Protein AF-A0AAF0UE54-F1 (afdb_monomer)

Radius of gyration: 43.99 Å; Cα contacts (8 Å, |Δi|>4): 1478; chains: 1; bounding box: 111×102×154 Å

Solvent-accessible surface area (backbone atoms only — not comparable to full-atom values): 56525 Å² total; per-residue (Å²): 133,85,89,89,86,85,85,80,89,82,90,84,89,81,90,87,81,90,80,89,82,89,88,89,88,87,88,82,91,87,82,88,84,92,88,78,88,84,88,91,86,89,79,83,78,87,81,81,87,87,90,83,89,80,86,89,87,83,89,84,90,82,86,89,84,91,83,86,88,85,89,81,89,84,87,85,85,86,86,82,87,87,87,84,89,88,86,84,90,91,84,89,92,83,87,88,85,91,86,88,81,71,79,75,78,79,75,82,87,84,86,87,83,89,88,86,88,82,87,86,85,86,88,79,92,74,97,71,93,74,77,83,77,80,73,62,80,78,56,66,77,63,77,27,48,78,70,42,64,63,63,40,47,72,59,92,46,40,25,39,17,27,55,49,39,40,80,79,40,50,91,80,37,60,82,94,65,59,50,26,67,70,50,51,53,50,56,34,47,76,72,70,41,41,70,42,34,36,38,36,43,43,52,64,74,77,50,50,70,75,67,63,45,51,74,76,68,25,49,76,46,79,48,69,37,74,60,79,94,65,64,73,52,70,58,61,45,50,72,60,49,59,67,86,82,94,76,95,76,93,81,91,70,60,64,44,60,58,56,78,67,48,87,84,58,86,58,26,33,41,34,20,19,72,64,26,29,51,71,34,38,53,51,50,31,55,34,43,58,42,75,42,101,61,52,72,71,55,34,51,47,56,43,18,75,33,36,75,81,25,50,46,54,59,66,50,56,52,49,50,28,59,68,71,32,35,57,81,55,89,87,72,70,67,43,73,74,50,66,46,46,58,78,44,32,61,52,100,86,69,51,76,59,79,81,94,51,60,93,74,76,82,81,76,80,83,77,73,88,68,89,68,86,73,78,84,55,75,84,59,85,71,53,46,74,60,60,67,68,60,43,53,52,53,51,51,49,53,30,58,43,65,76,48,81,89,60,98,76,65,88,69,57,56,65,62,36,66,34,73,60,43,85,79,59,52,56,49,66,70,74,46,62,48,30,34,30,75,28,66,62,48,40,56,32,35,39,40,32,35,67,64,43,27,30,44,29,42,78,78,57,49,52,16,42,40,76,67,89,57,44,41,56,88,60,97,82,63,100,65,91,48,52,38,41,49,24,31,34,35,32,31,36,32,55,33,42,39,85,95,74,67,47,73,43,45,33,38,31,37,60,43,43,38,20,57,60,63,43,56,42,29,83,45,33,33,58,57,34,45,51,43,47,43,62,46,47,50,46,27,40,50,51,53,51,51,54,36,70,73,40,98,70,51,49,67,44,78,88,70,39,90,49,48,80,45,76,53,73,69,37,55,59,90,44,45,69,50,43,63,72,56,46,54,82,67,47,51,44,60,63,55,38,33,32,37,40,41,40,66,41,48,65,48,64,30,75,24,84,74,28,30,31,46,48,46,60,78,70,48,61,48,42,28,31,31,38,59,58,94,97,36,72,42,38,26,31,28,50,98,93,38,82,38,80,48,80,96,54,52,77,44,53,88,88,69,62,66,68,70,83,46,44,80,35,36,34,32,26,25,66,41,79,90,79,72,32,33,35,56,74,48,74,41,86,90,56,96,66,39,39,42,53,70,56,49,55,52,49,52,46,51,55,72,63,56,63,40,72,67,54,55,51,52,53,45,54,54,45,74,69,53,60,60,33,38,72,67,50,45,48,35,52,53,48,35,57,73,45,46,43,54,47,73,92,66,25,79,32,73,66,68,60,53,87,92,52,79,42,50,41,75,30,63,43,42,35,48,52,100,79,22,49,51,29,34,39,51,56,48,57,31,49,37,47,38,34,69,47,74,33,66,38,66,65,61,49,80,61,31,30,33,43,34,39,23,52,17,44,36,66,91,43,85,51,70,55,54,60,22,30,35,42,33,41,28,43,20,58,76,84,58,68,84,65,62,54,55,28,57,32,36,49,22,31,35,42,32,61,23,34,87,87,59,68,36,49,41,88,63,51,71,39,54,78,50,28,80,50,49,49,41,46,38,39,28,26,34,32,71,51,90,66,67,78,84,50,35,35,46,40,42,36,77,34,78,73,82,72,79,81,61,74,51,68,80,67,33,89,61,53,75,52,75,45,75,47,99,81,69,83,80,80,81,90,77,94,85,85,133

InterPro domains:
  IPR000340 Dual specificity phosphatase, catalytic domain [PF00782] (196-324)
  IPR000387 Tyrosine-specific protein phosphatases domain [PS50056] (250-318)
  IPR001339 mRNA capping enzyme, adenylation domain [PF01331] (377-617)
  IPR001339 mRNA capping enzyme, adenylation domain [cd07895] (389-616)
  IPR012340 Nucleic acid-binding, OB-fold [G3DSA:2.40.50.140] (616-707)
  IPR012340 Nucleic acid-binding, OB-fold [SSF50249] (618-722)
  IPR013210 Leucine-rich repeat-containing N-terminal, plant-type [PF08263] (727-769)
  IPR013846 mRNA capping enzyme, C-terminal domain [PF03919] (656-712)
  IPR016130 Protein-tyrosine phosphatase, active site [PS00383] (271-281)
  IPR020422 Dual specificity protein phosphatase domain [SM00195] (200-326)
  IPR029021 Protein-tyrosine phosphatase-like [G3DSA:3.90.190.10] (119-347)
  IPR029021 Protein-tyrosine phosphatase-like [SSF52799] (141-340)
  IPR032675 Leucine-rich repeat domain superfamily [G3DSA:3.80.10.10] (723-928)

Mean predicted aligned error: 20.25 Å

Nearest PDB structures (foldseek):
  4pz8-assembly1_A  TM=7.924E-01  e=1.379E-30  Schizosaccharomyces pombe 972h-
  2c46-assembly2_A  TM=8.730E-01  e=2.739E-16  Homo sapiens
  2c46-assembly3_B  TM=8.602E-01  e=2.739E-16  Homo sapiens
  1i9t-assembly1_A  TM=8.704E-01  e=5.387E-16  Mus musculus
  1i9s-assembly1_A  TM=8.847E-01  e=1.486E-15  Mus musculus

pLDDT: mean 71.26, std 24.39, range [20.86, 98.19]

Secondary structure (DSSP, 8-state):
------PPPPP-------------------------------SSSTTS---------------------------PPP---------------------SSSTTTTSS----------------------------GGGPPPTTTTTS-SB---BTTEEEEEPP--GGGTTTS-GGG---HHHHHHHHHHTT-EEEEEEE--S-STT--HHHHHHTT-EEEE--PPSSSPPPPHHHHHHHH-------SS----HHHHHHT-SSS-EEEEEEESSSSHHHHHHHHHHHHHHSS--HHHHHHHHHHHSTT----HHHHHHHHHHTTB---TT-PPPPPPHHHHTTTB-SSS-B---S----PPPPP------------TT---SEE--HHHHHHHHHHHHHHTTPPPPSSS----S-EEEEP-TTGGGHHHHS-EEEEEEE-SEEEEEEEETTEEEEE-TT--EEEE----BPPP-SS-----B-SSEEEEEEEEEEEPTTT--EEEEEEEEEEEEETTEE-TTS-HHHHHHHHIIIIIHHHHHHHHHHHHSSS--B-GGGSSSEEEEPP-EEGGGHHHIIIIIGGG-SS-EEEEEEEESS----SSEEEEEEEEE-GGG-EEEEEEEEETTEEEEEEEETTEEEEETT--EE-TT---GGGGTTSEEEEEEETTTTEEEEEEE-TT-SS--BHHHHHHHHHHHHHT--HHHHHHHHHHHHHS----HHHHHHHHHHHHH-B--TTT-SSTTT--TT-S-GGGSTTEEE-TTS-EEEEE-TTS---BSGGG-TTGGG-TT--EEE-TT----------TT-SEEE-TTS---SPPPGGGGG-TT-SEEE---SSS--EES--GGGGG-TT--EEE-TT-EEPP-----SEEE-TT----SPPPGGGGG-TT--EEE--TT-----S--S--

Foldseek 3Di:
DDDDDDDDDDDDDDDDDDDDDDDDDDDDDDDDDDDDDDDDDDPPPPPPDPDDDDDDDDDDDDDDDDDDDDDDDDDDDDDDDDDDDDDDDDDDDDDDDDPDDPVVVPPPPDDDDDDDDDDDDDDDDDDDDDDDDPDDPLQDAWQLLQVQDAWWADDQQEIQGAQAADPSNVVVHDPVSHGHPVNVCVVCVVVVAAAAEEEEAFQDPSGDDPVVCVVVNHHYHYQRQADDQAARDPASLLLLQDEDDDDDDDDSDGDHVVVVPCPDDRHHYYYYYNRRAQRVLLSQLLNCVLPDPDDSVVSQVSQCNGRPNHHQRVNSSVVSCLQQQFDDDPVDDRDHDDPSNVVRQQDPVGHGDDGPRHPDDDDDDPPDDDPDPPPDDLPDDDAAAHDPVVLVVVLVLVCVLQVHDDDPPDRAAWAEDADADFPVLLCVVLVFFKWKAFAFPHFKWKWWWASSFIWTAHRVRGIHTFNDFWFWDDDPPDDDRDTWHGWIFIWGWFWFQDPPPSDTAIETATAFTQDTRSRGPLQFFSLVRLVCCCRTTVVVVVVVVVVLVPDPHNGHDPVSGRHHYDYGDIHGLVCVVCNVPPVQVPTSGHTFFMWMAGRGHGRHIYYDHRIYTYGALQSLKWKWQWAADPNDIWTWADEPNDTDTDPPADEDEPVPDDSNVRHRFIFIWHADPVVRYTYTDGTCPVDPHTHYVVSVVSSVSSNVSNCHPVNSSVSSVVSLVQQQADPLQLVLLVLQLVQWDFDLVFAPFSVQSDPVDRHNCPGPQFHDDSVNQTQTGAQAPRQTAERPQPRPSVLPRLRHAYYAHDLYAYDDHPQRNQNYQYYHCEQNNDDEADDLSVLSNLNHQEYEHAYDPAAHEDPDPVSCVSNVNYAYYHHECHEYDDDDDAYQEYEHENYPDDDAHDCRVVVNPRHDYYHYDPPDDYDDPDDDRD

Organism: Solanum verrucosum (NCBI:txid315347)

Sequence (930 aa):
MDLNALPQPEDDDEIFGQQLEDDEPQEPILHSDERADYVTSAVEISRRAVWAHQMEGEEWLLNSGKFSIVVGNLVISKFELSLLSLVPHFVPPFTNLVSEREERIQKLKRQHPDDRPAYPSQPRMRDEIFQTKRQKPSSRLPPGWLDCPAFGQEIGCLIPSKVPLDETFNDCVLPGKRYSFRQVLHQQRVLGRKLGMVIDLTNTSRYYSLSDWRKEGIKHVKIQCRGRGSAPDNESVNLFVSEELDTNIYGFYEVSQFLARQKHAKKYILVHCTHGHNRTGFMIIHYLMRTLPISVSQAIKIFSDARPPGIYKPDYIDALYAFYHEKKPEMVVCPPTPEWKKSSELDLNGDAMPDDDDDGGPAAPLTDNLEAQVVTSNDDILGDAIPQDQQNYLRQFCYQALKMTQGGRGPQFPGSHPVSLDRENLQLLRQRYYYATWKADGTRYMMLIMMDGCFLIDRHFNFRRVQMRFPCRHTNEGLAEKTHHFTLLDGEMVIDTLPDTQKQERRYLIYDMMALNQVSVIERPFYERWRMIDKEVIGPRNHERQHIYQSRNPYYRYELEPFRVRRKDFFLLSTVTKLLKEFIPKLSHEADGLIFQGWDDPYVPRTHEGLLKWKYPEMNSVDFLFEVVDDREFLYLHERGKKKLMEGSRVVFPDGSDPSAYSGKIIECSFDTDNQKWIWMRTRVDKGTPNDYNTYRKVMRSITDNITEEVVLNEIYEIIRLPICLDDQKSLLLQLKGSLQYDSSFSTKLTRWNDNTSECCDWDGVKCDLYGHVIALELDNELISSGVENSSALLSFEYLEKLNLAYNRFDVGIYNLVNLKYLNLSNAGFLGQIPMTLSRLTRLVTLDLSTLLQPLKFESLDFIENLTELRELYLDGVGLSAQRNELTALSLRGCRVSGPIDDSLSNLRFLSVIYLDQKCVILISNLMTL

Structure (mmCIF, N/CA/C/O backbone):
data_AF-A0AAF0UE54-F1
#
_entry.id   AF-A0AAF0UE54-F1
#
loop_
_atom_site.group_PDB
_atom_site.id
_atom_site.type_symbol
_atom_site.label_atom_id
_atom_site.label_alt_id
_atom_site.label_comp_id
_atom_site.label_asym_id
_atom_site.label_entity_id
_atom_site.label_seq_id
_atom_site.pdbx_PDB_ins_code
_atom_site.Cartn_x
_atom_site.Cartn_y
_atom_site.Cartn_z
_atom_site.occupancy
_atom_site.B_iso_or_equiv
_atom_site.auth_seq_id
_atom_site.auth_comp_id
_atom_site.auth_asym_id
_atom_site.auth_atom_id
_atom_site.pdbx_PDB_model_num
ATOM 1 N N . MET A 1 1 ? 34.944 -23.407 11.780 1.00 30.00 1 MET A N 1
ATOM 2 C CA . MET A 1 1 ? 35.182 -24.842 12.036 1.00 30.00 1 MET A CA 1
ATOM 3 C C . MET A 1 1 ? 34.252 -25.251 13.159 1.00 30.00 1 MET A C 1
ATOM 5 O O . MET A 1 1 ? 33.998 -24.418 14.015 1.00 30.00 1 MET A O 1
ATOM 9 N N . ASP A 1 2 ? 33.735 -26.469 13.060 1.00 26.97 2 ASP A N 1
ATOM 10 C CA . ASP A 1 2 ? 32.985 -27.263 14.040 1.00 26.97 2 ASP A CA 1
ATOM 11 C C . ASP A 1 2 ? 31.757 -26.658 14.747 1.00 26.97 2 ASP A C 1
ATOM 13 O O . ASP A 1 2 ? 31.822 -25.897 15.708 1.00 26.97 2 ASP A O 1
ATOM 17 N N . LEU A 1 3 ? 30.605 -27.130 14.263 1.00 29.80 3 LEU A N 1
ATOM 18 C CA . LEU A 1 3 ? 29.359 -27.291 15.007 1.00 29.80 3 LEU A CA 1
ATOM 19 C C . LEU A 1 3 ? 29.472 -28.514 15.935 1.00 29.80 3 LEU A C 1
ATOM 21 O O . LEU A 1 3 ? 29.987 -29.536 15.483 1.00 29.80 3 LEU A O 1
ATOM 25 N N . ASN A 1 4 ? 28.926 -28.425 17.156 1.00 30.58 4 ASN A N 1
ATOM 26 C CA . ASN A 1 4 ? 28.107 -29.448 17.850 1.00 30.58 4 ASN A CA 1
ATOM 27 C C . ASN A 1 4 ? 28.211 -29.327 19.384 1.00 30.58 4 ASN A C 1
ATOM 29 O O . ASN A 1 4 ? 29.139 -29.872 19.975 1.00 30.58 4 ASN A O 1
ATOM 33 N N . ALA A 1 5 ? 27.214 -28.710 20.027 1.00 29.33 5 ALA A N 1
ATOM 34 C CA . ALA A 1 5 ? 26.813 -29.012 21.408 1.00 29.33 5 ALA A CA 1
ATOM 35 C C . ALA A 1 5 ? 25.433 -28.396 21.710 1.00 29.33 5 ALA A C 1
ATOM 37 O O . ALA A 1 5 ? 25.272 -27.179 21.659 1.00 29.33 5 ALA A O 1
ATOM 38 N N . LEU A 1 6 ? 24.456 -29.241 22.041 1.00 31.22 6 LEU A N 1
ATOM 39 C CA . LEU A 1 6 ? 23.224 -28.869 22.746 1.00 31.22 6 LEU A CA 1
ATOM 40 C C . LEU A 1 6 ? 23.358 -29.358 24.197 1.00 31.22 6 LEU A C 1
ATOM 42 O O . LEU A 1 6 ? 23.745 -30.516 24.373 1.00 31.22 6 LEU A O 1
ATOM 46 N N . PRO A 1 7 ? 23.000 -28.558 25.213 1.00 32.28 7 PRO A N 1
ATOM 47 C CA . PRO A 1 7 ? 22.673 -29.059 26.545 1.00 32.28 7 PRO A CA 1
ATOM 48 C C . PRO A 1 7 ? 21.159 -29.288 26.700 1.00 32.28 7 PRO A C 1
ATOM 50 O O . PRO A 1 7 ? 20.348 -28.605 26.074 1.00 32.28 7 PRO A O 1
ATOM 53 N N . GLN A 1 8 ? 20.792 -30.252 27.544 1.00 28.59 8 GLN A N 1
ATOM 54 C CA . GLN A 1 8 ? 19.426 -30.465 28.042 1.00 28.59 8 GLN A CA 1
ATOM 55 C C . GLN A 1 8 ? 19.194 -29.673 29.347 1.00 28.59 8 GLN A C 1
ATOM 57 O O . GLN A 1 8 ? 20.178 -29.207 29.924 1.00 28.59 8 GLN A O 1
ATOM 62 N N . PRO A 1 9 ? 17.938 -29.473 29.796 1.00 31.20 9 PRO A N 1
ATOM 63 C CA . PRO A 1 9 ? 17.658 -28.775 31.051 1.00 31.20 9 PRO A CA 1
ATOM 64 C C . PRO A 1 9 ? 17.950 -29.657 32.275 1.00 31.20 9 PRO A C 1
ATOM 66 O O . PRO A 1 9 ? 17.828 -30.879 32.201 1.00 31.20 9 PRO A O 1
ATOM 69 N N . GLU A 1 10 ? 18.300 -29.015 33.388 1.00 27.44 10 GLU A N 1
ATOM 70 C CA . GLU A 1 10 ? 18.374 -29.624 34.721 1.00 27.44 10 GLU A CA 1
ATOM 71 C C . GLU A 1 10 ? 17.106 -29.261 35.513 1.00 27.44 10 GLU A C 1
ATOM 73 O O . GLU A 1 10 ? 16.616 -28.132 35.419 1.00 27.44 10 GLU A O 1
ATOM 78 N N . ASP A 1 11 ? 16.570 -30.234 36.253 1.00 28.42 11 ASP A N 1
ATOM 79 C CA . ASP A 1 11 ? 15.493 -30.051 37.229 1.00 28.42 11 ASP A CA 1
ATOM 80 C C . ASP A 1 11 ? 16.079 -29.544 38.560 1.00 28.42 11 ASP A C 1
ATOM 82 O O . ASP A 1 11 ? 17.097 -30.071 39.005 1.00 28.42 11 ASP A O 1
ATOM 86 N N . ASP A 1 12 ? 15.403 -28.605 39.228 1.00 27.89 12 ASP A N 1
ATOM 87 C CA . ASP A 1 12 ? 15.659 -28.237 40.630 1.00 27.89 12 ASP A CA 1
ATOM 88 C C . ASP A 1 12 ? 14.316 -27.998 41.355 1.00 27.89 12 ASP A C 1
ATOM 90 O O . ASP A 1 12 ? 13.687 -26.945 41.225 1.00 27.89 12 ASP A O 1
ATOM 94 N N . ASP A 1 13 ? 13.887 -28.989 42.140 1.00 28.48 13 ASP A N 1
ATOM 95 C CA . ASP A 1 13 ? 12.925 -28.832 43.237 1.00 28.48 13 ASP A CA 1
ATOM 96 C C . ASP A 1 13 ? 13.717 -28.588 44.535 1.00 28.48 13 ASP A C 1
ATOM 98 O O . ASP A 1 13 ? 14.578 -29.402 44.853 1.00 28.48 13 ASP A O 1
ATOM 102 N N . GLU A 1 14 ? 13.391 -27.555 45.329 1.00 29.11 14 GLU A N 1
ATOM 103 C CA . GLU A 1 14 ? 13.198 -27.698 46.791 1.00 29.11 14 GLU A CA 1
ATOM 104 C C . GLU A 1 14 ? 12.700 -26.408 47.497 1.00 29.11 14 GLU A C 1
ATOM 106 O O . GLU A 1 14 ? 13.369 -25.382 47.571 1.00 29.11 14 GLU A O 1
ATOM 111 N N . ILE A 1 15 ? 11.503 -26.527 48.084 1.00 29.80 15 ILE A N 1
ATOM 112 C CA . ILE A 1 15 ? 11.153 -26.205 49.485 1.00 29.80 15 ILE A CA 1
ATOM 113 C C . ILE A 1 15 ? 11.620 -24.861 50.097 1.00 29.80 15 ILE A C 1
ATOM 115 O O . ILE A 1 15 ? 12.763 -24.696 50.509 1.00 29.80 15 ILE A O 1
ATOM 119 N N . PHE A 1 16 ? 10.635 -24.027 50.461 1.00 28.25 16 PHE A N 1
ATOM 120 C CA . PHE A 1 16 ? 10.547 -23.449 51.815 1.00 28.25 16 PHE A CA 1
ATOM 121 C C . PHE A 1 16 ? 9.079 -23.362 52.266 1.00 28.25 16 PHE A C 1
ATOM 123 O O . PHE A 1 16 ? 8.197 -23.022 51.481 1.00 28.25 16 PHE A O 1
ATOM 130 N N . GLY A 1 17 ? 8.811 -23.662 53.538 1.00 24.91 17 GLY A N 1
ATOM 131 C CA . GLY A 1 17 ? 7.489 -23.529 54.165 1.00 24.91 17 GLY A CA 1
ATOM 132 C C . GLY A 1 17 ? 7.601 -23.107 55.634 1.00 24.91 17 GLY A C 1
ATOM 133 O O . GLY A 1 17 ? 8.711 -22.847 56.089 1.00 24.91 17 GLY A O 1
ATOM 134 N N . GLN A 1 18 ? 6.465 -23.134 56.355 1.00 28.89 18 GLN A N 1
ATOM 135 C CA . GLN A 1 18 ? 6.269 -22.771 57.784 1.00 28.89 18 GLN A CA 1
ATOM 136 C C . GLN A 1 18 ? 6.132 -21.246 58.076 1.00 28.89 18 GLN A C 1
ATOM 138 O O . GLN A 1 18 ? 6.851 -20.451 57.485 1.00 28.89 18 GLN A O 1
ATOM 143 N N . GLN A 1 19 ? 5.244 -20.754 58.969 1.00 28.06 19 GLN A N 1
ATOM 144 C CA . GLN A 1 19 ? 4.142 -21.385 59.742 1.00 28.06 19 GLN A CA 1
ATOM 145 C C . GLN A 1 19 ? 3.235 -20.351 60.478 1.00 28.06 19 GLN A C 1
ATOM 147 O O . GLN A 1 19 ? 3.676 -19.225 60.681 1.00 28.06 19 GLN A O 1
ATOM 152 N N . LEU A 1 20 ? 2.079 -20.829 60.996 1.00 29.05 20 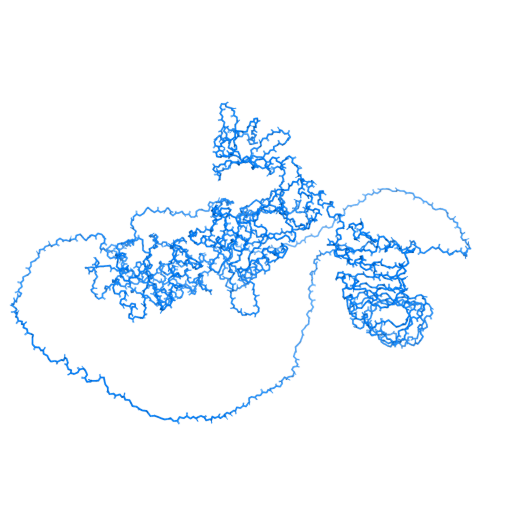LEU A N 1
ATOM 153 C CA . LEU A 1 20 ? 1.265 -20.306 62.136 1.00 29.05 20 LEU A CA 1
ATOM 154 C C . LEU A 1 20 ? 0.443 -19.005 61.884 1.00 29.05 20 LEU A C 1
ATOM 156 O O . LEU A 1 20 ? 0.806 -18.208 61.027 1.00 29.05 20 LEU A O 1
ATOM 160 N N . GLU A 1 21 ? -0.709 -18.751 62.532 1.00 27.97 21 GLU A N 1
ATOM 161 C CA . GLU A 1 21 ? -1.322 -19.350 63.747 1.00 27.97 21 GLU A CA 1
ATOM 162 C C . GLU A 1 21 ? -2.877 -19.188 63.769 1.00 27.97 21 GLU A C 1
ATOM 164 O O . GLU A 1 21 ? -3.366 -18.206 63.217 1.00 27.97 21 GLU A O 1
ATOM 169 N N . ASP A 1 22 ? -3.589 -20.170 64.358 1.00 29.41 22 ASP A N 1
ATOM 170 C CA . ASP A 1 22 ? -4.903 -20.262 65.079 1.00 29.41 22 ASP A CA 1
ATOM 171 C C . ASP A 1 22 ? -6.001 -19.140 64.981 1.00 29.41 22 ASP A C 1
ATOM 173 O O . ASP A 1 22 ? -5.734 -17.993 64.643 1.00 29.41 22 ASP A O 1
ATOM 177 N N . ASP A 1 23 ? -7.311 -19.366 65.230 1.00 26.55 23 ASP A N 1
ATOM 178 C CA . ASP A 1 23 ? -7.933 -20.023 66.409 1.00 26.55 23 ASP A CA 1
ATOM 179 C C . ASP A 1 23 ? -9.473 -20.312 66.258 1.00 26.55 23 ASP A C 1
ATOM 181 O O . ASP A 1 23 ? -10.071 -20.000 65.226 1.00 26.55 23 ASP A O 1
ATOM 185 N N . GLU A 1 24 ? -10.111 -20.807 67.340 1.00 26.77 24 GLU A N 1
ATOM 186 C CA . GLU A 1 24 ? -11.567 -20.854 67.690 1.00 26.77 24 GLU A CA 1
ATOM 187 C C . GLU A 1 24 ? -12.452 -22.119 67.364 1.00 26.77 24 GLU A C 1
ATOM 189 O O . GLU A 1 24 ? -12.047 -22.972 66.573 1.00 26.77 24 GLU A O 1
ATOM 194 N N . PRO A 1 25 ? -13.584 -22.395 68.092 1.00 35.88 25 PRO A N 1
ATOM 195 C CA . PRO A 1 25 ? -13.607 -23.551 69.013 1.00 35.88 25 PRO A CA 1
ATOM 196 C C . PRO A 1 25 ? -14.870 -24.480 68.972 1.00 35.88 25 PRO A C 1
ATOM 198 O O . PRO A 1 25 ? -15.613 -24.544 67.999 1.00 35.88 25 PRO A O 1
ATOM 201 N N . GLN A 1 26 ? -15.073 -25.258 70.051 1.00 26.77 26 GLN A N 1
ATOM 202 C CA . GLN A 1 26 ? -15.929 -26.459 70.196 1.00 26.77 26 GLN A CA 1
ATOM 203 C C . GLN A 1 26 ? -17.470 -26.268 70.235 1.00 26.77 26 GLN A C 1
ATOM 205 O O . GLN A 1 26 ? -17.989 -25.268 70.726 1.00 26.77 26 GLN A O 1
ATOM 210 N N . GLU A 1 27 ? -18.197 -27.324 69.832 1.00 28.16 27 GLU A N 1
ATOM 211 C CA . GLU A 1 27 ? -19.664 -27.501 69.939 1.00 28.16 27 GLU A CA 1
ATOM 212 C C . GLU A 1 27 ? -20.186 -27.835 71.357 1.00 28.16 27 GLU A C 1
ATOM 214 O O . GLU A 1 27 ? -19.459 -28.394 72.185 1.00 28.16 27 GLU A O 1
ATOM 219 N N . PRO A 1 28 ? -21.512 -27.681 71.576 1.00 31.05 28 PRO A N 1
ATOM 220 C CA . PRO A 1 28 ? -22.264 -28.619 72.413 1.00 31.05 28 PRO A CA 1
ATOM 221 C C . PRO A 1 28 ? -23.562 -29.180 71.775 1.00 31.05 28 PRO A C 1
ATOM 223 O O . PRO A 1 28 ? -24.548 -28.478 71.566 1.00 31.05 28 PRO A O 1
ATOM 226 N N . ILE A 1 29 ? -23.544 -30.500 71.566 1.00 31.28 29 ILE A N 1
ATOM 227 C CA . ILE A 1 29 ? -24.622 -31.518 71.586 1.00 31.28 29 ILE A CA 1
ATOM 228 C C . ILE A 1 29 ? -26.061 -31.050 71.928 1.00 31.28 29 ILE A C 1
ATOM 230 O O . ILE A 1 29 ? -26.305 -30.577 73.037 1.00 31.28 29 ILE A O 1
ATOM 234 N N . LEU A 1 30 ? -27.051 -31.436 71.099 1.00 25.00 30 LEU A N 1
ATOM 235 C CA . LEU A 1 30 ? -28.352 -31.961 71.575 1.00 25.00 30 LEU A CA 1
ATOM 236 C C . LEU A 1 30 ? -29.082 -32.829 70.525 1.00 25.00 30 LEU A C 1
ATOM 238 O O . LEU A 1 30 ? -28.820 -32.750 69.328 1.00 25.00 30 LEU A O 1
ATOM 242 N N . HIS A 1 31 ? -29.948 -33.722 71.009 1.00 26.98 31 HIS A N 1
ATOM 243 C CA . HIS A 1 31 ? -30.436 -34.921 70.316 1.00 26.98 31 HIS A CA 1
ATOM 244 C C . HIS A 1 31 ? -31.877 -34.799 69.778 1.00 26.98 31 HIS A C 1
ATOM 246 O O . HIS A 1 31 ? -32.735 -34.235 70.445 1.00 26.98 31 HIS A O 1
ATOM 252 N N . SER A 1 32 ? -32.105 -35.435 68.619 1.00 27.31 32 SER A N 1
ATOM 253 C CA . SER A 1 32 ? -33.322 -36.138 68.147 1.00 27.31 32 SER A CA 1
ATOM 254 C C . SER A 1 32 ? -34.738 -35.648 68.515 1.00 27.31 32 SER A C 1
ATOM 256 O O . SER A 1 32 ? -35.137 -35.701 69.675 1.00 27.31 32 SER A O 1
ATOM 258 N N . ASP A 1 33 ? -35.549 -35.463 67.466 1.00 26.81 33 ASP A N 1
ATOM 259 C CA . ASP A 1 33 ? -36.743 -36.264 67.088 1.00 26.81 33 ASP A CA 1
ATOM 260 C C . ASP A 1 33 ? -37.968 -35.424 66.648 1.00 26.81 33 ASP A C 1
ATOM 262 O O . ASP A 1 33 ? -38.044 -34.224 66.891 1.00 26.81 33 ASP A O 1
ATOM 266 N N . GLU A 1 34 ? -38.903 -36.103 65.974 1.00 26.75 34 GLU A N 1
ATOM 267 C CA . GLU A 1 34 ? -40.165 -35.635 65.369 1.00 26.75 34 GLU A CA 1
ATOM 268 C C . GLU A 1 34 ? -40.069 -34.796 64.072 1.00 26.75 34 GLU A C 1
ATOM 270 O O . GLU A 1 34 ? -39.449 -33.738 63.977 1.00 26.75 34 GLU A O 1
ATOM 275 N N . ARG A 1 35 ? -40.718 -35.313 63.015 1.00 25.19 35 ARG A N 1
ATOM 276 C CA . ARG A 1 35 ? -40.655 -34.796 61.638 1.00 25.19 35 ARG A CA 1
ATOM 277 C C . ARG A 1 35 ? -41.993 -34.994 60.918 1.00 25.19 35 ARG A C 1
ATOM 279 O O . ARG A 1 35 ? -42.240 -36.066 60.369 1.00 25.19 35 ARG A O 1
ATOM 286 N N . ALA A 1 36 ? -42.818 -33.951 60.863 1.00 27.64 36 ALA A N 1
ATOM 287 C CA . ALA A 1 36 ? -43.945 -33.837 59.934 1.00 27.64 36 ALA A CA 1
ATOM 288 C C . ALA A 1 36 ? -44.243 -32.358 59.620 1.00 27.64 36 ALA A C 1
ATOM 290 O O . ALA A 1 36 ? -44.052 -31.501 60.475 1.00 27.64 36 ALA A O 1
ATOM 291 N N . ASP A 1 37 ? -44.711 -32.114 58.394 1.00 27.55 37 ASP A N 1
ATOM 292 C CA . ASP A 1 37 ? -45.178 -30.845 57.813 1.00 27.55 37 ASP A CA 1
ATOM 293 C C . ASP A 1 37 ? -44.198 -29.655 57.741 1.00 27.55 37 ASP A C 1
ATOM 295 O O . ASP A 1 37 ? -43.933 -28.964 58.716 1.00 27.55 37 ASP A O 1
ATOM 299 N N . TYR A 1 38 ? -43.765 -29.326 56.516 1.00 24.14 38 TYR A N 1
ATOM 300 C CA . TYR A 1 38 ? -44.222 -28.099 55.840 1.00 24.14 38 TYR A CA 1
ATOM 301 C C . TYR A 1 38 ? -43.948 -28.156 54.325 1.00 24.14 38 TYR A C 1
ATOM 303 O O . TYR A 1 38 ? -42.909 -28.632 53.869 1.00 24.14 38 TYR A O 1
ATOM 311 N N . VAL A 1 39 ? -44.891 -27.639 53.536 1.00 30.12 39 VAL A N 1
ATOM 312 C CA . VAL A 1 39 ? -44.699 -27.322 52.110 1.00 30.12 39 VAL A CA 1
ATOM 313 C C . VAL A 1 39 ? -43.973 -25.972 51.994 1.00 30.12 39 VAL A C 1
ATOM 315 O O . VAL A 1 39 ? -44.168 -25.103 52.842 1.00 30.12 39 VAL A O 1
ATOM 318 N N . THR A 1 40 ? -43.247 -25.754 50.888 1.00 27.27 40 THR A N 1
ATOM 319 C CA . THR A 1 40 ? -42.607 -24.483 50.453 1.00 27.27 40 THR A CA 1
ATOM 320 C C . THR A 1 40 ? -41.162 -24.241 50.927 1.00 27.27 40 THR A C 1
ATOM 322 O O . THR A 1 40 ? -40.935 -23.511 51.884 1.00 27.27 40 THR A O 1
ATOM 325 N N . SER A 1 41 ? -40.172 -24.777 5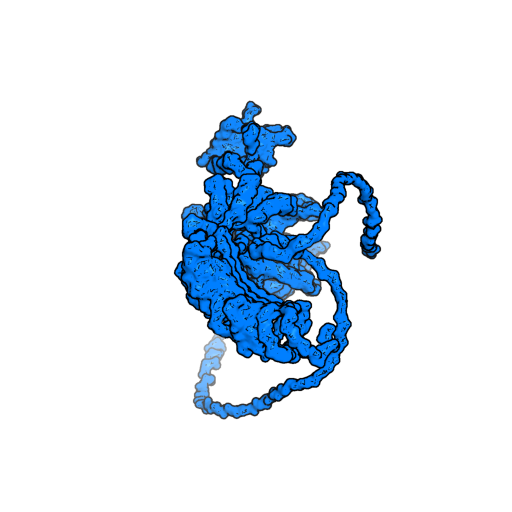0.192 1.00 26.98 41 SER A N 1
ATOM 326 C CA . SER A 1 41 ? -38.827 -24.175 49.989 1.00 26.98 41 SER A CA 1
ATOM 327 C C . SER A 1 41 ? -37.985 -25.005 49.004 1.00 26.98 41 SER A C 1
ATOM 329 O O . SER A 1 41 ? -37.224 -25.879 49.404 1.00 26.98 41 SER A O 1
ATOM 331 N N . ALA A 1 42 ? -38.119 -24.733 47.702 1.00 27.80 42 ALA A N 1
ATOM 332 C CA . ALA A 1 42 ? -37.325 -25.371 46.638 1.00 27.80 42 ALA A CA 1
ATOM 333 C C . ALA A 1 42 ? -36.730 -24.343 45.649 1.00 27.80 42 ALA A C 1
ATOM 335 O O . ALA A 1 42 ? -36.575 -24.625 44.467 1.00 27.80 42 ALA A O 1
ATOM 336 N N . VAL A 1 43 ? -36.427 -23.132 46.137 1.00 31.00 43 VAL A N 1
ATOM 337 C CA . VAL A 1 43 ? -35.926 -21.996 45.331 1.00 31.00 43 VAL A CA 1
ATOM 338 C C . VAL A 1 43 ? -34.437 -21.686 45.600 1.00 31.00 43 VAL A C 1
ATOM 340 O O . VAL A 1 43 ? -33.795 -21.012 44.802 1.00 31.00 43 VAL A O 1
ATOM 343 N N . GLU A 1 44 ? -33.838 -22.236 46.664 1.00 29.67 44 GLU A N 1
ATOM 344 C CA . GLU A 1 44 ? -32.525 -21.787 47.173 1.00 29.67 44 GLU A CA 1
ATOM 345 C C . GLU A 1 44 ? -31.306 -22.648 46.750 1.00 29.67 44 GLU A C 1
ATOM 347 O O . GLU A 1 44 ? -30.182 -22.341 47.138 1.00 29.67 44 GLU A O 1
ATOM 352 N N . ILE A 1 45 ? -31.476 -23.731 45.972 1.00 30.61 45 ILE A N 1
ATOM 353 C CA . ILE A 1 45 ? -30.387 -24.709 45.702 1.00 30.61 45 ILE A CA 1
ATOM 354 C C . ILE A 1 45 ? -29.763 -24.592 44.291 1.00 30.61 45 ILE A C 1
ATOM 356 O O . ILE A 1 45 ? -28.657 -25.076 44.065 1.00 30.61 45 ILE A O 1
ATOM 360 N N . SER A 1 46 ? -30.366 -23.853 43.355 1.00 27.56 46 SER A N 1
ATOM 361 C CA . SER A 1 46 ? -29.837 -23.704 41.980 1.00 27.56 46 SER A CA 1
ATOM 362 C C . SER A 1 46 ? -28.888 -22.509 41.769 1.00 27.56 46 SER A C 1
ATOM 364 O O . SER A 1 46 ? -28.612 -22.144 40.629 1.00 27.56 46 SER A O 1
ATOM 366 N N . ARG A 1 47 ? -28.378 -21.874 42.837 1.00 29.88 47 ARG A N 1
ATOM 367 C CA . ARG A 1 47 ? -27.597 -20.617 42.749 1.00 29.88 47 ARG A CA 1
ATOM 368 C C . ARG A 1 47 ? -26.074 -20.734 42.921 1.00 29.88 47 ARG A C 1
ATOM 370 O O . ARG A 1 47 ? -25.404 -19.706 42.969 1.00 29.88 47 ARG A O 1
ATOM 377 N N . ARG A 1 48 ? -25.503 -21.946 42.998 1.00 27.69 48 ARG A N 1
ATOM 378 C CA . ARG A 1 48 ? -24.041 -22.168 43.116 1.00 27.69 48 ARG A CA 1
ATOM 379 C C . ARG A 1 48 ? -23.534 -23.394 42.339 1.00 27.69 48 ARG A C 1
ATOM 381 O O . ARG A 1 48 ? -23.185 -24.399 42.945 1.00 27.69 48 ARG A O 1
ATOM 388 N N . ALA A 1 49 ? -23.455 -23.287 41.009 1.00 26.91 49 ALA A N 1
ATOM 389 C CA . ALA A 1 49 ? -22.672 -24.203 40.158 1.00 26.91 49 ALA A CA 1
ATOM 390 C C . ALA A 1 49 ? -22.342 -23.615 38.760 1.00 26.91 49 ALA A C 1
ATOM 392 O O . ALA A 1 49 ? -22.407 -24.320 37.760 1.00 26.91 49 ALA A O 1
ATOM 393 N N . VAL A 1 50 ? -22.009 -22.319 38.664 1.00 27.44 50 VAL A N 1
ATOM 394 C CA . VAL A 1 50 ? -21.547 -21.690 37.405 1.00 27.44 50 VAL A CA 1
ATOM 395 C C . VAL A 1 50 ? -20.333 -20.805 37.693 1.00 27.44 50 VAL A C 1
ATOM 397 O O . VAL A 1 50 ? -20.464 -19.591 37.800 1.00 27.44 50 VAL A O 1
ATOM 400 N N . TRP A 1 51 ? -19.164 -21.430 37.876 1.00 25.80 51 TRP A N 1
ATOM 401 C CA . TRP A 1 51 ? -17.842 -20.778 37.906 1.00 25.80 51 TRP A CA 1
ATOM 402 C C . TRP A 1 51 ? -16.712 -21.819 37.767 1.00 25.80 51 TRP A C 1
ATOM 404 O O . TRP A 1 51 ? -15.998 -22.124 38.716 1.00 25.80 51 TRP A O 1
ATOM 414 N N . ALA A 1 52 ? -16.586 -22.391 36.567 1.00 24.77 52 ALA A N 1
ATOM 415 C CA . ALA A 1 52 ? -15.376 -23.014 36.013 1.00 24.77 52 ALA A CA 1
ATOM 416 C C . ALA A 1 52 ? -15.615 -23.290 34.513 1.00 24.77 52 ALA A C 1
ATOM 418 O O . ALA A 1 52 ? -16.730 -23.641 34.142 1.00 24.77 52 ALA A O 1
ATOM 419 N N . HIS A 1 53 ? -14.575 -23.156 33.682 1.00 24.61 53 HIS A N 1
ATOM 420 C CA . HIS A 1 53 ? -14.554 -23.231 32.203 1.00 24.61 53 HIS A CA 1
ATOM 421 C C . HIS A 1 53 ? -14.839 -21.941 31.419 1.00 24.61 53 HIS A C 1
ATOM 423 O O . HIS A 1 53 ? -15.682 -21.874 30.526 1.00 24.61 53 HIS A O 1
ATOM 429 N N . GLN A 1 54 ? -13.999 -20.943 31.682 1.00 25.73 54 GLN A N 1
ATOM 430 C CA . GLN A 1 54 ? -13.582 -19.941 30.704 1.00 25.73 54 GLN A CA 1
ATOM 431 C C . GLN A 1 54 ? -12.070 -19.725 30.920 1.00 25.73 54 GLN A C 1
ATOM 433 O O . GLN A 1 54 ? -11.643 -19.754 32.071 1.00 25.73 54 GLN A O 1
ATOM 438 N N . MET A 1 55 ? -11.296 -19.525 29.843 1.00 24.70 55 MET A N 1
ATOM 439 C CA . MET A 1 55 ? -9.833 -19.754 29.725 1.00 24.70 55 MET A CA 1
ATOM 440 C C . MET A 1 55 ? -9.442 -21.226 29.508 1.00 24.70 55 MET A C 1
ATOM 442 O O . MET A 1 55 ? -9.515 -22.037 30.422 1.00 24.70 55 MET A O 1
ATOM 446 N N . GLU A 1 56 ? -9.020 -21.573 28.291 1.00 26.61 56 GLU A N 1
ATOM 447 C CA . GLU A 1 56 ? -7.594 -21.688 27.938 1.00 26.61 56 GLU A CA 1
ATOM 448 C C . GLU A 1 56 ? -7.432 -21.954 26.434 1.00 26.61 56 GLU A C 1
ATOM 450 O O . GLU A 1 56 ? -8.358 -22.401 25.755 1.00 26.61 56 GLU A O 1
ATOM 455 N N . GLY A 1 57 ? -6.243 -21.669 25.914 1.00 22.33 57 GLY A N 1
ATOM 456 C CA . GLY A 1 57 ? -5.811 -22.144 24.610 1.00 22.33 57 GLY A CA 1
ATOM 457 C C . GLY A 1 57 ? -4.297 -22.068 24.509 1.00 22.33 57 GLY A C 1
ATOM 458 O O . GLY A 1 57 ? -3.765 -20.968 24.572 1.00 22.33 57 GLY A O 1
ATOM 459 N N . GLU A 1 58 ? -3.642 -23.222 24.355 1.00 25.39 58 GLU A N 1
ATOM 460 C CA . GLU A 1 58 ? -2.394 -23.431 23.604 1.00 25.39 58 GLU A CA 1
ATOM 461 C C . GLU A 1 58 ? -2.086 -24.947 23.492 1.00 25.39 58 GLU A C 1
ATOM 463 O O . GLU A 1 58 ? -2.934 -25.782 23.815 1.00 25.39 58 GLU A O 1
ATOM 468 N N . GLU A 1 59 ? -0.957 -25.301 22.874 1.00 24.62 59 GLU A N 1
ATOM 469 C CA . GLU A 1 59 ? -0.695 -26.596 22.223 1.00 24.62 59 GLU A CA 1
ATOM 470 C C . GLU A 1 59 ? -0.485 -27.816 23.143 1.00 24.62 59 GLU A C 1
ATOM 472 O O . GLU A 1 59 ? 0.058 -27.709 24.237 1.00 24.62 59 GLU A O 1
ATOM 477 N N . TRP A 1 60 ? -0.737 -29.016 22.594 1.00 23.19 60 TRP A N 1
ATOM 478 C CA . TRP A 1 60 ? 0.001 -30.235 22.961 1.00 23.19 60 TRP A CA 1
ATOM 479 C C . TRP A 1 60 ? 0.430 -31.042 21.724 1.00 23.19 60 TRP A C 1
ATOM 481 O O . TRP A 1 60 ? -0.387 -31.482 20.914 1.00 23.19 60 TRP A O 1
ATOM 491 N N . LEU A 1 61 ? 1.737 -31.283 21.620 1.00 22.64 61 LEU A N 1
ATOM 492 C CA . LEU A 1 61 ? 2.387 -32.218 20.696 1.00 22.64 61 LEU A CA 1
ATOM 493 C C . LEU A 1 61 ? 2.705 -33.524 21.440 1.00 22.64 61 LEU A C 1
ATOM 495 O O . LEU A 1 61 ? 3.365 -33.443 22.468 1.00 22.64 61 LEU A O 1
ATOM 499 N N . LEU A 1 62 ? 2.345 -34.701 20.892 1.00 23.22 62 LEU A N 1
ATOM 500 C CA . LEU A 1 62 ? 3.193 -35.923 20.858 1.00 23.22 62 LEU A CA 1
ATOM 501 C C . LEU A 1 62 ? 2.489 -37.159 20.235 1.00 23.22 62 LEU A C 1
ATOM 503 O O . LEU A 1 62 ? 1.834 -37.953 20.891 1.00 23.22 62 LEU A O 1
ATOM 507 N N . ASN A 1 63 ? 2.708 -37.327 18.931 1.00 21.86 63 ASN A N 1
ATOM 508 C CA . ASN A 1 63 ? 3.434 -38.454 18.323 1.00 21.86 63 ASN A CA 1
ATOM 509 C C . ASN A 1 63 ? 3.074 -39.948 18.595 1.00 21.86 63 ASN A C 1
ATOM 511 O O . ASN A 1 63 ? 3.158 -40.469 19.702 1.00 21.86 63 ASN A O 1
ATOM 515 N N . SER A 1 64 ? 3.011 -40.678 17.470 1.00 24.06 64 SER A N 1
ATOM 516 C CA . SER A 1 64 ? 3.312 -42.113 17.258 1.00 24.06 64 SER A CA 1
ATOM 517 C C . SER A 1 64 ? 2.211 -43.182 17.433 1.00 24.06 64 SER A C 1
ATOM 519 O O . SER A 1 64 ? 1.644 -43.398 18.495 1.00 24.06 64 SER A O 1
ATOM 521 N N . GLY A 1 65 ? 1.972 -43.921 16.338 1.00 24.16 65 GLY A N 1
ATOM 522 C CA . GLY A 1 65 ? 1.019 -45.035 16.250 1.00 24.16 65 GLY A CA 1
ATOM 523 C C . GLY A 1 65 ? 0.945 -45.624 14.833 1.00 24.16 65 GLY A C 1
ATOM 524 O O . GLY A 1 65 ? -0.082 -45.533 14.168 1.00 24.16 65 GLY A O 1
ATOM 525 N N . LYS A 1 66 ? 2.055 -46.173 14.315 1.00 23.42 66 LYS A N 1
ATOM 526 C CA . LYS A 1 66 ? 2.088 -46.810 12.982 1.00 23.42 66 LYS A CA 1
ATOM 527 C C . LYS A 1 66 ? 1.419 -48.187 13.004 1.00 23.42 66 LYS A C 1
ATOM 529 O O . LYS A 1 66 ? 1.900 -49.062 13.712 1.00 23.42 66 LYS A O 1
ATOM 534 N N . PHE A 1 67 ? 0.502 -48.432 12.069 1.00 23.19 67 PHE A N 1
ATOM 535 C CA . PHE A 1 67 ? 0.376 -49.735 11.408 1.00 23.19 67 PHE A CA 1
ATOM 536 C C . PHE A 1 67 ? 0.156 -49.549 9.902 1.00 23.19 67 PHE A C 1
ATOM 538 O O . PHE A 1 67 ? -0.470 -48.592 9.455 1.00 23.19 67 PHE A O 1
ATOM 545 N N . SER A 1 68 ? 0.719 -50.457 9.110 1.00 20.86 68 SER A N 1
ATOM 546 C CA . SER A 1 68 ? 0.589 -50.513 7.651 1.00 20.86 68 SER A CA 1
ATOM 547 C C . SER A 1 68 ? 0.223 -51.934 7.246 1.00 20.86 68 SER A C 1
ATOM 549 O O . SER A 1 68 ? 0.703 -52.859 7.892 1.00 20.86 68 SER A O 1
ATOM 551 N N . ILE A 1 69 ? -0.534 -52.102 6.157 1.00 21.62 69 ILE A N 1
ATOM 552 C CA . ILE A 1 69 ? -0.402 -53.185 5.159 1.00 21.62 69 ILE A CA 1
ATOM 553 C C . ILE A 1 69 ? -1.327 -52.875 3.966 1.00 21.62 69 ILE A C 1
ATOM 555 O O . ILE A 1 69 ? -2.269 -52.094 4.081 1.00 21.62 69 ILE A O 1
ATOM 559 N N . VAL A 1 70 ? -0.987 -53.416 2.794 1.00 21.84 70 VAL A N 1
ATOM 560 C CA . VAL A 1 70 ? -1.529 -53.063 1.469 1.00 21.84 70 VAL A CA 1
ATOM 561 C C . VAL A 1 70 ? -1.976 -54.339 0.727 1.00 21.84 70 VAL A C 1
ATOM 563 O O . VAL A 1 70 ? -1.517 -55.426 1.065 1.00 21.84 70 VAL A O 1
ATOM 566 N N . VAL A 1 71 ? -2.744 -54.152 -0.360 1.00 22.19 71 VAL A N 1
ATOM 567 C CA . VAL A 1 71 ? -2.969 -55.040 -1.535 1.00 22.19 71 VAL A CA 1
ATOM 568 C C . VAL A 1 71 ? -4.299 -55.813 -1.551 1.00 22.19 71 VAL A C 1
ATOM 570 O O . VAL A 1 71 ? -4.571 -56.613 -0.666 1.00 22.19 71 VAL A O 1
ATOM 573 N N . GLY A 1 72 ? -5.090 -55.644 -2.628 1.00 23.19 72 GLY A N 1
ATOM 574 C CA . GLY A 1 72 ? -6.309 -56.448 -2.840 1.00 23.19 72 GLY A CA 1
ATOM 575 C C . GLY A 1 72 ? -7.267 -56.052 -3.980 1.00 23.19 72 GLY A C 1
ATOM 576 O O . GLY A 1 72 ? -8.469 -56.041 -3.767 1.00 23.19 72 GLY A O 1
ATOM 577 N N . ASN A 1 73 ? -6.745 -55.713 -5.163 1.00 23.31 73 ASN A N 1
ATOM 578 C CA . ASN A 1 73 ? -7.406 -55.650 -6.488 1.00 23.31 73 ASN A CA 1
ATOM 579 C C . ASN A 1 73 ? -8.809 -56.295 -6.680 1.00 23.31 73 ASN A C 1
ATOM 581 O O . ASN A 1 73 ? -8.925 -57.505 -6.500 1.00 23.31 73 ASN A O 1
ATOM 585 N N . LEU A 1 74 ? -9.746 -55.582 -7.346 1.00 22.31 74 LEU A N 1
ATOM 586 C CA . LEU A 1 74 ? -10.317 -56.053 -8.633 1.00 22.31 74 LEU A CA 1
ATOM 587 C C . LEU A 1 74 ? -11.023 -54.965 -9.495 1.00 22.31 74 LEU A C 1
ATOM 589 O O . LEU A 1 74 ? -12.074 -54.451 -9.141 1.00 22.31 74 LEU A O 1
ATOM 593 N N . VAL A 1 75 ? -10.434 -54.704 -10.671 1.00 23.50 75 VAL A N 1
ATOM 594 C CA . VAL A 1 75 ? -11.042 -54.431 -12.002 1.00 23.50 75 VAL A CA 1
ATOM 595 C C . VAL A 1 75 ? -12.230 -53.451 -12.141 1.00 23.50 75 VAL A C 1
ATOM 597 O O . VAL A 1 75 ? -13.381 -53.781 -11.873 1.00 23.50 75 VAL A O 1
ATOM 600 N N . ILE A 1 76 ? -11.952 -52.320 -12.805 1.00 22.61 76 ILE A N 1
ATOM 601 C CA . ILE A 1 76 ? -12.924 -51.527 -13.586 1.00 22.61 76 ILE A CA 1
ATOM 602 C C . ILE A 1 76 ? -12.882 -51.994 -15.055 1.00 22.61 76 ILE A C 1
ATOM 604 O O . ILE A 1 76 ? -11.815 -52.318 -15.582 1.00 22.61 76 ILE A O 1
ATOM 608 N N . SER A 1 77 ? -14.037 -52.042 -15.720 1.00 25.59 77 SER A N 1
ATOM 609 C CA . SER A 1 77 ? -14.198 -52.529 -17.095 1.00 25.59 77 SER A CA 1
ATOM 610 C C . SER A 1 77 ? -13.699 -51.553 -18.174 1.00 25.59 77 SER A C 1
ATOM 612 O O . SER A 1 77 ? -13.925 -50.346 -18.118 1.00 25.59 77 SER A O 1
ATOM 614 N N . LYS A 1 78 ? -13.068 -52.108 -19.220 1.00 23.73 78 LYS A N 1
ATOM 615 C CA . LYS A 1 78 ? -12.805 -51.422 -20.497 1.00 23.73 78 LYS A CA 1
ATOM 616 C C . LYS A 1 78 ? -14.108 -51.144 -21.260 1.00 23.73 78 LYS A C 1
ATOM 618 O O . LYS A 1 78 ? -15.002 -51.985 -21.266 1.00 23.73 78 LYS A O 1
ATOM 623 N N . PHE A 1 79 ? -14.097 -50.088 -22.072 1.00 22.75 79 PHE A N 1
ATOM 624 C CA . PHE A 1 79 ? -14.747 -50.084 -23.387 1.00 22.75 79 PHE A CA 1
ATOM 625 C C . PHE A 1 79 ? -13.772 -49.522 -24.429 1.00 22.75 79 PHE A C 1
ATOM 627 O O . PHE A 1 79 ? -13.041 -48.575 -24.145 1.00 22.75 79 PHE A O 1
ATOM 634 N N . GLU A 1 80 ? -13.733 -50.132 -25.613 1.00 24.03 80 GLU A N 1
ATOM 635 C CA . GLU A 1 80 ? -12.825 -49.771 -26.708 1.00 24.03 80 GLU A CA 1
ATOM 636 C C . GLU A 1 80 ? -13.600 -49.393 -27.982 1.00 24.03 80 GLU A C 1
ATOM 638 O O . GLU A 1 80 ? -14.776 -49.710 -28.152 1.00 24.03 80 GLU A O 1
ATOM 643 N N . LEU A 1 81 ? -12.885 -48.680 -28.848 1.00 24.44 81 LEU A N 1
ATOM 644 C CA . LEU A 1 81 ? -13.252 -48.113 -30.148 1.00 24.44 81 LEU A CA 1
ATOM 645 C C . LEU A 1 81 ? -14.089 -48.999 -31.092 1.00 24.44 81 LEU A C 1
ATOM 647 O O . LEU A 1 81 ? -13.884 -50.204 -31.202 1.00 24.44 81 LEU A O 1
ATOM 651 N N . SER A 1 82 ? -14.856 -48.337 -31.964 1.00 23.69 82 SER A N 1
ATOM 652 C CA . SER A 1 82 ? -14.989 -48.760 -33.368 1.00 23.69 82 SER A CA 1
ATOM 653 C C . SER A 1 82 ? -15.080 -47.545 -34.308 1.00 23.69 82 SER A C 1
ATOM 655 O O . SER A 1 82 ? -15.224 -46.406 -33.862 1.00 23.69 82 SER A O 1
ATOM 657 N N . LEU A 1 83 ? -14.865 -47.780 -35.603 1.00 23.09 83 LEU A N 1
ATOM 658 C CA . LEU A 1 83 ? -14.399 -46.807 -36.600 1.00 23.09 83 LEU A CA 1
ATOM 659 C C . LEU A 1 83 ? -15.076 -47.132 -37.949 1.00 23.09 83 LEU A C 1
ATOM 661 O O . LEU A 1 83 ? -15.165 -48.319 -38.250 1.00 23.09 83 LEU A O 1
ATOM 665 N N . LEU A 1 84 ? -15.486 -46.123 -38.747 1.00 23.48 84 LEU A N 1
ATOM 666 C CA . LEU A 1 84 ? -15.391 -46.033 -40.236 1.00 23.48 84 LEU A CA 1
ATOM 667 C C . LEU A 1 84 ? -16.557 -45.321 -40.981 1.00 23.48 84 LEU A C 1
ATOM 669 O O . LEU A 1 84 ? -17.691 -45.780 -41.001 1.00 23.48 84 LEU A O 1
ATOM 673 N N . SER A 1 85 ? -16.165 -44.265 -41.716 1.00 23.75 85 SER A N 1
ATOM 674 C CA . SER A 1 85 ? -16.508 -43.904 -43.117 1.00 23.75 85 SER A CA 1
ATOM 675 C C . SER A 1 85 ? -17.961 -43.739 -43.619 1.00 23.75 85 SER A C 1
ATOM 677 O O . SER A 1 85 ? -18.717 -44.704 -43.646 1.00 23.75 85 SER A O 1
ATOM 679 N N . LEU A 1 86 ? -18.243 -42.615 -44.310 1.00 24.34 86 LEU A N 1
ATOM 680 C CA . LEU A 1 86 ? -18.211 -42.531 -45.796 1.00 24.34 86 LEU A CA 1
ATOM 681 C C . LEU A 1 86 ? -18.430 -41.094 -46.344 1.00 24.34 86 LEU A C 1
ATOM 683 O O . LEU A 1 86 ? -18.814 -40.191 -45.608 1.00 24.34 86 LEU A O 1
ATOM 687 N N . VAL A 1 87 ? -18.133 -40.890 -47.638 1.00 25.72 87 VAL A N 1
ATOM 688 C CA . VAL A 1 87 ? -18.110 -39.605 -48.389 1.00 25.72 87 VAL A CA 1
ATOM 689 C C . VAL A 1 87 ? -19.041 -39.715 -49.619 1.00 25.72 87 VAL A C 1
ATOM 691 O O . VAL A 1 87 ? -19.261 -40.833 -50.085 1.00 25.72 87 VAL A O 1
ATOM 694 N N . PRO A 1 88 ? -19.597 -38.610 -50.163 1.00 31.06 88 PRO A N 1
ATOM 695 C CA . PRO A 1 88 ? -19.212 -38.171 -51.528 1.00 31.06 88 PRO A CA 1
ATOM 696 C C . PRO A 1 88 ? -19.114 -36.621 -51.656 1.00 31.06 88 PRO A C 1
ATOM 698 O O . PRO A 1 88 ? -19.930 -35.898 -51.102 1.00 31.06 88 PRO A O 1
ATOM 701 N N . HIS A 1 89 ? -18.042 -36.019 -52.194 1.00 25.78 89 HIS A N 1
ATOM 702 C CA . HIS A 1 89 ? -17.680 -35.849 -53.622 1.00 25.78 89 HIS A CA 1
ATOM 703 C C . HIS A 1 89 ? -18.689 -35.066 -54.490 1.00 25.78 89 HIS A C 1
ATOM 705 O O . HIS A 1 89 ? -19.752 -35.598 -54.774 1.00 25.78 89 HIS A O 1
ATOM 711 N N . PHE A 1 90 ? -18.288 -33.892 -55.024 1.00 23.48 90 PHE A N 1
ATOM 712 C CA . PHE A 1 90 ? -18.603 -33.456 -56.404 1.00 23.48 90 PHE A CA 1
ATOM 713 C C . PHE A 1 90 ? -17.703 -32.309 -56.934 1.00 23.48 90 PHE A C 1
ATOM 715 O O . PHE A 1 90 ? -17.337 -31.390 -56.206 1.00 23.48 90 PHE A O 1
ATOM 722 N N . VAL A 1 91 ? -17.349 -32.416 -58.223 1.00 25.27 91 VAL A N 1
ATOM 723 C CA . VAL A 1 91 ? -16.476 -31.582 -59.101 1.00 25.27 91 VAL A CA 1
ATOM 724 C C . VAL A 1 91 ? -16.748 -32.056 -60.563 1.00 25.27 91 VAL A C 1
ATOM 726 O O . VAL A 1 91 ? -17.442 -33.072 -60.681 1.00 25.27 91 VAL A O 1
ATOM 729 N N . PRO A 1 92 ? -16.219 -31.490 -61.686 1.00 35.31 92 PRO A N 1
ATOM 730 C CA . PRO A 1 92 ? -15.370 -30.304 -61.953 1.00 35.31 92 PRO A CA 1
ATOM 731 C C . PRO A 1 92 ? -16.082 -29.381 -63.014 1.00 35.31 92 PRO A C 1
ATOM 733 O O . PRO A 1 92 ? -17.259 -29.128 -62.766 1.00 35.31 92 PRO A O 1
ATOM 736 N N . PRO A 1 93 ? -15.566 -28.924 -64.199 1.00 41.06 93 PRO A N 1
ATOM 737 C CA . PRO A 1 93 ? -14.194 -28.640 -64.694 1.00 41.06 93 PRO A CA 1
ATOM 738 C C . PRO A 1 93 ? -13.976 -27.335 -65.541 1.00 41.06 93 PRO A C 1
ATOM 740 O O . PRO A 1 93 ? -14.911 -26.640 -65.917 1.00 41.06 93 PRO A O 1
ATOM 743 N N . PHE A 1 94 ? -12.698 -27.140 -65.939 1.00 27.11 94 PHE A N 1
ATOM 744 C CA . PHE A 1 94 ? -12.158 -26.548 -67.200 1.00 27.11 94 PHE A CA 1
ATOM 745 C C . PHE A 1 94 ? -11.429 -25.170 -67.239 1.00 27.11 94 PHE A C 1
ATOM 747 O O . PHE A 1 94 ? -11.981 -24.143 -67.605 1.00 27.11 94 PHE A O 1
ATOM 754 N N . THR A 1 95 ? -10.106 -25.242 -66.994 1.00 25.38 95 THR A N 1
ATOM 755 C CA . THR A 1 95 ? -8.954 -24.893 -67.886 1.00 25.38 95 THR A CA 1
ATOM 756 C C . THR A 1 95 ? -8.740 -23.535 -68.592 1.00 25.38 95 THR A C 1
ATOM 758 O O . THR A 1 95 ? -9.601 -23.025 -69.296 1.00 25.38 95 THR A O 1
ATOM 761 N N . ASN A 1 96 ? -7.435 -23.200 -68.643 1.00 26.14 96 ASN A N 1
ATOM 762 C CA . ASN A 1 96 ? -6.665 -22.456 -69.663 1.00 26.14 96 ASN A CA 1
ATOM 763 C C . ASN A 1 96 ? -6.703 -20.916 -69.672 1.00 26.14 96 ASN A C 1
ATOM 765 O O . ASN A 1 96 ? -7.646 -20.308 -70.158 1.00 26.14 96 ASN A O 1
ATOM 769 N N . LEU A 1 97 ? -5.553 -20.302 -69.345 1.00 28.75 97 LEU A N 1
ATOM 770 C CA . LEU A 1 97 ? -4.626 -19.774 -70.368 1.00 28.75 97 LEU A CA 1
ATOM 771 C C . LEU A 1 97 ? -3.287 -19.314 -69.751 1.00 28.75 97 LEU A C 1
ATOM 773 O O . LEU A 1 97 ? -3.230 -18.361 -68.981 1.00 28.75 97 LEU A O 1
ATOM 777 N N . VAL A 1 98 ? -2.189 -19.962 -70.153 1.00 31.62 98 VAL A N 1
ATOM 778 C CA . VAL A 1 98 ? -0.823 -19.423 -70.043 1.00 31.62 98 VAL A CA 1
ATOM 779 C C . VAL A 1 98 ? -0.382 -19.062 -71.456 1.00 31.62 98 VAL A C 1
ATOM 781 O O . VAL A 1 98 ? -0.044 -19.960 -72.220 1.00 31.62 98 VAL A O 1
ATOM 784 N N . SER A 1 99 ? -0.428 -17.777 -71.823 1.00 32.22 99 SER A N 1
ATOM 785 C CA . SER A 1 99 ? 0.147 -17.234 -73.072 1.00 32.22 99 SER A CA 1
ATOM 786 C C . SER A 1 99 ? 0.088 -15.699 -73.086 1.00 32.22 99 SER A C 1
ATOM 788 O O . SER A 1 99 ? -0.730 -15.139 -73.800 1.00 32.22 99 SER A O 1
ATOM 790 N N . GLU A 1 100 ? 0.919 -14.999 -72.295 1.00 33.53 100 GLU A N 1
ATOM 791 C CA . GLU A 1 100 ? 1.150 -13.547 -72.519 1.00 33.53 100 GLU A CA 1
ATOM 792 C C . GLU A 1 100 ? 2.401 -12.947 -71.828 1.00 33.53 100 GLU A C 1
ATOM 794 O O . GLU A 1 100 ? 2.471 -11.743 -71.580 1.00 33.53 100 GLU A O 1
ATOM 799 N N . ARG A 1 101 ? 3.423 -13.757 -71.493 1.00 34.22 101 ARG A N 1
ATOM 800 C CA . ARG A 1 101 ? 4.602 -13.269 -70.734 1.00 34.22 101 ARG A CA 1
ATOM 801 C C . ARG A 1 101 ? 5.969 -13.396 -71.417 1.00 34.22 101 ARG A C 1
ATOM 803 O O . ARG A 1 101 ? 6.937 -12.864 -70.882 1.00 34.22 101 ARG A O 1
ATOM 810 N N . GLU A 1 102 ? 6.060 -14.014 -72.594 1.00 35.81 102 GLU A N 1
ATOM 811 C CA . GLU A 1 102 ? 7.356 -14.270 -73.255 1.00 35.81 102 GLU A CA 1
ATOM 812 C C . GLU A 1 102 ? 7.648 -13.355 -74.464 1.00 35.81 102 GLU A C 1
ATOM 814 O O . GLU A 1 102 ? 8.812 -13.078 -74.751 1.00 35.81 102 GLU A O 1
ATOM 819 N N . GLU A 1 103 ? 6.643 -12.741 -75.103 1.00 36.84 103 GLU A N 1
ATOM 820 C CA . GLU A 1 103 ? 6.867 -11.930 -76.320 1.00 36.84 103 GLU A CA 1
ATOM 821 C C . GLU A 1 103 ? 7.465 -10.524 -76.096 1.00 36.84 103 GLU A C 1
ATOM 823 O O . GLU A 1 103 ? 7.960 -9.902 -77.039 1.00 36.84 103 GLU A O 1
ATOM 828 N N . ARG A 1 104 ? 7.477 -9.988 -74.865 1.00 36.66 104 ARG A N 1
ATOM 829 C CA . ARG A 1 104 ? 8.056 -8.648 -74.595 1.00 36.66 104 ARG A CA 1
ATOM 830 C C . ARG A 1 104 ? 9.552 -8.652 -74.272 1.00 36.66 104 ARG A C 1
ATOM 832 O O . ARG A 1 104 ? 10.174 -7.593 -74.302 1.00 36.66 104 ARG A O 1
ATOM 839 N N . ILE A 1 105 ? 10.156 -9.817 -74.031 1.00 41.94 105 ILE A N 1
ATOM 840 C CA . ILE A 1 105 ? 11.594 -9.935 -73.721 1.00 41.94 105 ILE A CA 1
ATOM 841 C C . ILE A 1 105 ? 12.467 -9.816 -74.989 1.00 41.94 105 ILE A C 1
ATOM 843 O O . ILE A 1 105 ? 13.658 -9.517 -74.903 1.00 41.94 105 ILE A O 1
ATOM 847 N N . GLN A 1 106 ? 11.879 -9.949 -76.185 1.00 35.44 106 GLN A N 1
ATOM 848 C CA . GLN A 1 106 ? 12.621 -10.089 -77.444 1.00 35.44 106 GLN A CA 1
ATOM 849 C C . GLN A 1 106 ? 12.584 -8.860 -78.377 1.00 35.44 106 GLN A C 1
ATOM 851 O O . GLN A 1 106 ? 12.933 -8.971 -79.551 1.00 35.44 106 GLN A O 1
ATOM 856 N N . LYS A 1 107 ? 12.210 -7.669 -77.871 1.00 33.25 107 LYS A N 1
ATOM 857 C CA . LYS A 1 107 ? 12.078 -6.436 -78.686 1.00 33.25 107 LYS A CA 1
ATOM 858 C C . LYS A 1 107 ? 12.861 -5.191 -78.229 1.00 33.25 107 LYS A C 1
ATOM 860 O O . LYS A 1 107 ? 12.683 -4.135 -78.824 1.00 33.25 107 LYS A O 1
ATOM 865 N N . LEU A 1 108 ? 13.760 -5.301 -77.243 1.00 32.38 108 LEU A N 1
ATOM 866 C CA . LEU A 1 108 ? 14.589 -4.174 -76.752 1.00 32.38 108 LEU A CA 1
ATOM 867 C C . LEU A 1 108 ? 16.109 -4.463 -76.682 1.00 32.38 108 LEU A C 1
ATOM 869 O O . LEU A 1 108 ? 16.845 -3.782 -75.976 1.00 32.38 108 LEU A O 1
ATOM 873 N N . LYS A 1 109 ? 16.610 -5.446 -77.446 1.00 33.53 109 LYS A N 1
ATOM 874 C CA . LYS A 1 109 ? 18.056 -5.722 -77.605 1.00 33.53 109 LYS A CA 1
ATOM 875 C C . LYS A 1 109 ? 18.519 -5.718 -79.071 1.00 33.53 109 LYS A C 1
ATOM 877 O O . LYS A 1 109 ? 19.078 -6.704 -79.542 1.00 33.53 109 LYS A O 1
ATOM 882 N N . ARG A 1 110 ? 18.318 -4.606 -79.790 1.00 31.84 110 ARG A N 1
ATOM 883 C CA . ARG A 1 110 ? 19.062 -4.271 -81.027 1.00 31.84 110 ARG A CA 1
ATOM 884 C C . ARG A 1 110 ? 19.151 -2.753 -81.228 1.00 31.84 110 ARG A C 1
ATOM 886 O O . ARG A 1 110 ? 18.207 -2.187 -81.761 1.00 31.84 110 ARG A O 1
ATOM 893 N N . GLN A 1 111 ? 20.279 -2.147 -80.834 1.00 29.89 111 GLN A N 1
ATOM 894 C CA . GLN A 1 111 ? 20.996 -1.051 -81.526 1.00 29.89 111 GLN A CA 1
ATOM 895 C C . GLN A 1 111 ? 22.188 -0.564 -80.662 1.00 29.89 111 GLN A C 1
ATOM 897 O O . GLN A 1 111 ? 22.007 0.069 -79.630 1.00 29.89 111 GLN A O 1
ATOM 902 N N . HIS A 1 112 ? 23.400 -0.920 -81.100 1.00 31.61 112 HIS A N 1
ATOM 903 C CA . HIS A 1 112 ? 24.700 -0.266 -80.825 1.00 31.61 112 HIS A CA 1
ATOM 904 C C . HIS A 1 112 ? 25.005 0.673 -82.029 1.00 31.61 112 HIS A C 1
ATOM 906 O O . HIS A 1 112 ? 24.265 0.543 -83.014 1.00 31.61 112 HIS A O 1
ATOM 912 N N . PRO A 1 113 ? 26.025 1.571 -82.048 1.00 39.72 113 PRO A N 1
ATOM 913 C CA . PRO A 1 113 ? 27.315 1.575 -81.320 1.00 39.72 113 PRO A CA 1
ATOM 914 C C . PRO A 1 113 ? 27.567 2.871 -80.496 1.00 39.72 113 PRO A C 1
ATOM 916 O O . PRO A 1 113 ? 26.751 3.782 -80.534 1.00 39.72 113 PRO A O 1
ATOM 919 N N . ASP A 1 114 ? 28.523 2.994 -79.566 1.00 29.02 114 ASP A N 1
ATOM 920 C CA . ASP A 1 114 ? 29.969 2.670 -79.521 1.00 29.02 114 ASP A CA 1
ATOM 921 C C . ASP A 1 114 ? 30.847 3.646 -80.338 1.00 29.02 114 ASP A C 1
ATOM 923 O O . ASP A 1 114 ? 30.772 3.674 -81.561 1.00 29.02 114 ASP A O 1
ATOM 927 N N . ASP A 1 115 ? 31.691 4.430 -79.652 1.00 27.48 115 ASP A N 1
ATOM 928 C CA . ASP A 1 115 ? 32.826 5.145 -80.258 1.00 27.48 115 ASP A CA 1
ATOM 929 C C . ASP A 1 115 ? 33.919 5.427 -79.204 1.00 27.48 115 ASP A C 1
ATOM 931 O O . ASP A 1 115 ? 33.628 5.806 -78.064 1.00 27.48 115 ASP A O 1
ATOM 935 N N . ARG A 1 116 ? 35.190 5.192 -79.557 1.00 28.00 116 ARG A N 1
ATOM 936 C CA . ARG A 1 116 ? 36.353 5.248 -78.643 1.00 28.00 116 ARG A CA 1
ATOM 937 C C . ARG A 1 116 ? 37.631 5.586 -79.425 1.00 28.00 116 ARG A C 1
ATOM 939 O O . ARG A 1 116 ? 37.866 4.991 -80.472 1.00 28.00 116 ARG A O 1
ATOM 946 N N . PRO A 1 117 ? 38.524 6.424 -78.872 1.00 30.56 117 PRO A N 1
ATOM 947 C CA . PRO A 1 117 ? 39.961 6.092 -78.907 1.00 30.56 117 PRO A CA 1
ATOM 948 C C . PRO A 1 117 ? 40.704 6.488 -77.603 1.00 30.56 117 PRO A C 1
ATOM 950 O O . PRO A 1 117 ? 40.205 7.305 -76.841 1.00 30.56 117 PRO A O 1
ATOM 953 N N . ALA A 1 118 ? 41.934 6.088 -77.255 1.00 24.28 118 ALA A N 1
ATOM 954 C CA . ALA A 1 118 ? 42.797 4.915 -77.475 1.00 24.28 118 ALA A CA 1
ATOM 955 C C . ALA A 1 118 ? 44.284 5.331 -77.248 1.00 24.28 118 ALA A C 1
ATOM 957 O O . ALA A 1 118 ? 44.937 5.716 -78.207 1.00 24.28 118 ALA A O 1
ATOM 958 N N . TYR A 1 119 ? 44.811 5.161 -76.015 1.00 25.84 119 TYR A N 1
ATOM 959 C CA . TYR A 1 119 ? 46.250 4.952 -75.655 1.00 25.84 119 TYR A CA 1
ATOM 960 C C . TYR A 1 119 ? 47.304 6.057 -76.014 1.00 25.84 119 TYR A C 1
ATOM 962 O O . TYR A 1 119 ? 46.947 6.977 -76.741 1.00 25.84 119 TYR A O 1
ATOM 970 N N . PRO A 1 120 ? 48.581 6.052 -75.506 1.00 32.16 120 PRO A N 1
ATOM 971 C CA . PRO A 1 120 ? 49.333 4.966 -74.832 1.00 32.16 120 PRO A CA 1
ATOM 972 C C . PRO A 1 120 ? 50.254 5.289 -73.604 1.00 32.16 120 PRO A C 1
ATOM 974 O O . PRO A 1 120 ? 50.594 6.427 -73.307 1.00 32.16 120 PRO A O 1
ATOM 977 N N . SER A 1 121 ? 50.774 4.198 -73.005 1.00 23.19 121 SER A N 1
ATOM 978 C CA . SER A 1 121 ? 52.114 3.988 -72.376 1.00 23.19 121 SER A CA 1
ATOM 979 C C . SER A 1 121 ? 52.566 4.613 -71.026 1.00 23.19 121 SER A C 1
ATOM 981 O O . SER A 1 121 ? 52.432 5.797 -70.750 1.00 23.19 121 SER A O 1
ATOM 983 N N . GLN A 1 122 ? 53.206 3.738 -70.228 1.00 24.50 122 GLN A N 1
ATOM 984 C CA . GLN A 1 122 ? 54.004 3.927 -68.992 1.00 24.50 122 GLN A CA 1
ATOM 985 C C . GLN A 1 122 ? 55.438 4.471 -69.288 1.00 24.50 122 GLN A C 1
ATOM 987 O O . GLN A 1 122 ? 55.730 4.700 -70.462 1.00 24.50 122 GLN A O 1
ATOM 992 N N . PRO A 1 123 ? 56.419 4.503 -68.342 1.00 38.19 123 PRO A N 1
ATOM 993 C CA . PRO A 1 123 ? 56.397 4.624 -66.866 1.00 38.19 123 PRO A CA 1
ATOM 994 C C . PRO A 1 123 ? 57.287 5.784 -66.338 1.00 38.19 123 PRO A C 1
ATOM 996 O O . PRO A 1 123 ? 58.164 6.277 -67.045 1.00 38.19 123 PRO A O 1
ATOM 999 N N . ARG A 1 124 ? 57.202 6.113 -65.036 1.00 22.72 124 ARG A N 1
ATOM 1000 C CA . ARG A 1 124 ? 58.380 6.552 -64.247 1.00 22.72 124 ARG A CA 1
ATOM 1001 C C . ARG A 1 124 ? 58.142 6.451 -62.739 1.00 22.72 124 ARG A C 1
ATOM 1003 O O . ARG A 1 124 ? 57.214 7.059 -62.220 1.00 22.72 124 ARG A O 1
ATOM 1010 N N . MET A 1 125 ? 59.016 5.720 -62.045 1.00 28.39 125 MET A N 1
ATOM 1011 C CA . MET A 1 125 ? 59.188 5.868 -60.598 1.00 28.39 125 MET A CA 1
ATOM 1012 C C . MET A 1 125 ? 59.779 7.249 -60.300 1.00 28.39 125 MET A C 1
ATOM 1014 O O . MET A 1 125 ? 60.745 7.661 -60.948 1.00 28.39 125 MET A O 1
ATOM 1018 N N . ARG A 1 126 ? 59.246 7.914 -59.276 1.00 26.34 126 ARG A N 1
ATOM 1019 C CA . ARG A 1 126 ? 60.002 8.850 -58.446 1.00 26.34 126 ARG A CA 1
ATOM 1020 C C . ARG A 1 126 ? 59.397 8.869 -57.052 1.00 26.34 126 ARG A C 1
ATOM 1022 O O . ARG A 1 126 ? 58.222 9.190 -56.897 1.00 26.34 126 ARG A O 1
ATOM 1029 N N . ASP A 1 127 ? 60.214 8.521 -56.069 1.00 32.97 127 ASP A N 1
ATOM 1030 C CA . ASP A 1 127 ? 59.893 8.696 -54.661 1.00 32.97 127 ASP A CA 1
ATOM 1031 C C . ASP A 1 127 ? 59.864 10.190 -54.337 1.00 32.97 127 ASP A C 1
ATOM 1033 O O . ASP A 1 127 ? 60.909 10.822 -54.190 1.00 32.97 127 ASP A O 1
ATOM 1037 N N . GLU A 1 128 ? 58.670 10.766 -54.219 1.00 27.91 128 GLU A N 1
ATOM 1038 C CA . GLU A 1 128 ? 58.492 12.072 -53.587 1.00 27.91 128 GLU A CA 1
ATOM 1039 C C . GLU A 1 128 ? 57.480 11.948 -52.446 1.00 27.91 128 GLU A C 1
ATOM 1041 O O . GLU A 1 128 ? 56.293 11.669 -52.624 1.00 27.91 128 GLU A O 1
ATOM 1046 N N . ILE A 1 129 ? 58.025 12.106 -51.240 1.00 36.47 129 ILE A N 1
ATOM 1047 C CA . ILE A 1 129 ? 57.375 11.998 -49.936 1.00 36.47 129 ILE A CA 1
ATOM 1048 C C . ILE A 1 129 ? 56.197 12.976 -49.872 1.00 36.47 129 ILE A C 1
ATOM 1050 O O . ILE A 1 129 ? 56.386 14.171 -49.639 1.00 36.47 129 ILE A O 1
ATOM 1054 N N . PHE A 1 130 ? 54.970 12.473 -50.036 1.00 28.92 130 PHE A N 1
ATOM 1055 C CA . PHE A 1 130 ? 53.769 13.280 -49.837 1.00 28.92 130 PHE A CA 1
ATOM 1056 C C . PHE A 1 130 ? 53.224 13.150 -48.418 1.00 28.92 130 PHE A C 1
ATOM 1058 O O . PHE A 1 130 ? 52.821 12.085 -47.953 1.00 28.92 130 PHE A O 1
ATOM 1065 N N . GLN A 1 131 ? 53.226 14.300 -47.751 1.00 27.19 131 GLN A N 1
ATOM 1066 C CA . GLN A 1 131 ? 52.796 14.531 -46.380 1.00 27.19 131 GLN A CA 1
ATOM 1067 C C . GLN A 1 131 ? 51.445 13.874 -46.067 1.00 27.19 131 GLN A C 1
ATOM 1069 O O . GLN A 1 131 ? 50.454 14.065 -46.778 1.00 27.19 131 GLN A O 1
ATOM 1074 N N . THR A 1 132 ? 51.388 13.177 -44.934 1.00 28.52 132 THR A N 1
ATOM 1075 C CA . THR A 1 132 ? 50.145 12.714 -44.319 1.00 28.52 132 THR A CA 1
ATOM 1076 C C . THR A 1 132 ? 49.197 13.893 -44.095 1.00 28.52 132 THR A C 1
ATOM 1078 O O . THR A 1 132 ? 49.376 14.704 -43.183 1.00 28.52 132 THR A O 1
ATOM 1081 N N . LYS A 1 133 ? 48.134 13.979 -44.906 1.00 31.98 133 LYS A N 1
ATOM 1082 C CA . LYS A 1 133 ? 46.989 14.842 -44.598 1.00 31.98 133 LYS A CA 1
ATOM 1083 C C . LYS A 1 133 ? 46.449 14.428 -43.230 1.00 31.98 133 LYS A C 1
ATOM 1085 O O . LYS A 1 133 ? 45.879 13.348 -43.099 1.00 31.98 133 LYS A O 1
ATOM 1090 N N . ARG A 1 134 ? 46.597 15.299 -42.226 1.00 34.78 134 ARG A N 1
ATOM 1091 C CA . ARG A 1 134 ? 45.902 15.165 -40.939 1.00 34.78 134 ARG A CA 1
ATOM 1092 C C . ARG A 1 134 ? 44.397 15.100 -41.217 1.00 34.78 134 ARG A C 1
ATOM 1094 O O . ARG A 1 134 ? 43.796 16.111 -41.578 1.00 34.78 134 ARG A O 1
ATOM 1101 N N . GLN A 1 135 ? 43.804 13.913 -41.093 1.00 38.56 135 GLN A N 1
ATOM 1102 C CA . GLN A 1 135 ? 42.351 13.751 -41.143 1.00 38.56 135 GLN A CA 1
ATOM 1103 C C . GLN A 1 135 ? 41.719 14.581 -40.019 1.00 38.56 135 GLN A C 1
ATOM 1105 O O . GLN A 1 135 ? 42.272 14.679 -38.921 1.00 38.56 135 GLN A O 1
ATOM 1110 N N . LYS A 1 136 ? 40.558 15.194 -40.280 1.00 40.81 136 LYS A N 1
ATOM 1111 C CA . LYS A 1 136 ? 39.807 15.879 -39.220 1.00 40.81 136 LYS A CA 1
ATOM 1112 C C . LYS A 1 136 ? 39.313 14.831 -38.211 1.00 40.81 136 LYS A C 1
ATOM 1114 O O . LYS A 1 136 ? 38.779 13.810 -38.656 1.00 40.81 136 LYS A O 1
ATOM 1119 N N . PRO A 1 137 ? 39.402 15.080 -36.890 1.00 46.66 137 PRO A N 1
ATOM 1120 C CA . PRO A 1 137 ? 39.012 14.099 -35.870 1.00 46.66 137 PRO A CA 1
ATOM 1121 C C . PRO A 1 137 ? 37.554 13.626 -36.005 1.00 46.66 137 PRO A C 1
ATOM 1123 O O . PRO A 1 137 ? 37.252 12.477 -35.704 1.00 46.66 137 PRO A O 1
ATOM 1126 N N . SER A 1 138 ? 36.668 14.451 -36.578 1.00 51.00 138 SER A N 1
ATOM 1127 C CA . SER A 1 138 ? 35.273 14.088 -36.861 1.00 51.00 138 SER A CA 1
ATOM 1128 C C . SER A 1 138 ? 35.097 12.878 -37.795 1.00 51.00 138 SER A C 1
ATOM 1130 O O . SER A 1 138 ? 34.063 12.222 -37.722 1.00 51.00 138 SER A O 1
ATOM 1132 N N . SER A 1 139 ? 36.082 12.573 -38.652 1.00 59.09 139 SER A N 1
ATOM 1133 C CA . SER A 1 139 ? 35.980 11.578 -39.741 1.00 59.09 139 SER A CA 1
ATOM 1134 C C . SER A 1 139 ? 36.558 10.187 -39.429 1.00 59.09 139 SER A C 1
ATOM 1136 O O . SER A 1 139 ? 36.490 9.290 -40.269 1.00 59.09 139 SER A O 1
ATOM 1138 N N . ARG A 1 140 ? 37.102 9.962 -38.223 1.00 74.19 140 ARG A N 1
ATOM 1139 C CA . ARG A 1 140 ? 37.645 8.651 -37.821 1.00 74.19 140 ARG A CA 1
ATOM 1140 C C . ARG A 1 140 ? 36.518 7.639 -37.584 1.00 74.19 140 ARG A C 1
ATOM 1142 O O . ARG A 1 140 ? 35.593 7.926 -36.818 1.00 74.19 140 ARG A O 1
ATOM 1149 N N . LEU A 1 141 ? 36.599 6.462 -38.207 1.00 78.44 141 LEU A N 1
ATOM 1150 C CA . LEU A 1 141 ? 35.637 5.371 -37.998 1.00 78.44 141 LEU A CA 1
ATOM 1151 C C . LEU A 1 141 ? 35.696 4.819 -36.563 1.00 78.44 141 LEU A C 1
ATOM 1153 O O . LEU A 1 141 ? 36.796 4.714 -36.021 1.00 78.44 141 LEU A O 1
ATOM 1157 N N . PRO A 1 142 ? 34.562 4.406 -35.962 1.00 79.62 142 PRO A N 1
ATOM 1158 C CA . PRO A 1 142 ? 34.582 3.761 -34.652 1.00 79.62 142 PRO A CA 1
ATOM 1159 C C . PRO A 1 142 ? 35.321 2.409 -34.700 1.00 79.62 142 PRO A C 1
ATOM 1161 O O . PRO A 1 142 ? 35.087 1.631 -35.638 1.00 79.62 142 PRO A O 1
ATOM 1164 N N . PRO A 1 143 ? 36.158 2.078 -33.697 1.00 78.56 143 PRO A N 1
ATOM 1165 C CA . PRO A 1 143 ? 36.863 0.798 -33.626 1.00 78.56 143 PRO A CA 1
ATOM 1166 C C . PRO A 1 143 ? 35.916 -0.403 -33.780 1.00 78.56 143 PRO A C 1
ATOM 1168 O O . PRO A 1 143 ? 34.896 -0.508 -33.092 1.00 78.56 143 PRO A O 1
ATOM 1171 N N . GLY A 1 144 ? 36.224 -1.289 -34.730 1.00 80.94 144 GLY A N 1
ATOM 1172 C CA . GLY A 1 144 ? 35.451 -2.501 -35.022 1.00 80.94 144 GLY A CA 1
ATOM 1173 C C . GLY A 1 144 ? 34.128 -2.296 -35.775 1.00 80.94 144 GLY A C 1
ATOM 1174 O O . GLY A 1 144 ? 33.398 -3.257 -36.012 1.00 80.94 144 GLY A O 1
ATOM 1175 N N . TRP A 1 145 ? 33.785 -1.068 -36.187 1.00 89.00 145 TRP A N 1
ATOM 1176 C CA . TRP A 1 145 ? 32.512 -0.799 -36.874 1.00 89.00 145 TRP A CA 1
ATOM 1177 C C . TRP A 1 145 ? 32.407 -1.455 -38.260 1.00 89.00 145 TRP A C 1
ATOM 1179 O O . TRP A 1 145 ? 31.316 -1.870 -38.653 1.00 89.00 145 TRP A O 1
ATOM 1189 N N . LEU A 1 146 ? 33.514 -1.558 -39.006 1.00 85.50 146 LEU A N 1
ATOM 1190 C CA . LEU A 1 146 ? 33.544 -2.069 -40.387 1.00 85.50 146 LEU A CA 1
ATOM 1191 C C . LEU A 1 146 ? 33.016 -3.505 -40.496 1.00 85.50 146 LEU A C 1
ATOM 1193 O O . LEU A 1 146 ? 32.113 -3.765 -41.295 1.00 85.50 146 LEU A O 1
ATOM 1197 N N . ASP A 1 147 ? 33.538 -4.406 -39.664 1.00 86.19 147 ASP A N 1
ATOM 1198 C CA . ASP A 1 147 ? 33.226 -5.839 -39.710 1.00 86.19 147 ASP A CA 1
ATOM 1199 C C . ASP A 1 147 ? 32.116 -6.260 -38.737 1.00 86.19 147 ASP A C 1
ATOM 1201 O O . ASP A 1 147 ? 31.597 -7.371 -38.830 1.00 86.19 147 ASP A O 1
ATOM 1205 N N . CYS A 1 148 ? 31.657 -5.342 -37.880 1.00 88.25 148 CYS A N 1
ATOM 1206 C CA . CYS A 1 148 ? 30.422 -5.513 -37.122 1.00 88.25 148 CYS A CA 1
ATOM 1207 C C . CYS A 1 148 ? 29.212 -5.731 -38.069 1.00 88.25 148 CYS A C 1
ATOM 1209 O O . CYS A 1 148 ? 28.993 -4.912 -38.977 1.00 88.25 148 CYS A O 1
ATOM 1211 N N . PRO A 1 149 ? 28.387 -6.783 -37.874 1.00 90.38 149 PRO A N 1
ATOM 1212 C CA . PRO A 1 149 ? 27.207 -7.043 -38.702 1.00 90.38 149 PRO A CA 1
ATOM 1213 C C . PRO A 1 149 ? 26.213 -5.874 -38.711 1.00 90.38 149 PRO A C 1
ATOM 1215 O O . PRO A 1 149 ? 25.955 -5.257 -37.679 1.00 90.38 149 PRO A O 1
ATOM 1218 N N . ALA A 1 150 ? 25.593 -5.586 -39.857 1.00 91.50 150 ALA A N 1
ATOM 1219 C CA . ALA A 1 150 ? 24.781 -4.379 -40.050 1.00 91.50 150 ALA A CA 1
ATOM 1220 C C . ALA A 1 150 ? 23.555 -4.275 -39.113 1.00 91.50 150 ALA A C 1
ATOM 1222 O O . ALA A 1 150 ? 23.423 -3.303 -38.369 1.00 91.50 150 ALA A O 1
ATOM 1223 N N . PHE A 1 151 ? 22.690 -5.291 -39.106 1.00 93.38 151 PHE A N 1
ATOM 1224 C CA . PHE A 1 151 ? 21.460 -5.347 -38.305 1.00 93.38 151 PHE A CA 1
ATOM 1225 C C . PHE A 1 151 ? 21.114 -6.795 -37.916 1.00 93.38 151 PHE A C 1
ATOM 1227 O O . PHE A 1 151 ? 21.734 -7.733 -38.418 1.00 93.38 151 PHE A O 1
ATOM 1234 N N . GLY A 1 152 ? 20.195 -6.976 -36.966 1.00 92.81 152 GLY A N 1
ATOM 1235 C CA . GLY A 1 152 ? 19.666 -8.275 -36.531 1.00 92.81 152 GLY A CA 1
ATOM 1236 C C . GLY A 1 152 ? 18.254 -8.566 -37.053 1.00 92.81 152 GLY A C 1
ATOM 1237 O O . GLY A 1 152 ? 17.691 -7.821 -37.858 1.00 92.81 152 GLY A O 1
ATOM 1238 N N . GLN A 1 153 ? 17.663 -9.661 -36.586 1.00 93.81 153 GLN A N 1
ATOM 1239 C CA . GLN A 1 153 ? 16.255 -9.962 -36.828 1.00 93.81 153 GLN A CA 1
ATOM 1240 C C . GLN A 1 153 ? 15.327 -9.060 -36.010 1.00 93.81 153 GLN A C 1
ATOM 1242 O O . GLN A 1 153 ? 15.739 -8.420 -35.045 1.00 93.81 153 GLN A O 1
ATOM 1247 N N . GLU A 1 154 ? 14.068 -8.984 -36.437 1.00 89.38 154 GLU A N 1
ATOM 1248 C CA . GLU A 1 154 ? 13.041 -8.219 -35.736 1.00 89.38 154 GLU A CA 1
ATOM 1249 C C . GLU A 1 154 ? 12.632 -8.894 -34.420 1.00 89.38 154 GLU A C 1
ATOM 1251 O O . GLU A 1 154 ? 12.345 -10.088 -34.380 1.00 89.38 154 GLU A O 1
ATOM 1256 N N . ILE A 1 155 ? 12.554 -8.101 -33.355 1.00 87.56 155 ILE A N 1
ATOM 1257 C CA . ILE A 1 155 ? 11.997 -8.481 -32.059 1.00 87.56 155 ILE A CA 1
ATOM 1258 C C . ILE A 1 155 ? 10.681 -7.706 -31.929 1.00 87.56 155 ILE A C 1
ATOM 1260 O O . ILE A 1 155 ? 10.667 -6.517 -31.605 1.00 87.56 155 ILE A O 1
ATOM 1264 N N . GLY A 1 156 ? 9.572 -8.345 -32.312 1.00 83.31 156 GLY A N 1
ATOM 1265 C CA . GLY A 1 156 ? 8.260 -7.700 -32.446 1.00 83.31 156 GLY A CA 1
ATOM 1266 C C . GLY A 1 156 ? 8.237 -6.645 -33.562 1.00 83.31 156 GLY A C 1
ATOM 1267 O O . GLY A 1 156 ? 7.957 -6.958 -34.726 1.00 83.31 156 GLY A O 1
ATOM 1268 N N . CYS A 1 157 ? 8.531 -5.392 -33.201 1.00 84.12 157 CYS A N 1
ATOM 1269 C CA . CYS A 1 157 ? 8.702 -4.257 -34.118 1.00 84.12 157 CYS A CA 1
ATOM 1270 C C . CYS A 1 157 ? 10.106 -3.621 -34.079 1.00 84.12 157 CYS A C 1
ATOM 1272 O O . CYS A 1 157 ? 10.416 -2.781 -34.931 1.00 84.12 157 CYS A O 1
ATOM 1274 N N . LEU A 1 158 ? 10.939 -4.006 -33.107 1.00 89.31 158 LEU A N 1
ATOM 1275 C CA . LEU A 1 158 ? 12.265 -3.446 -32.866 1.00 89.31 158 LEU A CA 1
ATOM 1276 C C . LEU A 1 158 ? 13.301 -4.175 -33.726 1.00 89.31 158 LEU A C 1
ATOM 1278 O O . LEU A 1 158 ? 13.315 -5.403 -33.788 1.00 89.31 158 LEU A O 1
ATOM 1282 N N . ILE A 1 159 ? 14.181 -3.428 -34.387 1.00 93.44 159 ILE A N 1
ATOM 1283 C CA . ILE A 1 159 ? 15.270 -3.962 -35.211 1.00 93.44 159 ILE A CA 1
ATOM 1284 C C . ILE A 1 159 ? 16.595 -3.458 -34.627 1.00 93.44 159 ILE A C 1
ATOM 1286 O O . ILE A 1 159 ? 16.900 -2.270 -34.781 1.00 93.44 159 ILE A O 1
ATOM 1290 N N . PRO A 1 160 ? 17.399 -4.316 -33.972 1.00 95.06 160 PRO A N 1
ATOM 1291 C CA . PRO A 1 160 ? 18.710 -3.931 -33.472 1.00 95.06 160 PRO A CA 1
ATOM 1292 C C . PRO A 1 160 ? 19.693 -3.735 -34.635 1.00 95.06 160 PRO A C 1
ATOM 1294 O O . PRO A 1 160 ? 19.822 -4.591 -35.511 1.00 95.06 160 PRO A O 1
ATOM 1297 N N . SER A 1 161 ? 20.399 -2.606 -34.649 1.00 95.50 161 SER A N 1
ATOM 1298 C CA . SER A 1 161 ? 21.310 -2.206 -35.730 1.00 95.50 161 SER A CA 1
ATOM 1299 C C . SER A 1 161 ? 22.575 -1.552 -35.189 1.00 95.50 161 SER A C 1
ATOM 1301 O O . SER A 1 161 ? 22.536 -0.898 -34.149 1.00 95.50 161 SER A O 1
ATOM 1303 N N . LYS A 1 162 ? 23.692 -1.658 -35.920 1.00 93.44 162 LYS A N 1
ATOM 1304 C CA . LYS A 1 162 ? 24.819 -0.731 -35.729 1.00 93.44 162 LYS A CA 1
ATOM 1305 C C . LYS A 1 162 ? 24.450 0.667 -36.236 1.00 93.44 162 LYS A C 1
ATOM 1307 O O . LYS A 1 162 ? 23.480 0.810 -36.990 1.00 93.44 162 LYS A O 1
ATOM 1312 N N . VAL A 1 163 ? 25.209 1.688 -35.846 1.00 91.75 163 VAL A N 1
ATOM 1313 C CA . VAL A 1 163 ? 24.972 3.060 -36.314 1.00 91.75 163 VAL A CA 1
ATOM 1314 C C . VAL A 1 163 ? 25.225 3.159 -37.827 1.00 91.75 163 VAL A C 1
ATOM 1316 O O . VAL A 1 163 ? 26.250 2.655 -38.294 1.00 91.75 163 VAL A O 1
ATOM 1319 N N . PRO A 1 164 ? 24.326 3.759 -38.625 1.00 91.56 164 PRO A N 1
ATOM 1320 C CA . PRO A 1 164 ? 24.627 4.088 -40.011 1.00 91.56 164 PRO A CA 1
ATOM 1321 C C . PRO A 1 164 ? 25.513 5.333 -40.093 1.00 91.56 164 PRO A C 1
ATOM 1323 O O . PRO A 1 164 ? 25.367 6.252 -39.291 1.00 91.56 164 PRO A O 1
ATOM 1326 N N . LEU A 1 165 ? 26.404 5.376 -41.081 1.00 89.62 165 LEU A N 1
ATOM 1327 C CA . LEU A 1 165 ? 27.316 6.501 -41.305 1.00 89.62 165 LEU A CA 1
ATOM 1328 C C . LEU A 1 165 ? 26.914 7.293 -42.550 1.00 89.62 165 LEU A C 1
ATOM 1330 O O . LEU A 1 165 ? 26.498 6.712 -43.557 1.00 89.62 165 LEU A O 1
ATOM 1334 N N . ASP A 1 166 ? 27.024 8.617 -42.483 1.00 86.50 166 ASP A N 1
ATOM 1335 C CA . ASP A 1 166 ? 26.758 9.487 -43.627 1.00 86.50 166 ASP A CA 1
ATOM 1336 C C . ASP A 1 166 ? 27.914 9.541 -44.643 1.00 86.50 166 ASP A C 1
ATOM 1338 O O . ASP A 1 166 ? 28.923 8.832 -44.555 1.00 86.50 166 ASP A O 1
ATOM 1342 N N . GLU A 1 167 ? 27.736 10.377 -45.667 1.00 82.94 167 GLU A N 1
ATOM 1343 C CA . GLU A 1 167 ? 28.662 10.482 -46.790 1.00 82.94 167 GLU A CA 1
ATOM 1344 C C . GLU A 1 167 ? 30.053 11.024 -46.389 1.00 82.94 167 GLU A C 1
ATOM 1346 O O . GLU A 1 167 ? 31.002 10.828 -47.148 1.00 82.94 167 GLU A O 1
ATOM 1351 N N . THR A 1 168 ? 30.226 11.613 -45.195 1.00 83.69 168 THR A N 1
ATOM 1352 C CA . THR A 1 168 ? 31.533 12.100 -44.704 1.00 83.69 168 THR A CA 1
ATOM 1353 C C . THR A 1 168 ? 32.517 10.975 -44.368 1.00 83.69 168 THR A C 1
ATOM 1355 O O . THR A 1 168 ? 33.727 11.199 -44.364 1.00 83.69 168 THR A O 1
ATOM 1358 N N . PHE A 1 169 ? 32.025 9.748 -44.165 1.00 83.69 169 PHE A N 1
ATOM 1359 C CA . PHE A 1 169 ? 32.842 8.554 -43.918 1.00 83.69 169 PHE A CA 1
ATOM 1360 C C . PHE A 1 169 ? 33.126 7.736 -45.193 1.00 83.69 169 PHE A C 1
ATOM 1362 O O . PHE A 1 169 ? 33.814 6.715 -45.129 1.00 83.69 169 PHE A O 1
ATOM 1369 N N . ASN A 1 170 ? 32.634 8.164 -46.366 1.00 83.44 170 ASN A N 1
ATOM 1370 C CA . ASN A 1 170 ? 32.775 7.422 -47.629 1.00 83.44 170 ASN A CA 1
ATOM 1371 C C . ASN A 1 170 ? 34.234 7.151 -48.033 1.00 83.44 170 ASN A C 1
ATOM 1373 O O . ASN A 1 170 ? 34.501 6.105 -48.629 1.00 83.44 170 ASN A O 1
ATOM 1377 N N . ASP A 1 171 ? 35.157 8.055 -47.703 1.00 80.31 171 ASP A N 1
ATOM 1378 C CA . ASP A 1 171 ? 36.592 7.915 -47.996 1.00 80.31 171 ASP A CA 1
ATOM 1379 C C . ASP A 1 171 ? 37.281 6.883 -47.087 1.00 80.31 171 ASP A C 1
ATOM 1381 O O . ASP A 1 171 ? 38.329 6.344 -47.433 1.00 80.31 171 ASP A O 1
ATOM 1385 N N . CYS A 1 172 ? 36.678 6.576 -45.934 1.00 79.38 172 CYS A N 1
ATOM 1386 C CA . CYS A 1 172 ? 37.177 5.587 -44.978 1.00 79.38 172 CYS A CA 1
ATOM 1387 C C . CYS A 1 172 ? 36.515 4.206 -45.145 1.00 79.38 172 CYS A C 1
ATOM 1389 O O . CYS A 1 172 ? 36.995 3.226 -44.577 1.00 79.38 172 CYS A O 1
ATOM 1391 N N . VAL A 1 173 ? 35.416 4.101 -45.907 1.00 81.06 173 VAL A N 1
ATOM 1392 C CA . VAL A 1 173 ? 34.631 2.863 -46.055 1.00 81.06 173 VAL A CA 1
ATOM 1393 C C . VAL A 1 173 ? 34.513 2.442 -47.521 1.00 81.06 173 VAL A C 1
ATOM 1395 O O . VAL A 1 173 ? 33.854 3.102 -48.333 1.00 81.06 173 VAL A O 1
ATOM 1398 N N . LEU A 1 174 ? 35.089 1.277 -47.839 1.00 79.69 174 LEU A N 1
ATOM 1399 C CA . LEU A 1 174 ? 34.998 0.635 -49.156 1.00 79.69 174 LEU A CA 1
ATOM 1400 C C . LEU A 1 174 ? 33.532 0.517 -49.624 1.00 79.69 174 LEU A C 1
ATOM 1402 O O . LEU A 1 174 ? 32.691 0.100 -48.825 1.00 79.69 174 LEU A O 1
ATOM 1406 N N . PRO A 1 175 ? 33.200 0.795 -50.903 1.00 76.06 175 PRO A N 1
ATOM 1407 C CA . PRO A 1 175 ? 31.815 0.845 -51.388 1.00 76.06 175 PRO A CA 1
ATOM 1408 C C . PRO A 1 175 ? 30.927 -0.352 -51.010 1.00 76.06 175 PRO A C 1
ATOM 1410 O O . PRO A 1 175 ? 29.784 -0.151 -50.608 1.00 76.06 175 PRO A O 1
ATOM 1413 N N . GLY A 1 176 ? 31.457 -1.581 -51.058 1.00 77.12 176 GLY A N 1
ATOM 1414 C CA . GLY A 1 176 ? 30.729 -2.806 -50.686 1.00 77.12 176 GLY A CA 1
ATOM 1415 C C . GLY A 1 176 ? 30.534 -3.040 -49.178 1.00 77.12 176 GLY A C 1
ATOM 1416 O O . GLY A 1 176 ? 29.794 -3.941 -48.798 1.00 77.12 176 GLY A O 1
ATOM 1417 N N . LYS A 1 177 ? 31.180 -2.243 -48.316 1.00 80.81 177 LYS A N 1
ATOM 1418 C CA . LYS A 1 177 ? 31.084 -2.293 -46.842 1.00 80.81 177 LYS A CA 1
ATOM 1419 C C . LYS A 1 177 ? 30.348 -1.076 -46.251 1.00 80.81 177 LYS A C 1
ATOM 1421 O O . LYS A 1 177 ? 30.201 -0.983 -45.033 1.00 80.81 177 LYS A O 1
ATOM 1426 N N . ARG A 1 178 ? 29.880 -0.140 -47.090 1.00 87.06 178 ARG A N 1
ATOM 1427 C CA . ARG A 1 178 ? 29.129 1.052 -46.654 1.00 87.06 178 ARG A CA 1
ATOM 1428 C C . ARG A 1 178 ? 27.786 0.667 -46.035 1.00 87.06 178 ARG A C 1
ATOM 1430 O O . ARG A 1 178 ? 27.118 -0.247 -46.514 1.00 87.06 178 ARG A O 1
ATOM 1437 N N . TYR A 1 179 ? 27.392 1.402 -44.997 1.00 90.94 179 TYR A N 1
ATOM 1438 C CA . TYR A 1 179 ? 26.106 1.260 -44.315 1.00 90.94 179 TYR A CA 1
ATOM 1439 C C . TYR A 1 179 ? 25.554 2.650 -43.973 1.00 90.94 179 TYR A C 1
ATOM 1441 O O . TYR A 1 179 ? 25.657 3.129 -42.849 1.00 90.94 179 TYR A O 1
ATOM 1449 N N . SER A 1 180 ? 25.031 3.324 -44.995 1.00 88.81 180 SER A N 1
ATOM 1450 C CA . SER A 1 180 ? 24.389 4.642 -44.905 1.00 88.81 180 SER A CA 1
ATOM 1451 C C . SER A 1 180 ? 22.880 4.537 -44.685 1.00 88.81 180 SER A C 1
ATOM 1453 O O . SER A 1 180 ? 22.284 3.494 -44.955 1.00 88.81 180 SER A O 1
ATOM 1455 N N . PHE A 1 181 ? 22.222 5.628 -44.272 1.00 87.12 181 PHE A N 1
ATOM 1456 C CA . PHE A 1 181 ? 20.766 5.639 -44.046 1.00 87.12 181 PHE A CA 1
ATOM 1457 C C . PHE A 1 181 ? 19.964 5.151 -45.274 1.00 87.12 181 PHE A C 1
ATOM 1459 O O . PHE A 1 181 ? 18.996 4.406 -45.128 1.00 87.12 181 PHE A O 1
ATOM 1466 N N . ARG A 1 182 ? 20.405 5.482 -46.501 1.00 87.31 182 ARG A N 1
ATOM 1467 C CA . ARG A 1 182 ? 19.787 4.988 -47.748 1.00 87.31 182 ARG A CA 1
ATOM 1468 C C . ARG A 1 182 ? 19.907 3.468 -47.886 1.00 87.31 182 ARG A C 1
ATOM 1470 O O . ARG A 1 182 ? 18.956 2.816 -48.313 1.00 87.31 182 ARG A O 1
ATOM 1477 N N . GLN A 1 183 ? 21.052 2.898 -47.507 1.00 89.00 183 GLN A N 1
ATOM 1478 C CA . GLN A 1 183 ? 21.274 1.450 -47.529 1.00 89.00 183 GLN A CA 1
ATOM 1479 C C . GLN A 1 183 ? 20.471 0.742 -46.435 1.00 89.00 183 GLN A C 1
ATOM 1481 O O . GLN A 1 183 ? 19.871 -0.285 -46.735 1.00 89.00 183 GLN A O 1
ATOM 1486 N N . VAL A 1 184 ? 20.366 1.318 -45.229 1.00 90.81 184 VAL A N 1
ATOM 1487 C CA . VAL A 1 184 ? 19.459 0.832 -44.171 1.00 90.81 184 VAL A CA 1
ATOM 1488 C C . VAL A 1 184 ? 18.030 0.736 -44.709 1.00 90.81 184 VAL A C 1
ATOM 1490 O O . VAL A 1 184 ? 17.408 -0.323 -44.645 1.00 90.81 184 VAL A O 1
ATOM 1493 N N . LEU A 1 185 ? 17.518 1.829 -45.287 1.00 89.75 185 LEU A N 1
ATOM 1494 C CA . LEU A 1 185 ? 16.158 1.886 -45.824 1.00 89.75 185 LEU A CA 1
ATOM 1495 C C . LEU A 1 185 ? 15.936 0.874 -46.943 1.00 89.75 185 LEU A C 1
ATOM 1497 O O . LEU A 1 185 ? 14.904 0.209 -46.958 1.00 89.75 185 LEU A O 1
ATOM 1501 N N . HIS A 1 186 ? 16.892 0.731 -47.860 1.00 89.75 186 HIS A N 1
ATOM 1502 C CA . HIS A 1 186 ? 16.807 -0.257 -48.928 1.00 89.75 186 HIS A CA 1
ATOM 1503 C C . HIS A 1 186 ? 16.810 -1.693 -48.382 1.00 89.75 186 HIS A C 1
ATOM 1505 O O . HIS A 1 186 ? 15.917 -2.466 -48.716 1.00 89.75 186 HIS A O 1
ATOM 1511 N N . GLN A 1 187 ? 17.751 -2.035 -47.496 1.00 91.81 187 GLN A N 1
ATOM 1512 C CA . GLN A 1 187 ? 17.876 -3.377 -46.918 1.00 91.81 187 GLN A CA 1
ATOM 1513 C C . GLN A 1 187 ? 16.637 -3.772 -46.104 1.00 91.81 187 GLN A C 1
ATOM 1515 O O . GLN A 1 187 ? 16.123 -4.873 -46.285 1.00 91.81 187 GLN A O 1
ATOM 1520 N N . GLN A 1 188 ? 16.091 -2.870 -45.280 1.00 92.81 188 GLN A N 1
ATOM 1521 C CA . GLN A 1 188 ? 14.852 -3.160 -44.550 1.00 92.81 188 GLN A CA 1
ATOM 1522 C C . GLN A 1 188 ? 13.637 -3.255 -45.493 1.00 92.81 188 GLN A C 1
ATOM 1524 O O . GLN A 1 188 ? 12.840 -4.180 -45.349 1.00 92.81 188 GLN A O 1
ATOM 1529 N N . ARG A 1 189 ? 13.527 -2.400 -46.526 1.00 89.31 189 ARG A N 1
ATOM 1530 C CA . ARG A 1 189 ? 12.461 -2.507 -47.547 1.00 89.31 189 ARG A CA 1
ATOM 1531 C C . ARG A 1 189 ? 12.508 -3.837 -48.312 1.00 89.31 189 ARG A C 1
ATOM 1533 O O . ARG A 1 189 ? 11.449 -4.405 -48.557 1.00 89.31 189 ARG A O 1
ATOM 1540 N N . VAL A 1 190 ? 13.696 -4.350 -48.652 1.00 91.06 190 VAL A N 1
ATOM 1541 C CA . VAL A 1 190 ? 13.866 -5.668 -49.304 1.00 91.06 190 VAL A CA 1
ATOM 1542 C C . VAL A 1 190 ? 13.386 -6.812 -48.403 1.00 91.06 190 VAL A C 1
ATOM 1544 O O . VAL A 1 190 ? 12.800 -7.768 -48.897 1.00 91.06 190 VAL A O 1
ATOM 1547 N N . LEU A 1 191 ? 13.548 -6.685 -47.083 1.00 89.62 191 LEU A N 1
ATOM 1548 C CA . LEU A 1 191 ? 13.024 -7.631 -46.088 1.00 89.62 191 LEU A CA 1
ATOM 1549 C C . LEU A 1 191 ? 11.533 -7.413 -45.748 1.00 89.62 191 LEU A C 1
ATOM 1551 O O . LEU A 1 191 ? 11.042 -7.972 -44.774 1.00 89.62 191 LEU A O 1
ATOM 1555 N N . GLY A 1 192 ? 10.809 -6.571 -46.496 1.00 87.44 192 GLY A N 1
ATOM 1556 C CA . GLY A 1 192 ? 9.402 -6.236 -46.228 1.00 87.44 192 GLY A CA 1
ATOM 1557 C C . GLY A 1 192 ? 9.176 -5.308 -45.023 1.00 87.44 192 GLY A C 1
ATOM 1558 O O . GLY A 1 192 ? 8.036 -4.985 -44.691 1.00 87.44 192 GLY A O 1
ATOM 1559 N N . ARG A 1 193 ? 10.244 -4.830 -44.375 1.00 89.75 193 ARG A N 1
ATOM 1560 C CA . ARG A 1 193 ? 10.202 -4.028 -43.145 1.00 89.75 193 ARG A CA 1
ATOM 1561 C C . ARG A 1 193 ? 10.147 -2.536 -43.467 1.00 89.75 193 ARG A C 1
ATOM 1563 O O . ARG A 1 193 ? 11.154 -1.900 -43.787 1.00 89.75 193 ARG A O 1
ATOM 1570 N N . LYS A 1 194 ? 8.962 -1.931 -43.351 1.00 88.56 194 LYS A N 1
ATOM 1571 C CA . LYS A 1 194 ? 8.799 -0.477 -43.508 1.00 88.56 194 LYS A CA 1
ATOM 1572 C C . LYS A 1 194 ? 9.224 0.251 -42.230 1.00 88.56 194 LYS A C 1
ATOM 1574 O O . LYS A 1 194 ? 8.452 0.321 -41.277 1.00 88.56 194 LYS A O 1
ATOM 1579 N N . LEU A 1 195 ? 10.428 0.824 -42.208 1.00 87.00 195 LEU A N 1
ATOM 1580 C CA . LEU A 1 195 ? 10.836 1.714 -41.116 1.00 87.00 195 LEU A CA 1
ATOM 1581 C C . LEU A 1 195 ? 9.912 2.937 -41.027 1.00 87.00 195 LEU A C 1
ATOM 1583 O O . LEU A 1 195 ? 9.471 3.481 -42.041 1.00 87.00 195 LEU A O 1
ATOM 1587 N N . GLY A 1 196 ? 9.648 3.378 -39.801 1.00 83.19 196 GLY A N 1
ATOM 1588 C CA . GLY A 1 196 ? 8.987 4.655 -39.527 1.00 83.19 196 GLY A CA 1
ATOM 1589 C C . GLY A 1 196 ? 9.528 5.386 -38.295 1.00 83.19 196 GLY A C 1
ATOM 1590 O O . GLY A 1 196 ? 9.142 6.533 -38.069 1.00 83.19 196 GLY A O 1
ATOM 1591 N N . MET A 1 197 ? 10.447 4.763 -37.551 1.00 85.06 197 MET A N 1
ATOM 1592 C CA . MET A 1 197 ? 11.173 5.386 -36.451 1.00 85.06 197 MET A CA 1
ATOM 1593 C C . MET A 1 197 ? 12.624 4.897 -36.367 1.00 85.06 197 MET A C 1
ATOM 1595 O O . MET A 1 197 ? 12.920 3.753 -36.721 1.00 85.06 197 MET A O 1
ATOM 1599 N N . VAL A 1 198 ? 13.509 5.760 -35.868 1.00 86.44 198 VAL A N 1
ATOM 1600 C CA . VAL A 1 198 ? 14.883 5.441 -35.465 1.00 86.44 198 VAL A CA 1
ATOM 1601 C C . VAL A 1 198 ? 15.118 5.933 -34.039 1.00 86.44 198 VAL A C 1
ATOM 1603 O O . VAL A 1 198 ? 14.898 7.111 -33.760 1.00 86.44 198 VAL A O 1
ATOM 1606 N N . ILE A 1 199 ? 15.605 5.045 -33.173 1.00 88.00 199 ILE A N 1
ATOM 1607 C CA . ILE A 1 199 ? 16.085 5.354 -31.824 1.00 88.00 199 ILE A CA 1
ATOM 1608 C C . ILE A 1 199 ? 17.613 5.252 -31.821 1.00 88.00 199 ILE A C 1
ATOM 1610 O O . ILE A 1 199 ? 18.184 4.205 -32.132 1.00 88.00 199 ILE A O 1
ATOM 1614 N N . ASP A 1 200 ? 18.257 6.363 -31.485 1.00 88.38 200 ASP A N 1
ATOM 1615 C CA . ASP A 1 200 ? 19.701 6.556 -31.440 1.00 88.38 200 ASP A CA 1
ATOM 1616 C C . ASP A 1 200 ? 20.194 6.609 -29.989 1.00 88.38 200 ASP A C 1
ATOM 1618 O O . ASP A 1 200 ? 19.945 7.584 -29.280 1.00 88.38 200 ASP A O 1
ATOM 1622 N N . LEU A 1 201 ? 20.911 5.563 -29.575 1.00 86.81 201 LEU A N 1
ATOM 1623 C CA . LEU A 1 201 ? 21.485 5.396 -28.235 1.00 86.81 201 LEU A CA 1
ATOM 1624 C C . LEU A 1 201 ? 22.957 5.859 -28.143 1.00 86.81 201 LEU A C 1
ATOM 1626 O O . LEU A 1 201 ? 23.671 5.496 -27.204 1.00 86.81 201 LEU A O 1
ATOM 1630 N N . THR A 1 202 ? 23.472 6.571 -29.154 1.00 85.62 202 THR A N 1
ATOM 1631 C CA . THR A 1 202 ? 24.857 7.076 -29.158 1.00 85.62 202 THR A CA 1
ATOM 1632 C C . THR A 1 202 ? 24.971 8.407 -28.411 1.00 85.62 202 THR A C 1
ATOM 1634 O O . THR A 1 202 ? 24.098 9.270 -28.521 1.00 85.62 202 THR A O 1
ATOM 1637 N N . ASN A 1 203 ? 26.089 8.607 -27.709 1.00 82.12 203 ASN A N 1
ATOM 1638 C CA . ASN A 1 203 ? 26.381 9.836 -26.958 1.00 82.12 203 ASN A CA 1
ATOM 1639 C C . ASN A 1 203 ? 26.960 10.973 -27.827 1.00 82.12 203 ASN A C 1
ATOM 1641 O O . ASN A 1 203 ? 27.335 12.014 -27.311 1.00 82.12 203 ASN A O 1
ATOM 1645 N N . THR A 1 204 ? 27.044 10.786 -29.146 1.00 79.00 204 THR A N 1
ATOM 1646 C CA . THR A 1 204 ? 27.618 11.759 -30.088 1.00 79.00 204 THR A CA 1
ATOM 1647 C C . THR A 1 204 ? 26.661 12.012 -31.253 1.00 79.00 204 THR A C 1
ATOM 1649 O O . THR A 1 204 ? 25.808 11.180 -31.570 1.00 79.00 204 THR A O 1
ATOM 1652 N N . SER A 1 205 ? 26.769 13.170 -31.901 1.00 81.81 205 SER A N 1
ATOM 1653 C CA . SER A 1 205 ? 26.005 13.534 -33.105 1.00 81.81 205 SER A CA 1
ATOM 1654 C C . SER A 1 205 ? 26.809 13.384 -34.405 1.00 81.81 205 SER A C 1
ATOM 1656 O O . SER A 1 205 ? 26.283 13.659 -35.481 1.00 81.81 205 SER A O 1
ATOM 1658 N N . ARG A 1 206 ? 28.067 12.918 -34.333 1.00 83.38 206 ARG A N 1
ATOM 1659 C CA . ARG A 1 206 ? 29.027 12.944 -35.455 1.00 83.38 206 ARG A CA 1
ATOM 1660 C C . ARG A 1 206 ? 28.766 11.964 -36.607 1.00 83.38 206 ARG A C 1
ATOM 1662 O O . ARG A 1 206 ? 29.473 12.027 -37.604 1.00 83.38 206 ARG A O 1
ATOM 1669 N N . TYR A 1 207 ? 27.827 11.028 -36.458 1.00 83.81 207 TYR A N 1
ATOM 1670 C CA . TYR A 1 207 ? 27.689 9.882 -37.367 1.00 83.81 207 TYR A CA 1
ATOM 1671 C C . TYR A 1 207 ? 26.778 10.125 -38.585 1.00 83.81 207 TYR A C 1
ATOM 1673 O O . TYR A 1 207 ? 27.033 9.550 -39.643 1.00 83.81 207 TYR A O 1
ATOM 1681 N N . TYR A 1 208 ? 25.723 10.940 -38.452 1.00 84.44 208 TYR A N 1
ATOM 1682 C CA . TYR A 1 208 ? 24.806 11.284 -39.551 1.00 84.44 208 TYR A CA 1
ATOM 1683 C C . TYR A 1 208 ? 23.926 12.505 -39.226 1.00 84.44 208 TYR A C 1
ATOM 1685 O O . TYR A 1 208 ? 23.637 12.801 -38.065 1.00 84.44 208 TYR A O 1
ATOM 1693 N N . SER A 1 209 ? 23.419 13.183 -40.262 1.00 80.62 209 SER A N 1
ATOM 1694 C CA . SER A 1 209 ? 22.472 14.296 -40.112 1.00 80.62 209 SER A CA 1
ATOM 1695 C C . SER A 1 209 ? 21.049 13.835 -39.765 1.00 80.62 209 SER A C 1
ATOM 1697 O O . SER A 1 209 ? 20.462 12.981 -40.431 1.00 80.62 209 SER A O 1
ATOM 1699 N N . LEU A 1 210 ? 20.415 14.506 -38.797 1.00 77.19 210 LEU A N 1
ATOM 1700 C CA . LEU A 1 210 ? 18.988 14.327 -38.478 1.00 77.19 210 LEU A CA 1
ATOM 1701 C C . LEU A 1 210 ? 18.054 14.668 -39.653 1.00 77.19 210 LEU A C 1
ATOM 1703 O O . LEU A 1 210 ? 16.906 14.218 -39.690 1.00 77.19 210 LEU A O 1
ATOM 1707 N N . SER A 1 211 ? 18.522 15.488 -40.602 1.00 74.75 211 SER A N 1
ATOM 1708 C CA . SER A 1 211 ? 17.703 15.954 -41.725 1.00 74.75 211 SER A CA 1
ATOM 1709 C C . SER A 1 211 ? 17.325 14.832 -42.697 1.00 74.75 211 SER A C 1
ATOM 1711 O O . SER A 1 211 ? 16.293 14.925 -43.356 1.00 74.75 211 SER A O 1
ATOM 1713 N N . ASP A 1 212 ? 18.116 13.762 -42.764 1.00 75.06 212 ASP A N 1
ATOM 1714 C CA . ASP A 1 212 ? 17.948 12.703 -43.760 1.00 75.06 212 ASP A CA 1
ATOM 1715 C C . ASP A 1 212 ? 16.807 11.738 -43.428 1.00 75.06 212 ASP A C 1
ATOM 1717 O O . ASP A 1 212 ? 16.044 11.355 -44.314 1.00 75.06 212 ASP A O 1
ATOM 1721 N N . TRP A 1 213 ? 16.596 11.440 -42.144 1.00 79.62 213 TRP A N 1
ATOM 1722 C CA . TRP A 1 213 ? 15.454 10.640 -41.687 1.00 79.62 213 TRP A CA 1
ATOM 1723 C C . TRP A 1 213 ? 14.123 11.387 -41.829 1.00 79.62 213 TRP A C 1
ATOM 1725 O O . TRP A 1 213 ? 13.127 10.814 -42.276 1.00 79.62 213 TRP A O 1
ATOM 1735 N N . ARG A 1 214 ? 14.112 12.690 -41.514 1.00 77.69 214 ARG A N 1
ATOM 1736 C CA . ARG A 1 214 ? 12.898 13.522 -41.588 1.00 77.69 214 ARG A CA 1
ATOM 1737 C C . ARG A 1 214 ? 12.366 13.654 -43.021 1.00 77.69 214 ARG A C 1
ATOM 1739 O O . ARG A 1 214 ? 11.152 13.639 -43.200 1.00 77.69 214 ARG A O 1
ATOM 1746 N N . LYS A 1 215 ? 13.247 13.719 -44.032 1.00 79.94 215 LYS A N 1
ATOM 1747 C CA . LYS A 1 215 ? 12.871 13.764 -45.465 1.00 79.94 215 LYS A CA 1
ATOM 1748 C C . LYS A 1 215 ? 12.083 12.525 -45.914 1.00 79.94 215 LYS A C 1
ATOM 1750 O O . LYS A 1 215 ? 11.172 12.650 -46.721 1.00 79.94 215 LYS A O 1
ATOM 1755 N N . GLU A 1 216 ? 12.390 11.352 -45.359 1.00 79.44 216 GLU A N 1
ATOM 1756 C CA . GLU A 1 216 ? 11.699 10.083 -45.652 1.00 79.44 216 GLU A CA 1
ATOM 1757 C C . GLU A 1 216 ? 10.456 9.851 -44.760 1.00 79.44 216 GLU A C 1
ATOM 1759 O O . GLU A 1 216 ? 9.862 8.772 -44.783 1.00 79.44 216 GLU A O 1
ATOM 1764 N N . GLY A 1 217 ? 10.049 10.844 -43.956 1.00 79.69 217 GLY A N 1
ATOM 1765 C CA . GLY A 1 217 ? 8.896 10.743 -43.052 1.00 79.69 217 GLY A CA 1
ATOM 1766 C C . GLY A 1 217 ? 9.126 9.836 -41.837 1.00 79.69 217 GLY A C 1
ATOM 1767 O O . GLY A 1 217 ? 8.166 9.299 -41.280 1.00 79.69 217 GLY A O 1
ATOM 1768 N N . ILE A 1 218 ? 10.386 9.640 -41.439 1.00 81.94 218 ILE A N 1
ATOM 1769 C CA . ILE A 1 218 ? 10.789 8.765 -40.333 1.00 81.94 218 ILE A CA 1
ATOM 1770 C C . ILE A 1 218 ? 11.078 9.613 -39.094 1.00 81.94 218 ILE A C 1
ATOM 1772 O O . ILE A 1 218 ? 11.861 10.566 -39.145 1.00 81.94 218 ILE A O 1
ATOM 1776 N N . LYS A 1 219 ? 10.443 9.266 -37.968 1.00 81.00 219 LYS A N 1
ATOM 1777 C CA . LYS A 1 219 ? 10.669 9.947 -36.688 1.00 81.00 219 LYS A CA 1
ATOM 1778 C C . LYS A 1 219 ? 12.038 9.541 -36.134 1.00 81.00 219 LYS A C 1
ATOM 1780 O O . LYS A 1 219 ? 12.396 8.368 -36.168 1.00 81.00 219 LYS A O 1
ATOM 1785 N N . HIS A 1 220 ? 12.811 10.507 -35.654 1.00 84.50 220 HIS A N 1
ATOM 1786 C CA . HIS A 1 220 ? 14.125 10.269 -35.055 1.00 84.50 220 HIS A CA 1
ATOM 1787 C C . HIS A 1 220 ? 14.106 10.685 -33.588 1.00 84.50 220 HIS A C 1
ATOM 1789 O O . HIS A 1 220 ? 13.559 11.738 -33.256 1.00 84.50 220 HIS A O 1
ATOM 1795 N N . VAL A 1 221 ? 14.704 9.842 -32.751 1.00 81.75 221 VAL A N 1
ATOM 1796 C CA . VAL A 1 221 ? 14.774 9.955 -31.296 1.00 81.75 221 VAL A CA 1
ATOM 1797 C C . VAL A 1 221 ? 16.224 9.764 -30.889 1.00 81.75 221 VAL A C 1
ATOM 1799 O O . VAL A 1 221 ? 16.857 8.812 -31.345 1.00 81.75 221 VAL A O 1
ATOM 1802 N N . LYS A 1 222 ? 16.749 10.615 -30.005 1.00 83.06 222 LYS A N 1
ATOM 1803 C CA . LYS A 1 222 ? 18.076 10.428 -29.411 1.00 83.06 222 LYS A CA 1
ATOM 1804 C C . LYS A 1 222 ? 17.950 10.275 -27.901 1.00 83.06 222 LYS A C 1
ATOM 1806 O O . LYS A 1 222 ? 17.442 11.179 -27.248 1.00 83.06 222 LYS A O 1
ATOM 1811 N N . ILE A 1 223 ? 18.425 9.151 -27.374 1.00 82.50 223 ILE A N 1
ATOM 1812 C CA . ILE A 1 223 ? 18.550 8.887 -25.937 1.00 82.50 223 ILE A CA 1
ATOM 1813 C C . ILE A 1 223 ? 20.054 8.822 -25.666 1.00 82.50 223 ILE A C 1
ATOM 1815 O O . ILE A 1 223 ? 20.732 7.888 -26.090 1.00 82.50 223 ILE A O 1
ATOM 1819 N N . GLN A 1 224 ? 20.605 9.867 -25.051 1.00 79.56 224 GLN A N 1
ATOM 1820 C CA . GLN A 1 224 ? 22.052 10.019 -24.872 1.00 79.56 224 GLN A CA 1
ATOM 1821 C C . GLN A 1 224 ? 22.553 9.166 -23.699 1.00 79.56 224 GLN A C 1
ATOM 1823 O O . GLN A 1 224 ? 22.785 9.662 -22.601 1.00 79.56 224 GLN A O 1
ATOM 1828 N N . CYS A 1 225 ? 22.736 7.865 -23.934 1.00 76.19 225 CYS A N 1
ATOM 1829 C CA . CYS A 1 225 ? 23.375 6.982 -22.962 1.00 76.19 225 CYS A CA 1
ATOM 1830 C C . CYS A 1 225 ? 24.855 7.367 -22.807 1.00 76.19 225 CYS A C 1
ATOM 1832 O O . CYS A 1 225 ? 25.611 7.263 -23.782 1.00 76.19 225 CYS A O 1
ATOM 1834 N N . ARG A 1 226 ? 25.256 7.771 -21.592 1.00 70.69 226 ARG A N 1
ATOM 1835 C CA . ARG A 1 226 ? 26.619 8.229 -21.256 1.00 70.69 226 ARG A CA 1
ATOM 1836 C C . ARG A 1 226 ? 27.703 7.237 -21.712 1.00 70.69 226 ARG A C 1
ATOM 1838 O O . ARG A 1 226 ? 27.483 6.028 -21.778 1.00 70.69 226 ARG A O 1
ATOM 1845 N N . GLY A 1 227 ? 28.882 7.762 -22.045 1.00 55.19 227 GLY A N 1
ATOM 1846 C CA . GLY A 1 227 ? 30.058 6.952 -22.381 1.00 55.19 227 GLY A CA 1
ATOM 1847 C C . GLY A 1 227 ? 30.686 6.255 -21.163 1.00 55.19 227 GLY A C 1
ATOM 1848 O O . GLY A 1 227 ? 30.390 6.606 -20.025 1.00 55.19 227 GLY A O 1
ATOM 1849 N N . ARG A 1 228 ? 31.629 5.336 -21.442 1.00 54.19 228 ARG A N 1
ATOM 1850 C CA . ARG A 1 228 ? 32.478 4.566 -20.495 1.00 54.19 228 ARG A CA 1
ATOM 1851 C C . ARG A 1 228 ? 31.826 3.387 -19.767 1.00 54.19 228 ARG A C 1
ATOM 1853 O O . ARG A 1 228 ? 31.565 3.446 -18.574 1.00 54.19 228 ARG A O 1
ATOM 1860 N N . GLY A 1 229 ? 31.721 2.256 -20.466 1.00 54.78 229 GLY A N 1
ATOM 1861 C CA . GLY A 1 229 ? 31.695 0.916 -19.851 1.00 54.78 229 GLY A CA 1
ATOM 1862 C C . GLY A 1 229 ? 30.428 0.504 -19.092 1.00 54.78 229 GLY A C 1
ATOM 1863 O O . GLY A 1 229 ? 30.094 -0.672 -19.130 1.00 54.78 229 GLY A O 1
ATOM 1864 N N . SER A 1 230 ? 29.704 1.438 -18.483 1.00 65.81 230 SER A N 1
ATOM 1865 C CA . SER A 1 230 ? 28.494 1.211 -17.700 1.00 65.81 230 SER A CA 1
ATOM 1866 C C . SER A 1 230 ? 27.274 0.896 -18.565 1.00 65.81 230 SER A C 1
ATOM 1868 O O . SER A 1 230 ? 27.221 1.215 -19.760 1.00 65.81 230 SER A O 1
ATOM 1870 N N . ALA A 1 231 ? 26.282 0.255 -17.949 1.00 79.00 231 ALA A N 1
ATOM 1871 C CA . ALA A 1 231 ? 24.950 0.112 -18.516 1.00 79.00 231 ALA A CA 1
ATOM 1872 C C . ALA A 1 231 ? 24.209 1.472 -18.549 1.00 79.00 231 ALA A C 1
ATOM 1874 O O . ALA A 1 231 ? 24.519 2.352 -17.742 1.00 79.00 231 ALA A O 1
ATOM 1875 N N . PRO A 1 232 ? 23.243 1.665 -19.469 1.00 82.25 232 PRO A N 1
ATOM 1876 C CA . PRO A 1 232 ? 22.326 2.803 -19.435 1.00 82.25 232 PRO A CA 1
ATOM 1877 C C . PRO A 1 232 ? 21.634 2.981 -18.079 1.00 82.25 232 PRO A C 1
ATOM 1879 O O . PRO A 1 232 ? 21.232 2.008 -17.447 1.00 82.25 232 PRO A O 1
ATOM 1882 N N . ASP A 1 233 ? 21.458 4.234 -17.672 1.00 82.44 233 ASP A N 1
ATOM 1883 C CA . ASP A 1 233 ? 20.742 4.627 -16.459 1.00 82.44 233 ASP A CA 1
ATOM 1884 C C . ASP A 1 233 ? 19.221 4.392 -16.547 1.00 82.44 233 ASP A C 1
ATOM 1886 O O . ASP A 1 233 ? 18.630 4.320 -17.630 1.00 82.44 233 ASP A O 1
ATOM 1890 N N . ASN A 1 234 ? 18.571 4.311 -15.382 1.00 79.50 234 ASN A N 1
ATOM 1891 C CA . ASN A 1 234 ? 17.140 4.019 -15.273 1.00 79.50 234 ASN A CA 1
ATOM 1892 C C . ASN A 1 234 ? 16.248 5.081 -15.941 1.00 79.50 234 ASN A C 1
ATOM 1894 O O . ASN A 1 234 ? 15.183 4.740 -16.455 1.00 79.50 234 ASN A O 1
ATOM 1898 N N . GLU A 1 235 ? 16.668 6.351 -15.975 1.00 77.75 235 GLU A N 1
ATOM 1899 C CA . GLU A 1 235 ? 15.936 7.428 -16.655 1.00 77.75 235 GLU A CA 1
ATOM 1900 C C . GLU A 1 235 ? 15.925 7.190 -18.174 1.00 77.75 235 GLU A C 1
ATOM 1902 O O . GLU A 1 235 ? 14.857 7.152 -18.791 1.00 77.75 235 GLU A O 1
ATOM 1907 N N . SER A 1 236 ? 17.087 6.893 -18.762 1.00 81.06 236 SER A N 1
ATOM 1908 C CA . SER A 1 236 ? 17.230 6.480 -20.163 1.00 81.06 236 SER A CA 1
ATOM 1909 C C . SER A 1 236 ? 16.408 5.227 -20.497 1.00 81.06 236 SER A C 1
ATOM 1911 O O . SER A 1 236 ? 15.811 5.156 -21.574 1.00 81.06 236 SER A O 1
ATOM 1913 N N . VAL A 1 237 ? 16.337 4.246 -19.587 1.00 82.12 237 VAL A N 1
ATOM 1914 C CA . VAL A 1 237 ? 15.491 3.047 -19.750 1.00 82.12 237 VAL A CA 1
ATOM 1915 C C . VAL A 1 237 ? 14.001 3.400 -19.692 1.00 82.12 237 VAL A C 1
ATOM 1917 O O . VAL A 1 237 ? 13.225 2.924 -20.520 1.00 82.12 237 VAL A O 1
ATOM 1920 N N . ASN A 1 238 ? 13.577 4.250 -18.755 1.00 77.19 238 ASN A N 1
ATOM 1921 C CA . ASN A 1 238 ? 12.179 4.669 -18.630 1.00 77.19 238 ASN A CA 1
ATOM 1922 C C . ASN A 1 238 ? 11.715 5.454 -19.871 1.00 77.19 238 ASN A C 1
ATOM 1924 O O . ASN A 1 238 ? 10.625 5.189 -20.382 1.00 77.19 238 ASN A O 1
ATOM 1928 N N . LEU A 1 239 ? 12.573 6.324 -20.419 1.00 75.31 239 LEU A N 1
ATOM 1929 C CA . LEU A 1 239 ? 12.350 7.013 -21.696 1.00 75.31 239 LEU A CA 1
ATOM 1930 C C . LEU A 1 239 ? 12.257 6.049 -22.892 1.00 75.31 239 LEU A C 1
ATOM 1932 O O . LEU A 1 239 ? 11.470 6.289 -23.806 1.00 75.31 239 LEU A O 1
ATOM 1936 N N . PHE A 1 240 ? 13.035 4.961 -22.901 1.00 77.62 240 PHE A N 1
ATOM 1937 C CA . PHE A 1 240 ? 12.985 3.961 -23.972 1.00 77.62 240 PHE A CA 1
ATOM 1938 C C . PHE A 1 240 ? 11.709 3.109 -23.933 1.00 77.62 240 PHE A C 1
ATOM 1940 O O . PHE A 1 240 ? 11.120 2.854 -24.984 1.00 77.62 240 PHE A O 1
ATOM 1947 N N . VAL A 1 241 ? 11.298 2.651 -22.744 1.00 69.69 241 VAL A N 1
ATOM 1948 C CA . VAL A 1 241 ? 10.259 1.614 -22.616 1.00 69.69 241 VAL A CA 1
ATOM 1949 C C . VAL A 1 241 ? 8.834 2.160 -22.509 1.00 69.69 241 VAL A C 1
ATOM 1951 O O . VAL A 1 241 ? 7.931 1.438 -22.901 1.00 69.69 241 VAL A O 1
ATOM 1954 N N . SER A 1 242 ? 8.619 3.377 -21.988 1.00 56.28 242 SER A N 1
ATOM 1955 C CA . SER A 1 242 ? 7.284 3.904 -21.617 1.00 56.28 242 SER A CA 1
ATOM 1956 C C . SER A 1 242 ? 6.110 3.472 -22.527 1.00 56.28 242 SER A C 1
ATOM 1958 O O . SER A 1 242 ? 5.990 3.904 -23.677 1.00 56.28 242 SER A O 1
ATOM 1960 N N . GLU A 1 243 ? 5.232 2.625 -21.975 1.00 43.97 243 GLU A N 1
ATOM 1961 C CA . GLU A 1 243 ? 4.018 2.129 -22.632 1.00 43.97 243 GLU A CA 1
ATOM 1962 C C . GLU A 1 243 ? 2.758 2.874 -22.138 1.00 43.97 243 GLU A C 1
ATOM 1964 O O . GLU A 1 243 ? 2.764 3.535 -21.104 1.00 43.97 243 GLU A O 1
ATOM 1969 N N . GLU A 1 244 ? 1.713 2.778 -22.960 1.00 40.78 244 GLU A N 1
ATOM 1970 C CA . GLU A 1 244 ? 0.361 3.376 -22.961 1.00 40.78 244 GLU A CA 1
ATOM 1971 C C . GLU A 1 244 ? -0.254 3.800 -21.592 1.00 40.78 244 GLU A C 1
ATOM 1973 O O . GLU A 1 244 ? -0.092 3.145 -20.569 1.00 40.78 244 GLU A O 1
ATOM 1978 N N . LEU A 1 245 ? -1.009 4.907 -21.514 1.00 33.22 245 LEU A N 1
ATOM 1979 C CA . LEU A 1 245 ? -2.397 4.951 -22.008 1.00 33.22 245 LEU A CA 1
ATOM 1980 C C . LEU A 1 245 ? -2.859 6.294 -22.631 1.00 33.22 245 LEU A C 1
ATOM 1982 O O . LEU A 1 245 ? -2.159 7.301 -22.668 1.00 33.22 245 LEU A O 1
ATOM 1986 N N . ASP A 1 246 ? -4.078 6.242 -23.163 1.00 31.12 246 ASP A N 1
ATOM 1987 C CA . ASP A 1 246 ? -4.747 7.181 -24.068 1.00 31.12 246 ASP A CA 1
ATOM 1988 C C . ASP A 1 246 ? -4.988 8.611 -23.519 1.00 31.12 246 ASP A C 1
ATOM 1990 O O . ASP A 1 246 ? -5.720 8.797 -22.546 1.00 31.12 246 ASP A O 1
ATOM 1994 N N . THR A 1 247 ? -4.436 9.645 -24.176 1.00 27.11 247 THR A N 1
ATOM 1995 C CA . THR A 1 247 ? -5.186 10.814 -24.715 1.00 27.11 247 THR A CA 1
ATOM 1996 C C . THR A 1 247 ? -4.273 11.813 -25.456 1.00 27.11 247 THR A C 1
ATOM 1998 O O . THR A 1 247 ? -3.047 11.790 -25.359 1.00 27.11 247 THR A O 1
ATOM 2001 N N . ASN A 1 248 ? -4.867 12.706 -26.260 1.00 32.66 248 ASN A N 1
ATOM 2002 C CA . ASN A 1 248 ? -4.147 13.761 -26.985 1.00 32.66 248 ASN A CA 1
ATOM 2003 C C . ASN A 1 248 ? -3.498 14.787 -26.036 1.00 32.66 248 ASN A C 1
ATOM 2005 O O . ASN A 1 248 ? -4.256 15.472 -25.356 1.00 32.66 248 ASN A O 1
ATOM 2009 N N . ILE A 1 249 ? -2.167 14.992 -26.105 1.00 29.31 249 ILE A N 1
ATOM 2010 C CA . ILE A 1 249 ? -1.447 16.298 -26.157 1.00 29.31 249 ILE A CA 1
ATOM 2011 C C . ILE A 1 249 ? 0.092 16.125 -25.988 1.00 29.31 249 ILE A C 1
ATOM 2013 O O . ILE A 1 249 ? 0.566 15.306 -25.219 1.00 29.31 249 ILE A O 1
ATOM 2017 N N . TYR A 1 250 ? 0.863 16.870 -26.794 1.00 32.06 250 TYR A N 1
ATOM 2018 C CA . TYR A 1 250 ? 2.316 17.176 -26.760 1.00 32.06 250 TYR A CA 1
ATOM 2019 C C . TYR A 1 250 ? 3.368 16.304 -26.017 1.00 32.06 250 TYR A C 1
ATOM 2021 O O . TYR A 1 250 ? 4.207 16.817 -25.292 1.00 32.06 250 TYR A O 1
ATOM 2029 N N . GLY A 1 251 ? 3.504 15.056 -26.459 1.00 36.34 251 GLY A N 1
ATOM 2030 C CA . GLY A 1 251 ? 4.757 14.525 -27.033 1.00 36.34 251 GLY A CA 1
ATOM 2031 C C . GLY A 1 251 ? 6.038 14.314 -26.196 1.00 36.34 251 GLY A C 1
ATOM 2032 O O . GLY A 1 251 ? 7.008 15.024 -26.442 1.00 36.34 251 GLY A O 1
ATOM 2033 N N . PHE A 1 252 ? 6.154 13.167 -25.514 1.00 38.19 252 PHE A N 1
ATOM 2034 C CA . PHE A 1 252 ? 7.384 12.342 -25.458 1.00 38.19 252 PHE A CA 1
ATOM 2035 C C . PHE A 1 252 ? 7.037 10.843 -25.463 1.00 38.19 252 PHE A C 1
ATOM 2037 O O . PHE A 1 252 ? 6.865 10.232 -24.416 1.00 38.19 252 PHE A O 1
ATOM 2044 N N . TYR A 1 253 ? 6.888 10.245 -26.652 1.00 50.53 253 TYR A N 1
ATOM 2045 C CA . TYR A 1 253 ? 6.450 8.849 -26.789 1.00 50.53 253 TYR A CA 1
ATOM 2046 C C . TYR A 1 253 ? 6.913 8.269 -28.122 1.00 50.53 253 TYR A C 1
ATOM 2048 O O . TYR A 1 253 ? 6.641 8.846 -29.186 1.00 50.53 253 TYR A O 1
ATOM 2056 N N . GLU A 1 254 ? 7.592 7.127 -28.072 1.00 51.16 254 GLU A N 1
ATOM 2057 C CA . GLU A 1 254 ? 8.346 6.640 -29.223 1.00 51.16 254 GLU A CA 1
ATOM 2058 C C . GLU A 1 254 ? 7.946 5.221 -29.630 1.00 51.16 254 GLU A C 1
ATOM 2060 O O . GLU A 1 254 ? 7.274 5.079 -30.651 1.00 51.16 254 GLU A O 1
ATOM 2065 N N . VAL A 1 255 ? 8.247 4.187 -28.838 1.00 47.84 255 VAL A N 1
ATOM 2066 C CA . VAL A 1 255 ? 7.959 2.796 -29.235 1.00 47.84 255 VAL A CA 1
ATOM 2067 C C . VAL A 1 255 ? 6.454 2.516 -29.347 1.00 47.84 255 VAL A C 1
ATOM 2069 O O . VAL A 1 255 ? 5.956 2.239 -30.441 1.00 47.84 255 VAL A O 1
ATOM 2072 N N . SER A 1 256 ? 5.699 2.647 -28.258 1.00 45.84 256 SER A N 1
ATOM 2073 C CA . SER A 1 256 ? 4.296 2.201 -28.230 1.00 45.84 256 SER A CA 1
ATOM 2074 C C . SER A 1 256 ? 3.357 3.173 -28.961 1.00 45.84 256 SER A C 1
ATOM 2076 O O . SER A 1 256 ? 2.487 2.753 -29.723 1.00 45.84 256 SER A O 1
ATOM 2078 N N . GLN A 1 257 ? 3.615 4.488 -28.914 1.00 44.25 257 GLN A N 1
ATOM 2079 C CA . GLN A 1 257 ? 2.834 5.476 -29.686 1.00 44.25 257 GLN A CA 1
ATOM 2080 C C . GLN A 1 257 ? 3.010 5.332 -31.209 1.00 44.25 257 GLN A C 1
ATOM 2082 O O . GLN A 1 257 ? 2.150 5.748 -31.994 1.00 44.25 257 GLN A O 1
ATOM 2087 N N . PHE A 1 258 ? 4.130 4.753 -31.647 1.00 51.50 258 PHE A N 1
ATOM 2088 C CA . PHE A 1 258 ? 4.361 4.394 -33.040 1.00 51.50 258 PHE A CA 1
ATOM 2089 C C . PHE A 1 258 ? 3.615 3.127 -33.462 1.00 51.50 258 PHE A C 1
ATOM 2091 O O . PHE A 1 258 ? 3.298 3.010 -34.646 1.00 51.50 258 PHE A O 1
ATOM 2098 N N . LEU A 1 259 ? 3.319 2.216 -32.531 1.00 54.72 259 LEU A N 1
ATOM 2099 C CA . LEU A 1 259 ? 2.507 1.015 -32.746 1.00 54.72 259 LEU A CA 1
ATOM 2100 C C . LEU A 1 259 ? 1.008 1.346 -32.762 1.00 54.72 259 LEU A C 1
ATOM 2102 O O . LEU A 1 259 ? 0.338 1.065 -33.756 1.00 54.72 259 LEU A O 1
ATOM 2106 N N . ALA A 1 260 ? 0.505 2.057 -31.749 1.00 48.38 260 ALA A N 1
ATOM 2107 C CA . ALA A 1 260 ? -0.910 2.429 -31.627 1.00 48.38 260 ALA A CA 1
ATOM 2108 C C . ALA A 1 260 ? -1.447 3.245 -32.826 1.00 48.38 260 ALA A C 1
ATOM 2110 O O . ALA A 1 260 ? -2.616 3.158 -33.201 1.00 48.38 260 ALA A O 1
ATOM 2111 N N . ARG A 1 261 ? -0.587 4.027 -33.497 1.00 54.97 261 ARG A N 1
ATOM 2112 C CA . ARG A 1 261 ? -0.965 4.837 -34.675 1.00 54.97 261 ARG A CA 1
ATOM 2113 C C . ARG A 1 261 ? -1.028 4.058 -36.002 1.00 54.97 261 ARG A C 1
ATOM 2115 O O . ARG A 1 261 ? -1.295 4.663 -37.044 1.00 54.97 261 ARG A O 1
ATOM 2122 N N . GLN A 1 262 ? -0.782 2.746 -36.025 1.00 59.19 262 GLN A N 1
ATOM 2123 C CA . GLN A 1 262 ? -0.683 1.964 -37.269 1.00 59.19 262 GLN A CA 1
ATOM 2124 C C . GLN A 1 262 ? -2.034 1.456 -37.783 1.00 59.19 262 GLN A C 1
ATOM 2126 O O . GLN A 1 262 ? -2.283 0.258 -37.846 1.00 59.19 262 GLN A O 1
ATOM 2131 N N . LYS A 1 263 ? -2.890 2.364 -38.264 1.00 50.69 263 LYS A N 1
ATOM 2132 C CA . LYS A 1 263 ? -4.211 1.985 -38.804 1.00 50.69 263 LYS A CA 1
ATOM 2133 C C . LYS A 1 263 ? -4.181 1.104 -40.070 1.00 50.69 263 LYS A C 1
ATOM 2135 O O . LYS A 1 263 ? -5.200 0.497 -40.376 1.00 50.69 263 LYS A O 1
ATOM 2140 N N . HIS A 1 264 ? -3.065 1.037 -40.816 1.00 53.31 264 HIS A N 1
ATOM 2141 C CA . HIS A 1 264 ? -3.051 0.420 -42.161 1.00 53.31 264 HIS A CA 1
ATOM 2142 C C . HIS A 1 264 ? -1.796 -0.383 -42.588 1.00 53.31 264 HIS A C 1
ATOM 2144 O O . HIS A 1 264 ? -1.822 -0.949 -43.677 1.00 53.31 264 HIS A O 1
ATOM 2150 N N . ALA A 1 265 ? -0.698 -0.448 -41.816 1.00 60.00 265 ALA A N 1
ATOM 2151 C CA . ALA A 1 265 ? 0.468 -1.298 -42.149 1.00 60.00 265 ALA A CA 1
ATOM 2152 C C . ALA A 1 265 ? 1.465 -1.436 -40.982 1.00 60.00 265 ALA A C 1
ATOM 2154 O O . ALA A 1 265 ? 1.808 -0.412 -40.386 1.00 60.00 265 ALA A O 1
ATOM 2155 N N . LYS A 1 266 ? 2.008 -2.650 -40.753 1.00 72.25 266 LYS A N 1
ATOM 2156 C CA . LYS A 1 266 ? 3.101 -2.914 -39.792 1.00 72.25 266 LYS A CA 1
ATOM 2157 C C . LYS A 1 266 ? 4.345 -2.100 -40.174 1.00 72.25 266 LYS A C 1
ATOM 2159 O O . LYS A 1 266 ? 4.991 -2.372 -41.189 1.00 72.25 266 LYS A O 1
ATOM 2164 N N . LYS A 1 267 ? 4.683 -1.096 -39.367 1.00 81.75 267 LYS A N 1
ATOM 2165 C CA . LYS A 1 267 ? 5.935 -0.339 -39.447 1.00 81.75 267 LYS A CA 1
ATOM 2166 C C . LYS A 1 267 ? 6.880 -0.743 -38.315 1.00 81.75 267 LYS A C 1
ATOM 2168 O O . LYS A 1 267 ? 6.442 -1.170 -37.250 1.00 81.75 267 LYS A O 1
ATOM 2173 N N . TYR A 1 268 ? 8.171 -0.530 -38.544 1.00 85.12 268 TYR A N 1
ATOM 2174 C CA . TYR A 1 268 ? 9.263 -0.968 -37.677 1.00 85.12 268 TYR A CA 1
ATOM 2175 C C . TYR A 1 268 ? 10.101 0.193 -37.131 1.00 85.12 268 TYR A C 1
ATOM 2177 O O . TYR A 1 268 ? 10.155 1.279 -37.727 1.00 85.12 268 TYR A O 1
ATOM 2185 N N . ILE A 1 269 ? 10.783 -0.080 -36.019 1.00 87.81 269 ILE A N 1
ATOM 2186 C CA . ILE A 1 269 ? 11.660 0.843 -35.297 1.00 87.81 269 ILE A CA 1
ATOM 2187 C C . ILE A 1 269 ? 13.092 0.323 -35.378 1.00 87.81 269 ILE A C 1
ATOM 2189 O O . ILE A 1 269 ? 13.381 -0.789 -34.940 1.00 87.81 269 ILE A O 1
ATOM 2193 N N . LEU A 1 270 ? 14.001 1.127 -35.919 1.00 90.56 270 LEU A N 1
ATOM 2194 C CA . LEU A 1 270 ? 15.429 0.821 -35.901 1.00 90.56 270 LEU A CA 1
ATOM 2195 C C . LEU A 1 270 ? 16.026 1.308 -34.577 1.00 90.56 270 LEU A C 1
ATOM 2197 O O . LEU A 1 270 ? 16.039 2.511 -34.332 1.00 90.56 270 LEU A O 1
ATOM 2201 N N . VAL A 1 271 ? 16.540 0.408 -33.743 1.00 92.00 271 VAL A N 1
ATOM 2202 C CA . VAL A 1 271 ? 17.222 0.770 -32.491 1.00 92.00 271 VAL A CA 1
ATOM 2203 C C . VAL A 1 271 ? 18.714 0.554 -32.686 1.00 92.00 271 VAL A C 1
ATOM 2205 O O . VAL A 1 271 ? 19.147 -0.568 -32.957 1.00 92.00 271 VAL A O 1
ATOM 2208 N N . HIS A 1 272 ? 19.515 1.612 -32.563 1.00 92.25 272 HIS A N 1
ATOM 2209 C CA . HIS A 1 272 ? 20.958 1.515 -32.770 1.00 92.25 272 HIS A CA 1
ATOM 2210 C C . HIS A 1 272 ? 21.780 2.180 -31.673 1.00 92.25 272 HIS A C 1
ATOM 2212 O O . HIS A 1 272 ? 21.370 3.133 -31.019 1.00 92.25 272 HIS A O 1
ATOM 2218 N N . CYS A 1 273 ? 22.977 1.639 -31.499 1.00 90.19 273 CYS A N 1
ATOM 2219 C CA . CYS A 1 273 ? 24.120 2.315 -30.907 1.00 90.19 273 CYS A CA 1
ATOM 2220 C C . CYS A 1 273 ? 25.314 2.073 -31.845 1.00 90.19 273 CYS A C 1
ATOM 2222 O O . CYS A 1 273 ? 25.147 1.472 -32.909 1.00 90.19 273 CYS A O 1
ATOM 2224 N N . THR A 1 274 ? 26.526 2.461 -31.453 1.00 88.88 274 THR A N 1
ATOM 2225 C CA . THR A 1 274 ? 27.744 2.345 -32.277 1.00 88.88 274 THR A CA 1
ATOM 2226 C C . THR A 1 274 ? 27.892 0.973 -32.955 1.00 88.88 274 THR A C 1
ATOM 2228 O O . THR A 1 274 ? 28.067 0.914 -34.171 1.00 88.88 274 THR A O 1
ATOM 2231 N N . HIS A 1 275 ? 27.683 -0.133 -32.227 1.00 90.31 275 HIS A N 1
ATOM 2232 C CA . HIS A 1 275 ? 27.725 -1.504 -32.777 1.00 90.31 275 HIS A CA 1
ATOM 2233 C C . HIS A 1 275 ? 26.375 -2.245 -32.752 1.00 90.31 275 HIS A C 1
ATOM 2235 O O . HIS A 1 275 ? 26.238 -3.298 -33.369 1.00 90.31 275 HIS A O 1
ATOM 2241 N N . GLY A 1 276 ? 25.359 -1.736 -32.052 1.00 89.75 276 GLY A N 1
ATOM 2242 C CA . GLY A 1 276 ? 24.041 -2.385 -31.985 1.00 89.75 276 GLY A CA 1
ATOM 2243 C C . GLY A 1 276 ? 23.970 -3.658 -31.136 1.00 89.75 276 GLY A C 1
ATOM 2244 O O . GLY A 1 276 ? 23.169 -4.539 -31.445 1.00 89.75 276 GLY A O 1
ATOM 2245 N N . HIS A 1 277 ? 24.833 -3.788 -30.121 1.00 91.88 277 HIS A N 1
ATOM 2246 C CA . HIS A 1 277 ? 24.909 -4.960 -29.233 1.00 91.88 277 HIS A CA 1
ATOM 2247 C C . HIS A 1 277 ? 24.611 -4.600 -27.772 1.00 91.88 277 HIS A C 1
ATOM 2249 O O . HIS A 1 277 ? 23.464 -4.709 -27.372 1.00 91.88 277 HIS A O 1
ATOM 2255 N N . ASN A 1 278 ? 25.584 -4.122 -26.982 1.00 91.38 278 ASN A N 1
ATOM 2256 C CA . ASN A 1 278 ? 25.417 -3.979 -25.522 1.00 91.38 278 ASN A CA 1
ATOM 2257 C C . ASN A 1 278 ? 24.309 -2.979 -25.112 1.00 91.38 278 ASN A C 1
ATOM 2259 O O . ASN A 1 278 ? 23.287 -3.401 -24.580 1.00 91.38 278 ASN A O 1
ATOM 2263 N N . ARG A 1 279 ? 24.445 -1.675 -25.426 1.00 89.69 279 ARG A N 1
ATOM 2264 C CA . ARG A 1 279 ? 23.404 -0.653 -25.135 1.00 89.69 279 ARG A CA 1
ATOM 2265 C C . ARG A 1 279 ? 22.043 -0.990 -25.759 1.00 89.69 279 ARG A C 1
ATOM 2267 O O . ARG A 1 279 ? 21.016 -0.852 -25.109 1.00 89.69 279 ARG A O 1
ATOM 2274 N N . THR A 1 280 ? 22.041 -1.451 -27.009 1.00 90.69 280 THR A N 1
ATOM 2275 C CA . THR A 1 280 ? 20.819 -1.812 -27.745 1.00 90.69 280 THR A CA 1
ATOM 2276 C C . THR A 1 280 ? 20.111 -3.014 -27.125 1.00 90.69 280 THR A C 1
ATOM 2278 O O . THR A 1 280 ? 18.898 -2.979 -26.958 1.00 90.69 280 THR A O 1
ATOM 2281 N N . GLY A 1 281 ? 20.860 -4.048 -26.745 1.00 92.25 281 GLY A N 1
ATOM 2282 C CA . GLY A 1 281 ? 20.339 -5.235 -26.079 1.00 92.25 281 GLY A CA 1
ATOM 2283 C C . GLY A 1 281 ? 19.792 -4.927 -24.699 1.00 92.25 281 GLY A C 1
ATOM 2284 O O . GLY A 1 281 ? 18.698 -5.365 -24.389 1.00 92.25 281 GLY A O 1
ATOM 2285 N N . PHE A 1 282 ? 20.494 -4.112 -23.911 1.00 92.19 282 PHE A N 1
ATOM 2286 C CA . PHE A 1 282 ? 20.043 -3.701 -22.579 1.00 92.19 282 PHE A CA 1
ATOM 2287 C C . PHE A 1 282 ? 18.678 -3.002 -22.629 1.00 92.19 282 PHE A C 1
ATOM 2289 O O . PHE A 1 282 ? 17.745 -3.406 -21.940 1.00 92.19 282 PHE A O 1
ATOM 2296 N N . MET A 1 283 ? 18.530 -2.026 -23.532 1.00 89.31 283 MET A N 1
ATOM 2297 C CA . MET A 1 283 ? 17.260 -1.333 -23.764 1.00 89.31 283 MET A CA 1
ATOM 2298 C C . MET A 1 283 ? 16.151 -2.283 -24.241 1.00 89.31 283 MET A C 1
ATOM 2300 O O . MET A 1 283 ? 15.045 -2.268 -23.702 1.00 89.31 283 MET A O 1
ATOM 2304 N N . ILE A 1 284 ? 16.438 -3.147 -25.223 1.00 90.25 284 ILE A N 1
ATOM 2305 C CA . ILE A 1 284 ? 15.452 -4.101 -25.755 1.00 90.25 284 ILE A CA 1
ATOM 2306 C C . ILE A 1 284 ? 15.058 -5.154 -24.708 1.00 90.25 284 ILE A C 1
ATOM 2308 O O . ILE A 1 284 ? 13.891 -5.523 -24.642 1.00 90.25 284 ILE A O 1
ATOM 2312 N N . ILE A 1 285 ? 15.982 -5.615 -23.865 1.00 92.38 285 ILE A N 1
ATOM 2313 C CA . ILE A 1 285 ? 15.683 -6.562 -22.785 1.00 92.38 285 ILE A CA 1
ATOM 2314 C C . ILE A 1 285 ? 14.798 -5.899 -21.729 1.00 92.38 285 ILE A C 1
ATOM 2316 O O . ILE A 1 285 ? 13.792 -6.492 -21.356 1.00 92.38 285 ILE A O 1
ATOM 2320 N N . HIS A 1 286 ? 15.082 -4.660 -21.314 1.00 89.31 286 HIS A N 1
ATOM 2321 C CA . HIS A 1 286 ? 14.179 -3.922 -20.424 1.00 89.31 286 HIS A CA 1
ATOM 2322 C C . HIS A 1 286 ? 12.779 -3.724 -21.020 1.00 89.31 286 HIS A C 1
ATOM 2324 O O . HIS A 1 286 ? 11.798 -3.798 -20.283 1.00 89.31 286 HIS A O 1
ATOM 2330 N N . TYR A 1 287 ? 12.672 -3.507 -22.335 1.00 86.31 287 TYR A N 1
ATOM 2331 C CA . TYR A 1 287 ? 11.385 -3.484 -23.032 1.00 86.31 287 TYR A CA 1
ATOM 2332 C C . TYR A 1 287 ? 10.682 -4.846 -22.947 1.00 86.31 287 TYR A C 1
ATOM 2334 O O . TYR A 1 287 ? 9.554 -4.923 -22.468 1.00 86.31 287 TYR A O 1
ATOM 2342 N N . LEU A 1 288 ? 11.354 -5.940 -23.317 1.00 85.50 288 LEU A N 1
ATOM 2343 C CA . LEU A 1 288 ? 10.782 -7.290 -23.250 1.00 85.50 288 LEU A CA 1
ATOM 2344 C C . LEU A 1 288 ? 10.322 -7.663 -21.828 1.00 85.50 288 LEU A C 1
ATOM 2346 O O . LEU A 1 288 ? 9.200 -8.122 -21.659 1.00 85.50 288 LEU A O 1
ATOM 2350 N N . MET A 1 289 ? 11.137 -7.386 -20.808 1.00 85.12 289 MET A N 1
ATOM 2351 C CA . MET A 1 289 ? 10.836 -7.654 -19.393 1.00 85.12 289 MET A CA 1
ATOM 2352 C C . MET A 1 289 ? 9.685 -6.813 -18.812 1.00 85.12 289 MET A C 1
ATOM 2354 O O . MET A 1 289 ? 9.186 -7.126 -17.736 1.00 85.12 289 MET A O 1
ATOM 2358 N N . ARG A 1 290 ? 9.300 -5.708 -19.464 1.00 80.56 290 ARG A N 1
ATOM 2359 C CA . ARG A 1 290 ? 8.179 -4.841 -19.045 1.00 80.56 290 ARG A CA 1
ATOM 2360 C C . ARG A 1 290 ? 6.917 -5.048 -19.896 1.00 80.56 290 ARG A C 1
ATOM 2362 O O . ARG A 1 290 ? 5.851 -4.609 -19.486 1.00 80.56 290 ARG A O 1
ATOM 2369 N N . THR A 1 291 ? 7.038 -5.718 -21.046 1.00 74.56 291 THR A N 1
ATOM 2370 C CA . THR A 1 291 ? 5.940 -5.979 -22.001 1.00 74.56 291 THR A CA 1
ATOM 2371 C C . THR A 1 291 ? 5.477 -7.436 -22.029 1.00 74.56 291 THR A C 1
ATOM 2373 O O . THR A 1 291 ? 4.361 -7.717 -22.463 1.00 74.56 291 THR A O 1
ATOM 2376 N N . LEU A 1 292 ? 6.312 -8.378 -21.576 1.00 75.88 292 LEU A N 1
ATOM 2377 C CA . LEU A 1 292 ? 6.045 -9.816 -21.599 1.00 75.88 292 LEU A CA 1
ATOM 2378 C C . LEU A 1 292 ? 6.329 -10.448 -20.223 1.00 75.88 292 LEU A C 1
ATOM 2380 O O . LEU A 1 292 ? 7.318 -10.088 -19.584 1.00 75.88 292 LEU A O 1
ATOM 2384 N N . PRO A 1 293 ? 5.531 -11.441 -19.783 1.00 75.00 293 PRO A N 1
ATOM 2385 C CA . PRO A 1 293 ? 5.792 -12.207 -18.565 1.00 75.00 293 PRO A CA 1
ATOM 2386 C C . PRO A 1 293 ? 6.887 -13.258 -18.824 1.00 75.00 293 PRO A C 1
ATOM 2388 O O . PRO A 1 293 ? 6.604 -14.438 -19.026 1.00 75.00 293 PRO A O 1
ATOM 2391 N N . ILE A 1 294 ? 8.143 -12.810 -18.889 1.00 83.94 294 ILE A N 1
ATOM 2392 C CA . ILE A 1 294 ? 9.329 -13.644 -19.135 1.00 83.94 294 ILE A CA 1
ATOM 2393 C C . ILE A 1 294 ? 10.446 -13.323 -18.135 1.00 83.94 294 ILE A C 1
ATOM 2395 O O . ILE A 1 294 ? 10.454 -12.247 -17.544 1.00 83.94 294 ILE A O 1
ATOM 2399 N N . SER A 1 295 ? 11.399 -14.243 -17.962 1.00 88.69 295 SER A N 1
ATOM 2400 C CA . SER A 1 295 ? 12.577 -14.030 -17.105 1.00 88.69 295 SER A CA 1
ATOM 2401 C C . SER A 1 295 ? 13.721 -13.308 -17.821 1.00 88.69 295 SER A C 1
ATOM 2403 O O . SER A 1 295 ? 13.814 -13.326 -19.057 1.00 88.69 295 SER A O 1
ATOM 2405 N N . VAL A 1 296 ? 14.669 -12.754 -17.056 1.00 90.81 296 VAL A N 1
ATOM 2406 C CA . VAL A 1 296 ? 15.866 -12.085 -17.605 1.00 90.81 296 VAL A CA 1
ATOM 2407 C C . VAL A 1 296 ? 16.649 -13.032 -18.517 1.00 90.81 296 VAL A C 1
ATOM 2409 O O . VAL A 1 296 ? 17.093 -12.633 -19.596 1.00 90.81 296 VAL A O 1
ATOM 2412 N N . SER A 1 297 ? 16.761 -14.315 -18.155 1.00 91.44 297 SER A N 1
ATOM 2413 C CA . SER A 1 297 ? 17.418 -15.330 -18.993 1.00 91.44 297 SER A CA 1
ATOM 2414 C C . SER A 1 297 ? 16.711 -15.539 -20.339 1.00 91.44 297 SER A C 1
ATOM 2416 O O . SER A 1 297 ? 17.374 -15.672 -21.370 1.00 91.44 297 SER A O 1
ATOM 2418 N N . GLN A 1 298 ? 15.374 -15.549 -20.352 1.00 91.06 298 GLN A N 1
ATOM 2419 C CA . GLN A 1 298 ? 14.582 -15.680 -21.579 1.00 91.06 298 GLN A CA 1
ATOM 2420 C C . GLN A 1 298 ? 14.705 -14.428 -22.457 1.00 91.06 298 GLN A C 1
ATOM 2422 O O . GLN A 1 298 ? 14.917 -14.547 -23.664 1.00 91.06 298 GLN A O 1
ATOM 2427 N N . ALA A 1 299 ? 14.650 -13.234 -21.863 1.00 92.44 299 ALA A N 1
ATOM 2428 C CA . ALA A 1 299 ? 14.803 -11.972 -22.582 1.00 92.44 299 ALA A CA 1
ATOM 2429 C C . ALA A 1 299 ? 16.209 -11.813 -23.198 1.00 92.44 299 ALA A C 1
ATOM 2431 O O . ALA A 1 299 ? 16.330 -11.449 -24.372 1.00 92.44 299 ALA A O 1
ATOM 2432 N N . ILE A 1 300 ? 17.268 -12.168 -22.453 1.00 94.06 300 ILE A N 1
ATOM 2433 C CA . ILE A 1 300 ? 18.646 -12.249 -22.973 1.00 94.06 300 ILE A CA 1
ATOM 2434 C C . ILE A 1 300 ? 18.706 -13.201 -24.170 1.00 94.06 300 ILE A C 1
ATOM 2436 O O . ILE A 1 300 ? 19.278 -12.836 -25.199 1.00 94.06 300 ILE A O 1
ATOM 2440 N N . LYS A 1 301 ? 18.086 -14.387 -24.069 1.00 92.94 301 LYS A N 1
ATOM 2441 C CA . LYS A 1 301 ? 18.075 -15.369 -25.159 1.00 92.94 301 LYS A CA 1
ATOM 2442 C C . LYS A 1 301 ? 17.368 -14.849 -26.416 1.00 92.94 301 LYS A C 1
ATOM 2444 O O . LYS A 1 301 ? 17.920 -14.964 -27.509 1.00 92.94 301 LYS A O 1
ATOM 2449 N N . ILE A 1 302 ? 16.193 -14.231 -26.275 1.00 93.81 302 ILE A N 1
ATOM 2450 C CA . ILE A 1 302 ? 15.462 -13.619 -27.400 1.00 93.81 302 ILE A CA 1
ATOM 2451 C C . ILE A 1 302 ? 16.346 -12.586 -28.114 1.00 93.81 302 ILE A C 1
ATOM 2453 O O . ILE A 1 302 ? 16.426 -12.582 -29.345 1.00 93.81 302 ILE A O 1
ATOM 2457 N N . PHE A 1 303 ? 17.060 -11.743 -27.360 1.00 95.69 303 PHE A N 1
ATOM 2458 C CA . PHE A 1 303 ? 17.984 -10.778 -27.952 1.00 95.69 303 PHE A CA 1
ATOM 2459 C C . PHE A 1 303 ? 19.203 -11.444 -28.613 1.00 95.69 303 PHE A C 1
ATOM 2461 O O . PHE A 1 303 ? 19.579 -11.045 -29.717 1.00 95.69 303 PHE A O 1
ATOM 2468 N N . SER A 1 304 ? 19.814 -12.463 -27.994 1.00 94.50 304 SER A N 1
ATOM 2469 C CA . SER A 1 304 ? 20.980 -13.153 -28.566 1.00 94.50 304 SER A CA 1
ATOM 2470 C C . SER A 1 304 ? 20.647 -13.915 -29.847 1.00 94.50 304 SER A C 1
ATOM 2472 O O . SER A 1 304 ? 21.435 -13.874 -30.788 1.00 94.50 304 SER A O 1
ATOM 2474 N N . ASP A 1 305 ? 19.477 -14.556 -29.912 1.00 94.50 305 ASP A N 1
ATOM 2475 C CA . ASP A 1 305 ? 19.019 -15.293 -31.095 1.00 94.50 305 ASP A CA 1
ATOM 2476 C C . ASP A 1 305 ? 18.725 -14.334 -32.266 1.00 94.50 305 ASP A C 1
ATOM 2478 O O . ASP A 1 305 ? 19.063 -14.616 -33.417 1.00 94.50 305 ASP A O 1
ATOM 2482 N N . ALA A 1 306 ? 18.147 -13.160 -31.981 1.00 95.06 306 ALA A N 1
ATOM 2483 C CA . ALA A 1 306 ? 17.861 -12.142 -32.991 1.00 95.06 306 ALA A CA 1
ATOM 2484 C C . ALA A 1 306 ? 19.100 -11.327 -33.419 1.00 95.06 306 ALA A C 1
ATOM 2486 O O . ALA A 1 306 ? 19.178 -10.877 -34.567 1.00 95.06 306 ALA A O 1
ATOM 2487 N N . ARG A 1 307 ? 20.077 -11.118 -32.527 1.00 95.00 307 ARG A N 1
ATOM 2488 C CA . ARG A 1 307 ? 21.287 -10.313 -32.775 1.00 95.00 307 ARG A CA 1
ATOM 2489 C C . ARG A 1 307 ? 22.560 -11.017 -32.263 1.00 95.00 307 ARG A C 1
ATOM 2491 O O . ARG A 1 307 ? 23.203 -10.499 -31.347 1.00 95.00 307 ARG A O 1
ATOM 2498 N N . PRO A 1 308 ? 22.983 -12.151 -32.861 1.00 92.88 308 PRO A N 1
ATOM 2499 C CA . PRO A 1 308 ? 24.138 -12.909 -32.377 1.00 92.88 308 PRO A CA 1
ATOM 2500 C C . PRO A 1 308 ? 25.430 -12.072 -32.305 1.00 92.88 308 PRO A C 1
ATOM 2502 O O . PRO A 1 308 ? 25.691 -11.286 -33.221 1.00 92.88 308 PRO A O 1
ATOM 2505 N N . PRO A 1 309 ? 26.255 -12.219 -31.249 1.00 91.69 309 PRO A N 1
ATOM 2506 C CA . PRO A 1 309 ? 26.098 -13.155 -30.127 1.00 91.69 309 PRO A CA 1
ATOM 2507 C C . PRO A 1 309 ? 25.214 -12.632 -28.973 1.00 91.69 309 PRO A C 1
ATOM 2509 O O . PRO A 1 309 ? 25.114 -13.287 -27.944 1.00 91.69 309 PRO A O 1
ATOM 2512 N N . GLY A 1 310 ? 24.584 -11.462 -29.112 1.00 93.00 310 GLY A N 1
ATOM 2513 C CA . GLY A 1 310 ? 23.846 -10.774 -28.049 1.00 93.00 310 GLY A CA 1
ATOM 2514 C C . GLY A 1 310 ? 24.670 -9.674 -27.372 1.00 93.00 310 GLY A C 1
ATOM 2515 O O . GLY A 1 310 ? 25.430 -8.959 -28.035 1.00 93.00 310 GLY A O 1
ATOM 2516 N N . ILE A 1 311 ? 24.476 -9.517 -26.059 1.00 91.75 311 ILE A N 1
ATOM 2517 C CA . ILE A 1 311 ? 25.307 -8.682 -25.176 1.00 91.75 311 ILE A CA 1
ATOM 2518 C C . ILE A 1 311 ? 26.581 -9.466 -24.845 1.00 91.75 311 ILE A C 1
ATOM 2520 O O . ILE A 1 311 ? 26.489 -10.625 -24.465 1.00 91.75 311 ILE A O 1
ATOM 2524 N N . TYR A 1 312 ? 27.749 -8.834 -24.977 1.00 89.94 312 TYR A N 1
ATOM 2525 C CA . TYR A 1 312 ? 29.071 -9.443 -24.748 1.00 89.94 312 TYR A CA 1
ATOM 2526 C C . TYR A 1 312 ? 29.915 -8.713 -23.686 1.00 89.94 312 TYR A C 1
ATOM 2528 O O . TYR A 1 312 ? 31.088 -9.029 -23.503 1.00 89.94 312 TYR A O 1
ATOM 2536 N N . LYS A 1 313 ? 29.348 -7.716 -22.991 1.00 87.62 313 LYS A N 1
ATOM 2537 C CA . LYS A 1 313 ? 29.942 -7.139 -21.773 1.00 87.62 313 LYS A CA 1
ATOM 2538 C C . LYS A 1 313 ? 29.248 -7.740 -20.539 1.00 87.62 313 LYS A C 1
ATOM 2540 O O . LYS A 1 313 ? 28.022 -7.643 -20.473 1.00 87.62 313 LYS A O 1
ATOM 2545 N N . PRO A 1 314 ? 29.980 -8.357 -19.588 1.00 86.38 314 PRO A N 1
ATOM 2546 C CA . PRO A 1 314 ? 29.376 -9.033 -18.437 1.00 86.38 314 PRO A CA 1
ATOM 2547 C C . PRO A 1 314 ? 28.599 -8.062 -17.541 1.00 86.38 314 PRO A C 1
ATOM 2549 O O . PRO A 1 314 ? 27.452 -8.349 -17.218 1.00 86.38 314 PRO A O 1
ATOM 2552 N N . ASP A 1 315 ? 29.146 -6.871 -17.285 1.00 87.56 315 ASP A N 1
ATOM 2553 C CA . ASP A 1 315 ? 28.551 -5.823 -16.439 1.00 87.56 315 ASP A CA 1
ATOM 2554 C C . ASP A 1 315 ? 27.111 -5.462 -16.847 1.00 87.56 315 ASP A C 1
ATOM 2556 O O . ASP A 1 315 ? 26.268 -5.163 -16.008 1.00 87.56 315 ASP A O 1
ATOM 2560 N N . TYR A 1 316 ? 26.802 -5.533 -18.147 1.00 89.81 316 TYR A N 1
ATOM 2561 C CA . TYR A 1 316 ? 25.461 -5.285 -18.684 1.00 89.81 316 TYR A CA 1
ATOM 2562 C C . TYR A 1 316 ? 24.480 -6.419 -18.356 1.00 89.81 316 TYR A C 1
ATOM 2564 O O . TYR A 1 316 ? 23.301 -6.163 -18.136 1.00 89.81 316 TYR A O 1
ATOM 2572 N N . ILE A 1 317 ? 24.948 -7.669 -18.352 1.00 89.56 317 ILE A N 1
ATOM 2573 C CA . ILE A 1 317 ? 24.149 -8.840 -17.971 1.00 89.56 317 ILE A CA 1
ATOM 2574 C C . ILE A 1 317 ? 23.935 -8.838 -16.455 1.00 89.56 317 ILE A C 1
ATOM 2576 O O . ILE A 1 317 ? 22.820 -9.064 -15.991 1.00 89.56 317 ILE A O 1
ATOM 2580 N N . ASP A 1 318 ? 24.982 -8.537 -15.690 1.00 89.38 318 ASP A N 1
ATOM 2581 C CA . ASP A 1 318 ? 24.926 -8.505 -14.230 1.00 89.38 318 ASP A CA 1
ATOM 2582 C C . ASP A 1 318 ? 24.037 -7.359 -13.724 1.00 89.38 318 ASP A C 1
ATOM 2584 O O . ASP A 1 318 ? 23.217 -7.578 -12.833 1.00 89.38 318 ASP A O 1
ATOM 2588 N N . ALA A 1 319 ? 24.074 -6.190 -14.375 1.00 89.69 319 ALA A N 1
ATOM 2589 C CA . ALA A 1 319 ? 23.135 -5.096 -14.124 1.00 89.69 319 ALA A CA 1
ATOM 2590 C C . ALA A 1 319 ? 21.665 -5.478 -14.395 1.00 89.69 319 ALA A C 1
ATOM 2592 O O . ALA A 1 319 ? 20.788 -5.062 -13.641 1.00 89.69 319 ALA A O 1
ATOM 2593 N N . LEU A 1 320 ? 21.375 -6.293 -15.421 1.00 91.69 320 LEU A N 1
ATOM 2594 C CA . LEU A 1 320 ? 20.009 -6.768 -15.694 1.00 91.69 320 LEU A CA 1
ATOM 2595 C C . LEU A 1 320 ? 19.497 -7.703 -14.587 1.00 91.69 320 LEU A C 1
ATOM 2597 O O . LEU A 1 320 ? 18.387 -7.509 -14.094 1.00 91.69 320 LEU A O 1
ATOM 2601 N N . TYR A 1 321 ? 20.298 -8.688 -14.169 1.00 91.56 321 TYR A N 1
ATOM 2602 C CA . TYR A 1 321 ? 19.926 -9.587 -13.068 1.00 91.56 321 TYR A CA 1
ATOM 2603 C C . TYR A 1 321 ? 19.765 -8.834 -11.743 1.00 91.56 321 TYR A C 1
ATOM 2605 O O . TYR A 1 321 ? 18.785 -9.057 -11.032 1.00 91.56 321 TYR A O 1
ATOM 2613 N N . ALA A 1 322 ? 20.676 -7.901 -11.446 1.00 89.38 322 ALA A N 1
ATOM 2614 C CA . ALA A 1 322 ? 20.592 -7.049 -10.266 1.00 89.38 322 ALA A CA 1
ATOM 2615 C C . ALA A 1 322 ? 19.318 -6.188 -10.269 1.00 89.38 322 ALA A C 1
ATOM 2617 O O . ALA A 1 322 ? 18.588 -6.204 -9.282 1.00 89.38 322 ALA A O 1
ATOM 2618 N N . PHE A 1 323 ? 19.007 -5.504 -11.379 1.00 88.81 323 PHE A N 1
ATOM 2619 C CA . PHE A 1 323 ? 17.819 -4.649 -11.490 1.00 88.81 323 PHE A CA 1
ATOM 2620 C C . PHE A 1 323 ? 16.520 -5.431 -11.268 1.00 88.81 323 PHE A C 1
ATOM 2622 O O . PHE A 1 323 ? 15.651 -4.983 -10.531 1.00 88.81 323 PHE A O 1
ATOM 2629 N N . TYR A 1 324 ? 16.369 -6.604 -11.889 1.00 89.06 324 TYR A N 1
ATOM 2630 C CA . TYR A 1 324 ? 15.146 -7.409 -11.773 1.00 89.06 324 TYR A CA 1
ATOM 2631 C C . TYR A 1 324 ? 15.107 -8.317 -10.532 1.00 89.06 324 TYR A C 1
ATOM 2633 O O . TYR A 1 324 ? 14.165 -9.093 -10.388 1.00 89.06 324 TYR A O 1
ATOM 2641 N N . HIS A 1 325 ? 16.100 -8.223 -9.639 1.00 90.31 325 HIS A N 1
ATOM 2642 C CA . HIS A 1 325 ? 16.278 -9.089 -8.464 1.00 90.31 325 HIS A CA 1
ATOM 2643 C C . HIS A 1 325 ? 16.272 -10.596 -8.797 1.00 90.31 325 HIS A C 1
ATOM 2645 O O . HIS A 1 325 ? 15.927 -11.431 -7.955 1.00 90.31 325 HIS A O 1
ATOM 2651 N N . GLU A 1 326 ? 16.663 -10.962 -10.021 1.00 89.56 326 GLU A N 1
ATOM 2652 C CA . GLU A 1 326 ? 16.755 -12.354 -10.455 1.00 89.56 326 GLU A CA 1
ATOM 2653 C C . GLU A 1 326 ? 18.147 -12.931 -10.156 1.00 89.56 326 GLU A C 1
ATOM 2655 O O . GLU A 1 326 ? 19.179 -12.292 -10.370 1.00 89.56 326 GLU A O 1
ATOM 2660 N N . LYS A 1 327 ? 18.208 -14.181 -9.693 1.00 86.56 327 LYS A N 1
ATOM 2661 C CA . LYS A 1 327 ? 19.469 -14.903 -9.509 1.00 86.56 327 LYS A CA 1
ATOM 2662 C C . LYS A 1 327 ? 20.001 -15.356 -10.870 1.00 86.56 327 LYS A C 1
ATOM 2664 O O . LYS A 1 327 ? 19.423 -16.243 -11.494 1.00 86.56 327 LYS A O 1
ATOM 2669 N N . LYS A 1 328 ? 21.146 -14.806 -11.290 1.00 86.44 328 LYS A N 1
ATOM 2670 C CA . LYS A 1 328 ? 21.876 -15.228 -12.499 1.00 86.44 328 LYS A CA 1
ATOM 2671 C C . LYS A 1 328 ? 22.140 -16.747 -12.484 1.00 86.44 328 LYS A C 1
ATOM 2673 O O . LYS A 1 328 ? 22.871 -17.213 -11.607 1.00 86.44 328 LYS A O 1
ATOM 2678 N N . PRO A 1 329 ? 21.588 -17.529 -13.431 1.00 84.62 329 PRO A N 1
ATOM 2679 C CA . PRO A 1 329 ? 21.858 -18.962 -13.511 1.00 84.62 329 PRO A CA 1
ATOM 2680 C C . PRO A 1 329 ? 23.276 -19.239 -14.024 1.00 84.62 329 PRO A C 1
ATOM 2682 O O . PRO A 1 329 ? 23.743 -18.565 -14.940 1.00 84.62 329 PRO A O 1
ATOM 2685 N N . GLU A 1 330 ? 23.929 -20.289 -13.518 1.00 77.75 330 GLU A N 1
ATOM 2686 C CA . GLU A 1 330 ? 25.296 -20.685 -13.922 1.00 77.75 330 GLU A CA 1
ATOM 2687 C C . GLU A 1 330 ? 25.429 -20.975 -15.428 1.00 77.75 330 GLU A C 1
ATOM 2689 O O . GLU A 1 330 ? 26.476 -20.741 -16.025 1.00 77.75 330 GLU A O 1
ATOM 2694 N N . MET A 1 331 ? 24.344 -21.422 -16.070 1.00 73.69 331 MET A N 1
ATOM 2695 C CA . MET A 1 331 ? 24.281 -21.651 -17.520 1.00 73.69 331 MET A CA 1
ATOM 2696 C C . MET A 1 331 ? 24.341 -20.364 -18.368 1.00 73.69 331 MET A C 1
ATOM 2698 O O . MET A 1 331 ? 24.541 -20.445 -19.579 1.00 73.69 331 MET A O 1
ATOM 2702 N N . VAL A 1 332 ? 24.156 -19.178 -17.773 1.00 76.00 332 VAL A N 1
ATOM 2703 C CA . VAL A 1 332 ? 24.164 -17.892 -18.489 1.00 76.00 332 VAL A CA 1
ATOM 2704 C C . VAL A 1 332 ? 25.585 -17.333 -18.534 1.00 76.00 332 VAL A C 1
ATOM 2706 O O . VAL A 1 332 ? 25.976 -16.442 -17.775 1.00 76.00 332 VAL A O 1
ATOM 2709 N N . VAL A 1 333 ? 26.365 -17.881 -19.464 1.00 75.25 333 VAL A N 1
ATOM 2710 C CA . VAL A 1 333 ? 27.728 -17.438 -19.769 1.00 75.25 333 VAL A CA 1
ATOM 2711 C C . VAL A 1 333 ? 27.680 -16.238 -20.719 1.00 75.25 333 VAL A C 1
ATOM 2713 O O . VAL A 1 333 ? 27.038 -16.289 -21.767 1.00 75.25 333 VAL A O 1
ATOM 2716 N N . CYS A 1 334 ? 28.378 -15.154 -20.369 1.00 82.81 334 CYS A N 1
ATOM 2717 C CA . CYS A 1 334 ? 28.547 -14.009 -21.264 1.00 82.81 334 CYS A CA 1
ATOM 2718 C C . CYS A 1 334 ? 29.385 -14.436 -22.488 1.00 82.81 334 CYS A C 1
ATOM 2720 O O . CYS A 1 334 ? 30.474 -14.988 -22.296 1.00 82.81 334 CYS A O 1
ATOM 2722 N N . PRO A 1 335 ? 28.928 -14.216 -23.735 1.00 86.75 335 PRO A N 1
ATOM 2723 C CA . PRO A 1 335 ? 29.707 -14.567 -24.914 1.00 86.75 335 PRO A CA 1
ATOM 2724 C C . PRO A 1 335 ? 31.005 -13.744 -24.972 1.00 86.75 335 PRO A C 1
ATOM 2726 O O . PRO A 1 335 ? 31.005 -12.565 -24.611 1.00 86.75 335 PRO A O 1
ATOM 2729 N N . PRO A 1 336 ? 32.118 -14.325 -25.456 1.00 83.62 336 PRO A N 1
ATOM 2730 C CA . PRO A 1 336 ? 33.391 -13.618 -25.536 1.00 83.62 336 PRO A CA 1
ATOM 2731 C C . PRO A 1 336 ? 33.301 -12.421 -26.490 1.00 83.62 336 PRO A C 1
ATOM 2733 O O . PRO A 1 336 ? 32.586 -12.475 -27.493 1.00 83.62 336 PRO A O 1
ATOM 2736 N N . THR A 1 337 ? 34.097 -11.374 -26.233 1.00 84.44 337 THR A N 1
ATOM 2737 C CA . THR A 1 337 ? 34.195 -10.200 -27.117 1.00 84.44 337 THR A CA 1
ATOM 2738 C C . THR A 1 337 ? 34.387 -10.644 -28.577 1.00 84.44 337 THR A C 1
ATOM 2740 O O . THR A 1 337 ? 35.317 -11.419 -28.849 1.00 84.44 337 THR A O 1
ATOM 2743 N N . PRO A 1 338 ? 33.532 -10.197 -29.518 1.00 86.56 338 PRO A N 1
ATOM 2744 C CA . PRO A 1 338 ? 33.601 -10.623 -30.912 1.00 86.56 338 PRO A CA 1
ATOM 2745 C C . PRO A 1 338 ? 34.930 -10.276 -31.587 1.00 86.56 338 PRO A C 1
ATOM 2747 O O . PRO A 1 338 ? 35.537 -9.242 -31.301 1.00 86.56 338 PRO A O 1
ATOM 2750 N N . GLU A 1 339 ? 35.355 -11.108 -32.539 1.00 82.44 339 GLU A N 1
ATOM 2751 C CA . GLU A 1 339 ? 36.616 -10.929 -33.277 1.00 82.44 339 GLU A CA 1
ATOM 2752 C C . GLU A 1 339 ? 36.707 -9.563 -33.969 1.00 82.44 339 GLU A C 1
ATOM 2754 O O . GLU A 1 339 ? 37.732 -8.895 -33.864 1.00 82.44 339 GLU A O 1
ATOM 2759 N N . TRP A 1 340 ? 35.601 -9.094 -34.563 1.00 83.31 340 TRP A N 1
ATOM 2760 C CA . TRP A 1 340 ? 35.504 -7.780 -35.211 1.00 83.31 340 TRP A CA 1
ATOM 2761 C C . TRP A 1 340 ? 35.697 -6.587 -34.262 1.00 83.31 340 TRP A C 1
ATOM 2763 O O . TRP A 1 340 ? 35.890 -5.471 -34.735 1.00 83.31 340 TRP A O 1
ATOM 2773 N N . LYS A 1 341 ? 35.636 -6.791 -32.938 1.00 79.94 341 LYS A N 1
ATOM 2774 C CA . LYS A 1 341 ? 35.974 -5.774 -31.929 1.00 79.94 341 LYS A CA 1
ATOM 2775 C C . LYS A 1 341 ? 37.411 -5.961 -31.429 1.00 79.94 341 LYS A C 1
ATOM 2777 O O . LYS A 1 341 ? 38.165 -4.989 -31.4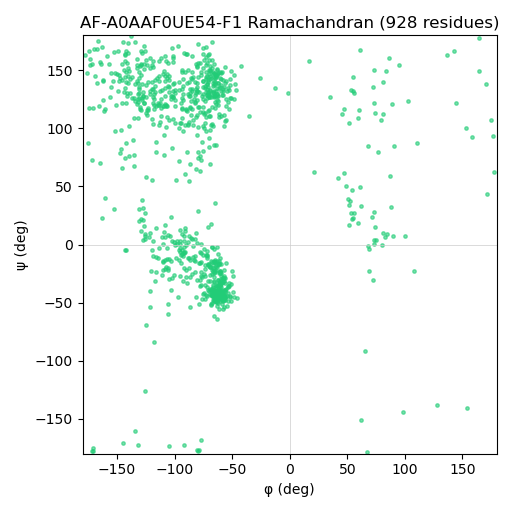36 1.00 79.94 341 LYS A O 1
ATOM 2782 N N . LYS A 1 342 ? 37.817 -7.202 -31.125 1.00 69.19 342 LYS A N 1
ATOM 2783 C CA . LYS A 1 342 ? 39.190 -7.566 -30.712 1.00 69.19 342 LYS A CA 1
ATOM 2784 C C . LYS A 1 342 ? 40.264 -7.082 -31.690 1.00 69.19 342 LYS A C 1
ATOM 2786 O O . LYS A 1 342 ? 41.281 -6.545 -31.269 1.00 69.19 342 LYS A O 1
ATOM 2791 N N . SER A 1 343 ? 40.020 -7.197 -32.998 1.00 55.44 343 SER A N 1
ATOM 2792 C CA . SER A 1 343 ? 40.951 -6.748 -34.047 1.00 55.44 343 SER A CA 1
ATOM 2793 C C . SER A 1 343 ? 41.179 -5.228 -34.092 1.00 55.44 343 SER A C 1
ATOM 2795 O O . SER A 1 343 ? 41.953 -4.756 -34.919 1.00 55.44 343 SER A O 1
ATOM 2797 N N . SER A 1 344 ? 40.482 -4.456 -33.251 1.00 53.03 344 SER A N 1
ATOM 2798 C CA . SER A 1 344 ? 40.580 -2.994 -33.164 1.00 53.03 344 SER A CA 1
ATOM 2799 C C . SER A 1 344 ? 41.039 -2.474 -31.797 1.00 53.03 344 SER A C 1
ATOM 2801 O O . SER A 1 344 ? 41.081 -1.262 -31.605 1.00 53.03 344 SER A O 1
ATOM 2803 N N . GLU A 1 345 ? 41.359 -3.370 -30.858 1.00 47.62 345 GLU A N 1
ATOM 2804 C CA . GLU A 1 345 ? 41.775 -3.016 -29.492 1.00 47.62 345 GLU A CA 1
ATOM 2805 C C . GLU A 1 345 ? 43.299 -2.935 -29.322 1.00 47.62 345 GLU A C 1
ATOM 2807 O O . GLU A 1 345 ? 43.741 -2.325 -28.359 1.00 47.62 345 GLU A O 1
ATOM 2812 N N . LEU A 1 346 ? 44.092 -3.475 -30.255 1.00 42.47 346 LEU A N 1
ATOM 2813 C CA . LEU A 1 346 ? 45.558 -3.417 -30.224 1.00 42.47 346 LEU A CA 1
ATOM 2814 C C . LEU A 1 346 ? 46.086 -2.237 -31.050 1.00 42.47 346 LEU A C 1
ATOM 2816 O O . LEU A 1 346 ? 45.850 -2.169 -32.261 1.00 42.47 346 LEU A O 1
ATOM 2820 N N . ASP A 1 347 ? 46.838 -1.341 -30.414 1.00 44.34 347 ASP A N 1
ATOM 2821 C CA . ASP A 1 347 ? 47.731 -0.422 -31.120 1.00 44.34 347 ASP A CA 1
ATOM 2822 C C . ASP A 1 347 ? 49.068 -1.108 -31.503 1.00 44.34 347 ASP A C 1
ATOM 2824 O O . ASP A 1 347 ? 49.258 -2.309 -31.302 1.00 44.34 347 ASP A O 1
ATOM 2828 N N . LEU A 1 348 ? 50.009 -0.359 -32.093 1.00 45.34 348 LEU A N 1
ATOM 2829 C CA . LEU A 1 348 ? 51.326 -0.892 -32.486 1.00 45.34 348 LEU A CA 1
ATOM 2830 C C . LEU A 1 348 ? 52.263 -1.191 -31.295 1.00 45.34 348 LEU A C 1
ATOM 2832 O O . LEU A 1 348 ? 53.339 -1.746 -31.514 1.00 45.34 348 LEU A O 1
ATOM 2836 N N . ASN A 1 349 ? 51.863 -0.842 -30.068 1.00 44.94 349 ASN A N 1
ATOM 2837 C CA . ASN A 1 349 ? 52.630 -1.021 -28.836 1.00 44.94 349 ASN A CA 1
ATOM 2838 C C . ASN A 1 349 ? 52.027 -2.097 -27.907 1.00 44.94 349 ASN A C 1
ATOM 2840 O O . ASN A 1 349 ? 52.724 -2.578 -27.016 1.00 44.94 349 ASN A O 1
ATOM 2844 N N . GLY A 1 350 ? 50.776 -2.511 -28.138 1.00 38.53 350 GLY A N 1
ATOM 2845 C CA . GLY A 1 350 ? 50.057 -3.521 -27.355 1.00 38.53 350 GLY A CA 1
ATOM 2846 C C . GLY A 1 350 ? 49.064 -2.958 -26.331 1.00 38.53 350 GLY A C 1
ATOM 2847 O O . GLY A 1 350 ? 48.513 -3.740 -25.557 1.00 38.53 350 GLY A O 1
ATOM 2848 N N . ASP A 1 351 ? 48.812 -1.647 -26.333 1.00 37.53 351 ASP A N 1
ATOM 2849 C CA . ASP A 1 351 ? 47.900 -0.986 -25.395 1.00 37.53 351 ASP A CA 1
ATOM 2850 C C . ASP A 1 351 ? 46.460 -0.906 -25.929 1.00 37.53 351 ASP A C 1
ATOM 2852 O O . ASP A 1 351 ? 46.208 -0.785 -27.132 1.00 37.53 351 ASP A O 1
ATOM 2856 N N . ALA A 1 352 ? 45.496 -0.955 -25.002 1.00 40.25 352 ALA A N 1
ATOM 2857 C CA . ALA A 1 352 ? 44.068 -0.960 -25.307 1.00 40.25 352 ALA A CA 1
ATOM 2858 C C . ALA A 1 352 ? 43.562 0.422 -25.762 1.00 40.25 352 ALA A C 1
ATOM 2860 O O . ALA A 1 352 ? 43.481 1.367 -24.974 1.00 40.25 352 ALA A O 1
ATOM 2861 N N . MET A 1 353 ? 43.151 0.529 -27.028 1.00 46.81 353 MET A N 1
ATOM 2862 C CA . MET A 1 353 ? 42.572 1.761 -27.581 1.00 46.81 353 MET A CA 1
ATOM 2863 C C . MET A 1 353 ? 41.241 2.151 -26.891 1.00 46.81 353 MET A C 1
ATOM 2865 O O . MET A 1 353 ? 40.322 1.327 -26.849 1.00 46.81 353 MET A O 1
ATOM 2869 N N . PRO A 1 354 ? 41.068 3.405 -26.417 1.00 43.19 354 PRO A N 1
ATOM 2870 C CA . PRO A 1 354 ? 39.806 3.860 -25.827 1.00 43.19 354 PRO A CA 1
ATOM 2871 C C . PRO A 1 354 ? 38.659 3.918 -26.855 1.00 43.19 354 PRO A C 1
ATOM 2873 O O . PRO A 1 354 ? 38.865 4.208 -28.035 1.00 43.19 354 PRO A O 1
ATOM 2876 N N . ASP A 1 355 ? 37.424 3.673 -26.399 1.00 49.00 355 ASP A N 1
ATOM 2877 C CA . ASP A 1 355 ? 36.210 3.826 -27.215 1.00 49.00 355 ASP A CA 1
ATOM 2878 C C . ASP A 1 355 ? 35.947 5.329 -27.503 1.00 49.00 355 ASP A C 1
ATOM 2880 O O . ASP A 1 355 ? 35.554 6.066 -26.598 1.00 49.00 355 ASP A O 1
ATOM 2884 N N . ASP A 1 356 ? 36.110 5.764 -28.766 1.00 49.09 356 ASP A N 1
ATOM 2885 C CA . ASP A 1 356 ? 35.913 7.141 -29.307 1.00 49.09 356 ASP A CA 1
ATOM 2886 C C . ASP A 1 356 ? 34.435 7.663 -29.253 1.00 49.09 356 ASP A C 1
ATOM 2888 O O . ASP A 1 356 ? 33.955 8.335 -30.171 1.00 49.09 356 ASP A O 1
ATOM 2892 N N . ASP A 1 357 ? 33.675 7.321 -28.209 1.00 46.84 357 ASP A N 1
ATOM 2893 C CA . ASP A 1 357 ? 32.232 7.586 -28.039 1.00 46.84 357 ASP A CA 1
ATOM 2894 C C . ASP A 1 357 ? 31.920 8.665 -26.965 1.00 46.84 357 ASP A C 1
ATOM 2896 O O . ASP A 1 357 ? 30.761 8.827 -26.572 1.00 46.84 357 ASP A O 1
ATOM 2900 N N . ASP A 1 358 ? 32.930 9.388 -26.466 1.00 46.28 358 ASP A N 1
ATOM 2901 C CA . ASP A 1 358 ? 32.826 10.359 -25.361 1.00 46.28 358 ASP A CA 1
ATOM 2902 C C . ASP A 1 358 ? 33.335 11.758 -25.771 1.00 46.28 358 ASP A C 1
ATOM 2904 O O . ASP A 1 358 ? 34.523 11.940 -26.029 1.00 46.28 358 ASP A O 1
ATOM 2908 N N . ASP A 1 359 ? 32.449 12.763 -25.786 1.00 42.88 359 ASP A N 1
ATOM 2909 C CA . ASP A 1 359 ? 32.763 14.174 -26.097 1.00 42.88 359 ASP A CA 1
ATOM 2910 C C . ASP A 1 359 ? 33.392 14.931 -24.888 1.00 42.88 359 ASP A C 1
ATOM 2912 O O . ASP A 1 359 ? 33.267 16.148 -24.753 1.00 42.88 359 ASP A O 1
ATOM 2916 N N . GLY A 1 360 ? 34.105 14.220 -24.002 1.00 39.56 360 GLY A N 1
ATOM 2917 C CA . GLY A 1 360 ? 35.023 14.815 -23.018 1.00 39.56 360 GLY A CA 1
ATOM 2918 C C . GLY A 1 360 ? 34.422 15.245 -21.673 1.00 39.56 360 GLY A C 1
ATOM 2919 O O . GLY A 1 360 ? 34.904 16.208 -21.074 1.00 39.56 360 GLY A O 1
ATOM 2920 N N . GLY A 1 361 ? 33.397 14.553 -21.165 1.00 40.72 361 GLY A N 1
ATOM 2921 C CA . GLY A 1 361 ? 32.859 14.821 -19.820 1.00 40.72 361 GLY A CA 1
ATOM 2922 C C . GLY A 1 361 ? 33.817 14.409 -18.681 1.00 40.72 361 GLY A C 1
ATOM 2923 O O . GLY A 1 361 ? 34.581 13.453 -18.838 1.00 40.72 361 GLY A O 1
ATOM 2924 N N . PRO A 1 362 ? 33.805 15.068 -17.506 1.00 32.12 362 PRO A N 1
ATOM 2925 C CA . PRO A 1 362 ? 34.591 14.614 -16.357 1.00 32.12 362 PRO A CA 1
ATOM 2926 C C . PRO A 1 362 ? 34.130 13.228 -15.877 1.00 32.12 362 PRO A C 1
ATOM 2928 O O . PRO A 1 362 ? 32.948 12.891 -15.943 1.00 32.12 362 PRO A O 1
ATOM 2931 N N . ALA A 1 363 ? 35.069 12.416 -15.381 1.00 32.72 363 ALA A N 1
ATOM 2932 C CA . ALA A 1 363 ? 34.726 11.168 -14.702 1.00 32.72 363 ALA A CA 1
ATOM 2933 C C . ALA A 1 363 ? 33.937 11.470 -13.420 1.00 32.72 363 ALA A C 1
ATOM 2935 O O . ALA A 1 363 ? 34.381 12.285 -12.611 1.00 32.72 363 ALA A O 1
ATOM 2936 N N . ALA A 1 364 ? 32.817 10.780 -13.202 1.00 32.84 364 ALA A N 1
ATOM 2937 C CA . ALA A 1 364 ? 32.310 10.627 -11.845 1.00 32.84 364 ALA A CA 1
ATOM 2938 C C . ALA A 1 364 ? 33.317 9.769 -11.053 1.00 32.84 364 ALA A C 1
ATOM 2940 O O . ALA A 1 364 ? 33.839 8.804 -11.624 1.00 32.84 364 ALA A O 1
ATOM 2941 N N . PRO A 1 365 ? 33.615 10.089 -9.781 1.00 28.91 365 PRO A N 1
ATOM 2942 C CA . PRO A 1 365 ? 34.416 9.210 -8.943 1.00 28.91 365 PRO A CA 1
ATOM 2943 C C . PRO A 1 365 ? 33.754 7.835 -8.850 1.00 28.91 365 PRO A C 1
ATOM 2945 O O . PRO A 1 365 ? 32.547 7.742 -8.625 1.00 28.91 365 PRO A O 1
ATOM 2948 N N . LEU A 1 366 ? 34.550 6.776 -8.989 1.00 30.02 366 LEU A N 1
ATOM 2949 C CA . LEU A 1 366 ? 34.159 5.466 -8.489 1.00 30.02 366 LEU A CA 1
ATOM 2950 C C . LEU A 1 366 ? 34.138 5.582 -6.965 1.00 30.02 366 LEU A C 1
ATOM 2952 O O . LEU A 1 366 ? 35.188 5.661 -6.333 1.00 30.02 366 LEU A O 1
ATOM 2956 N N . THR A 1 367 ? 32.946 5.667 -6.379 1.00 26.55 367 THR A N 1
ATOM 2957 C CA . THR A 1 367 ? 32.782 5.477 -4.940 1.00 26.55 367 THR A CA 1
ATOM 2958 C C . THR A 1 367 ? 32.969 3.997 -4.656 1.00 26.55 367 THR A C 1
ATOM 2960 O O . THR A 1 367 ? 32.041 3.210 -4.842 1.00 26.55 367 THR A O 1
ATOM 2963 N N . ASP A 1 368 ? 34.180 3.625 -4.243 1.00 26.23 368 ASP A N 1
ATOM 2964 C CA . ASP A 1 368 ? 34.420 2.330 -3.619 1.00 26.23 368 ASP A CA 1
ATOM 2965 C C . ASP A 1 368 ? 33.446 2.150 -2.450 1.00 26.23 368 ASP A C 1
ATOM 2967 O O . ASP A 1 368 ? 33.283 3.042 -1.611 1.00 26.23 368 ASP A O 1
ATOM 2971 N N . ASN A 1 369 ? 32.809 0.981 -2.394 1.00 31.70 369 ASN A N 1
ATOM 2972 C CA . ASN A 1 369 ? 31.963 0.588 -1.276 1.00 31.70 369 ASN A CA 1
ATOM 2973 C C . ASN A 1 369 ? 32.838 0.318 -0.042 1.00 31.70 369 ASN A C 1
ATOM 2975 O O . ASN A 1 369 ? 33.152 -0.831 0.267 1.00 31.70 369 ASN A O 1
ATOM 2979 N N . LEU A 1 370 ? 33.191 1.370 0.698 1.00 29.34 370 LEU A N 1
ATOM 2980 C CA . LEU A 1 370 ? 33.232 1.238 2.148 1.00 29.34 370 LEU A CA 1
ATOM 2981 C C . LEU A 1 370 ? 31.789 1.273 2.649 1.00 29.34 370 LEU A C 1
ATOM 2983 O O . LEU A 1 370 ? 31.048 2.210 2.352 1.00 29.34 370 LEU A O 1
ATOM 2987 N N . GLU A 1 371 ? 31.418 0.273 3.445 1.00 33.59 371 GLU A N 1
ATOM 2988 C CA . GLU A 1 371 ? 30.172 0.244 4.211 1.00 33.59 371 GLU A CA 1
ATOM 2989 C C . GLU A 1 371 ? 30.222 1.287 5.340 1.00 33.59 371 GLU A C 1
ATOM 2991 O O . GLU A 1 371 ? 30.291 0.971 6.527 1.00 33.59 371 GLU A O 1
ATOM 2996 N N . ALA A 1 372 ? 30.183 2.568 4.974 1.00 31.17 372 ALA A N 1
ATOM 2997 C CA . ALA A 1 372 ? 29.698 3.584 5.888 1.00 31.17 372 ALA A CA 1
ATOM 2998 C C . ALA A 1 372 ? 28.227 3.263 6.182 1.00 31.17 372 ALA A C 1
ATOM 3000 O O . ALA A 1 372 ? 27.432 3.095 5.254 1.00 31.17 372 ALA A O 1
ATOM 3001 N N . GLN A 1 373 ? 27.859 3.187 7.463 1.00 37.19 373 GLN A N 1
ATOM 3002 C CA . GLN A 1 373 ? 26.462 3.099 7.881 1.00 37.19 373 GLN A CA 1
ATOM 3003 C C . GLN A 1 373 ? 25.750 4.404 7.506 1.00 37.19 373 GLN A C 1
ATOM 3005 O O . GLN A 1 373 ? 25.669 5.343 8.296 1.00 37.19 373 GLN A O 1
ATOM 3010 N N . VAL A 1 374 ? 25.257 4.478 6.268 1.00 47.84 374 VAL A N 1
ATOM 3011 C CA . VAL A 1 374 ? 24.339 5.529 5.837 1.00 47.84 374 VAL A CA 1
ATOM 3012 C C . VAL A 1 374 ? 23.046 5.306 6.609 1.00 47.84 374 VAL A C 1
ATOM 3014 O O . VAL A 1 374 ? 22.279 4.394 6.298 1.00 47.84 374 VAL A O 1
ATOM 3017 N N . VAL A 1 375 ? 22.843 6.114 7.651 1.00 55.03 375 VAL A N 1
ATOM 3018 C CA . VAL A 1 375 ? 21.599 6.128 8.423 1.00 55.03 375 VAL A CA 1
ATOM 3019 C C . VAL A 1 375 ? 20.460 6.377 7.444 1.00 55.03 375 VAL A C 1
ATOM 3021 O O . VAL A 1 375 ? 20.443 7.380 6.732 1.00 55.03 375 VAL A O 1
ATOM 3024 N N . THR A 1 376 ? 19.542 5.421 7.375 1.00 63.97 376 THR A N 1
ATOM 3025 C CA . THR A 1 376 ? 18.391 5.473 6.481 1.00 63.97 376 THR A CA 1
ATOM 3026 C C . THR A 1 376 ? 17.430 6.527 7.019 1.00 63.97 376 THR A C 1
ATOM 3028 O O . THR A 1 376 ? 17.079 6.486 8.198 1.00 63.97 376 THR A O 1
ATOM 3031 N N . SER A 1 377 ? 17.001 7.468 6.177 1.00 68.19 377 SER A N 1
ATOM 3032 C CA . SER A 1 377 ? 16.082 8.538 6.572 1.00 68.19 377 SER A CA 1
ATOM 3033 C C . SER A 1 377 ? 14.679 8.312 6.014 1.00 68.19 377 SER A C 1
ATOM 3035 O O . SER A 1 377 ? 14.500 7.828 4.894 1.00 68.19 377 SER A O 1
ATOM 3037 N N . ASN A 1 378 ? 13.663 8.732 6.772 1.00 60.97 378 ASN A N 1
ATOM 3038 C CA . ASN A 1 378 ? 12.285 8.827 6.282 1.00 60.97 378 ASN A CA 1
ATOM 3039 C C . ASN A 1 378 ? 12.164 9.815 5.097 1.00 60.97 378 ASN A C 1
ATOM 3041 O O . ASN A 1 378 ? 11.250 9.679 4.279 1.00 60.97 378 ASN A O 1
ATOM 3045 N N . ASP A 1 379 ? 13.103 10.760 4.973 1.00 60.25 379 ASP A N 1
ATOM 3046 C CA . ASP A 1 379 ? 13.175 11.749 3.888 1.00 60.25 379 ASP A CA 1
ATOM 3047 C C . ASP A 1 379 ? 13.873 11.219 2.614 1.00 60.25 379 ASP A C 1
ATOM 3049 O O . ASP A 1 379 ? 13.967 11.936 1.613 1.00 60.25 379 ASP A O 1
ATOM 3053 N N . ASP A 1 380 ? 14.363 9.972 2.618 1.00 72.38 380 ASP A N 1
ATOM 3054 C CA . ASP A 1 380 ? 15.054 9.388 1.468 1.00 72.38 380 ASP A CA 1
ATOM 3055 C C . ASP A 1 380 ? 14.130 9.275 0.246 1.00 72.38 380 ASP A C 1
ATOM 3057 O O . ASP A 1 380 ? 13.045 8.684 0.278 1.00 72.38 380 ASP A O 1
ATOM 3061 N N . ILE A 1 381 ? 14.603 9.799 -0.884 1.00 74.44 381 ILE A N 1
ATOM 3062 C CA . ILE A 1 381 ? 13.862 9.789 -2.143 1.00 74.44 381 ILE A CA 1
ATOM 3063 C C . ILE A 1 381 ? 13.895 8.381 -2.757 1.00 74.44 381 ILE A C 1
ATOM 3065 O O . ILE A 1 381 ? 14.876 7.976 -3.381 1.00 74.44 381 ILE A O 1
ATOM 3069 N N . LEU A 1 382 ? 12.793 7.643 -2.613 1.00 82.50 382 LEU A N 1
ATOM 3070 C CA . LEU A 1 382 ? 12.657 6.272 -3.111 1.00 82.50 382 LEU A CA 1
ATOM 3071 C C . LEU A 1 382 ? 12.165 6.204 -4.562 1.00 82.50 382 LEU A C 1
ATOM 3073 O O . LEU A 1 382 ? 11.102 6.724 -4.900 1.00 82.50 382 LEU A O 1
ATOM 3077 N N . GLY A 1 383 ? 12.901 5.465 -5.394 1.00 85.25 383 GLY A N 1
ATOM 3078 C CA . GLY A 1 383 ? 12.509 5.117 -6.761 1.00 85.25 383 GLY A CA 1
ATOM 3079 C C . GLY A 1 383 ? 12.881 6.146 -7.832 1.00 85.25 383 GLY A C 1
ATOM 3080 O O . GLY A 1 383 ? 13.128 7.328 -7.565 1.00 85.25 383 GLY A O 1
ATOM 3081 N N . ASP A 1 384 ? 12.898 5.679 -9.077 1.00 85.56 384 ASP A N 1
ATOM 3082 C CA . ASP A 1 384 ? 13.294 6.462 -10.245 1.00 85.56 384 ASP A CA 1
ATOM 3083 C C . ASP A 1 384 ? 12.237 7.511 -10.600 1.00 85.56 384 ASP A C 1
ATOM 3085 O O . ASP A 1 384 ? 11.031 7.261 -10.512 1.00 85.56 384 ASP A O 1
ATOM 3089 N N . ALA A 1 385 ? 12.677 8.677 -11.073 1.00 83.25 385 ALA A N 1
ATOM 3090 C CA . ALA A 1 385 ? 11.770 9.652 -11.669 1.00 83.25 385 ALA A CA 1
ATOM 3091 C C . ALA A 1 385 ? 11.155 9.102 -12.971 1.00 83.25 385 ALA A C 1
ATOM 3093 O O . ALA A 1 385 ? 11.793 8.347 -13.712 1.00 83.25 385 ALA A O 1
ATOM 3094 N N . ILE A 1 386 ? 9.913 9.504 -13.258 1.00 82.50 386 ILE A N 1
ATOM 3095 C CA . ILE A 1 386 ? 9.205 9.142 -14.495 1.00 82.50 386 ILE A CA 1
ATOM 3096 C C . ILE A 1 386 ? 8.797 10.400 -15.283 1.00 82.50 386 ILE A C 1
ATOM 3098 O O . ILE A 1 386 ? 8.571 11.448 -14.661 1.00 82.50 386 ILE A O 1
ATOM 3102 N N . PRO A 1 387 ? 8.671 10.327 -16.625 1.00 79.81 387 PRO A N 1
ATOM 3103 C CA . PRO A 1 387 ? 8.333 11.477 -17.463 1.00 79.81 387 PRO A CA 1
ATOM 3104 C C . PRO A 1 387 ? 7.036 12.178 -17.037 1.00 79.81 387 PRO A C 1
ATOM 3106 O O . PRO A 1 387 ? 6.050 11.525 -16.695 1.00 79.81 387 PRO A O 1
ATOM 3109 N N . GLN A 1 388 ? 7.016 13.513 -17.101 1.00 79.38 388 GLN A N 1
ATOM 3110 C CA . GLN A 1 388 ? 5.889 14.336 -16.636 1.00 79.38 388 GLN A CA 1
ATOM 3111 C C . GLN A 1 388 ? 4.548 13.947 -17.281 1.00 79.38 388 GLN A C 1
ATOM 3113 O O . GLN A 1 388 ? 3.521 13.938 -16.604 1.00 79.38 388 GLN A O 1
ATOM 3118 N N . ASP A 1 389 ? 4.566 13.594 -18.565 1.00 74.06 389 ASP A N 1
ATOM 3119 C CA . ASP A 1 389 ? 3.407 13.111 -19.319 1.00 74.06 389 ASP A CA 1
ATOM 3120 C C . ASP A 1 389 ? 2.815 11.833 -18.707 1.00 74.06 389 ASP A C 1
ATOM 3122 O O . ASP A 1 389 ? 1.612 11.767 -18.447 1.00 74.06 389 ASP A O 1
ATOM 3126 N N . GLN A 1 390 ? 3.669 10.856 -18.380 1.00 78.50 390 GLN A N 1
ATOM 3127 C CA . GLN A 1 390 ? 3.258 9.629 -17.697 1.00 78.50 390 GLN A CA 1
ATOM 3128 C C . GLN A 1 390 ? 2.689 9.949 -16.309 1.00 78.50 390 GLN A C 1
ATOM 3130 O O . GLN A 1 390 ? 1.629 9.440 -15.955 1.00 78.50 390 GLN A O 1
ATOM 3135 N N . GLN A 1 391 ? 3.320 10.854 -15.548 1.00 87.44 391 GLN A N 1
ATOM 3136 C CA . GLN A 1 391 ? 2.765 11.295 -14.262 1.00 87.44 391 GLN A CA 1
ATOM 3137 C C . GLN A 1 391 ? 1.368 11.906 -14.431 1.00 87.44 391 GLN A C 1
ATOM 3139 O O . GLN A 1 391 ? 0.463 11.584 -13.672 1.00 87.44 391 GLN A O 1
ATOM 3144 N N . ASN A 1 392 ? 1.165 12.780 -15.422 1.00 85.44 392 ASN A N 1
ATOM 3145 C CA . ASN A 1 392 ? -0.128 13.421 -15.672 1.00 85.44 392 ASN A CA 1
ATOM 3146 C C . ASN A 1 392 ? -1.223 12.396 -16.006 1.00 85.44 392 ASN A C 1
ATOM 3148 O O . ASN A 1 392 ? -2.331 12.504 -15.477 1.00 85.44 392 ASN A O 1
ATOM 3152 N N . TYR A 1 393 ? -0.897 11.378 -16.804 1.00 82.69 393 TYR A N 1
ATOM 3153 C CA . TYR A 1 393 ? -1.803 10.269 -17.086 1.00 82.69 393 TYR A CA 1
ATOM 3154 C C . TYR A 1 393 ? -2.152 9.464 -15.813 1.00 82.69 393 TYR A C 1
ATOM 3156 O O . TYR A 1 393 ? -3.328 9.268 -15.499 1.00 82.69 393 TYR A O 1
ATOM 3164 N N . LEU A 1 394 ? -1.156 9.066 -15.012 1.00 89.56 394 LEU A N 1
ATOM 3165 C CA . LEU A 1 394 ? -1.400 8.305 -13.777 1.00 89.56 394 LEU A CA 1
ATOM 3166 C C . LEU A 1 394 ? -2.161 9.128 -12.717 1.00 89.56 394 LEU A C 1
ATOM 3168 O O . LEU A 1 394 ? -2.983 8.577 -11.980 1.00 89.56 394 LEU A O 1
ATOM 3172 N N . ARG A 1 395 ? -1.975 10.457 -12.680 1.00 91.44 395 ARG A N 1
ATOM 3173 C CA . ARG A 1 395 ? -2.800 11.384 -11.880 1.00 91.44 395 ARG A CA 1
ATOM 3174 C C . ARG A 1 395 ? -4.266 11.361 -12.315 1.00 91.44 395 ARG A C 1
ATOM 3176 O O . ARG A 1 395 ? -5.144 11.348 -11.454 1.00 91.44 395 ARG A O 1
ATOM 3183 N N . GLN A 1 396 ? -4.537 11.336 -13.622 1.00 88.31 396 GLN A N 1
ATOM 3184 C CA . GLN A 1 396 ? -5.899 11.244 -14.154 1.00 88.31 396 GLN A CA 1
ATOM 3185 C C . GLN A 1 396 ? -6.564 9.920 -13.763 1.00 88.31 396 GLN A C 1
ATOM 3187 O O . GLN A 1 396 ? -7.701 9.949 -13.289 1.00 88.31 396 GLN A O 1
ATOM 3192 N N . PHE A 1 397 ? -5.848 8.792 -13.860 1.00 89.94 397 PHE A N 1
ATOM 3193 C CA . PHE A 1 397 ? -6.336 7.511 -13.337 1.00 89.94 397 PHE A CA 1
ATOM 3194 C C . PHE A 1 397 ? -6.664 7.604 -11.838 1.00 89.94 397 PHE A C 1
ATOM 3196 O O . PHE A 1 397 ? -7.756 7.218 -11.430 1.00 89.94 397 PHE A O 1
ATOM 3203 N N . CYS A 1 398 ? -5.771 8.167 -11.014 1.00 93.88 398 CYS A N 1
ATOM 3204 C CA . CYS A 1 398 ? -6.016 8.302 -9.574 1.00 93.88 398 CYS A CA 1
ATOM 3205 C C . CYS A 1 398 ? -7.278 9.130 -9.274 1.00 93.88 398 CYS A C 1
ATOM 3207 O O . CYS A 1 398 ? -8.058 8.751 -8.403 1.00 93.88 398 CYS A O 1
ATOM 3209 N N . TYR A 1 399 ? -7.528 10.222 -10.007 1.00 93.19 399 TYR A N 1
ATOM 3210 C CA . TYR A 1 399 ? -8.772 10.985 -9.857 1.00 93.19 399 TYR A CA 1
ATOM 3211 C C . TYR A 1 399 ? -10.011 10.199 -10.301 1.00 93.19 399 TYR A C 1
ATOM 3213 O O . TYR A 1 399 ? -11.025 10.251 -9.611 1.00 93.19 399 TYR A O 1
ATOM 3221 N N . GLN A 1 400 ? -9.939 9.437 -11.395 1.00 89.81 400 GLN A N 1
ATOM 3222 C CA . GLN A 1 400 ? -11.044 8.584 -11.851 1.00 89.81 400 GLN A CA 1
ATOM 3223 C C . GLN A 1 400 ? -11.357 7.468 -10.843 1.00 89.81 400 GLN A C 1
ATOM 3225 O O . GLN A 1 400 ? -12.513 7.293 -10.460 1.00 89.81 400 GLN A O 1
ATOM 3230 N N . ALA A 1 401 ? -10.331 6.767 -10.353 1.00 92.12 401 ALA A N 1
ATOM 3231 C CA . ALA A 1 401 ? -10.445 5.716 -9.345 1.00 92.12 401 ALA A CA 1
ATOM 3232 C C . ALA A 1 401 ? -11.044 6.224 -8.022 1.00 92.12 401 ALA A C 1
ATOM 3234 O O . ALA A 1 401 ? -11.787 5.500 -7.363 1.00 92.12 401 ALA A O 1
ATOM 3235 N N . LEU A 1 402 ? -10.763 7.478 -7.660 1.00 94.19 402 LEU A N 1
ATOM 3236 C CA . LEU A 1 402 ? -11.280 8.147 -6.462 1.00 94.19 402 LEU A CA 1
ATOM 3237 C C . LEU A 1 402 ? -12.564 8.965 -6.722 1.00 94.19 402 LEU A C 1
ATOM 3239 O O . LEU A 1 402 ? -12.991 9.722 -5.855 1.00 94.19 402 LEU A O 1
ATOM 3243 N N . LYS A 1 403 ? -13.173 8.836 -7.913 1.00 91.69 403 LYS A N 1
ATOM 3244 C CA . LYS A 1 403 ? -14.385 9.556 -8.360 1.00 91.69 403 LYS A CA 1
ATOM 3245 C C . LYS A 1 403 ? -14.314 11.087 -8.192 1.00 91.69 403 LYS A C 1
ATOM 3247 O O . LYS A 1 403 ? -15.318 11.753 -7.948 1.00 91.69 403 LYS A O 1
ATOM 3252 N N . MET A 1 404 ? -13.123 11.664 -8.352 1.00 86.75 404 MET A N 1
ATOM 3253 C CA . MET A 1 404 ? -12.854 13.093 -8.175 1.00 86.75 404 MET A CA 1
ATOM 3254 C C . MET A 1 404 ? -12.885 13.867 -9.497 1.00 86.75 404 MET A C 1
ATOM 3256 O O . MET A 1 404 ? -12.295 13.457 -10.495 1.00 86.75 404 MET A O 1
ATOM 3260 N N . THR A 1 405 ? -13.466 15.067 -9.481 1.00 77.06 405 THR A N 1
ATOM 3261 C CA . THR A 1 405 ? -13.319 16.043 -10.571 1.00 77.06 405 THR A CA 1
ATOM 3262 C C . THR A 1 405 ? -12.005 16.814 -10.441 1.00 77.06 405 THR A C 1
ATOM 3264 O O . THR A 1 405 ? -11.720 17.377 -9.380 1.00 77.06 405 THR A O 1
ATOM 3267 N N . GLN A 1 406 ? -11.225 16.910 -11.520 1.00 67.31 406 GLN A N 1
ATOM 3268 C CA . GLN A 1 406 ? -9.976 17.675 -11.533 1.00 67.31 406 GLN A CA 1
ATOM 3269 C C . GLN A 1 406 ? -10.244 19.180 -11.340 1.00 67.31 406 GLN A C 1
ATOM 3271 O O . GLN A 1 406 ? -10.895 19.824 -12.161 1.00 67.31 406 GLN A O 1
ATOM 3276 N N . GLY A 1 407 ? -9.734 19.755 -10.248 1.00 60.12 407 GLY A N 1
ATOM 3277 C CA . GLY A 1 407 ? -9.865 21.186 -9.963 1.00 60.12 407 GLY A CA 1
ATOM 3278 C C . GLY A 1 407 ? -8.861 22.036 -10.748 1.00 60.12 407 GLY A C 1
ATOM 3279 O O . GLY A 1 407 ? -7.702 21.660 -10.895 1.00 60.12 407 GLY A O 1
ATOM 3280 N N . GLY A 1 408 ? -9.261 23.237 -11.178 1.00 56.25 408 GLY A N 1
ATOM 3281 C CA . GLY A 1 408 ? -8.431 24.153 -11.982 1.00 56.25 408 GLY A CA 1
ATOM 3282 C C . GLY A 1 408 ? -7.215 24.791 -11.280 1.00 56.25 408 GLY A C 1
ATOM 3283 O O . GLY A 1 408 ? -6.708 25.802 -11.753 1.00 56.25 408 GLY A O 1
ATOM 3284 N N . ARG A 1 409 ? -6.754 24.251 -10.142 1.00 63.28 409 ARG A N 1
ATOM 3285 C CA . ARG A 1 409 ? -5.602 24.744 -9.359 1.00 63.28 409 ARG A CA 1
ATOM 3286 C C . ARG A 1 409 ? -4.507 23.677 -9.242 1.00 63.28 409 ARG A C 1
ATOM 3288 O O . ARG A 1 409 ? -4.106 23.322 -8.134 1.00 63.28 409 ARG A O 1
ATOM 3295 N N . GLY A 1 410 ? -4.052 23.181 -10.393 1.00 72.50 410 GLY A N 1
ATOM 3296 C CA . GLY A 1 410 ? -2.946 22.225 -10.504 1.00 72.50 410 GLY A CA 1
ATOM 3297 C C . GLY A 1 410 ? -3.235 20.829 -9.926 1.00 72.50 410 GLY A C 1
ATOM 3298 O O . GLY A 1 410 ? -4.344 20.562 -9.458 1.00 72.50 410 GLY A O 1
ATOM 3299 N N . PRO A 1 411 ? -2.245 19.919 -9.975 1.00 80.00 411 PRO A N 1
ATOM 3300 C CA . PRO A 1 411 ? -2.351 18.606 -9.354 1.00 80.00 411 PRO A CA 1
ATOM 3301 C C . PRO A 1 411 ? -2.374 18.742 -7.826 1.00 80.00 411 PRO A C 1
ATOM 3303 O O . PRO A 1 411 ? -1.504 19.365 -7.225 1.00 80.00 411 PRO A O 1
ATOM 3306 N N . GLN A 1 412 ? -3.385 18.150 -7.199 1.00 87.50 412 GLN A N 1
ATOM 3307 C CA . GLN A 1 412 ? -3.565 18.095 -5.746 1.00 87.50 412 GLN A CA 1
ATOM 3308 C C . GLN A 1 412 ? -3.625 16.634 -5.310 1.00 87.50 412 GLN A C 1
ATOM 3310 O O . GLN A 1 412 ? -4.407 15.869 -5.882 1.00 87.50 412 GLN A O 1
ATOM 3315 N N . PHE A 1 413 ? -2.825 16.268 -4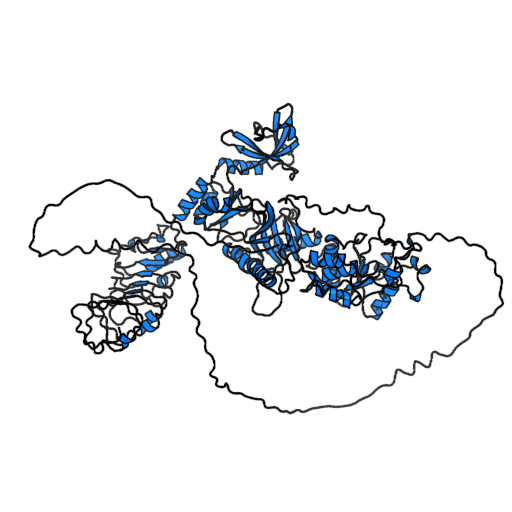.307 1.00 91.38 413 PHE A N 1
ATOM 3316 C CA . PHE A 1 413 ? -2.802 14.919 -3.744 1.00 91.38 413 PHE A CA 1
ATOM 3317 C C . PHE A 1 413 ? -4.214 14.490 -3.298 1.00 91.38 413 PHE A C 1
ATOM 3319 O O . PHE A 1 413 ? -4.908 15.286 -2.656 1.00 91.38 413 PHE A O 1
ATOM 3326 N N . PRO A 1 414 ? -4.680 13.283 -3.668 1.00 92.75 414 PRO A N 1
ATOM 3327 C CA . PRO A 1 414 ? -6.077 12.915 -3.468 1.00 92.75 414 PRO A CA 1
ATOM 3328 C C . PRO A 1 414 ? -6.335 12.065 -2.212 1.00 92.75 414 PRO A C 1
ATOM 3330 O O . PRO A 1 414 ? -7.495 11.883 -1.851 1.00 92.75 414 PRO A O 1
ATOM 3333 N N . GLY A 1 415 ? -5.296 11.541 -1.552 1.00 93.25 415 GLY A N 1
ATOM 3334 C CA . GLY A 1 415 ? -5.455 10.613 -0.430 1.00 93.25 415 GLY A CA 1
ATOM 3335 C C . GLY A 1 415 ? -6.179 11.211 0.786 1.00 93.25 415 GLY A C 1
ATOM 3336 O O . GLY A 1 415 ? -6.101 12.412 1.043 1.00 93.25 415 GLY A O 1
ATOM 3337 N N . SER A 1 416 ? -6.877 10.359 1.542 1.00 95.31 416 SER A N 1
ATOM 3338 C CA . SER A 1 416 ? -7.677 10.732 2.721 1.00 95.31 416 SER A CA 1
ATOM 3339 C C . SER A 1 416 ? -6.839 11.408 3.817 1.00 95.31 416 SER A C 1
ATOM 3341 O O . SER A 1 416 ? -5.732 10.961 4.109 1.00 95.31 416 SER A O 1
ATOM 3343 N N . HIS A 1 417 ? -7.314 12.479 4.449 1.00 91.88 417 HIS A N 1
ATOM 3344 C CA . HIS A 1 417 ? -6.595 13.208 5.496 1.00 91.88 417 HIS A CA 1
ATOM 3345 C C . HIS A 1 417 ? -7.339 13.127 6.838 1.00 91.88 417 HIS A C 1
ATOM 3347 O O . HIS A 1 417 ? -8.448 13.661 6.920 1.00 91.88 417 HIS A O 1
ATOM 3353 N N . PRO A 1 418 ? -6.727 12.547 7.895 1.00 94.31 418 PRO A N 1
ATOM 3354 C CA . PRO A 1 418 ? -7.342 12.473 9.215 1.00 94.31 418 PRO A CA 1
ATOM 3355 C C . PRO A 1 418 ? -7.514 13.853 9.858 1.00 94.31 418 PRO A C 1
ATOM 3357 O O . PRO A 1 418 ? -6.592 14.684 9.827 1.00 94.31 418 PRO A O 1
ATOM 3360 N N . VAL A 1 419 ? -8.639 14.061 10.533 1.00 91.56 419 VAL A N 1
ATOM 3361 C CA . VAL A 1 419 ? -8.910 15.210 11.413 1.00 91.56 419 VAL A CA 1
ATOM 3362 C C . VAL A 1 419 ? -8.351 14.922 12.810 1.00 91.56 419 VAL A C 1
ATOM 3364 O O . VAL A 1 419 ? -8.190 13.767 13.188 1.00 91.56 419 VAL A O 1
ATOM 3367 N N . SER A 1 420 ? -7.913 15.947 13.545 1.00 91.31 420 SER A N 1
ATOM 3368 C CA . SER A 1 420 ? -7.418 15.736 14.916 1.00 91.31 420 SER A CA 1
ATOM 3369 C C . SER A 1 420 ? -8.580 15.412 15.853 1.00 91.31 420 SER A C 1
ATOM 3371 O O . SER A 1 420 ? -9.617 16.061 15.759 1.00 91.31 420 SER A O 1
ATOM 3373 N N . LEU A 1 421 ? -8.391 14.448 16.752 1.00 90.88 421 LEU A N 1
ATOM 3374 C CA . LEU A 1 421 ? -9.328 14.155 17.831 1.00 90.88 421 LEU A CA 1
ATOM 3375 C C . LEU A 1 421 ? -9.414 15.379 18.757 1.00 90.88 421 LEU A C 1
ATOM 3377 O O . LEU A 1 421 ? -8.388 15.850 19.249 1.00 90.88 421 LEU A O 1
ATOM 3381 N N . ASP A 1 422 ? -10.622 15.889 18.965 1.00 88.62 422 ASP A N 1
ATOM 3382 C CA . ASP A 1 422 ? -10.939 17.016 19.846 1.00 88.62 422 ASP A CA 1
ATOM 3383 C C . ASP A 1 422 ? -12.169 16.675 20.705 1.00 88.62 422 ASP A C 1
ATOM 3385 O O . ASP A 1 422 ? -12.774 15.612 20.558 1.00 88.62 422 ASP A O 1
ATOM 3389 N N . ARG A 1 423 ? -12.534 17.541 21.658 1.00 85.00 423 ARG A N 1
ATOM 3390 C CA . ARG A 1 423 ? -13.622 17.240 22.609 1.00 85.00 423 ARG A CA 1
ATOM 3391 C C . ARG A 1 423 ? -15.016 17.242 21.974 1.00 85.00 423 ARG A C 1
ATOM 3393 O O . ARG A 1 423 ? -15.933 16.680 22.569 1.00 85.00 423 ARG A O 1
ATOM 3400 N N . GLU A 1 424 ? -15.182 17.854 20.803 1.00 82.19 424 GLU A N 1
ATOM 3401 C CA . GLU A 1 424 ? -16.448 17.867 20.065 1.00 82.19 424 GLU A CA 1
ATOM 3402 C C . GLU A 1 424 ? -16.608 16.553 19.286 1.00 82.19 424 GLU A C 1
ATOM 3404 O O . GLU A 1 424 ? -17.657 15.911 19.349 1.00 82.19 424 GLU A O 1
ATOM 3409 N N . ASN A 1 425 ? -15.544 16.107 18.608 1.00 86.00 425 ASN A N 1
ATOM 3410 C CA . ASN A 1 425 ? -15.554 14.905 17.776 1.00 86.00 425 ASN A CA 1
ATOM 3411 C C . ASN A 1 425 ? -15.239 13.596 18.530 1.00 86.00 425 ASN A C 1
ATOM 3413 O O . ASN A 1 425 ? -15.538 12.523 18.009 1.00 86.00 425 ASN A O 1
ATOM 3417 N N . LEU A 1 426 ? -14.757 13.653 19.779 1.00 85.44 426 LEU A N 1
ATOM 3418 C CA . LEU A 1 426 ? -14.592 12.482 20.655 1.00 85.44 426 LEU A CA 1
ATOM 3419 C C . LEU A 1 426 ? -15.891 11.662 20.783 1.00 85.44 426 LEU A C 1
ATOM 3421 O O . LEU A 1 426 ? -15.856 10.432 20.779 1.00 85.44 426 LEU A O 1
ATOM 3425 N N . GLN A 1 427 ? -17.048 12.335 20.795 1.00 81.56 427 GLN A N 1
ATOM 3426 C CA . GLN A 1 427 ? -18.364 11.693 20.859 1.00 81.56 427 GLN A CA 1
ATOM 3427 C C . GLN A 1 427 ? -18.684 10.811 19.639 1.00 81.56 427 GLN A C 1
ATOM 3429 O O . GLN A 1 427 ? -19.535 9.930 19.749 1.00 81.56 427 GLN A O 1
ATOM 3434 N N . LEU A 1 428 ? -18.002 10.985 18.497 1.00 84.50 428 LEU A N 1
ATOM 3435 C CA . LEU A 1 428 ? -18.170 10.110 17.329 1.00 84.50 428 LEU A CA 1
ATOM 3436 C C . LEU A 1 428 ? -17.810 8.655 17.656 1.00 84.50 428 LEU A C 1
ATOM 3438 O O . LEU A 1 428 ? -18.444 7.745 17.123 1.00 84.50 428 LEU A O 1
ATOM 3442 N N . LEU A 1 429 ? -16.867 8.431 18.581 1.00 85.00 429 LEU A N 1
ATOM 3443 C CA . LEU A 1 429 ? -16.487 7.093 19.047 1.00 85.00 429 LEU A CA 1
ATOM 3444 C C . LEU A 1 429 ? -17.634 6.370 19.786 1.00 85.00 429 LEU A C 1
ATOM 3446 O O . LEU A 1 429 ? -17.636 5.144 19.830 1.00 85.00 429 LEU A O 1
ATOM 3450 N N . ARG A 1 430 ? -18.618 7.107 20.331 1.00 80.56 430 ARG A N 1
ATOM 3451 C CA . ARG A 1 430 ? -19.856 6.548 20.919 1.00 80.56 430 ARG A CA 1
ATOM 3452 C C . ARG A 1 430 ? -20.949 6.287 19.881 1.00 80.56 430 ARG A C 1
ATOM 3454 O O . ARG A 1 430 ? -21.845 5.492 20.130 1.00 80.56 430 ARG A O 1
ATOM 3461 N N . GLN A 1 431 ? -20.924 7.006 18.759 1.00 77.69 431 GLN A N 1
ATOM 3462 C CA . GLN A 1 431 ? -22.011 7.021 17.771 1.00 77.69 431 GLN A CA 1
ATOM 3463 C C . GLN A 1 431 ? -21.833 5.984 16.657 1.00 77.69 431 GLN A C 1
ATOM 3465 O O . GLN A 1 431 ? -22.792 5.687 15.947 1.00 77.69 431 GLN A O 1
ATOM 3470 N N . ARG A 1 432 ? -20.609 5.485 16.441 1.00 80.44 432 ARG A N 1
ATOM 3471 C CA . ARG A 1 432 ? -20.260 4.601 15.318 1.00 80.44 432 ARG A CA 1
ATOM 3472 C C . ARG A 1 432 ? -19.197 3.583 15.718 1.00 80.44 432 ARG A C 1
ATOM 3474 O O . ARG A 1 432 ? -18.382 3.834 16.600 1.00 80.44 432 ARG A O 1
ATOM 3481 N N . TYR A 1 433 ? -19.156 2.457 15.010 1.00 81.62 433 TYR A N 1
ATOM 3482 C CA . TYR A 1 433 ? -18.112 1.452 15.193 1.00 81.62 433 TYR A CA 1
ATOM 3483 C C . TYR A 1 433 ? -16.774 1.936 14.632 1.00 81.62 433 TYR A C 1
ATOM 3485 O O . TYR A 1 433 ? -16.666 2.271 13.453 1.00 81.62 433 TYR A O 1
ATOM 3493 N N . TYR A 1 434 ? -15.740 1.907 15.469 1.00 90.81 434 TYR A N 1
ATOM 3494 C CA . TYR A 1 434 ? -14.380 2.299 15.112 1.00 90.81 434 TYR A CA 1
ATOM 3495 C C . TYR A 1 434 ? -13.390 1.149 15.293 1.00 90.81 434 TYR A C 1
ATOM 3497 O O . TYR A 1 434 ? -13.406 0.433 16.295 1.00 90.81 434 TYR A O 1
ATOM 3505 N N . TYR A 1 435 ? -12.462 1.036 14.347 1.00 94.31 435 TYR A N 1
ATOM 3506 C CA . TYR A 1 435 ? -11.185 0.379 14.576 1.00 94.31 435 TYR A CA 1
ATOM 3507 C C . TYR A 1 435 ? -10.125 1.403 14.985 1.00 94.31 435 TYR A C 1
ATOM 3509 O O . TYR A 1 435 ? -10.122 2.536 14.504 1.00 94.31 435 TYR A O 1
ATOM 3517 N N . ALA A 1 436 ? -9.175 0.969 15.808 1.00 96.19 436 ALA A N 1
ATOM 3518 C CA . ALA A 1 436 ? -7.985 1.718 16.179 1.00 96.19 436 ALA A CA 1
ATOM 3519 C C . ALA A 1 436 ? -6.714 1.052 15.627 1.00 96.19 436 ALA A C 1
ATOM 3521 O O . ALA A 1 436 ? -6.592 -0.173 15.585 1.00 96.19 436 ALA A O 1
ATOM 3522 N N . THR A 1 437 ? -5.734 1.860 15.236 1.00 97.06 437 THR A N 1
ATOM 3523 C CA . THR A 1 437 ? -4.365 1.423 14.927 1.00 97.06 437 THR A CA 1
ATOM 3524 C C . THR A 1 437 ? -3.370 2.455 15.454 1.00 97.06 437 THR A C 1
ATOM 3526 O O . THR A 1 437 ? -3.746 3.581 15.781 1.00 97.06 437 THR A O 1
ATOM 3529 N N . TRP A 1 438 ? -2.091 2.096 15.542 1.00 96.56 438 TRP A N 1
ATOM 3530 C CA . TRP A 1 438 ? -1.053 3.039 15.946 1.00 96.56 438 TRP A CA 1
ATOM 3531 C C . TRP A 1 438 ? -0.816 4.074 14.843 1.00 96.56 438 TRP A C 1
ATOM 3533 O O . TRP A 1 438 ? -0.778 3.751 13.647 1.00 96.56 438 TRP A O 1
ATOM 3543 N N . LYS A 1 439 ? -0.619 5.335 15.221 1.00 95.19 439 LYS A N 1
ATOM 3544 C CA . LYS A 1 439 ? -0.080 6.332 14.303 1.00 95.19 439 LYS A CA 1
ATOM 3545 C C . LYS A 1 439 ? 1.436 6.130 14.262 1.00 95.19 439 LYS A C 1
ATOM 3547 O O . LYS A 1 439 ? 2.101 6.354 15.262 1.00 95.19 439 LYS A O 1
ATOM 3552 N N . ALA A 1 440 ? 1.964 5.664 13.131 1.00 92.75 440 ALA A N 1
ATOM 3553 C CA . ALA A 1 440 ? 3.408 5.513 12.970 1.00 92.75 440 ALA A CA 1
ATOM 3554 C C . ALA A 1 440 ? 4.035 6.877 12.639 1.00 92.75 440 ALA A C 1
ATOM 3556 O O . ALA A 1 440 ? 3.351 7.755 12.090 1.00 92.75 440 ALA A O 1
ATOM 3557 N N . ASP A 1 441 ? 5.324 7.043 12.933 1.00 85.94 441 ASP A N 1
ATOM 3558 C CA . ASP A 1 441 ? 6.113 8.124 12.345 1.00 85.94 441 ASP A CA 1
ATOM 3559 C C . ASP A 1 441 ? 6.817 7.629 11.077 1.00 85.94 441 ASP A C 1
ATOM 3561 O O . ASP A 1 441 ? 7.843 6.947 11.100 1.00 85.94 441 ASP A O 1
ATOM 3565 N N . GLY A 1 442 ? 6.193 7.921 9.938 1.00 88.19 442 GLY A N 1
ATOM 3566 C CA . GLY A 1 442 ? 6.653 7.466 8.636 1.00 88.19 442 GLY A CA 1
ATOM 3567 C C . GLY A 1 442 ? 6.242 8.392 7.499 1.00 88.19 442 GLY A C 1
ATOM 3568 O O . GLY A 1 442 ? 5.364 9.259 7.611 1.00 88.19 442 GLY A O 1
ATOM 3569 N N . THR A 1 443 ? 6.870 8.186 6.348 1.00 90.06 443 THR A N 1
ATOM 3570 C CA . THR A 1 443 ? 6.575 8.963 5.146 1.00 90.06 443 THR A CA 1
ATOM 3571 C C . THR A 1 443 ? 5.410 8.326 4.406 1.00 90.06 443 THR A C 1
ATOM 3573 O O . THR A 1 443 ? 5.503 7.229 3.855 1.00 90.06 443 THR A O 1
ATOM 3576 N N . ARG A 1 444 ? 4.272 9.024 4.389 1.00 92.38 444 ARG A N 1
ATOM 3577 C CA . ARG A 1 444 ? 3.077 8.577 3.662 1.00 92.38 444 ARG A CA 1
ATOM 3578 C C . ARG A 1 444 ? 3.330 8.544 2.155 1.00 92.38 444 ARG A C 1
ATOM 3580 O O . ARG A 1 444 ? 3.643 9.582 1.572 1.00 92.38 444 ARG A O 1
ATOM 3587 N N . TYR A 1 445 ? 3.034 7.400 1.549 1.00 95.50 445 TYR A N 1
ATOM 3588 C CA . TYR A 1 445 ? 2.963 7.216 0.103 1.00 95.50 445 TYR A CA 1
ATOM 3589 C C . TYR A 1 445 ? 1.675 6.471 -0.253 1.00 95.50 445 TYR A C 1
ATOM 3591 O O . TYR A 1 445 ? 1.331 5.497 0.416 1.00 95.50 445 TYR A O 1
ATOM 3599 N N . MET A 1 446 ? 1.005 6.852 -1.340 1.00 97.25 446 MET A N 1
ATOM 3600 C CA . MET A 1 446 ? 0.117 5.906 -2.032 1.00 97.25 446 MET A CA 1
ATOM 3601 C C . MET A 1 446 ? 0.971 5.018 -2.949 1.00 97.25 446 MET A C 1
ATOM 3603 O O . MET A 1 446 ? 2.051 5.425 -3.382 1.00 97.25 446 MET A O 1
ATOM 3607 N N . MET A 1 447 ? 0.493 3.819 -3.265 1.00 97.62 447 MET A N 1
ATOM 3608 C CA . MET A 1 447 ? 1.171 2.884 -4.162 1.00 97.62 447 MET A CA 1
ATOM 3609 C C . MET A 1 447 ? 0.238 2.470 -5.297 1.00 97.62 447 MET A C 1
ATOM 3611 O O . MET A 1 447 ? -0.872 2.000 -5.055 1.00 97.62 447 MET A O 1
ATOM 3615 N N . LEU A 1 448 ? 0.703 2.627 -6.535 1.00 96.75 448 LEU A N 1
ATOM 3616 C CA . LEU A 1 448 ? 0.016 2.183 -7.743 1.00 96.75 448 LEU A CA 1
ATOM 3617 C C . LEU A 1 448 ? 0.780 1.009 -8.358 1.00 96.75 448 LEU A C 1
ATOM 3619 O O . LEU A 1 448 ? 1.937 1.146 -8.749 1.00 96.75 448 LEU A O 1
ATOM 3623 N N . ILE A 1 449 ? 0.122 -0.143 -8.455 1.00 93.62 449 ILE A N 1
ATOM 3624 C CA . ILE A 1 449 ? 0.680 -1.370 -9.027 1.00 93.62 449 ILE A CA 1
ATOM 3625 C C . ILE A 1 449 ? 0.106 -1.566 -10.434 1.00 93.62 449 ILE A C 1
ATOM 3627 O O . ILE A 1 449 ? -1.116 -1.590 -10.624 1.00 93.62 449 ILE A O 1
ATOM 3631 N N . MET A 1 450 ? 0.988 -1.709 -11.420 1.00 85.44 450 MET A N 1
ATOM 3632 C CA . MET A 1 450 ? 0.681 -1.931 -12.832 1.00 85.44 450 MET A CA 1
ATOM 3633 C C . MET A 1 450 ? 1.445 -3.154 -13.364 1.00 85.44 450 MET A C 1
ATOM 3635 O O . MET A 1 450 ? 2.399 -3.617 -12.741 1.00 85.44 450 MET A O 1
ATOM 3639 N N . MET A 1 451 ? 1.042 -3.678 -14.530 1.00 76.50 451 MET A N 1
ATOM 3640 C CA . MET A 1 451 ? 1.702 -4.848 -15.132 1.00 76.50 451 MET A CA 1
ATOM 3641 C C . MET A 1 451 ? 3.157 -4.549 -15.492 1.00 76.50 451 MET A C 1
ATOM 3643 O O . MET A 1 451 ? 4.014 -5.417 -15.360 1.00 76.50 451 MET A O 1
ATOM 3647 N N . ASP A 1 452 ? 3.425 -3.315 -15.922 1.00 69.06 452 ASP A N 1
ATOM 3648 C CA . ASP A 1 452 ? 4.745 -2.858 -16.331 1.00 69.06 452 ASP A CA 1
ATOM 3649 C C . ASP A 1 452 ? 5.627 -2.446 -15.142 1.00 69.06 452 ASP A C 1
ATOM 3651 O O . ASP A 1 452 ? 6.829 -2.276 -15.341 1.00 69.06 452 ASP A O 1
ATOM 3655 N N . GLY A 1 453 ? 5.087 -2.254 -13.928 1.00 80.25 453 GLY A N 1
ATOM 3656 C CA . GLY A 1 453 ? 5.849 -1.841 -12.742 1.00 80.25 453 GLY A CA 1
ATOM 3657 C C . GLY A 1 453 ? 5.020 -1.324 -11.558 1.00 80.25 453 GLY A C 1
ATOM 3658 O O . GLY A 1 453 ? 3.799 -1.198 -11.617 1.00 80.25 453 GLY A O 1
ATOM 3659 N N . CYS A 1 454 ? 5.707 -1.001 -10.460 1.00 91.81 454 CYS A N 1
ATOM 3660 C CA . CYS A 1 454 ? 5.121 -0.394 -9.264 1.00 91.81 454 CYS A CA 1
ATOM 3661 C C . CYS A 1 454 ? 5.553 1.076 -9.141 1.00 91.81 454 CYS A C 1
ATOM 3663 O O . CYS A 1 454 ? 6.681 1.432 -9.493 1.00 91.81 454 CYS A O 1
ATOM 3665 N N . PHE A 1 455 ? 4.666 1.933 -8.635 1.00 94.56 455 PHE A N 1
ATOM 3666 C CA . PHE A 1 455 ? 4.897 3.366 -8.477 1.00 94.56 455 PHE A CA 1
ATOM 3667 C C . PHE A 1 455 ? 4.524 3.826 -7.064 1.00 94.56 455 PHE A C 1
ATOM 3669 O O . PHE A 1 455 ? 3.395 3.619 -6.619 1.00 94.56 455 PHE A O 1
ATOM 3676 N N . LEU A 1 456 ? 5.454 4.492 -6.379 1.00 96.00 456 LEU A N 1
ATOM 3677 C CA . LEU A 1 456 ? 5.180 5.259 -5.164 1.00 96.00 456 LEU A CA 1
ATOM 3678 C C . LEU A 1 456 ? 4.712 6.669 -5.532 1.00 96.00 456 LEU A C 1
ATOM 3680 O O . LEU A 1 456 ? 5.213 7.271 -6.483 1.00 96.00 456 LEU A O 1
ATOM 3684 N N . ILE A 1 457 ? 3.762 7.191 -4.761 1.00 95.50 457 ILE A N 1
ATOM 3685 C CA . ILE A 1 457 ? 3.129 8.492 -4.976 1.00 95.50 457 ILE A CA 1
ATOM 3686 C C . ILE A 1 457 ? 3.275 9.324 -3.700 1.00 95.50 457 ILE A C 1
ATOM 3688 O O . ILE A 1 457 ? 2.701 8.974 -2.666 1.00 95.50 457 ILE A O 1
ATOM 3692 N N . ASP A 1 458 ? 4.047 10.408 -3.766 1.00 91.94 458 ASP A N 1
ATOM 3693 C CA . ASP A 1 458 ? 4.331 11.272 -2.612 1.00 91.94 458 ASP A CA 1
ATOM 3694 C C . ASP A 1 458 ? 3.180 12.252 -2.290 1.00 91.94 458 ASP A C 1
ATOM 3696 O O . ASP A 1 458 ? 2.224 12.411 -3.054 1.00 91.94 458 ASP A O 1
ATOM 3700 N N . ARG A 1 459 ? 3.287 12.972 -1.162 1.00 88.06 459 ARG A N 1
ATOM 3701 C CA . ARG A 1 459 ? 2.313 14.007 -0.749 1.00 88.06 459 ARG A CA 1
ATOM 3702 C C . ARG A 1 459 ? 2.259 15.228 -1.684 1.00 88.06 459 ARG A C 1
ATOM 3704 O O . ARG A 1 459 ? 1.306 16.001 -1.610 1.00 88.06 459 ARG A O 1
ATOM 3711 N N . HIS A 1 460 ? 3.250 15.409 -2.556 1.00 88.50 460 HIS A N 1
ATOM 3712 C CA . HIS A 1 460 ? 3.260 16.423 -3.616 1.00 88.50 460 HIS A CA 1
ATOM 3713 C C . HIS A 1 460 ? 2.612 15.909 -4.918 1.00 88.50 460 HIS A C 1
ATOM 3715 O O . HIS A 1 460 ? 2.516 16.644 -5.900 1.00 88.50 460 HIS A O 1
ATOM 3721 N N . PHE A 1 461 ? 2.106 14.671 -4.902 1.00 91.88 461 PHE A N 1
ATOM 3722 C CA . PHE A 1 461 ? 1.489 13.963 -6.016 1.00 91.88 461 PHE A CA 1
ATOM 3723 C C . PHE A 1 461 ? 2.450 13.730 -7.195 1.00 91.88 461 PHE A C 1
ATOM 3725 O O . PHE A 1 461 ? 2.033 13.730 -8.358 1.00 91.88 461 PHE A O 1
ATOM 3732 N N . ASN A 1 462 ? 3.740 13.532 -6.906 1.00 91.06 462 ASN A N 1
ATOM 3733 C CA . ASN A 1 462 ? 4.743 13.029 -7.846 1.00 91.06 462 ASN A CA 1
ATOM 3734 C C . ASN A 1 462 ? 4.786 11.503 -7.812 1.00 91.06 462 ASN A C 1
ATOM 3736 O O . ASN A 1 462 ? 4.552 10.893 -6.772 1.00 91.06 462 ASN A O 1
ATOM 3740 N N . PHE A 1 463 ? 5.131 10.899 -8.948 1.00 92.50 463 PHE A N 1
ATOM 3741 C CA . PHE A 1 463 ? 5.203 9.450 -9.110 1.00 92.50 463 PHE A CA 1
ATOM 3742 C C . PHE A 1 463 ? 6.661 9.030 -9.279 1.00 92.50 463 PHE A C 1
ATOM 3744 O O . PHE A 1 463 ? 7.384 9.614 -10.092 1.00 92.50 463 PHE A O 1
ATOM 3751 N N . ARG A 1 464 ? 7.076 7.999 -8.542 1.00 91.00 464 ARG A N 1
ATOM 3752 C CA . ARG A 1 464 ? 8.401 7.383 -8.652 1.00 91.00 464 ARG A CA 1
ATOM 3753 C C . ARG A 1 464 ? 8.283 5.888 -8.846 1.00 91.00 464 ARG A C 1
ATOM 3755 O O . ARG A 1 464 ? 7.547 5.222 -8.125 1.00 91.00 464 ARG A O 1
ATOM 3762 N N . ARG A 1 465 ? 8.998 5.361 -9.834 1.00 90.00 465 ARG A N 1
ATOM 3763 C CA . ARG A 1 465 ? 8.963 3.943 -10.183 1.00 90.00 465 ARG A CA 1
ATOM 3764 C C . ARG A 1 465 ? 9.863 3.151 -9.236 1.00 90.00 465 ARG A C 1
ATOM 3766 O O . ARG A 1 465 ? 11.014 3.517 -9.024 1.00 90.00 465 ARG A O 1
ATOM 3773 N N . VAL A 1 466 ? 9.349 2.047 -8.705 1.00 91.69 466 VAL A N 1
ATOM 3774 C CA . VAL A 1 466 ? 10.092 1.099 -7.865 1.00 91.69 466 VAL A CA 1
ATOM 3775 C C . VAL A 1 466 ? 9.990 -0.304 -8.455 1.00 91.69 466 VAL A C 1
ATOM 3777 O O . VAL A 1 466 ? 8.931 -0.729 -8.921 1.00 91.69 466 VAL A O 1
ATOM 3780 N N . GLN A 1 467 ? 11.107 -1.028 -8.469 1.00 87.94 467 GLN A N 1
ATOM 3781 C CA . GLN A 1 467 ? 11.166 -2.370 -9.036 1.00 87.94 467 GLN A CA 1
ATOM 3782 C C . GLN A 1 467 ? 10.798 -3.394 -7.958 1.00 87.94 467 GLN A C 1
ATOM 3784 O O . GLN A 1 467 ? 11.578 -3.676 -7.056 1.00 87.94 467 GLN A O 1
ATOM 3789 N N . MET A 1 468 ? 9.568 -3.905 -8.021 1.00 90.12 468 MET A N 1
ATOM 3790 C CA . MET A 1 468 ? 9.009 -4.869 -7.068 1.00 90.12 468 MET A CA 1
ATOM 3791 C C . MET A 1 468 ? 7.984 -5.759 -7.765 1.00 90.12 468 MET A C 1
ATOM 3793 O O . MET A 1 468 ? 7.254 -5.294 -8.643 1.00 90.12 468 MET A O 1
ATOM 3797 N N . ARG A 1 469 ? 7.889 -7.022 -7.346 1.00 87.00 469 ARG A N 1
ATOM 3798 C CA . ARG A 1 469 ? 6.969 -8.011 -7.931 1.00 87.00 469 ARG A CA 1
ATOM 3799 C C . ARG A 1 469 ? 5.672 -8.100 -7.124 1.00 87.00 469 ARG A C 1
ATOM 3801 O O . ARG A 1 469 ? 5.733 -8.170 -5.902 1.00 87.00 469 ARG A O 1
ATOM 3808 N N . PHE A 1 470 ? 4.508 -8.089 -7.776 1.00 90.94 470 PHE A N 1
ATOM 3809 C CA . PHE A 1 470 ? 3.187 -8.178 -7.129 1.00 90.94 470 PHE A CA 1
ATOM 3810 C C . PHE A 1 470 ? 2.269 -9.150 -7.901 1.00 90.94 470 PHE A C 1
ATOM 3812 O O . PHE A 1 470 ? 1.574 -8.723 -8.831 1.00 90.94 470 PHE A O 1
ATOM 3819 N N . PRO A 1 471 ? 2.278 -10.452 -7.559 1.00 88.62 471 PRO A N 1
ATOM 3820 C CA . PRO A 1 471 ? 1.433 -11.451 -8.211 1.00 88.62 471 PRO A CA 1
ATOM 3821 C C . PRO A 1 471 ? -0.032 -11.293 -7.785 1.00 88.62 471 PRO A C 1
ATOM 3823 O O . PRO A 1 471 ? -0.313 -11.041 -6.615 1.00 88.62 471 PRO A O 1
ATOM 3826 N N . CYS A 1 472 ? -0.974 -11.498 -8.707 1.00 85.75 472 CYS A N 1
ATOM 3827 C CA . CYS A 1 472 ? -2.386 -11.649 -8.356 1.00 85.75 472 CYS A CA 1
ATOM 3828 C C . CYS A 1 472 ? -2.643 -12.984 -7.644 1.00 85.75 472 CYS A C 1
ATOM 3830 O O . CYS A 1 472 ? -1.889 -13.955 -7.755 1.00 85.75 472 CYS A O 1
ATOM 3832 N N . ARG A 1 473 ? -3.795 -13.065 -6.976 1.00 79.50 473 ARG A N 1
ATOM 3833 C CA . ARG A 1 473 ? -4.325 -14.311 -6.425 1.00 79.50 473 ARG A CA 1
ATOM 3834 C C . ARG A 1 473 ? -4.548 -15.365 -7.518 1.00 79.50 473 ARG A C 1
ATOM 3836 O O . ARG A 1 473 ? -5.184 -15.100 -8.538 1.00 79.50 473 ARG A O 1
ATOM 3843 N N . HIS A 1 474 ? -4.068 -16.582 -7.265 1.00 67.38 474 HIS A N 1
ATOM 3844 C CA . HIS A 1 474 ? -4.293 -17.736 -8.134 1.00 67.38 474 HIS A CA 1
ATOM 3845 C C . HIS A 1 474 ? -5.795 -18.048 -8.226 1.00 67.38 474 HIS A C 1
ATOM 3847 O O . HIS A 1 474 ? -6.500 -18.089 -7.215 1.00 67.38 474 HIS A O 1
ATOM 3853 N N . THR A 1 475 ? -6.277 -18.287 -9.444 1.00 55.34 475 THR A N 1
ATOM 3854 C CA . THR A 1 475 ? -7.627 -18.796 -9.725 1.00 55.34 475 THR A CA 1
ATOM 3855 C C . THR A 1 475 ? -7.488 -20.138 -10.437 1.00 55.34 475 THR A C 1
ATOM 3857 O O . THR A 1 475 ? -6.478 -20.375 -11.096 1.00 55.34 475 THR A O 1
ATOM 3860 N N . ASN A 1 476 ? -8.475 -21.028 -10.309 1.00 44.44 476 ASN A N 1
ATOM 3861 C CA . ASN A 1 476 ? -8.384 -22.399 -10.839 1.00 44.44 476 ASN A CA 1
ATOM 3862 C C . ASN A 1 476 ? -8.352 -22.474 -12.387 1.00 44.44 476 ASN A C 1
ATOM 3864 O O . ASN A 1 476 ? -8.225 -23.559 -12.949 1.00 44.44 476 ASN A O 1
ATOM 3868 N N . GLU A 1 477 ? -8.444 -21.336 -13.082 1.00 41.94 477 GLU A N 1
ATOM 3869 C CA . GLU A 1 477 ? -8.414 -21.209 -14.541 1.00 41.94 477 GLU A CA 1
ATOM 3870 C C . GLU A 1 477 ? -7.009 -20.876 -15.075 1.00 41.94 477 GLU A C 1
ATOM 3872 O O . GLU A 1 477 ? -6.748 -19.787 -15.588 1.00 41.94 477 GLU A O 1
ATOM 3877 N N . GLY A 1 478 ? -6.114 -21.863 -15.017 1.00 37.00 478 GLY A N 1
ATOM 3878 C CA . GLY A 1 478 ? -4.910 -21.899 -15.851 1.00 37.00 478 GLY A CA 1
ATOM 3879 C C . GLY A 1 478 ? -3.691 -21.112 -15.352 1.00 37.00 478 GLY A C 1
ATOM 3880 O O . GLY A 1 478 ? -3.770 -20.076 -14.696 1.00 37.00 478 GLY A O 1
ATOM 3881 N N . LEU A 1 479 ? -2.516 -21.636 -15.709 1.00 37.88 479 LEU A N 1
ATOM 3882 C CA . LEU A 1 479 ? -1.208 -21.150 -15.273 1.00 37.88 479 LEU A CA 1
ATOM 3883 C C . LEU A 1 479 ? -0.761 -19.910 -16.075 1.00 37.88 479 LEU A C 1
ATOM 3885 O O . LEU A 1 479 ? 0.113 -19.993 -16.936 1.00 37.88 479 LEU A O 1
ATOM 3889 N N . ALA A 1 480 ? -1.369 -18.759 -15.795 1.00 42.19 480 ALA A N 1
ATOM 3890 C CA . ALA A 1 480 ? -0.873 -17.457 -16.230 1.00 42.19 480 ALA A CA 1
ATOM 3891 C C . ALA A 1 480 ? -0.551 -16.599 -15.000 1.00 42.19 480 ALA A C 1
ATOM 3893 O O . ALA A 1 480 ? -1.452 -16.252 -14.234 1.00 42.19 480 ALA A O 1
ATOM 3894 N N . GLU A 1 481 ? 0.725 -16.241 -14.829 1.00 55.31 481 GLU A N 1
ATOM 3895 C CA . GLU A 1 481 ? 1.193 -15.285 -13.818 1.00 55.31 481 GLU A CA 1
ATOM 3896 C C . GLU A 1 481 ? 0.599 -13.895 -14.105 1.00 55.31 481 GLU A C 1
ATOM 3898 O O . GLU A 1 481 ? 1.185 -13.072 -14.807 1.00 55.31 481 GLU A O 1
ATOM 3903 N N . LYS A 1 482 ? -0.615 -13.633 -13.609 1.00 69.88 482 LYS A N 1
ATOM 3904 C CA . LYS A 1 482 ? -1.262 -12.325 -13.744 1.00 69.88 482 LYS A CA 1
ATOM 3905 C C . LYS A 1 482 ? -0.653 -11.360 -12.727 1.00 69.88 482 LYS A C 1
ATOM 3907 O O . LYS A 1 482 ? -0.847 -11.523 -11.526 1.00 69.88 482 LYS A O 1
ATOM 3912 N N . THR A 1 483 ? 0.045 -10.334 -13.196 1.00 77.94 483 THR A N 1
ATOM 3913 C CA . THR A 1 483 ? 0.427 -9.168 -12.380 1.00 77.94 483 THR A CA 1
ATOM 3914 C C . THR A 1 483 ? -0.780 -8.242 -12.212 1.00 77.94 483 THR A C 1
ATOM 3916 O O . THR A 1 483 ? -1.627 -8.156 -13.102 1.00 77.94 483 THR A O 1
ATOM 3919 N N . HIS A 1 484 ? -0.876 -7.537 -11.082 1.00 86.31 484 HIS A N 1
ATOM 3920 C CA . HIS A 1 484 ? -1.901 -6.504 -10.896 1.00 86.31 484 HIS A CA 1
ATOM 3921 C C . HIS A 1 484 ? -1.807 -5.399 -11.957 1.00 86.31 484 HIS A C 1
ATOM 3923 O O . HIS A 1 484 ? -0.716 -5.029 -12.385 1.00 86.31 484 HIS A O 1
ATOM 3929 N N . HIS A 1 485 ? -2.944 -4.806 -12.332 1.00 87.50 485 HIS A N 1
ATOM 3930 C CA . HIS A 1 485 ? -2.975 -3.703 -13.294 1.00 87.50 485 HIS A CA 1
ATOM 3931 C C . HIS A 1 485 ? -3.887 -2.568 -12.840 1.00 87.50 485 HIS A C 1
ATOM 3933 O O . HIS A 1 485 ? -5.101 -2.716 -12.871 1.00 87.50 485 HIS A O 1
ATOM 3939 N N . PHE A 1 486 ? -3.317 -1.429 -12.442 1.00 90.56 486 PHE A N 1
ATOM 3940 C CA . PHE A 1 486 ? -4.051 -0.326 -11.813 1.00 90.56 486 PHE A CA 1
ATOM 3941 C C . PHE A 1 486 ? -4.726 -0.735 -10.489 1.00 90.56 486 PHE A C 1
ATOM 3943 O O . PHE A 1 486 ? -5.915 -0.502 -10.268 1.00 90.56 486 PHE A O 1
ATOM 3950 N N . THR A 1 487 ? -3.959 -1.368 -9.600 1.00 95.50 487 THR A N 1
ATOM 3951 C CA . THR A 1 487 ? -4.342 -1.531 -8.186 1.00 95.50 487 THR A CA 1
ATOM 3952 C C . THR A 1 487 ? -3.751 -0.367 -7.392 1.00 95.50 487 THR A C 1
ATOM 3954 O O . THR A 1 487 ? -2.547 -0.135 -7.478 1.00 95.50 487 THR A O 1
ATOM 3957 N N . LEU A 1 488 ? -4.583 0.384 -6.667 1.00 97.94 488 LEU A N 1
ATOM 3958 C CA . LEU A 1 488 ? -4.209 1.610 -5.956 1.00 97.94 488 LEU A CA 1
ATOM 3959 C C . LEU A 1 488 ? -4.425 1.437 -4.449 1.00 97.94 488 LEU A C 1
ATOM 3961 O O . LEU A 1 488 ? -5.528 1.104 -4.011 1.00 97.94 488 LEU A O 1
ATOM 3965 N N . LEU A 1 489 ? -3.367 1.685 -3.681 1.00 98.19 489 LEU A N 1
ATOM 3966 C CA . LEU A 1 489 ? -3.259 1.433 -2.244 1.00 98.19 489 LEU A CA 1
ATOM 3967 C C . LEU A 1 489 ? -2.829 2.706 -1.501 1.00 98.19 489 LEU A C 1
ATOM 3969 O O . LEU A 1 489 ? -2.102 3.530 -2.062 1.00 98.19 489 LEU A O 1
ATOM 3973 N N . ASP A 1 490 ? -3.234 2.847 -0.240 1.00 97.94 490 ASP A N 1
ATOM 3974 C CA . ASP A 1 490 ? -2.782 3.913 0.665 1.00 97.94 490 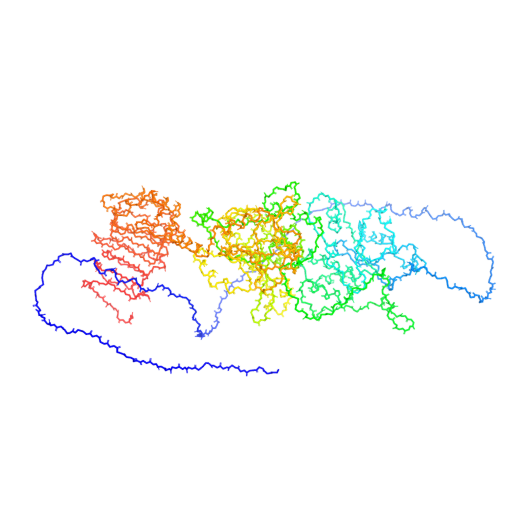ASP A CA 1
ATOM 3975 C C . ASP A 1 490 ? -1.968 3.315 1.813 1.00 97.94 490 ASP A C 1
ATOM 3977 O O . ASP A 1 490 ? -2.286 2.240 2.337 1.00 97.94 490 ASP A O 1
ATOM 3981 N N . GLY A 1 491 ? -0.897 4.003 2.197 1.00 96.69 491 GLY A N 1
ATOM 3982 C CA . GLY A 1 491 ? 0.088 3.431 3.099 1.00 96.69 491 GLY A CA 1
ATOM 3983 C C . GLY A 1 491 ? 1.130 4.411 3.616 1.00 96.69 491 GLY A C 1
ATOM 3984 O O . GLY A 1 491 ? 1.107 5.618 3.359 1.00 96.69 491 GLY A O 1
ATOM 3985 N N . GLU A 1 492 ? 2.055 3.870 4.394 1.00 94.62 492 GLU A N 1
ATOM 3986 C CA . GLU A 1 492 ? 3.075 4.615 5.126 1.00 94.62 492 GLU A CA 1
ATOM 3987 C C . GLU A 1 492 ? 4.390 3.842 5.096 1.00 94.62 492 GLU A C 1
ATOM 3989 O O . GLU A 1 492 ? 4.422 2.649 5.391 1.00 94.62 492 GLU A O 1
ATOM 3994 N N . MET A 1 493 ? 5.469 4.503 4.681 1.00 94.38 493 MET A N 1
ATOM 3995 C CA . MET A 1 493 ? 6.817 3.950 4.730 1.00 94.38 493 MET A CA 1
ATOM 3996 C C . MET A 1 493 ? 7.405 4.235 6.108 1.00 94.38 493 MET A C 1
ATOM 3998 O O . MET A 1 493 ? 7.572 5.398 6.465 1.00 94.38 493 MET A O 1
ATOM 4002 N N . VAL A 1 494 ? 7.717 3.182 6.856 1.00 93.81 494 VAL A N 1
ATOM 4003 C CA . VAL A 1 494 ? 8.425 3.249 8.140 1.00 93.81 494 VAL A CA 1
ATOM 4004 C C . VAL A 1 494 ? 9.814 2.632 8.001 1.00 93.81 494 VAL A C 1
ATOM 4006 O O . VAL A 1 494 ? 10.073 1.852 7.077 1.00 93.81 494 VAL A O 1
ATOM 4009 N N . ILE A 1 495 ? 10.702 2.963 8.932 1.00 91.38 495 ILE A N 1
ATOM 4010 C CA . ILE A 1 495 ? 12.025 2.353 9.058 1.00 91.38 495 ILE A CA 1
ATOM 4011 C C . ILE A 1 495 ? 12.026 1.540 10.346 1.00 91.38 495 ILE A C 1
ATOM 4013 O O . ILE A 1 495 ? 11.962 2.099 11.435 1.00 91.38 495 ILE A O 1
ATOM 4017 N N . ASP A 1 496 ? 12.072 0.217 10.210 1.00 89.56 496 ASP A N 1
ATOM 4018 C CA . ASP A 1 496 ? 12.224 -0.684 11.345 1.00 89.56 496 ASP A CA 1
ATOM 4019 C C . ASP A 1 496 ? 13.709 -0.808 11.705 1.00 89.56 496 ASP A C 1
ATOM 4021 O O . ASP A 1 496 ? 14.512 -1.212 10.863 1.00 89.56 496 ASP A O 1
ATOM 4025 N N . THR A 1 497 ? 14.068 -0.533 12.955 1.00 88.62 497 THR A N 1
ATOM 4026 C CA . THR A 1 497 ? 15.390 -0.839 13.514 1.00 88.62 497 THR A CA 1
ATOM 4027 C C . THR A 1 497 ? 15.327 -2.202 14.203 1.00 88.62 497 THR A C 1
ATOM 4029 O O . THR A 1 497 ? 14.576 -2.393 15.159 1.00 88.62 497 THR A O 1
ATOM 4032 N N . LEU A 1 498 ? 16.087 -3.180 13.704 1.00 82.06 498 LEU A N 1
ATOM 4033 C CA . LEU A 1 498 ? 16.125 -4.528 14.281 1.00 82.06 498 LEU A CA 1
ATOM 4034 C C . LEU A 1 498 ? 16.911 -4.529 15.609 1.00 82.06 498 LEU A C 1
ATOM 4036 O O . LEU A 1 498 ? 18.093 -4.177 15.572 1.00 82.06 498 LEU A O 1
ATOM 4040 N N . PRO A 1 499 ? 16.332 -4.969 16.749 1.00 76.75 499 PRO A N 1
ATOM 4041 C CA . PRO A 1 499 ? 16.974 -4.855 18.065 1.00 76.75 499 PRO A CA 1
ATOM 4042 C C . PRO A 1 499 ? 18.384 -5.458 18.130 1.00 76.75 499 PRO A C 1
ATOM 4044 O O . PRO A 1 499 ? 19.325 -4.780 18.540 1.00 76.75 499 PRO A O 1
ATOM 4047 N N . ASP A 1 500 ? 18.546 -6.692 17.642 1.00 77.75 500 ASP A N 1
ATOM 4048 C CA . ASP A 1 500 ? 19.781 -7.476 17.800 1.00 77.75 500 ASP A CA 1
ATOM 4049 C C . ASP A 1 500 ? 20.941 -6.996 16.917 1.00 77.75 500 ASP A C 1
ATOM 4051 O O . ASP A 1 500 ? 22.108 -7.229 17.224 1.00 77.75 500 ASP A O 1
ATOM 4055 N N . THR A 1 501 ? 20.630 -6.367 15.780 1.00 80.50 501 THR A N 1
ATOM 4056 C CA . THR A 1 501 ? 21.627 -6.007 14.752 1.00 80.50 501 THR A CA 1
ATOM 4057 C C . THR A 1 501 ? 21.771 -4.505 14.544 1.00 80.50 501 THR A C 1
ATOM 4059 O O . THR A 1 501 ? 22.665 -4.086 13.813 1.00 80.50 501 THR A O 1
ATOM 4062 N N . GLN A 1 502 ? 20.868 -3.700 15.119 1.00 81.50 502 GLN A N 1
ATOM 4063 C CA . GLN A 1 502 ? 20.691 -2.267 14.839 1.00 81.50 502 GLN A CA 1
ATOM 4064 C C . GLN A 1 502 ? 20.543 -1.943 13.339 1.00 81.50 502 GLN A C 1
ATOM 4066 O O . GLN A 1 502 ? 20.666 -0.797 12.908 1.00 81.50 502 GLN A O 1
ATOM 4071 N N . LYS A 1 503 ? 20.248 -2.958 12.517 1.00 84.69 503 LYS A N 1
ATOM 4072 C CA . LYS A 1 503 ? 20.061 -2.811 11.080 1.00 84.69 503 LYS A CA 1
ATOM 4073 C C . LYS A 1 503 ? 18.700 -2.177 10.822 1.00 84.69 503 LYS A C 1
ATOM 4075 O O . LYS A 1 503 ? 17.672 -2.710 11.241 1.00 84.69 503 LYS A O 1
ATOM 4080 N N . GLN A 1 504 ? 18.711 -1.078 10.081 1.00 87.12 504 GLN A N 1
ATOM 4081 C CA . GLN A 1 504 ? 17.509 -0.423 9.586 1.00 87.12 504 GLN A CA 1
ATOM 4082 C C . GLN A 1 504 ? 16.987 -1.128 8.327 1.00 87.12 504 GLN A C 1
ATOM 4084 O O . GLN A 1 504 ? 17.741 -1.395 7.389 1.00 87.12 504 GLN A O 1
ATOM 4089 N N . GLU A 1 505 ? 15.689 -1.420 8.286 1.00 89.19 505 GLU A N 1
ATOM 4090 C CA . GLU A 1 505 ? 14.999 -1.934 7.103 1.00 89.19 505 GLU A CA 1
ATOM 4091 C C . GLU A 1 505 ? 13.722 -1.134 6.824 1.00 89.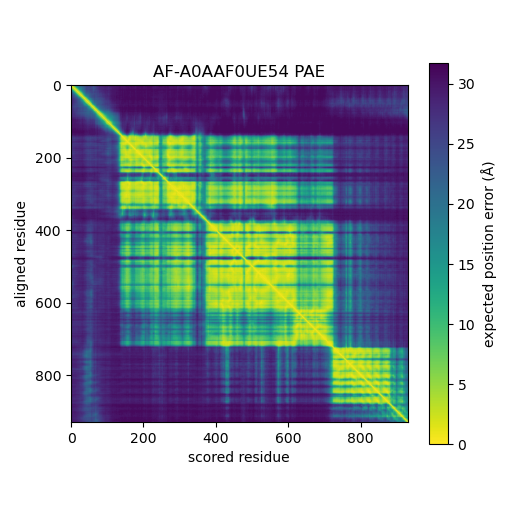19 505 GLU A C 1
ATOM 4093 O O . GLU A 1 505 ? 12.876 -0.946 7.696 1.00 89.19 505 GLU A O 1
ATOM 4098 N N . ARG A 1 506 ? 13.548 -0.688 5.575 1.00 92.62 506 ARG A N 1
ATOM 4099 C CA . ARG A 1 506 ? 12.336 0.023 5.154 1.00 92.62 506 ARG A CA 1
ATOM 4100 C C . ARG A 1 506 ? 11.154 -0.944 5.025 1.00 92.62 506 ARG A C 1
ATOM 4102 O O . ARG A 1 506 ? 11.279 -2.023 4.432 1.00 92.62 506 ARG A O 1
ATOM 4109 N N . ARG A 1 507 ? 9.983 -0.538 5.519 1.00 94.50 507 ARG A N 1
ATOM 4110 C CA . ARG A 1 507 ? 8.728 -1.296 5.437 1.00 94.50 507 ARG A CA 1
ATOM 4111 C C . ARG A 1 507 ? 7.570 -0.387 5.040 1.00 94.50 507 ARG A C 1
ATOM 4113 O O . ARG A 1 507 ? 7.281 0.597 5.708 1.00 94.50 507 ARG A O 1
ATOM 4120 N N . TYR A 1 508 ? 6.853 -0.765 3.989 1.00 97.06 508 TYR A N 1
ATOM 4121 C CA . TYR A 1 508 ? 5.608 -0.126 3.587 1.00 97.06 508 TYR A CA 1
ATOM 4122 C C . TYR A 1 508 ? 4.414 -0.810 4.263 1.00 97.06 508 TYR A C 1
ATOM 4124 O O . TYR A 1 508 ? 4.144 -1.994 4.031 1.00 97.06 508 TYR A O 1
ATOM 4132 N N . LEU A 1 509 ? 3.719 -0.055 5.112 1.00 97.50 509 LEU A N 1
ATOM 4133 C CA . LEU A 1 509 ? 2.504 -0.443 5.821 1.00 97.50 509 LEU A CA 1
ATOM 4134 C C . LEU A 1 509 ? 1.280 0.018 5.021 1.00 97.50 509 LEU A C 1
ATOM 4136 O O . LEU A 1 509 ? 0.951 1.203 5.023 1.00 97.50 509 LEU A O 1
ATOM 4140 N N . ILE A 1 510 ? 0.598 -0.908 4.345 1.00 98.19 510 ILE A N 1
ATOM 4141 C CA . ILE A 1 510 ? -0.641 -0.622 3.602 1.00 98.19 510 ILE A CA 1
ATOM 4142 C C . ILE A 1 510 ? -1.816 -0.628 4.581 1.00 98.19 510 ILE A C 1
ATOM 4144 O O . ILE A 1 510 ? -2.058 -1.656 5.216 1.00 98.19 510 ILE A O 1
ATOM 4148 N N . TYR A 1 511 ? -2.563 0.470 4.686 1.00 97.06 511 TYR A N 1
ATOM 4149 C CA . TYR A 1 511 ? -3.744 0.555 5.556 1.00 97.06 511 TYR A CA 1
ATOM 4150 C C . TYR A 1 511 ? -5.077 0.623 4.804 1.00 97.06 511 TYR A C 1
ATOM 4152 O O . TYR A 1 511 ? -6.085 0.233 5.385 1.00 97.06 511 TYR A O 1
ATOM 4160 N N . ASP A 1 512 ? -5.102 1.035 3.531 1.00 97.94 512 ASP A N 1
ATOM 4161 C CA . ASP A 1 512 ? -6.334 1.054 2.726 1.00 97.94 512 ASP A CA 1
ATOM 4162 C C . ASP A 1 512 ? -6.088 0.680 1.247 1.00 97.94 512 ASP A C 1
ATOM 4164 O O . ASP A 1 512 ? -4.957 0.693 0.753 1.00 97.94 512 ASP A O 1
ATOM 4168 N N . MET A 1 513 ? -7.162 0.333 0.537 1.00 97.38 513 MET A N 1
ATOM 4169 C CA . MET A 1 513 ? -7.198 -0.022 -0.881 1.00 97.38 513 MET A CA 1
ATOM 4170 C C . MET A 1 513 ? -8.329 0.748 -1.564 1.00 97.38 513 MET A C 1
ATOM 4172 O O . MET A 1 513 ? -9.486 0.631 -1.176 1.00 97.38 513 MET A O 1
ATOM 4176 N N . MET A 1 514 ? -8.013 1.488 -2.626 1.00 97.69 514 MET A N 1
ATOM 4177 C CA . MET A 1 514 ? -8.964 2.381 -3.303 1.00 97.69 514 MET A CA 1
ATOM 4178 C C . MET A 1 514 ? -9.350 1.885 -4.696 1.00 97.69 514 MET A C 1
ATOM 4180 O O . MET A 1 514 ? -10.454 2.164 -5.168 1.00 97.69 514 MET A O 1
ATOM 4184 N N . ALA A 1 515 ? -8.475 1.111 -5.341 1.00 96.56 515 ALA A N 1
ATOM 4185 C CA . ALA A 1 515 ? -8.800 0.378 -6.558 1.00 96.56 515 ALA A CA 1
ATOM 4186 C C . ALA A 1 515 ? -8.111 -0.988 -6.583 1.00 96.56 515 ALA A C 1
ATOM 4188 O O . ALA A 1 515 ? -6.959 -1.110 -6.169 1.00 96.56 515 ALA A O 1
ATOM 4189 N N . LEU A 1 516 ? -8.792 -1.990 -7.133 1.00 94.69 516 LEU A N 1
ATOM 4190 C CA . LEU A 1 516 ? -8.249 -3.313 -7.421 1.00 94.69 516 LEU A CA 1
ATOM 4191 C C . LEU A 1 516 ? -8.427 -3.596 -8.910 1.00 94.69 516 LEU A C 1
ATOM 4193 O O . LEU A 1 516 ? -9.551 -3.680 -9.396 1.00 94.69 516 LEU A O 1
ATOM 4197 N N . ASN A 1 517 ? -7.317 -3.770 -9.624 1.00 86.81 517 ASN A N 1
ATOM 4198 C CA . ASN A 1 517 ? -7.295 -4.088 -11.052 1.00 86.81 517 ASN A CA 1
ATOM 4199 C C . ASN A 1 517 ? -8.232 -3.196 -11.903 1.00 86.81 517 ASN A C 1
ATOM 4201 O O . ASN A 1 517 ? -9.183 -3.687 -12.505 1.00 86.81 517 ASN A O 1
ATOM 4205 N N . GLN A 1 518 ? -7.982 -1.878 -11.908 1.00 86.81 518 GLN A N 1
ATOM 4206 C CA . GLN A 1 518 ? -8.805 -0.799 -12.496 1.00 86.81 518 GLN A CA 1
ATOM 4207 C C . GLN A 1 518 ? -10.150 -0.521 -11.798 1.00 86.81 518 GLN A C 1
ATOM 4209 O O . GLN A 1 518 ? -10.667 0.591 -11.911 1.00 86.81 518 GLN A O 1
ATOM 4214 N N . VAL A 1 519 ? -10.724 -1.475 -11.059 1.00 88.81 519 VAL A N 1
ATOM 4215 C CA . VAL A 1 519 ? -12.036 -1.311 -10.416 1.00 88.81 519 VAL A CA 1
ATOM 4216 C C . VAL A 1 519 ? -11.900 -0.491 -9.133 1.00 88.81 519 VAL A C 1
ATOM 4218 O O . VAL A 1 519 ? -11.228 -0.908 -8.192 1.00 88.81 519 VAL A O 1
ATOM 4221 N N . SER A 1 520 ? -12.566 0.665 -9.079 1.00 95.31 520 SER A N 1
ATOM 4222 C CA . SER A 1 520 ? -12.697 1.464 -7.852 1.00 95.31 520 SER A CA 1
ATOM 4223 C C . SER A 1 520 ? -13.467 0.688 -6.780 1.00 95.31 520 SER A C 1
ATOM 4225 O O . SER A 1 520 ? -14.513 0.104 -7.062 1.00 95.31 520 SER A O 1
ATOM 4227 N N . VAL A 1 521 ? -12.958 0.701 -5.547 1.00 97.00 521 VAL A N 1
ATOM 4228 C CA . VAL A 1 521 ? -13.574 0.036 -4.385 1.00 97.00 521 VAL A CA 1
ATOM 4229 C C . VAL A 1 521 ? -13.896 1.005 -3.243 1.00 97.00 521 VAL A C 1
ATOM 4231 O O . VAL A 1 521 ? -14.286 0.565 -2.167 1.00 97.00 521 VAL A O 1
ATOM 4234 N N . ILE A 1 522 ? -13.783 2.319 -3.476 1.00 97.06 522 ILE A N 1
ATOM 4235 C CA . ILE A 1 522 ? -13.933 3.362 -2.444 1.00 97.06 522 ILE A CA 1
ATOM 4236 C C . ILE A 1 522 ? -15.300 3.372 -1.745 1.00 97.06 522 ILE A C 1
ATOM 4238 O O . ILE A 1 522 ? -15.389 3.799 -0.603 1.00 97.06 522 ILE A O 1
ATOM 4242 N N . GLU A 1 523 ? -16.354 2.901 -2.413 1.00 95.50 523 GLU A N 1
ATOM 4243 C CA . GLU A 1 523 ? -17.721 2.847 -1.869 1.00 95.50 523 GLU A CA 1
ATOM 4244 C C . GLU A 1 523 ? -17.972 1.627 -0.974 1.00 95.50 523 GLU A C 1
ATOM 4246 O O . GLU A 1 523 ? -19.008 1.562 -0.318 1.00 95.50 523 GLU A O 1
ATOM 4251 N N . ARG A 1 524 ? -17.052 0.653 -0.938 1.00 93.06 524 ARG A N 1
ATOM 4252 C CA . ARG A 1 524 ? -17.148 -0.479 -0.008 1.00 93.06 524 ARG A CA 1
ATOM 4253 C C . ARG A 1 524 ? -16.825 -0.022 1.416 1.00 93.06 524 ARG A C 1
ATOM 4255 O O . ARG A 1 524 ? -15.939 0.822 1.556 1.00 93.06 524 ARG A O 1
ATOM 4262 N N . PRO A 1 525 ? -17.426 -0.631 2.452 1.00 91.06 525 PRO A N 1
ATOM 4263 C CA . PRO A 1 525 ? -17.014 -0.465 3.847 1.00 91.06 525 PRO A CA 1
ATOM 4264 C C . PRO A 1 525 ? -15.505 -0.637 4.070 1.00 91.06 525 PRO A C 1
ATOM 4266 O O . PRO A 1 525 ? -14.876 -1.482 3.423 1.00 91.06 525 PRO A O 1
ATOM 4269 N N . PHE A 1 526 ? -14.919 0.106 5.014 1.00 95.75 526 PHE A N 1
ATOM 4270 C CA . PHE A 1 526 ? -13.487 0.012 5.324 1.00 95.75 526 PHE A CA 1
ATOM 4271 C C . PHE A 1 526 ? -13.049 -1.420 5.659 1.00 95.75 526 PHE A C 1
ATOM 4273 O O . PHE A 1 526 ? -12.043 -1.886 5.119 1.00 95.75 526 PHE A O 1
ATOM 4280 N N . TYR A 1 527 ? -13.818 -2.155 6.472 1.00 89.38 527 TYR A N 1
ATOM 4281 C CA . TYR A 1 527 ? -13.465 -3.529 6.849 1.00 89.38 527 TYR A CA 1
ATOM 4282 C C . TYR A 1 527 ? -13.322 -4.473 5.633 1.00 89.38 527 TYR A C 1
ATOM 4284 O O . TYR A 1 527 ? -12.463 -5.362 5.639 1.00 89.38 527 TYR A O 1
ATOM 4292 N N . GLU A 1 528 ? -14.105 -4.267 4.563 1.00 90.31 528 GLU A N 1
ATOM 4293 C CA . GLU A 1 528 ? -13.957 -5.019 3.314 1.00 90.31 528 GLU A CA 1
ATOM 4294 C C . GLU A 1 528 ? -12.652 -4.654 2.605 1.00 90.31 528 GLU A C 1
ATOM 4296 O O . GLU A 1 528 ? -11.865 -5.547 2.282 1.00 90.31 528 GLU A O 1
ATOM 4301 N N . ARG A 1 529 ? -12.394 -3.353 2.394 1.00 97.19 529 ARG A N 1
ATOM 4302 C CA . ARG A 1 529 ? -11.181 -2.865 1.708 1.00 97.19 529 ARG A CA 1
ATOM 4303 C C . ARG A 1 529 ? -9.918 -3.320 2.442 1.00 97.19 529 ARG A C 1
ATOM 4305 O O . ARG A 1 529 ? -8.989 -3.836 1.821 1.00 97.19 529 ARG A O 1
ATOM 4312 N N . TRP A 1 530 ? -9.925 -3.244 3.771 1.00 95.50 530 TRP A N 1
ATOM 4313 C CA . TRP A 1 530 ? -8.836 -3.699 4.634 1.00 95.50 530 TRP A CA 1
ATOM 4314 C C . TRP A 1 530 ? -8.582 -5.215 4.542 1.00 95.50 530 TRP A C 1
ATOM 4316 O O . TRP A 1 530 ? -7.432 -5.660 4.472 1.00 95.50 530 TRP A O 1
ATOM 4326 N N . ARG A 1 531 ? -9.643 -6.030 4.465 1.00 91.75 531 ARG A N 1
ATOM 4327 C CA . ARG A 1 531 ? -9.548 -7.483 4.228 1.00 91.75 531 ARG A CA 1
ATOM 4328 C C . ARG A 1 531 ? -9.084 -7.817 2.803 1.00 91.75 531 ARG A C 1
ATOM 4330 O O . ARG A 1 531 ? -8.397 -8.822 2.608 1.00 91.75 531 ARG A O 1
ATOM 4337 N N . MET A 1 532 ? -9.417 -6.991 1.808 1.00 94.94 532 MET A N 1
ATOM 4338 C CA . MET A 1 532 ? -8.955 -7.164 0.424 1.00 94.94 532 MET A CA 1
ATOM 4339 C C . MET A 1 532 ? -7.438 -6.975 0.279 1.00 94.94 532 MET A C 1
ATOM 4341 O O . MET A 1 532 ? -6.837 -7.689 -0.520 1.00 94.94 532 MET A O 1
ATOM 4345 N N . ILE A 1 533 ? -6.799 -6.104 1.074 1.00 96.50 533 ILE A N 1
ATOM 4346 C CA . ILE A 1 533 ? -5.328 -5.950 1.083 1.00 96.50 533 ILE A CA 1
ATOM 4347 C C . ILE A 1 533 ? -4.641 -7.289 1.369 1.00 96.50 533 ILE A C 1
ATOM 4349 O O . ILE A 1 533 ? -3.719 -7.683 0.651 1.00 96.50 533 ILE A O 1
ATOM 4353 N N . ASP A 1 534 ? -5.093 -8.008 2.400 1.00 92.25 534 ASP A N 1
ATOM 4354 C CA . ASP A 1 534 ? -4.486 -9.293 2.745 1.00 92.25 534 ASP A CA 1
ATOM 4355 C C . ASP A 1 534 ? -4.774 -10.351 1.673 1.00 92.25 534 ASP A C 1
ATOM 4357 O O . ASP A 1 534 ? -3.860 -10.945 1.103 1.00 92.25 534 ASP A O 1
ATOM 4361 N N . LYS A 1 535 ? -6.053 -10.509 1.319 1.00 91.19 535 LYS A N 1
ATOM 4362 C CA . LYS A 1 535 ? -6.531 -11.547 0.399 1.00 91.19 535 LYS A CA 1
ATOM 4363 C C . LYS A 1 535 ? -5.986 -11.421 -1.028 1.00 91.19 535 LYS A C 1
ATOM 4365 O O . LYS A 1 535 ? -5.743 -12.446 -1.664 1.00 91.19 535 LYS A O 1
ATOM 4370 N N . GLU A 1 536 ? -5.838 -10.199 -1.536 1.00 93.44 536 GLU A N 1
ATOM 4371 C CA . GLU A 1 536 ? -5.513 -9.943 -2.945 1.00 93.44 536 GLU A CA 1
ATOM 4372 C C . GLU A 1 536 ? -4.075 -9.459 -3.172 1.00 93.44 536 GLU A C 1
ATOM 4374 O O . GLU A 1 536 ? -3.600 -9.604 -4.290 1.00 93.44 536 GLU A O 1
ATOM 4379 N N . VAL A 1 537 ? -3.367 -8.929 -2.159 1.00 94.31 537 VAL A N 1
ATOM 4380 C CA . VAL A 1 537 ? -2.001 -8.379 -2.324 1.00 94.31 537 VAL A CA 1
ATOM 4381 C C . VAL A 1 537 ? -0.968 -9.085 -1.437 1.00 94.31 537 VAL A C 1
ATOM 4383 O O . VAL A 1 537 ? 0.049 -9.567 -1.941 1.00 94.31 537 VAL A O 1
ATOM 4386 N N . ILE A 1 538 ? -1.192 -9.170 -0.120 1.00 94.69 538 ILE A N 1
ATOM 4387 C CA . ILE A 1 538 ? -0.194 -9.725 0.818 1.00 94.69 538 ILE A CA 1
ATOM 4388 C C . ILE A 1 538 ? -0.129 -11.254 0.746 1.00 94.69 538 ILE A C 1
ATOM 4390 O O . ILE A 1 538 ? 0.962 -11.817 0.641 1.00 94.69 538 ILE A O 1
ATOM 4394 N N . GLY A 1 539 ? -1.277 -11.931 0.762 1.00 92.62 539 GLY A N 1
ATOM 4395 C CA . GLY A 1 539 ? -1.394 -13.386 0.673 1.00 92.62 539 GLY A CA 1
ATOM 4396 C C . GLY A 1 539 ? -0.739 -13.961 -0.588 1.00 92.62 539 GLY A C 1
ATOM 4397 O O . GLY A 1 539 ? 0.146 -14.809 -0.458 1.00 92.62 539 GLY A O 1
ATOM 4398 N N . PRO A 1 540 ? -1.079 -13.479 -1.802 1.00 92.06 540 PRO A N 1
ATOM 4399 C CA . PRO A 1 540 ? -0.440 -13.923 -3.042 1.00 92.06 540 PRO A CA 1
ATOM 4400 C C . PRO A 1 540 ? 1.078 -13.701 -3.056 1.00 92.06 540 PRO A C 1
ATOM 4402 O O . PRO A 1 540 ? 1.821 -14.614 -3.419 1.00 92.06 540 PRO A O 1
ATOM 4405 N N . ARG A 1 541 ? 1.553 -12.540 -2.577 1.00 91.50 541 ARG A N 1
ATOM 4406 C CA . ARG A 1 541 ? 2.988 -12.241 -2.426 1.00 91.50 541 ARG A CA 1
ATOM 4407 C C . ARG A 1 541 ? 3.680 -13.214 -1.468 1.00 91.50 541 ARG A C 1
ATOM 4409 O O . ARG A 1 541 ? 4.767 -13.702 -1.761 1.00 91.50 541 ARG A O 1
ATOM 4416 N N . ASN A 1 542 ? 3.067 -13.498 -0.319 1.00 91.00 542 ASN A N 1
ATOM 4417 C CA . ASN A 1 542 ? 3.610 -14.424 0.673 1.00 91.00 542 ASN A CA 1
ATOM 4418 C C . ASN A 1 542 ? 3.667 -15.862 0.150 1.00 91.00 542 ASN A C 1
ATOM 4420 O O . ASN A 1 542 ? 4.676 -16.531 0.361 1.00 91.00 542 ASN A O 1
ATOM 4424 N N . HIS A 1 543 ? 2.630 -16.301 -0.563 1.00 89.00 543 HIS A N 1
ATOM 4425 C CA . HIS A 1 543 ? 2.568 -17.620 -1.185 1.00 89.00 543 HIS A CA 1
ATOM 4426 C C . HIS A 1 543 ? 3.633 -17.788 -2.281 1.00 89.00 543 HIS A C 1
ATOM 4428 O O . HIS A 1 543 ? 4.379 -18.764 -2.261 1.00 89.00 543 HIS A O 1
ATOM 4434 N N . GLU A 1 544 ? 3.758 -16.823 -3.204 1.00 88.38 544 GLU A N 1
ATOM 4435 C CA . GLU A 1 544 ? 4.814 -16.827 -4.230 1.00 88.38 544 GLU A CA 1
ATOM 4436 C C . GLU A 1 544 ? 6.209 -16.861 -3.582 1.00 88.38 544 GLU A C 1
ATOM 4438 O O . GLU A 1 544 ? 7.034 -17.708 -3.923 1.00 88.38 544 GLU A O 1
ATOM 4443 N N . ARG A 1 545 ? 6.441 -16.024 -2.565 1.00 88.62 545 ARG A N 1
ATOM 4444 C CA . ARG A 1 545 ? 7.693 -15.987 -1.799 1.00 88.62 545 ARG A CA 1
ATOM 4445 C C . ARG A 1 545 ? 8.039 -17.319 -1.133 1.00 88.62 545 ARG A C 1
ATOM 4447 O O . ARG A 1 545 ? 9.174 -17.776 -1.254 1.00 88.62 545 ARG A O 1
ATOM 4454 N N . GLN A 1 546 ? 7.087 -17.947 -0.444 1.00 87.62 546 GLN A N 1
ATOM 4455 C CA . GLN A 1 546 ? 7.290 -19.255 0.187 1.00 87.62 546 GLN A CA 1
ATOM 4456 C C . GLN A 1 546 ? 7.592 -20.334 -0.858 1.00 87.62 546 GLN A C 1
ATOM 4458 O O . GLN A 1 546 ? 8.573 -21.061 -0.712 1.00 87.62 546 GLN A O 1
ATOM 4463 N N . HIS A 1 547 ? 6.816 -20.384 -1.943 1.00 86.38 547 HIS A N 1
ATOM 4464 C CA . HIS A 1 547 ? 7.012 -21.336 -3.035 1.00 86.38 547 HIS A CA 1
ATOM 4465 C C . HIS A 1 547 ? 8.388 -21.178 -3.711 1.00 86.38 547 HIS A C 1
ATOM 4467 O O . HIS A 1 547 ? 9.065 -22.170 -3.980 1.00 86.38 547 HIS A O 1
ATOM 4473 N N . ILE A 1 548 ? 8.850 -19.941 -3.930 1.00 85.62 548 ILE A N 1
ATOM 4474 C CA . ILE A 1 548 ? 10.172 -19.664 -4.512 1.00 85.62 548 ILE A CA 1
ATOM 4475 C C . ILE A 1 548 ? 11.300 -20.109 -3.572 1.00 85.62 548 ILE A C 1
ATOM 4477 O O . ILE A 1 548 ? 12.194 -20.822 -4.029 1.00 85.62 548 ILE A O 1
ATOM 4481 N N . TYR A 1 549 ? 11.260 -19.769 -2.278 1.00 84.38 549 TYR A N 1
ATOM 4482 C CA . TYR A 1 549 ? 12.308 -20.189 -1.330 1.00 84.38 549 TYR A CA 1
ATOM 4483 C C . TYR A 1 549 ? 12.301 -21.698 -1.024 1.00 84.38 549 TYR A C 1
ATOM 4485 O O . TYR A 1 549 ? 13.350 -22.249 -0.706 1.00 84.38 549 TYR A O 1
ATOM 4493 N N . GLN A 1 550 ? 11.157 -22.380 -1.149 1.00 86.31 550 GLN A N 1
ATOM 4494 C CA . GLN A 1 550 ? 11.068 -23.845 -1.055 1.00 86.31 550 GLN A CA 1
ATOM 4495 C C . GLN A 1 550 ? 11.507 -24.557 -2.348 1.00 86.31 550 GLN A C 1
ATOM 4497 O O . GLN A 1 550 ? 11.767 -25.763 -2.339 1.00 86.31 550 GLN A O 1
ATOM 4502 N N . SER A 1 551 ? 11.599 -23.840 -3.472 1.00 82.31 551 SER A N 1
ATOM 4503 C CA . SER A 1 551 ? 12.058 -24.410 -4.738 1.00 82.31 551 SER A CA 1
ATOM 4504 C C . SER A 1 551 ? 13.556 -24.742 -4.701 1.00 82.31 551 SER A C 1
ATOM 4506 O O . SER A 1 551 ? 14.358 -24.069 -4.057 1.00 82.31 551 SER A O 1
ATOM 4508 N N . ARG A 1 552 ? 13.974 -25.760 -5.467 1.00 76.62 552 ARG A N 1
ATOM 4509 C CA . ARG A 1 552 ? 15.395 -26.154 -5.573 1.00 76.62 552 ARG A CA 1
ATOM 4510 C C . ARG A 1 552 ? 16.298 -25.089 -6.210 1.00 76.62 552 ARG A C 1
ATOM 4512 O O . ARG A 1 552 ? 17.515 -25.219 -6.139 1.00 76.62 552 ARG A O 1
ATOM 4519 N N . ASN A 1 553 ? 15.725 -24.087 -6.876 1.00 75.38 553 ASN A N 1
ATOM 4520 C CA . ASN A 1 553 ? 16.467 -23.011 -7.523 1.00 75.38 553 ASN A CA 1
ATOM 4521 C C . ASN A 1 553 ? 15.657 -21.702 -7.447 1.00 75.38 553 ASN A C 1
ATOM 4523 O O . ASN A 1 553 ? 14.961 -21.372 -8.412 1.00 75.38 553 ASN A O 1
ATOM 4527 N N . PRO A 1 554 ? 15.710 -20.971 -6.316 1.00 80.50 554 PRO A N 1
ATOM 4528 C CA . PRO A 1 554 ? 15.000 -19.706 -6.162 1.00 80.50 554 PRO A CA 1
ATOM 4529 C C . PRO A 1 554 ? 15.514 -18.690 -7.188 1.00 80.50 554 PRO A C 1
ATOM 4531 O O . PRO A 1 554 ? 16.670 -18.264 -7.134 1.00 80.50 554 PRO A O 1
ATOM 4534 N N . TYR A 1 555 ? 14.652 -18.328 -8.140 1.00 83.50 555 TYR A N 1
ATOM 4535 C CA . TYR A 1 555 ? 15.009 -17.441 -9.248 1.00 83.50 555 TYR A CA 1
ATOM 4536 C C . TYR A 1 555 ? 14.858 -15.956 -8.905 1.00 83.50 555 TYR A C 1
ATOM 4538 O O . TYR A 1 555 ? 15.589 -15.156 -9.472 1.00 83.50 555 TYR A O 1
ATOM 4546 N N . TYR A 1 556 ? 13.963 -15.584 -7.982 1.00 88.12 556 TYR A N 1
ATOM 4547 C CA . TYR A 1 556 ? 13.715 -14.198 -7.558 1.00 88.12 556 TYR A CA 1
ATOM 4548 C C . TYR A 1 556 ? 14.096 -13.987 -6.088 1.00 88.12 556 TYR A C 1
ATOM 4550 O O . TYR A 1 556 ? 13.887 -14.870 -5.253 1.00 88.12 556 TYR A O 1
ATOM 4558 N N . ARG A 1 557 ? 14.643 -12.810 -5.773 1.00 88.44 557 ARG A N 1
ATOM 4559 C CA . ARG A 1 557 ? 15.218 -12.461 -4.467 1.00 88.44 557 ARG A CA 1
ATOM 4560 C C . ARG A 1 557 ? 14.438 -11.329 -3.794 1.00 88.44 557 ARG A C 1
ATOM 4562 O O . ARG A 1 557 ? 14.787 -10.160 -3.938 1.00 88.44 557 ARG A O 1
ATOM 4569 N N . TYR A 1 558 ? 13.395 -11.664 -3.028 1.00 89.44 558 TYR A N 1
ATOM 4570 C CA . TYR A 1 558 ? 12.603 -10.662 -2.290 1.00 89.44 558 TYR A CA 1
ATOM 4571 C C . TYR A 1 558 ? 13.432 -9.862 -1.276 1.00 89.44 558 TYR A C 1
ATOM 4573 O O . TYR A 1 558 ? 13.067 -8.744 -0.936 1.00 89.44 558 TYR A O 1
ATOM 4581 N N . GLU A 1 559 ? 14.549 -10.407 -0.789 1.00 87.06 559 GLU A N 1
ATOM 4582 C CA . GLU A 1 559 ? 15.435 -9.714 0.149 1.00 87.06 559 GLU A CA 1
ATOM 4583 C C . GLU A 1 559 ? 16.263 -8.578 -0.480 1.00 87.06 559 GLU A C 1
ATOM 4585 O O . GLU A 1 559 ? 16.902 -7.830 0.255 1.00 87.06 559 GLU A O 1
ATOM 4590 N N . LEU A 1 560 ? 16.256 -8.444 -1.815 1.00 88.50 560 LEU A N 1
ATOM 4591 C CA . LEU A 1 560 ? 16.865 -7.317 -2.533 1.00 88.50 560 LEU A CA 1
ATOM 4592 C C . LEU A 1 560 ? 15.883 -6.176 -2.835 1.00 88.50 560 LEU A C 1
ATOM 4594 O O . LEU A 1 560 ? 16.305 -5.124 -3.306 1.00 88.50 560 LEU A O 1
ATOM 4598 N N . GLU A 1 561 ? 14.584 -6.366 -2.594 1.00 91.69 561 GLU A N 1
ATOM 4599 C CA . GLU A 1 561 ? 13.592 -5.328 -2.867 1.00 91.69 561 GLU A CA 1
ATOM 4600 C C . GLU A 1 561 ? 13.806 -4.088 -1.977 1.00 91.69 561 GLU A C 1
ATOM 4602 O O . GLU A 1 561 ? 14.200 -4.220 -0.816 1.00 91.69 561 GLU A O 1
ATOM 4607 N N . PRO A 1 562 ? 13.506 -2.870 -2.473 1.00 90.50 562 PRO A N 1
ATOM 4608 C CA . PRO A 1 562 ? 13.855 -1.616 -1.792 1.00 90.50 562 PRO A CA 1
ATOM 4609 C C . PRO A 1 562 ? 13.189 -1.416 -0.419 1.00 90.50 562 PRO A C 1
ATOM 4611 O O . PRO A 1 562 ? 13.618 -0.552 0.349 1.00 90.50 562 PRO A O 1
ATOM 4614 N N . PHE A 1 563 ? 12.126 -2.170 -0.127 1.00 93.06 563 PHE A N 1
ATOM 4615 C CA . PHE A 1 563 ? 11.431 -2.213 1.157 1.00 93.06 563 PHE A CA 1
ATOM 4616 C C . PHE A 1 563 ? 10.537 -3.458 1.245 1.00 93.06 563 PHE A C 1
ATOM 4618 O O . PHE A 1 563 ? 10.057 -3.978 0.236 1.00 93.06 563 PHE A O 1
ATOM 4625 N N . ARG A 1 564 ? 10.251 -3.916 2.469 1.00 92.94 564 ARG A N 1
ATOM 4626 C CA . ARG A 1 564 ? 9.251 -4.970 2.719 1.00 92.94 564 ARG A CA 1
ATOM 4627 C C . ARG A 1 564 ? 7.835 -4.393 2.643 1.00 92.94 564 ARG A C 1
ATOM 4629 O O . ARG A 1 564 ? 7.634 -3.213 2.905 1.00 92.94 564 ARG A O 1
ATOM 4636 N N . VAL A 1 565 ? 6.833 -5.224 2.360 1.00 94.88 565 VAL A N 1
ATOM 4637 C CA . VAL A 1 565 ? 5.414 -4.816 2.328 1.00 94.88 565 VAL A CA 1
ATOM 4638 C C . VAL A 1 565 ? 4.623 -5.613 3.362 1.00 94.88 565 VAL A C 1
ATOM 4640 O O . VAL A 1 565 ? 4.770 -6.834 3.437 1.00 94.88 565 VAL A O 1
ATOM 4643 N N . ARG A 1 566 ? 3.783 -4.938 4.154 1.00 94.69 566 ARG A N 1
ATOM 4644 C CA . ARG A 1 566 ? 2.885 -5.548 5.149 1.00 94.69 566 ARG A CA 1
ATOM 4645 C C . ARG A 1 566 ? 1.554 -4.787 5.167 1.00 94.69 566 ARG A C 1
ATOM 4647 O O . ARG A 1 566 ? 1.535 -3.577 4.960 1.00 94.69 566 ARG A O 1
ATOM 4654 N N . ARG A 1 567 ? 0.443 -5.468 5.452 1.00 96.38 567 ARG A N 1
ATOM 4655 C CA . ARG A 1 567 ? -0.808 -4.797 5.838 1.00 96.38 567 ARG A CA 1
ATOM 4656 C C . ARG A 1 567 ? -0.653 -4.207 7.247 1.00 96.38 567 ARG A C 1
ATOM 4658 O O . ARG A 1 567 ? -0.141 -4.884 8.135 1.00 96.38 567 ARG A O 1
ATOM 4665 N N . LYS A 1 568 ? -1.095 -2.969 7.461 1.00 96.62 568 LYS A N 1
ATOM 4666 C CA . LYS A 1 568 ? -1.199 -2.364 8.791 1.00 96.62 568 LYS A CA 1
ATOM 4667 C C . LYS A 1 568 ? -2.377 -2.992 9.533 1.00 96.62 568 LYS A C 1
ATOM 4669 O O . LYS A 1 568 ? -3.467 -3.124 8.972 1.00 96.62 568 LYS A O 1
ATOM 4674 N N . ASP A 1 569 ? -2.148 -3.410 10.768 1.00 93.31 569 ASP A N 1
ATOM 4675 C CA . ASP A 1 569 ? -3.164 -4.092 11.562 1.00 93.31 569 ASP A CA 1
ATOM 4676 C C . ASP A 1 569 ? -4.036 -3.077 12.312 1.00 93.31 569 ASP A C 1
ATOM 4678 O O . ASP A 1 569 ? -3.553 -2.052 12.797 1.00 93.31 569 ASP A O 1
ATOM 4682 N N . PHE A 1 570 ? -5.334 -3.359 12.356 1.00 94.38 570 PHE A N 1
ATOM 4683 C CA . PHE A 1 570 ? -6.377 -2.560 12.986 1.00 94.38 570 PHE A CA 1
ATOM 4684 C C . PHE A 1 570 ? -7.087 -3.443 14.011 1.00 94.38 570 PHE A C 1
ATOM 4686 O O . PHE A 1 570 ? -7.318 -4.629 13.767 1.00 94.38 570 PHE A O 1
ATOM 4693 N N . PHE A 1 571 ? -7.412 -2.857 15.156 1.00 90.81 571 PHE A N 1
ATOM 4694 C CA . PHE A 1 571 ? -7.911 -3.548 16.337 1.00 90.81 571 PHE A CA 1
ATOM 4695 C C . PHE A 1 571 ? -9.219 -2.912 16.811 1.00 90.81 571 PHE A C 1
ATOM 4697 O O . PHE A 1 571 ? -9.486 -1.742 16.538 1.00 90.81 571 PHE A O 1
ATOM 4704 N N . LEU A 1 572 ? -10.046 -3.674 17.526 1.00 86.06 572 LEU A N 1
ATOM 4705 C CA . LEU A 1 572 ? -11.257 -3.143 18.160 1.00 86.06 572 LEU A CA 1
ATOM 4706 C C . LEU A 1 572 ? -10.887 -2.145 19.268 1.00 86.06 572 LEU A C 1
ATOM 4708 O O . LEU A 1 572 ? -9.817 -2.264 19.871 1.00 86.06 572 LEU A O 1
ATOM 4712 N N . LEU A 1 573 ? -11.789 -1.210 19.592 1.00 89.38 573 LEU A N 1
ATOM 4713 C CA . LEU A 1 573 ? -11.577 -0.243 20.683 1.00 89.38 573 LEU A CA 1
ATOM 4714 C C . LEU A 1 573 ? -11.221 -0.930 22.017 1.00 89.38 573 LEU A C 1
ATOM 4716 O O . LEU A 1 573 ? -10.333 -0.472 22.728 1.00 89.38 573 LEU A O 1
ATOM 4720 N N . SER A 1 574 ? -11.799 -2.104 22.293 1.00 82.94 574 SER A N 1
ATOM 4721 C CA . SER A 1 574 ? -11.484 -2.951 23.457 1.00 82.94 574 SER A CA 1
ATOM 4722 C C . SER A 1 574 ? -10.031 -3.423 23.560 1.00 82.94 574 SER A C 1
ATOM 4724 O O . SER A 1 574 ? -9.591 -3.838 24.629 1.00 82.94 574 SER A O 1
ATOM 4726 N N . THR A 1 575 ? -9.257 -3.342 22.478 1.00 87.62 575 THR A N 1
ATOM 4727 C CA . THR A 1 575 ? -7.826 -3.685 22.462 1.00 87.62 575 THR A CA 1
ATOM 4728 C C . THR A 1 575 ? -6.932 -2.453 22.679 1.00 87.62 575 THR A C 1
ATOM 4730 O O . THR A 1 575 ? -5.731 -2.614 22.885 1.00 87.62 575 THR A O 1
ATOM 4733 N N . VAL A 1 576 ? -7.465 -1.221 22.675 1.00 92.00 576 VAL A N 1
ATOM 4734 C CA . VAL A 1 576 ? -6.648 0.013 22.688 1.00 92.00 576 VAL A CA 1
ATOM 4735 C C . VAL A 1 576 ? -5.748 0.124 23.923 1.00 92.00 576 VAL A C 1
ATOM 4737 O O . VAL A 1 576 ? -4.597 0.534 23.793 1.00 92.00 576 VAL A O 1
ATOM 4740 N N . THR A 1 577 ? -6.193 -0.349 25.091 1.00 91.25 577 THR A N 1
ATOM 4741 C CA . THR A 1 577 ? -5.351 -0.420 26.299 1.00 91.25 577 THR A CA 1
ATOM 4742 C C . THR A 1 577 ? -4.086 -1.253 26.077 1.00 91.25 577 THR A C 1
ATOM 4744 O O . THR A 1 577 ? -2.998 -0.826 26.454 1.00 91.25 577 THR A O 1
ATOM 4747 N N . LYS A 1 578 ? -4.201 -2.413 25.413 1.00 89.19 578 LYS A N 1
ATOM 4748 C CA . LYS A 1 578 ? -3.047 -3.257 25.058 1.00 89.19 578 LYS A CA 1
ATOM 4749 C C . LYS A 1 578 ? -2.232 -2.649 23.917 1.00 89.19 578 LYS A C 1
ATOM 4751 O O . LYS A 1 578 ? -1.008 -2.750 23.909 1.00 89.19 578 LYS A O 1
ATOM 4756 N N . LEU A 1 579 ? -2.895 -1.986 22.967 1.00 92.31 579 LEU A N 1
ATOM 4757 C CA . LEU A 1 579 ? -2.237 -1.309 21.849 1.00 92.31 579 LEU A CA 1
ATOM 4758 C C . LEU A 1 579 ? -1.259 -0.233 22.348 1.00 92.31 579 LEU A C 1
ATOM 4760 O O . LEU A 1 579 ? -0.108 -0.222 21.918 1.00 92.31 579 LEU A O 1
ATOM 4764 N N . LEU A 1 580 ? -1.698 0.611 23.288 1.00 93.44 580 LEU A N 1
ATOM 4765 C CA . LEU A 1 580 ? -0.884 1.669 23.895 1.00 93.44 580 LEU A CA 1
ATOM 4766 C C . LEU A 1 580 ? 0.166 1.124 24.872 1.00 93.44 580 LEU A C 1
ATOM 4768 O O . LEU A 1 580 ? 1.328 1.504 24.780 1.00 93.44 580 LEU A O 1
ATOM 4772 N N . LYS A 1 581 ? -0.213 0.216 25.784 1.00 91.69 581 LYS A N 1
ATOM 4773 C CA . LYS A 1 581 ? 0.659 -0.185 26.907 1.00 91.69 581 LYS A CA 1
ATOM 4774 C C . LYS A 1 581 ? 1.578 -1.372 26.621 1.00 91.69 581 LYS A C 1
ATOM 4776 O O . LYS A 1 581 ? 2.589 -1.524 27.298 1.00 91.69 581 LYS A O 1
ATOM 4781 N N . GLU A 1 582 ? 1.253 -2.213 25.638 1.00 91.12 582 GLU A N 1
ATOM 4782 C CA . GLU A 1 582 ? 2.020 -3.430 25.340 1.00 91.12 582 GLU A CA 1
ATOM 4783 C C . GLU A 1 582 ? 2.568 -3.484 23.913 1.00 91.12 582 GLU A C 1
ATOM 4785 O O . GLU A 1 582 ? 3.676 -3.978 23.724 1.00 91.12 582 GLU A O 1
ATOM 4790 N N . PHE A 1 583 ? 1.805 -3.045 22.905 1.00 93.06 583 PHE A N 1
ATOM 4791 C CA . PHE A 1 583 ? 2.183 -3.212 21.496 1.00 93.06 583 PHE A CA 1
ATOM 4792 C C . PHE A 1 583 ? 3.070 -2.074 20.985 1.00 93.06 583 PHE A C 1
ATOM 4794 O O . PHE A 1 583 ? 4.153 -2.345 20.473 1.00 93.06 583 PHE A O 1
ATOM 4801 N N . ILE A 1 584 ? 2.642 -0.815 21.141 1.00 93.25 584 ILE A N 1
ATOM 4802 C CA . ILE A 1 584 ? 3.399 0.361 20.684 1.00 93.25 584 ILE A CA 1
ATOM 4803 C C . ILE A 1 584 ? 4.823 0.402 21.279 1.00 93.25 584 ILE A C 1
ATOM 4805 O O . ILE A 1 584 ? 5.761 0.537 20.495 1.00 93.25 584 ILE A O 1
ATOM 4809 N N . PRO A 1 585 ? 5.045 0.160 22.590 1.00 92.06 585 PRO A N 1
ATOM 4810 C CA . PRO A 1 585 ? 6.391 0.115 23.175 1.00 92.06 585 PRO A CA 1
ATOM 4811 C C . PRO A 1 585 ? 7.287 -1.028 22.666 1.00 92.06 585 PRO A C 1
ATOM 4813 O O . PRO A 1 585 ? 8.488 -1.016 22.921 1.00 92.06 585 PRO A O 1
ATOM 4816 N N . LYS A 1 586 ? 6.724 -2.028 21.971 1.00 91.94 586 LYS A N 1
ATOM 4817 C CA . LYS A 1 586 ? 7.451 -3.163 21.369 1.00 91.94 586 LYS A CA 1
ATOM 4818 C C . LYS A 1 586 ? 7.646 -3.010 19.853 1.00 91.94 586 LYS A C 1
ATOM 4820 O O . LYS A 1 586 ? 8.147 -3.935 19.211 1.00 91.94 586 LYS A O 1
ATOM 4825 N N . LEU A 1 587 ? 7.227 -1.892 19.254 1.00 91.06 587 LEU A N 1
ATOM 4826 C CA . LEU A 1 587 ? 7.428 -1.643 17.828 1.00 91.06 587 LEU A CA 1
ATOM 4827 C C . LEU A 1 587 ? 8.907 -1.403 17.505 1.00 91.06 587 LEU A C 1
ATOM 4829 O O . LEU A 1 587 ? 9.626 -0.724 18.227 1.00 91.06 587 LEU A O 1
ATOM 4833 N N . SER A 1 588 ? 9.338 -1.911 16.351 1.00 90.88 588 SER A N 1
ATOM 4834 C CA . SER A 1 588 ? 10.663 -1.650 15.776 1.00 90.88 588 SER A CA 1
ATOM 4835 C C . SER A 1 588 ? 10.788 -0.270 15.109 1.00 90.88 588 SER A C 1
ATOM 4837 O O . SER A 1 588 ? 11.844 0.044 14.568 1.00 90.88 588 SER A O 1
ATOM 4839 N N . HIS A 1 589 ? 9.729 0.541 15.116 1.00 90.06 589 HIS A N 1
ATOM 4840 C CA . HIS A 1 589 ? 9.673 1.891 14.553 1.00 90.06 589 HIS A CA 1
ATOM 4841 C C . HIS A 1 589 ? 8.854 2.810 15.464 1.00 90.06 589 HIS A C 1
ATOM 4843 O O . HIS A 1 589 ? 7.989 2.345 16.206 1.00 90.06 589 HIS A O 1
ATOM 4849 N N . GLU A 1 590 ? 9.102 4.115 15.378 1.00 88.38 590 GLU A N 1
ATOM 4850 C CA . GLU A 1 590 ? 8.441 5.109 16.225 1.00 88.38 590 GLU A CA 1
ATOM 4851 C C . GLU A 1 590 ? 6.945 5.274 15.902 1.00 88.38 590 GLU A C 1
ATOM 4853 O O . GLU A 1 590 ? 6.487 5.112 14.763 1.00 88.38 590 GLU A O 1
ATOM 4858 N N . ALA A 1 591 ? 6.173 5.613 16.934 1.00 91.88 591 ALA A N 1
ATOM 4859 C CA . ALA A 1 591 ? 4.745 5.878 16.862 1.00 91.88 591 ALA A CA 1
ATOM 4860 C C . ALA A 1 591 ? 4.382 7.021 17.821 1.00 91.88 591 ALA A C 1
ATOM 4862 O O . ALA A 1 591 ? 4.828 7.041 18.964 1.00 91.88 591 ALA A O 1
ATOM 4863 N N . ASP A 1 592 ? 3.570 7.973 17.365 1.00 90.38 592 ASP A N 1
ATOM 4864 C CA . ASP A 1 592 ? 3.276 9.234 18.064 1.00 90.38 592 ASP A CA 1
ATOM 4865 C C . ASP A 1 592 ? 1.798 9.379 18.472 1.00 90.38 592 ASP A C 1
ATOM 4867 O O . ASP A 1 592 ? 1.354 10.478 18.813 1.00 90.38 592 ASP A O 1
ATOM 4871 N N . GLY A 1 593 ? 1.029 8.284 18.436 1.00 94.00 593 GLY A N 1
ATOM 4872 C CA . GLY A 1 593 ? -0.352 8.231 18.919 1.00 94.00 593 GLY A CA 1
ATOM 4873 C C . GLY A 1 593 ? -1.197 7.149 18.244 1.00 94.00 593 GLY A C 1
ATOM 4874 O O . GLY A 1 593 ? -0.724 6.045 17.966 1.00 94.00 593 GLY A O 1
ATOM 4875 N N . LEU A 1 594 ? -2.461 7.471 17.952 1.00 96.81 594 LEU A N 1
ATOM 4876 C CA . LEU A 1 594 ? -3.462 6.549 17.401 1.00 96.81 594 LEU A CA 1
ATOM 4877 C C . LEU A 1 594 ? -4.169 7.126 16.170 1.00 96.81 594 LEU A C 1
ATOM 4879 O O . LEU A 1 594 ? -4.324 8.338 16.021 1.00 96.81 594 LEU A O 1
ATOM 4883 N N . ILE A 1 595 ? -4.656 6.236 15.311 1.00 97.62 595 ILE A N 1
ATOM 4884 C CA . ILE A 1 595 ? -5.613 6.528 14.242 1.00 97.62 595 ILE A CA 1
ATOM 4885 C C . ILE A 1 595 ? -6.889 5.730 14.516 1.00 97.62 595 ILE A C 1
ATOM 4887 O O . ILE A 1 595 ? -6.815 4.516 14.706 1.00 97.62 595 ILE A O 1
ATOM 4891 N N . PHE A 1 596 ? -8.040 6.400 14.483 1.00 97.19 596 PHE A N 1
ATOM 4892 C CA . PHE A 1 596 ? -9.361 5.779 14.550 1.00 97.19 596 PHE A CA 1
ATOM 4893 C C . PHE A 1 596 ? -10.042 5.878 13.182 1.00 97.19 596 PHE A C 1
ATOM 4895 O O . PHE A 1 596 ? -10.245 6.974 12.659 1.00 97.19 596 PHE A O 1
ATOM 4902 N N . GLN A 1 597 ? -10.393 4.730 12.610 1.00 96.69 597 GLN A N 1
ATOM 4903 C CA . GLN A 1 597 ? -11.042 4.590 11.306 1.00 96.69 597 GLN A CA 1
ATOM 4904 C C . GLN A 1 597 ? -12.408 3.925 11.501 1.00 96.69 597 GLN A C 1
ATOM 4906 O O . GLN A 1 597 ? -12.477 2.862 12.123 1.00 96.69 597 GLN A O 1
ATOM 4911 N N . GLY A 1 598 ? -13.485 4.526 10.986 1.00 93.19 598 GLY A N 1
ATOM 4912 C CA . GLY A 1 598 ? -14.818 3.930 11.071 1.00 93.19 598 GLY A CA 1
ATOM 4913 C C . GLY A 1 598 ? -14.868 2.592 10.333 1.00 93.19 598 GLY A C 1
ATOM 4914 O O . GLY A 1 598 ? -14.279 2.440 9.262 1.00 93.19 598 GLY A O 1
ATOM 4915 N N . TRP A 1 599 ? -15.546 1.609 10.922 1.00 89.19 599 TRP A N 1
ATOM 4916 C CA . TRP A 1 599 ? -15.628 0.229 10.433 1.00 89.19 599 TRP A CA 1
ATOM 4917 C C . TRP A 1 599 ? -16.325 0.126 9.066 1.00 89.19 599 TRP A C 1
ATOM 4919 O O . TRP A 1 599 ? -15.862 -0.587 8.168 1.00 89.19 599 TRP A O 1
ATOM 4929 N N . ASP A 1 600 ? -17.410 0.884 8.903 1.00 89.25 600 ASP A N 1
ATOM 4930 C CA . ASP A 1 600 ? -18.247 0.985 7.706 1.00 89.25 600 ASP A CA 1
ATOM 4931 C C . ASP A 1 600 ? -17.850 2.132 6.761 1.00 89.25 600 ASP A C 1
ATOM 4933 O O . ASP A 1 600 ? -18.407 2.236 5.669 1.00 89.25 600 ASP A O 1
ATOM 4937 N N . ASP A 1 601 ? -16.884 2.978 7.136 1.00 92.50 601 ASP A N 1
ATOM 4938 C CA . ASP A 1 601 ? -16.566 4.200 6.388 1.00 92.50 601 ASP A CA 1
ATOM 4939 C C . ASP A 1 601 ? -16.160 3.909 4.930 1.00 92.50 601 ASP A C 1
ATOM 4941 O O . ASP A 1 601 ? -15.229 3.124 4.704 1.00 92.50 601 ASP A O 1
ATOM 4945 N N . PRO A 1 602 ? -16.766 4.573 3.924 1.00 95.62 602 PRO A N 1
ATOM 4946 C CA . PRO A 1 602 ? -16.236 4.594 2.563 1.00 95.62 602 PRO A CA 1
ATOM 4947 C C . PRO A 1 602 ? -14.906 5.368 2.522 1.00 95.62 602 PRO A C 1
ATOM 4949 O O . PRO A 1 602 ? -14.621 6.199 3.381 1.00 95.62 602 PRO A O 1
ATOM 4952 N N . TYR A 1 603 ? -14.074 5.141 1.505 1.00 97.56 603 TYR A N 1
ATOM 4953 C CA . TYR A 1 603 ? -12.844 5.917 1.341 1.00 97.56 603 TYR A CA 1
ATOM 4954 C C . TYR A 1 603 ? -13.185 7.331 0.857 1.00 97.56 603 TYR A C 1
ATOM 4956 O O . TYR A 1 603 ? -13.486 7.538 -0.320 1.00 97.56 603 TYR A O 1
ATOM 4964 N N . VAL A 1 604 ? -13.112 8.312 1.758 1.00 96.38 604 VAL A N 1
ATOM 4965 C CA . VAL A 1 604 ? -13.295 9.734 1.433 1.00 96.38 604 VAL A CA 1
ATOM 4966 C C . VAL A 1 604 ? -11.957 10.346 0.986 1.00 96.38 604 VAL A C 1
ATOM 4968 O O . VAL A 1 604 ? -11.014 10.385 1.777 1.00 96.38 604 VAL A O 1
ATOM 4971 N N . PRO A 1 605 ? -11.829 10.852 -0.256 1.00 94.25 605 PRO A N 1
ATOM 4972 C CA . PRO A 1 605 ? -10.627 11.559 -0.693 1.00 94.25 605 PRO A CA 1
ATOM 4973 C C . PRO A 1 605 ? -10.472 12.908 0.027 1.00 94.25 605 PRO A C 1
ATOM 4975 O O . PRO A 1 605 ? -11.450 13.640 0.187 1.00 94.25 605 PRO A O 1
ATOM 4978 N N . ARG A 1 606 ? -9.232 13.310 0.348 1.00 90.88 606 ARG A N 1
ATOM 4979 C CA . ARG A 1 606 ? -8.909 14.520 1.143 1.00 90.88 606 ARG A CA 1
ATOM 4980 C C . ARG A 1 606 ? -9.490 14.448 2.565 1.00 90.88 606 ARG A C 1
ATOM 4982 O O . ARG A 1 606 ? -9.550 13.371 3.134 1.00 90.88 606 ARG A O 1
ATOM 4989 N N . THR A 1 607 ? -9.810 15.580 3.199 1.00 92.81 607 THR A N 1
ATOM 4990 C CA . THR A 1 607 ? -10.276 15.624 4.596 1.00 92.81 607 THR A CA 1
ATOM 4991 C C . THR A 1 607 ? -11.472 14.703 4.824 1.00 92.81 607 THR A C 1
ATOM 4993 O O . THR A 1 607 ? -12.503 14.857 4.174 1.00 92.81 607 THR A O 1
ATOM 4996 N N . HIS A 1 608 ? -11.324 13.778 5.768 1.00 94.25 608 HIS A N 1
ATOM 4997 C CA . HIS A 1 608 ? -12.348 12.818 6.154 1.00 94.25 608 HIS A CA 1
ATOM 4998 C C . HIS A 1 608 ? -12.684 13.051 7.628 1.00 94.25 608 HIS A C 1
ATOM 5000 O O . HIS A 1 608 ? -11.927 12.647 8.503 1.00 94.25 608 HIS A O 1
ATOM 5006 N N . GLU A 1 609 ? -13.825 13.684 7.909 1.00 90.81 609 GLU A N 1
ATOM 5007 C CA . GLU A 1 609 ? -14.213 14.067 9.281 1.00 90.81 609 GLU A CA 1
ATOM 5008 C C . GLU A 1 609 ? -14.374 12.849 10.210 1.00 90.81 609 GLU A C 1
ATOM 5010 O O . GLU A 1 609 ? -13.973 12.898 11.364 1.00 90.81 609 GLU A O 1
ATOM 5015 N N . GLY A 1 610 ? -14.865 11.717 9.688 1.00 90.94 610 GLY A N 1
ATOM 5016 C CA . GLY A 1 610 ? -14.917 10.449 10.431 1.00 90.94 610 GLY A CA 1
ATOM 5017 C C . GLY A 1 610 ? -13.571 9.738 10.659 1.00 90.94 610 GLY A C 1
ATOM 5018 O O . GLY A 1 610 ? -13.542 8.786 11.427 1.00 90.94 610 GLY A O 1
ATOM 5019 N N . LEU A 1 611 ? -12.463 10.163 10.039 1.00 96.12 611 LEU A N 1
ATOM 5020 C CA . LEU A 1 611 ? -11.147 9.537 10.208 1.00 96.12 611 LEU A CA 1
ATOM 5021 C C . LEU A 1 611 ? -10.324 10.394 11.170 1.00 96.12 611 LEU A C 1
ATOM 5023 O O . LEU A 1 611 ? -9.870 11.486 10.823 1.00 96.12 611 LEU A O 1
ATOM 5027 N N . LEU A 1 612 ? -10.128 9.897 12.386 1.00 95.56 612 LEU A N 1
ATOM 5028 C CA . LEU A 1 612 ? -9.589 10.680 13.493 1.00 95.56 612 LEU A CA 1
ATOM 5029 C C . LEU A 1 612 ? -8.131 10.293 13.764 1.00 95.56 612 LEU A C 1
ATOM 5031 O O . LEU A 1 612 ? -7.757 9.122 13.700 1.00 95.56 612 LEU A O 1
ATOM 5035 N N . LYS A 1 613 ? -7.294 11.277 14.096 1.00 94.94 613 LYS A N 1
ATOM 5036 C CA . LYS A 1 613 ? -5.946 11.067 14.637 1.00 94.94 613 LYS A CA 1
ATOM 5037 C C . LYS A 1 613 ? -5.850 11.629 16.046 1.00 94.94 613 LYS A C 1
ATOM 5039 O O . LYS A 1 613 ? -6.186 12.787 16.279 1.00 94.94 613 LYS A O 1
ATOM 5044 N N . TRP A 1 614 ? -5.317 10.838 16.958 1.00 94.69 614 TRP A N 1
ATOM 5045 C CA . TRP A 1 614 ? -4.899 11.285 18.277 1.00 94.69 614 TRP A CA 1
ATOM 5046 C C . TRP A 1 614 ? -3.371 11.243 18.360 1.00 94.69 614 TRP A C 1
ATOM 5048 O O . TRP A 1 614 ? -2.730 10.405 17.724 1.00 94.69 614 TRP A O 1
ATOM 5058 N N . LYS A 1 615 ? -2.796 12.173 19.116 1.00 91.62 615 LYS A N 1
ATOM 5059 C CA . LYS A 1 615 ? -1.364 12.282 19.399 1.00 91.62 615 LYS A CA 1
ATOM 5060 C C . LYS A 1 615 ? -1.188 12.408 20.903 1.00 91.62 615 LYS A C 1
ATOM 5062 O O . LYS A 1 615 ? -1.992 13.091 21.536 1.00 91.62 615 LYS A O 1
ATOM 5067 N N . TYR A 1 616 ? -0.103 11.851 21.429 1.00 89.44 616 TYR A N 1
ATOM 5068 C CA . TYR A 1 616 ? 0.336 12.164 22.787 1.00 89.44 616 TYR A CA 1
ATOM 5069 C C . TYR A 1 616 ? 0.480 13.695 22.953 1.00 89.44 616 TYR A C 1
ATOM 5071 O O . TYR A 1 616 ? 1.017 14.336 22.039 1.00 89.44 616 TYR A O 1
ATOM 5079 N N . PRO A 1 617 ? -0.013 14.309 24.050 1.00 85.06 617 PRO A N 1
ATOM 5080 C CA . PRO A 1 617 ? 0.047 15.757 24.271 1.00 85.06 617 PRO A CA 1
ATOM 5081 C C . PRO A 1 617 ? 1.436 16.366 24.025 1.00 85.06 617 PRO A C 1
ATOM 5083 O O . PRO A 1 617 ? 1.549 17.353 23.300 1.00 85.06 617 PRO A O 1
ATOM 5086 N N . GLU A 1 618 ? 2.480 15.714 24.529 1.00 81.31 618 GLU A N 1
ATOM 5087 C CA . GLU A 1 618 ? 3.899 16.056 24.409 1.00 81.31 618 GLU A CA 1
ATOM 5088 C C . GLU A 1 618 ? 4.464 15.929 22.978 1.00 81.31 618 GLU A C 1
ATOM 5090 O O . GLU A 1 618 ? 5.435 16.604 22.634 1.00 81.31 618 GLU A O 1
ATOM 5095 N N . MET A 1 619 ? 3.814 15.140 22.112 1.00 84.00 619 MET A N 1
ATOM 5096 C CA . MET A 1 619 ? 4.154 14.958 20.689 1.00 84.00 619 MET A CA 1
ATOM 5097 C C . MET A 1 619 ? 3.412 15.948 19.765 1.00 84.00 619 MET A C 1
ATOM 5099 O O . MET A 1 619 ? 3.392 15.782 18.534 1.00 84.00 619 MET A O 1
ATOM 5103 N N . ASN A 1 620 ? 2.772 16.976 20.336 1.00 86.56 620 ASN A N 1
ATOM 5104 C CA . ASN A 1 620 ? 2.237 18.116 19.594 1.00 86.56 620 ASN A CA 1
ATOM 5105 C C . ASN A 1 620 ? 3.311 19.193 19.430 1.00 86.56 620 ASN A C 1
ATOM 5107 O O . ASN A 1 620 ? 3.626 19.935 20.361 1.00 86.56 620 ASN A O 1
ATOM 5111 N N . SER A 1 621 ? 3.839 19.289 18.213 1.00 89.25 621 SER A N 1
ATOM 5112 C CA . SER A 1 621 ? 4.912 20.204 17.848 1.00 89.25 621 SER A CA 1
ATOM 5113 C C . SER A 1 621 ? 4.463 21.285 16.860 1.00 89.25 621 SER A C 1
ATOM 5115 O O . SER A 1 621 ? 3.483 21.133 16.123 1.00 89.25 621 SER A O 1
ATOM 5117 N N . VAL A 1 622 ? 5.205 22.392 16.836 1.00 90.94 622 VAL A N 1
ATOM 5118 C CA . VAL A 1 622 ? 5.090 23.462 15.838 1.00 90.94 622 VAL A CA 1
ATOM 5119 C C . VAL A 1 622 ? 6.481 23.791 15.303 1.00 90.94 622 VAL A C 1
ATOM 5121 O O . VAL A 1 622 ? 7.433 23.924 16.072 1.00 90.94 622 VAL A O 1
ATOM 5124 N N . ASP A 1 623 ? 6.601 23.948 13.982 1.00 92.19 623 ASP A N 1
ATOM 5125 C CA . ASP A 1 623 ? 7.846 24.405 13.359 1.00 92.19 623 ASP A CA 1
ATOM 5126 C C . ASP A 1 623 ? 7.884 25.940 13.273 1.00 92.19 623 ASP A C 1
ATOM 5128 O O . ASP A 1 623 ? 7.114 26.550 12.517 1.00 92.19 623 ASP A O 1
ATOM 5132 N N . PHE A 1 624 ? 8.815 26.562 13.992 1.00 93.56 624 PHE A N 1
ATOM 5133 C CA . PHE A 1 624 ? 9.054 28.006 13.985 1.00 93.56 624 PHE A CA 1
ATOM 5134 C C . PHE A 1 624 ? 10.368 28.342 13.286 1.00 93.56 624 PHE A C 1
ATOM 5136 O O . PHE A 1 624 ? 11.335 27.592 13.369 1.00 93.56 624 PHE A O 1
ATOM 5143 N N . LEU A 1 625 ? 10.438 29.510 12.649 1.00 92.94 625 LEU A N 1
ATOM 5144 C CA . LEU A 1 625 ? 11.716 30.121 12.299 1.00 92.94 625 LEU A CA 1
ATOM 5145 C C . LEU A 1 625 ? 12.224 30.858 13.539 1.00 92.94 625 LEU A C 1
ATOM 5147 O O . LEU A 1 625 ? 11.523 31.731 14.053 1.00 92.94 625 LEU A O 1
ATOM 5151 N N . PHE A 1 626 ? 13.415 30.502 14.003 1.00 92.69 626 PHE A N 1
ATOM 5152 C CA . PHE A 1 626 ? 14.028 31.078 15.193 1.00 92.69 626 PHE A CA 1
ATOM 5153 C C . PHE A 1 626 ? 15.084 32.106 14.805 1.00 92.69 626 PHE A C 1
ATOM 5155 O O . PHE A 1 626 ? 15.922 31.838 13.947 1.00 92.69 626 PHE A O 1
ATOM 5162 N N . GLU A 1 627 ? 15.061 33.281 15.424 1.00 91.94 627 GLU A N 1
ATOM 5163 C CA . GLU A 1 627 ? 16.085 34.312 15.247 1.00 91.94 627 GLU A CA 1
ATOM 5164 C C . GLU A 1 627 ? 16.482 34.865 16.617 1.00 91.94 627 GLU A C 1
ATOM 5166 O O . GLU A 1 627 ? 15.631 35.096 17.474 1.00 91.94 627 GLU A O 1
ATOM 5171 N N . VAL A 1 628 ? 17.780 35.083 16.815 1.00 89.50 628 VAL A N 1
ATOM 5172 C CA . VAL A 1 628 ? 18.335 35.748 17.999 1.00 89.50 628 VAL A CA 1
ATOM 5173 C C . VAL A 1 628 ? 18.913 37.090 17.564 1.00 89.50 628 VAL A C 1
ATOM 5175 O O . VAL A 1 628 ? 19.740 37.134 16.651 1.00 89.50 628 VAL A O 1
ATOM 5178 N N . VAL A 1 629 ? 18.467 38.177 18.198 1.00 86.50 629 VAL A N 1
ATOM 5179 C CA . VAL A 1 629 ? 18.941 39.551 17.953 1.00 86.50 629 VAL A CA 1
ATOM 5180 C C . VAL A 1 629 ? 19.126 40.247 19.300 1.00 86.50 629 VAL A C 1
ATOM 5182 O O . VAL A 1 629 ? 18.190 40.277 20.095 1.00 86.50 629 VAL A O 1
ATOM 5185 N N . ASP A 1 630 ? 20.314 40.799 19.560 1.00 83.81 630 ASP A N 1
ATOM 5186 C CA . ASP A 1 630 ? 20.674 41.489 20.813 1.00 83.81 630 ASP A CA 1
ATOM 5187 C C . ASP A 1 630 ? 20.312 40.686 22.088 1.00 83.81 630 ASP A C 1
ATOM 5189 O O . ASP A 1 630 ? 19.631 41.190 22.985 1.00 83.81 630 ASP A O 1
ATOM 5193 N N . ASP A 1 631 ? 20.714 39.408 22.129 1.00 81.00 631 ASP A N 1
ATOM 5194 C CA . ASP A 1 631 ? 20.397 38.415 23.176 1.00 81.00 631 ASP A CA 1
ATOM 5195 C C . ASP A 1 631 ? 18.889 38.213 23.446 1.00 81.00 631 ASP A C 1
ATOM 5197 O O . ASP A 1 631 ? 18.477 37.755 24.516 1.00 81.00 631 ASP A O 1
ATOM 5201 N N . ARG A 1 632 ? 18.031 38.541 22.470 1.00 83.56 632 ARG A N 1
ATOM 5202 C CA . ARG A 1 632 ? 16.585 38.288 22.517 1.00 83.56 632 ARG A CA 1
ATOM 5203 C C . ARG A 1 632 ? 16.180 37.250 21.485 1.00 83.56 632 ARG A C 1
ATOM 5205 O O . ARG A 1 632 ? 16.525 37.351 20.311 1.00 83.56 632 ARG A O 1
ATOM 5212 N N . GLU A 1 633 ? 15.402 36.285 21.950 1.00 89.31 633 GLU A N 1
ATOM 5213 C CA . GLU A 1 633 ? 14.798 35.224 21.152 1.00 89.31 633 GLU A CA 1
ATOM 5214 C C . GLU A 1 633 ? 13.532 35.724 20.444 1.00 89.31 633 GLU A C 1
ATOM 5216 O O . GLU A 1 633 ? 12.671 36.357 21.062 1.00 89.31 633 GLU A O 1
ATOM 5221 N N . PHE A 1 634 ? 13.391 35.392 19.162 1.00 90.06 634 PHE A N 1
ATOM 5222 C CA . PHE A 1 634 ? 12.208 35.675 18.357 1.00 90.06 634 PHE A CA 1
ATOM 5223 C C . PHE A 1 634 ? 11.769 34.416 17.603 1.00 90.06 634 PHE A C 1
ATOM 5225 O O . PHE A 1 634 ? 12.558 33.771 16.912 1.00 90.06 634 PHE A O 1
ATOM 5232 N N . LEU A 1 635 ? 10.481 34.085 17.713 1.00 91.94 635 LEU A N 1
ATOM 5233 C CA . LEU A 1 635 ? 9.848 32.968 17.013 1.00 91.94 635 LEU A CA 1
ATOM 5234 C C . LEU A 1 635 ? 8.918 33.499 15.922 1.00 91.94 635 LEU A C 1
ATOM 5236 O O . LEU A 1 635 ? 8.031 34.309 16.195 1.00 91.94 635 LEU A O 1
ATOM 5240 N N . TYR A 1 636 ? 9.085 33.020 14.691 1.00 92.31 636 TYR A N 1
ATOM 5241 C CA . TYR A 1 636 ? 8.273 33.434 13.550 1.00 92.31 636 TYR A CA 1
ATOM 5242 C C . TYR A 1 636 ? 7.495 32.273 12.932 1.00 92.31 636 TYR A C 1
ATOM 5244 O O . TYR A 1 636 ? 8.040 31.212 12.624 1.00 92.31 636 TYR A O 1
ATOM 5252 N N . LEU A 1 637 ? 6.217 32.534 12.667 1.00 92.75 637 LEU A N 1
ATOM 5253 C CA . LEU A 1 637 ? 5.338 31.711 11.839 1.00 92.75 637 LEU A CA 1
ATOM 5254 C C . LEU A 1 637 ? 5.174 32.329 10.448 1.00 92.75 637 LEU A C 1
ATOM 5256 O O . LEU A 1 637 ? 5.535 33.483 10.205 1.00 92.75 637 LEU A O 1
ATOM 5260 N N . HIS A 1 638 ? 4.588 31.573 9.529 1.00 90.69 638 HIS A N 1
ATOM 5261 C CA . HIS A 1 638 ? 4.190 32.061 8.217 1.00 90.69 638 HIS A CA 1
ATOM 5262 C C . HIS A 1 638 ? 2.721 32.524 8.250 1.00 90.69 638 HIS A C 1
ATOM 5264 O O . HIS A 1 638 ? 1.851 31.837 8.776 1.00 90.69 638 HIS A O 1
ATOM 5270 N N . GLU A 1 639 ? 2.410 33.695 7.695 1.00 88.81 639 GLU A N 1
ATOM 5271 C CA . GLU A 1 639 ? 1.026 34.115 7.456 1.00 88.81 639 GLU A CA 1
ATOM 5272 C C . GLU A 1 639 ? 0.952 34.949 6.172 1.00 88.81 639 GLU A C 1
ATOM 5274 O O . GLU A 1 639 ? 1.614 35.979 6.041 1.00 88.81 639 GLU A O 1
ATOM 5279 N N . ARG A 1 640 ? 0.139 34.506 5.201 1.00 82.88 640 ARG A N 1
ATOM 5280 C CA . ARG A 1 640 ? -0.139 35.235 3.941 1.00 82.88 640 ARG A CA 1
ATOM 5281 C C . ARG A 1 640 ? 1.122 35.710 3.183 1.00 82.88 640 ARG A C 1
ATOM 5283 O O . ARG A 1 640 ? 1.129 36.811 2.633 1.00 82.88 640 ARG A O 1
ATOM 5290 N N . GLY A 1 641 ? 2.184 34.901 3.144 1.00 77.44 641 GLY A N 1
ATOM 5291 C CA . GLY A 1 641 ? 3.432 35.246 2.446 1.00 77.44 641 GLY A CA 1
ATOM 5292 C C . GLY A 1 641 ? 4.414 36.103 3.254 1.00 77.44 641 GLY A C 1
ATOM 5293 O O . GLY A 1 641 ? 5.374 36.613 2.681 1.00 77.44 641 GLY A O 1
ATOM 5294 N N . LYS A 1 642 ? 4.182 36.313 4.558 1.00 84.56 642 LYS A N 1
ATOM 5295 C CA . LYS A 1 642 ? 5.050 37.108 5.443 1.00 84.56 642 LYS A CA 1
ATOM 5296 C C . LYS A 1 642 ? 5.402 36.351 6.725 1.00 84.56 642 LYS A C 1
ATOM 5298 O O . LYS A 1 642 ? 4.635 35.501 7.177 1.00 84.56 642 LYS A O 1
ATOM 5303 N N . LYS A 1 643 ? 6.544 36.699 7.329 1.00 86.88 643 LYS A N 1
ATOM 5304 C CA . LYS A 1 643 ? 6.879 36.303 8.705 1.00 86.88 643 LYS A CA 1
ATOM 5305 C C . LYS A 1 643 ? 5.918 37.000 9.676 1.00 86.88 643 LYS A C 1
ATOM 5307 O O . LYS A 1 643 ? 5.737 38.215 9.587 1.00 86.88 643 LYS A O 1
ATOM 5312 N N . LYS A 1 644 ? 5.339 36.244 10.605 1.00 89.12 644 LYS A N 1
ATOM 5313 C CA . LYS A 1 644 ? 4.511 36.719 11.719 1.00 89.12 644 LYS A CA 1
ATOM 5314 C C . LYS A 1 644 ? 5.249 36.436 13.020 1.00 89.12 644 LYS A C 1
ATOM 5316 O O . LYS A 1 644 ? 5.538 35.276 13.294 1.00 89.12 644 LYS A O 1
ATOM 5321 N N . LEU A 1 645 ? 5.558 37.475 13.791 1.00 89.62 645 LEU A N 1
ATOM 5322 C CA . LEU A 1 645 ? 6.218 37.328 15.087 1.00 89.62 645 LEU A CA 1
ATOM 5323 C C . LEU A 1 645 ? 5.253 36.739 16.128 1.00 89.62 645 LEU A C 1
ATOM 5325 O O . LEU A 1 645 ? 4.092 37.143 16.197 1.00 89.62 645 LEU A O 1
ATOM 5329 N N . MET A 1 646 ? 5.758 35.818 16.944 1.00 87.88 646 MET A N 1
ATOM 5330 C CA . MET A 1 646 ? 5.117 35.323 18.157 1.00 87.88 646 MET A CA 1
ATOM 5331 C C . MET A 1 646 ? 5.645 36.103 19.362 1.00 87.88 646 MET A C 1
ATOM 5333 O O . MET A 1 646 ? 6.776 35.907 19.801 1.00 87.88 646 MET A O 1
ATOM 5337 N N . GLU A 1 647 ? 4.831 37.015 19.889 1.00 76.88 647 GLU A N 1
ATOM 5338 C CA . GLU A 1 647 ? 5.193 37.816 21.061 1.00 76.88 647 GLU A CA 1
ATOM 5339 C C . GLU A 1 647 ? 5.235 36.960 22.341 1.00 76.88 647 GLU A C 1
ATOM 5341 O O . GLU A 1 647 ? 4.486 35.994 22.491 1.00 76.88 647 GLU A O 1
ATOM 5346 N N . GLY A 1 648 ? 6.135 37.306 23.268 1.00 71.25 648 GLY A N 1
ATOM 5347 C CA . GLY A 1 648 ? 6.229 36.701 24.606 1.00 71.25 648 GLY A CA 1
ATOM 5348 C C . GLY A 1 648 ? 6.705 35.242 24.676 1.00 71.25 648 GLY A C 1
ATOM 5349 O O . GLY A 1 648 ? 6.887 34.727 25.775 1.00 71.25 648 GLY A O 1
ATOM 5350 N N . SER A 1 649 ? 6.931 34.579 23.541 1.00 79.56 649 SER A N 1
ATOM 5351 C CA . SER A 1 649 ? 7.312 33.163 23.479 1.00 79.56 649 SER A CA 1
ATOM 5352 C C . SER A 1 649 ? 8.833 32.984 23.588 1.00 79.56 649 SER A C 1
ATOM 5354 O O . SER A 1 649 ? 9.573 33.635 22.856 1.00 79.56 649 SER A O 1
ATOM 5356 N N . ARG A 1 650 ? 9.294 32.090 24.474 1.00 82.69 650 ARG A N 1
ATOM 5357 C CA . ARG A 1 650 ? 10.711 31.694 24.629 1.00 82.69 650 ARG A CA 1
ATOM 5358 C C . ARG A 1 650 ? 10.905 30.203 24.387 1.00 82.69 650 ARG A C 1
ATOM 5360 O O . ARG A 1 650 ? 9.972 29.429 24.623 1.00 82.69 650 ARG A O 1
ATOM 5367 N N . VAL A 1 651 ? 12.113 29.823 23.977 1.00 87.81 651 VAL A N 1
ATOM 5368 C CA . VAL A 1 651 ? 12.516 28.432 23.737 1.00 87.81 651 VAL A CA 1
ATOM 5369 C C . VAL A 1 651 ? 13.484 27.963 24.820 1.00 87.81 651 VAL A C 1
ATOM 5371 O O . VAL A 1 651 ? 14.435 28.653 25.169 1.00 87.81 651 VAL A O 1
ATOM 5374 N N . VAL A 1 652 ? 13.261 26.761 25.340 1.00 88.81 652 VAL A N 1
ATOM 5375 C CA . VAL A 1 652 ? 14.201 26.048 26.208 1.00 88.81 652 VAL A CA 1
ATOM 5376 C C . VAL A 1 652 ? 14.904 24.977 25.381 1.00 88.81 652 VAL A C 1
ATOM 5378 O O . VAL A 1 652 ? 14.243 24.158 24.745 1.00 88.81 652 VAL A O 1
ATOM 5381 N N . PHE A 1 653 ? 16.234 24.975 25.416 1.00 87.81 653 PHE A N 1
ATOM 5382 C CA . PHE A 1 653 ? 17.094 23.963 24.802 1.00 87.81 653 PHE A CA 1
ATOM 5383 C C . PHE A 1 653 ? 17.545 22.978 25.903 1.00 87.81 653 PHE A C 1
ATOM 5385 O O . PHE A 1 653 ? 18.353 23.366 26.751 1.00 87.81 653 PHE A O 1
ATOM 5392 N N . PRO A 1 654 ? 16.990 21.746 25.979 1.00 83.00 654 PRO A N 1
ATOM 5393 C CA . PRO A 1 654 ? 17.217 20.840 27.118 1.00 83.00 654 PRO A CA 1
ATOM 5394 C C . PRO A 1 654 ? 18.658 20.335 27.252 1.00 83.00 654 PRO A C 1
ATOM 5396 O O . PRO A 1 654 ? 19.083 19.943 28.335 1.00 83.00 654 PRO A O 1
ATOM 5399 N N . ASP A 1 655 ? 19.400 20.346 26.148 1.00 82.69 655 ASP A N 1
ATOM 5400 C CA . ASP A 1 655 ? 20.810 19.972 26.041 1.00 82.69 655 ASP A CA 1
ATOM 5401 C C . ASP A 1 655 ? 21.772 21.070 26.539 1.00 82.69 655 ASP A C 1
ATOM 5403 O O . ASP A 1 655 ? 22.979 20.844 26.614 1.00 82.69 655 ASP A O 1
ATOM 5407 N N . GLY A 1 656 ? 21.256 22.258 26.879 1.00 80.06 656 GLY A N 1
ATOM 5408 C CA . GLY A 1 656 ? 22.060 23.416 27.268 1.00 80.06 656 GLY A CA 1
ATOM 5409 C C . GLY A 1 656 ? 22.778 24.099 26.100 1.00 80.06 656 GLY A C 1
ATOM 5410 O O . GLY A 1 656 ? 23.689 24.894 26.339 1.00 80.06 656 GLY A O 1
ATOM 5411 N N . SER A 1 657 ? 22.397 23.808 24.851 1.00 84.56 657 SER A N 1
ATOM 5412 C CA . SER A 1 657 ? 22.979 24.459 23.675 1.00 84.56 657 SER A CA 1
ATOM 5413 C C . SER A 1 657 ? 22.686 25.966 23.637 1.00 84.56 657 SER A C 1
ATOM 5415 O O . SER A 1 657 ? 21.597 26.416 23.991 1.00 84.56 657 SER A O 1
ATOM 5417 N N . ASP A 1 658 ? 23.648 26.749 23.138 1.00 84.00 658 ASP A N 1
ATOM 5418 C CA . ASP A 1 658 ? 23.499 28.194 22.921 1.00 84.00 658 ASP A CA 1
ATOM 5419 C C . ASP A 1 658 ? 22.406 28.482 21.866 1.00 84.00 658 ASP A C 1
ATOM 5421 O O . ASP A 1 658 ? 22.558 28.063 20.709 1.00 84.00 658 ASP A O 1
ATOM 5425 N N . PRO A 1 659 ? 21.334 29.231 22.207 1.00 85.06 659 PRO A N 1
ATOM 5426 C CA . PRO A 1 659 ? 20.293 29.633 21.261 1.00 85.06 659 PRO A CA 1
ATOM 5427 C C . PRO A 1 659 ? 20.843 30.288 19.985 1.00 85.06 659 PRO A C 1
ATOM 5429 O O . PRO A 1 659 ? 20.309 30.082 18.892 1.00 85.06 659 PRO A O 1
ATOM 5432 N N . SER A 1 660 ? 21.950 31.029 20.086 1.00 86.19 660 SER A N 1
ATOM 5433 C CA . SER A 1 660 ? 22.584 31.732 18.963 1.00 86.19 660 SER A CA 1
ATOM 5434 C C . SER A 1 660 ? 22.951 30.791 17.810 1.00 86.19 660 SER A C 1
ATOM 5436 O O . SER A 1 660 ? 22.856 31.175 16.642 1.00 86.19 660 SER A O 1
ATOM 5438 N N . ALA A 1 661 ? 23.283 29.528 18.109 1.00 86.69 661 ALA A N 1
ATOM 5439 C CA . ALA A 1 661 ? 23.617 28.505 17.117 1.00 86.69 661 ALA A CA 1
ATOM 5440 C C . ALA A 1 661 ? 22.426 28.083 16.229 1.00 86.69 661 ALA A C 1
ATOM 5442 O O . ALA A 1 661 ? 22.629 27.459 15.180 1.00 86.69 661 ALA A O 1
ATOM 5443 N N . TYR A 1 662 ? 21.193 28.421 16.618 1.00 87.94 662 TYR A N 1
ATOM 5444 C CA . TYR A 1 662 ? 19.958 28.093 15.898 1.00 87.94 662 TYR A CA 1
ATOM 5445 C C . TYR A 1 662 ? 19.327 29.297 15.184 1.00 87.94 662 TYR A C 1
ATOM 5447 O O . TYR A 1 662 ? 18.350 29.126 14.455 1.00 87.94 662 TYR A O 1
ATOM 5455 N N . SER A 1 663 ? 19.897 30.497 15.337 1.00 90.69 663 SER A N 1
ATOM 5456 C CA . SER A 1 663 ? 19.412 31.714 14.678 1.00 90.69 663 SER A CA 1
ATOM 5457 C C . SER A 1 663 ? 19.400 31.566 13.147 1.00 90.69 663 SER A C 1
ATOM 5459 O O . SER A 1 663 ? 20.362 31.091 12.537 1.00 90.69 663 SER A O 1
ATOM 5461 N N . GLY A 1 664 ? 18.285 31.940 12.518 1.00 88.62 664 GLY A N 1
ATOM 5462 C CA . GLY A 1 664 ? 18.027 31.791 11.085 1.00 88.62 664 GLY A CA 1
ATOM 5463 C C . GLY A 1 664 ? 17.587 30.389 10.640 1.00 88.62 664 GLY A C 1
ATOM 5464 O O . GLY A 1 664 ? 17.332 30.197 9.450 1.00 88.62 664 GLY A O 1
ATOM 5465 N N . LYS A 1 665 ? 17.479 29.410 11.551 1.00 92.12 665 LYS A N 1
ATOM 5466 C CA . LYS A 1 665 ? 17.040 28.037 11.242 1.00 92.12 665 LYS A CA 1
ATOM 5467 C C . LYS A 1 665 ? 15.577 27.821 11.627 1.00 92.12 665 LYS A C 1
ATOM 5469 O O . LYS A 1 665 ? 15.030 28.505 12.492 1.00 92.12 665 LYS A O 1
ATOM 5474 N N . ILE A 1 666 ? 14.945 26.832 10.997 1.00 92.00 666 ILE A N 1
ATOM 5475 C CA . ILE A 1 666 ? 13.637 26.341 11.435 1.00 92.00 666 ILE A CA 1
ATOM 5476 C C . ILE A 1 666 ? 13.862 25.276 12.505 1.00 92.00 666 ILE A C 1
ATOM 5478 O O . ILE A 1 666 ? 14.617 24.325 12.293 1.00 92.00 666 ILE A O 1
ATOM 5482 N N . ILE A 1 667 ? 13.203 25.440 13.645 1.00 92.06 667 ILE A N 1
ATOM 5483 C CA . ILE A 1 667 ? 13.223 24.508 14.769 1.00 92.06 667 ILE A CA 1
ATOM 5484 C C . ILE A 1 667 ? 11.818 23.962 15.006 1.00 92.06 667 ILE A C 1
ATOM 5486 O O . ILE A 1 667 ? 10.827 24.676 14.861 1.00 92.06 667 ILE A O 1
ATOM 5490 N N . GLU A 1 668 ? 11.743 22.682 15.344 1.00 92.56 668 GLU A N 1
ATOM 5491 C CA . GLU A 1 668 ? 10.523 22.026 15.800 1.00 92.56 668 GLU A CA 1
ATOM 5492 C C . GLU A 1 668 ? 10.499 22.064 17.328 1.00 92.56 668 GLU A C 1
ATOM 5494 O O . GLU A 1 668 ? 11.468 21.648 17.972 1.00 92.56 668 GLU A O 1
ATOM 5499 N N . CYS A 1 669 ? 9.408 22.581 17.896 1.00 90.75 669 CYS A N 1
ATOM 5500 C CA . CYS A 1 669 ? 9.236 22.722 19.338 1.00 90.75 669 CYS A CA 1
ATOM 5501 C C . CYS A 1 669 ? 7.911 22.118 19.811 1.00 90.75 669 CYS A C 1
ATOM 5503 O O . CYS A 1 669 ? 6.878 22.365 19.185 1.00 90.75 669 CYS A O 1
ATOM 5505 N N . SER A 1 670 ? 7.926 21.411 20.941 1.00 91.25 670 SER A N 1
ATOM 5506 C CA . SER A 1 670 ? 6.725 21.056 21.711 1.00 91.25 670 SER A CA 1
ATOM 5507 C C . SER A 1 670 ? 6.407 22.147 22.740 1.00 91.25 670 SER A C 1
ATOM 5509 O O . SER A 1 670 ? 7.240 23.018 23.011 1.00 91.25 670 SER A O 1
ATOM 5511 N N . PHE A 1 671 ? 5.191 22.146 23.293 1.00 88.38 671 PHE A N 1
ATOM 5512 C CA . PHE A 1 671 ? 4.767 23.135 24.288 1.00 88.38 671 PHE A CA 1
ATOM 5513 C C . PHE A 1 671 ? 4.666 22.524 25.687 1.00 88.38 671 PHE A C 1
ATOM 5515 O O . PHE A 1 671 ? 3.855 21.631 25.928 1.00 88.38 671 PHE A O 1
ATOM 5522 N N . ASP A 1 672 ? 5.451 23.056 26.618 1.00 85.50 672 ASP A N 1
ATOM 5523 C CA . ASP A 1 672 ? 5.319 22.791 28.045 1.00 85.50 672 ASP A CA 1
ATOM 5524 C C . ASP A 1 672 ? 4.202 23.676 28.608 1.00 85.50 672 ASP A C 1
ATOM 5526 O O . ASP A 1 672 ? 4.333 24.903 28.702 1.00 85.50 672 ASP A O 1
ATOM 5530 N N . THR A 1 673 ? 3.087 23.036 28.961 1.00 80.56 673 THR A N 1
ATOM 5531 C CA . THR A 1 673 ? 1.889 23.724 29.456 1.00 80.56 673 THR A CA 1
ATOM 5532 C C . THR A 1 673 ? 2.050 24.189 30.905 1.00 80.56 673 THR A C 1
ATOM 5534 O O . THR A 1 673 ? 1.485 25.224 31.262 1.00 80.56 673 THR A O 1
ATOM 5537 N N . ASP A 1 674 ? 2.863 23.508 31.715 1.00 82.81 674 ASP A N 1
ATOM 5538 C CA . ASP A 1 674 ? 3.075 23.848 33.126 1.00 82.81 674 ASP A CA 1
ATOM 5539 C C . ASP A 1 674 ? 3.984 25.076 33.265 1.00 82.81 674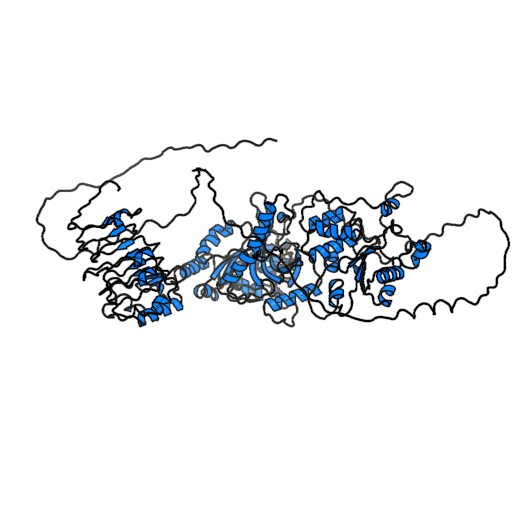 ASP A C 1
ATOM 5541 O O . ASP A 1 674 ? 3.705 25.992 34.041 1.00 82.81 674 ASP A O 1
ATOM 5545 N N . ASN A 1 675 ? 5.050 25.140 32.461 1.00 84.56 675 ASN A N 1
ATOM 5546 C CA . ASN A 1 675 ? 5.989 26.264 32.452 1.00 84.56 675 ASN A CA 1
ATOM 5547 C C . ASN A 1 675 ? 5.644 27.369 31.439 1.00 84.56 675 ASN A C 1
ATOM 5549 O O . ASN A 1 675 ? 6.310 28.409 31.450 1.00 84.56 675 ASN A O 1
ATOM 5553 N N . GLN A 1 676 ? 4.643 27.159 30.572 1.00 85.50 676 GLN A N 1
ATOM 5554 C CA . GLN A 1 676 ? 4.242 28.058 29.476 1.00 85.50 676 GLN A CA 1
ATOM 5555 C C . GLN A 1 676 ? 5.414 28.418 28.539 1.00 85.50 676 GLN A C 1
ATOM 5557 O O . GLN A 1 676 ? 5.648 29.587 28.215 1.00 85.50 676 GLN A O 1
ATOM 5562 N N . LYS A 1 677 ? 6.189 27.409 28.120 1.00 89.00 677 LYS A N 1
ATOM 5563 C CA . LYS A 1 677 ? 7.399 27.570 27.291 1.00 89.00 677 LYS A CA 1
ATOM 5564 C C . LYS A 1 677 ? 7.416 26.594 26.124 1.00 89.00 677 LYS A C 1
ATOM 5566 O O . LYS A 1 677 ? 6.859 25.505 26.200 1.00 89.00 677 LYS A O 1
ATOM 5571 N N . TRP A 1 678 ? 8.118 26.968 25.060 1.00 90.19 678 TRP A N 1
ATOM 5572 C CA . TRP A 1 678 ? 8.434 26.043 23.977 1.00 90.19 678 TRP A CA 1
ATOM 5573 C C . TRP A 1 678 ? 9.692 25.257 24.334 1.00 90.19 678 TRP A C 1
ATOM 5575 O O . TRP A 1 678 ? 10.689 25.847 24.744 1.00 90.19 678 TRP A O 1
ATOM 5585 N N . ILE A 1 679 ? 9.662 23.939 24.177 1.00 90.50 679 ILE A N 1
ATOM 5586 C CA . ILE A 1 679 ? 10.826 23.066 24.336 1.00 90.50 679 ILE A CA 1
ATOM 5587 C C . ILE A 1 679 ? 11.338 22.714 22.942 1.00 90.50 679 ILE A C 1
ATOM 5589 O O . ILE A 1 679 ? 10.574 22.268 22.088 1.00 90.50 679 ILE A O 1
ATOM 5593 N N . TRP A 1 680 ? 12.626 22.932 22.690 1.00 91.25 680 TRP A N 1
ATOM 5594 C CA . TRP A 1 680 ? 13.270 22.522 21.444 1.00 91.25 680 TRP A CA 1
ATOM 5595 C C . TRP A 1 680 ? 13.322 20.994 21.330 1.00 91.25 680 TRP A C 1
ATOM 5597 O O . TRP A 1 680 ? 13.769 20.319 22.255 1.00 91.25 680 TRP A O 1
ATOM 5607 N N . MET A 1 681 ? 12.896 20.464 20.179 1.00 87.31 681 MET A N 1
ATOM 5608 C CA . MET A 1 681 ? 12.980 19.036 19.855 1.00 87.31 681 MET A CA 1
ATOM 5609 C C . MET A 1 681 ? 14.087 18.755 18.835 1.00 87.31 681 MET A C 1
ATOM 5611 O O . MET A 1 681 ? 14.912 17.870 19.041 1.00 87.31 681 MET A O 1
ATOM 5615 N N . ARG A 1 682 ? 14.094 19.482 17.706 1.00 86.94 682 ARG A N 1
ATOM 5616 C CA . ARG A 1 682 ? 15.096 19.322 16.635 1.00 86.94 682 ARG A CA 1
ATOM 5617 C C . ARG A 1 682 ? 15.146 20.512 15.677 1.00 86.94 682 ARG A C 1
ATOM 5619 O O . ARG A 1 682 ? 14.255 21.357 15.646 1.00 86.94 682 ARG A O 1
ATOM 5626 N N . THR A 1 683 ? 16.163 20.533 14.816 1.00 87.75 683 THR A N 1
ATOM 5627 C CA . THR A 1 683 ? 16.255 21.459 13.670 1.00 87.75 683 THR A CA 1
ATOM 5628 C C . THR A 1 683 ? 15.667 20.825 12.403 1.00 87.75 683 THR A C 1
ATOM 5630 O O . THR A 1 683 ? 15.952 19.669 12.099 1.00 87.75 683 THR A O 1
ATOM 5633 N N . ARG A 1 684 ? 14.879 21.587 11.637 1.00 82.56 684 ARG A N 1
ATOM 5634 C CA . ARG A 1 684 ? 14.185 21.151 10.412 1.00 82.56 684 ARG A CA 1
ATOM 5635 C C . ARG A 1 684 ? 14.901 21.628 9.154 1.00 82.56 684 ARG A C 1
ATOM 5637 O O . ARG A 1 684 ? 14.544 22.647 8.566 1.00 82.56 684 ARG A O 1
ATOM 5644 N N . VAL A 1 685 ? 15.927 20.885 8.744 1.00 81.19 685 VAL A N 1
ATOM 5645 C CA . VAL A 1 685 ? 16.676 21.151 7.498 1.00 81.19 685 VAL A CA 1
ATOM 5646 C C . VAL A 1 685 ? 15.873 20.827 6.230 1.00 81.19 685 VAL A C 1
ATOM 5648 O O . VAL A 1 685 ? 16.203 21.316 5.155 1.00 81.19 685 VAL A O 1
ATOM 5651 N N . ASP A 1 686 ? 14.797 20.048 6.363 1.00 64.81 686 ASP A N 1
ATOM 5652 C CA . ASP A 1 686 ? 13.848 19.681 5.308 1.00 64.81 686 ASP A CA 1
ATOM 5653 C C . ASP A 1 686 ? 12.912 20.833 4.895 1.00 64.81 686 ASP A C 1
ATOM 5655 O O . ASP A 1 686 ? 12.296 20.790 3.828 1.00 64.81 686 ASP A O 1
ATOM 5659 N N . LYS A 1 687 ? 12.784 21.879 5.726 1.00 74.56 687 LYS A N 1
ATOM 5660 C CA . LYS A 1 687 ? 11.797 22.950 5.531 1.00 74.56 687 LYS A CA 1
ATOM 5661 C C . LYS A 1 687 ? 12.430 24.232 5.006 1.00 74.56 687 LYS A C 1
ATOM 5663 O O . LYS A 1 687 ? 13.371 24.771 5.572 1.00 74.56 687 LYS A O 1
ATOM 5668 N N . GLY A 1 688 ? 11.823 24.782 3.952 1.00 81.31 688 GLY A N 1
ATOM 5669 C CA . GLY A 1 688 ? 12.106 26.139 3.469 1.00 81.31 688 GLY A CA 1
ATOM 5670 C C . GLY A 1 688 ? 11.278 27.236 4.154 1.00 81.31 688 GLY A C 1
ATOM 5671 O O . GLY A 1 688 ? 11.584 28.415 4.000 1.00 81.31 688 GLY A O 1
ATOM 5672 N N . THR A 1 689 ? 10.219 26.878 4.892 1.00 86.75 689 THR A N 1
ATOM 5673 C CA . THR A 1 689 ? 9.321 27.828 5.579 1.00 86.75 689 THR A CA 1
ATOM 5674 C C . THR A 1 689 ? 8.770 27.245 6.885 1.00 86.75 689 THR A C 1
ATOM 5676 O O . THR A 1 689 ? 8.446 26.053 6.899 1.00 86.75 689 THR A O 1
ATOM 5679 N N . PRO A 1 690 ? 8.591 28.054 7.949 1.00 90.94 690 PRO A N 1
ATOM 5680 C CA . PRO A 1 690 ? 7.925 27.620 9.179 1.00 90.94 690 PRO A CA 1
ATOM 5681 C C . PRO A 1 690 ? 6.430 27.344 8.949 1.00 90.94 690 PRO A C 1
ATOM 5683 O O . PRO A 1 690 ? 5.891 27.594 7.866 1.00 90.94 690 PRO A O 1
ATOM 5686 N N . ASN A 1 691 ? 5.741 26.828 9.969 1.00 91.50 691 ASN A N 1
ATOM 5687 C CA . ASN A 1 691 ? 4.307 26.546 9.894 1.00 91.50 691 ASN A CA 1
ATOM 5688 C C . ASN A 1 691 ? 3.463 27.794 9.603 1.00 91.50 691 ASN A C 1
ATOM 5690 O O . ASN A 1 691 ? 3.762 28.898 10.059 1.00 91.50 691 ASN A O 1
ATOM 5694 N N . ASP A 1 692 ? 2.356 27.595 8.881 1.00 90.81 692 ASP A N 1
ATOM 5695 C CA . ASP A 1 692 ? 1.332 28.628 8.730 1.00 90.81 692 ASP A CA 1
ATOM 5696 C C . ASP A 1 692 ? 0.598 28.864 10.062 1.00 90.81 692 ASP A C 1
ATOM 5698 O O . ASP A 1 692 ? 0.347 27.930 10.830 1.00 90.81 692 ASP A O 1
ATOM 5702 N N . TYR A 1 693 ? 0.204 30.110 10.328 1.00 88.69 693 TYR A N 1
ATOM 5703 C CA . TYR A 1 693 ? -0.501 30.498 11.549 1.00 88.69 693 TYR A CA 1
ATOM 5704 C C . TYR A 1 693 ? -1.801 29.701 11.788 1.00 88.69 693 TYR A C 1
ATOM 5706 O O . TYR A 1 693 ? -2.176 29.459 12.937 1.00 88.69 693 TYR A O 1
ATOM 5714 N N . ASN A 1 694 ? -2.478 29.223 10.737 1.00 86.44 694 ASN A N 1
ATOM 5715 C CA . ASN A 1 694 ? -3.644 28.347 10.884 1.00 86.44 694 ASN A CA 1
ATOM 5716 C C . ASN A 1 694 ? -3.268 26.938 11.370 1.00 86.44 694 ASN A C 1
ATOM 5718 O O . ASN A 1 694 ? -4.057 26.323 12.086 1.00 86.44 694 ASN A O 1
ATOM 5722 N N . THR A 1 695 ? -2.081 26.433 11.020 1.00 86.44 695 THR A N 1
ATOM 5723 C CA . THR A 1 695 ? -1.546 25.170 11.556 1.00 86.44 695 THR A CA 1
ATOM 5724 C C . THR A 1 695 ? -1.236 25.331 13.038 1.00 86.44 695 THR A C 1
ATOM 5726 O O . THR A 1 695 ? -1.764 24.569 13.843 1.00 86.44 695 THR A O 1
ATOM 5729 N N . TYR A 1 696 ? -0.506 26.389 13.411 1.00 89.12 696 TYR A N 1
ATOM 5730 C CA . TYR A 1 696 ? -0.257 26.749 14.812 1.00 89.12 696 TYR A CA 1
ATOM 5731 C C . TYR A 1 696 ? -1.558 26.819 15.629 1.00 89.12 696 TYR A C 1
ATOM 5733 O O . TYR A 1 696 ? -1.669 26.183 16.673 1.00 89.12 696 TYR A O 1
ATOM 5741 N N . ARG A 1 697 ? -2.596 27.509 15.129 1.00 88.25 697 ARG A N 1
ATOM 5742 C CA . ARG A 1 697 ? -3.899 27.589 15.818 1.00 88.25 697 ARG A CA 1
ATOM 5743 C C . ARG A 1 697 ? -4.577 26.231 16.022 1.00 88.25 697 ARG A C 1
ATOM 5745 O O . ARG A 1 697 ? -5.298 26.080 17.003 1.00 88.25 697 ARG A O 1
ATOM 5752 N N . LYS A 1 698 ? -4.390 25.268 15.113 1.00 84.25 698 LYS A N 1
ATOM 5753 C CA . LYS A 1 698 ? -4.920 23.902 15.266 1.00 84.25 698 LYS A CA 1
ATOM 5754 C C . LYS A 1 698 ? -4.124 23.103 16.297 1.00 84.25 698 LYS A C 1
ATOM 5756 O O . LYS A 1 698 ? -4.735 22.432 17.119 1.00 84.25 698 LYS A O 1
ATOM 5761 N N . VAL A 1 699 ? -2.796 23.222 16.293 1.00 86.12 699 VAL A N 1
ATOM 5762 C CA . VAL A 1 699 ? -1.931 22.566 17.287 1.00 86.12 699 VAL A CA 1
ATOM 5763 C C . VAL A 1 699 ? -2.206 23.119 18.688 1.00 86.12 699 VAL A C 1
ATOM 5765 O O . VAL A 1 699 ? -2.460 22.342 19.600 1.00 86.12 699 VAL A O 1
ATOM 5768 N N . MET A 1 700 ? -2.303 24.444 18.850 1.00 86.94 700 MET A N 1
ATOM 5769 C CA . MET A 1 700 ? -2.657 25.053 20.138 1.00 86.94 700 MET A CA 1
ATOM 5770 C C . MET A 1 700 ? -4.041 24.642 20.644 1.00 86.94 700 MET A C 1
ATOM 5772 O O . MET A 1 700 ? -4.205 24.495 21.850 1.00 86.94 700 MET A O 1
ATOM 5776 N N . ARG A 1 701 ? -5.033 24.427 19.764 1.00 85.50 701 ARG A N 1
ATOM 5777 C CA . ARG A 1 701 ? -6.321 23.837 20.172 1.00 85.50 701 ARG A CA 1
ATOM 5778 C C . ARG A 1 701 ? -6.131 22.424 20.714 1.00 85.50 701 ARG A C 1
ATOM 5780 O O . ARG A 1 701 ? -6.525 22.185 21.841 1.00 85.50 701 ARG A O 1
ATOM 5787 N N . SER A 1 702 ? -5.422 21.561 19.984 1.00 85.81 702 SER A N 1
ATOM 5788 C CA . SER A 1 702 ? -5.118 20.190 20.424 1.00 85.81 702 SER A CA 1
ATOM 5789 C C . SER A 1 702 ? -4.402 20.142 21.783 1.00 85.81 702 SER A C 1
ATOM 5791 O O . SER A 1 702 ? -4.711 19.285 22.606 1.00 85.81 702 SER A O 1
ATOM 5793 N N . ILE A 1 703 ? -3.478 21.078 22.033 1.00 85.69 703 ILE A N 1
ATOM 5794 C CA . ILE A 1 703 ? -2.797 21.248 23.328 1.00 85.69 703 ILE A CA 1
ATOM 5795 C C . ILE A 1 703 ? -3.779 21.743 24.405 1.00 85.69 703 ILE A C 1
ATOM 5797 O O . ILE A 1 703 ? -3.784 21.219 25.512 1.00 85.69 703 ILE A O 1
ATOM 5801 N N . THR A 1 704 ? -4.641 22.715 24.084 1.00 85.81 704 THR A N 1
ATOM 5802 C CA . THR A 1 704 ? -5.644 23.272 25.020 1.00 85.81 704 THR A CA 1
ATOM 5803 C C . THR A 1 704 ? -6.709 22.245 25.405 1.00 85.81 704 THR A C 1
ATOM 5805 O O . THR A 1 704 ? -7.119 22.187 26.562 1.00 85.81 704 THR A O 1
ATOM 5808 N N . ASP A 1 705 ? -7.151 21.424 24.451 1.00 84.75 705 ASP A N 1
ATOM 5809 C CA . ASP A 1 705 ? -8.122 20.358 24.683 1.00 84.75 705 ASP A CA 1
ATOM 5810 C C . ASP A 1 705 ? -7.548 19.277 25.609 1.00 84.75 705 ASP A C 1
ATOM 5812 O O . ASP A 1 705 ? -8.314 18.644 26.336 1.00 84.75 705 ASP A O 1
ATOM 5816 N N . ASN A 1 706 ? -6.220 19.098 25.609 1.00 84.69 706 ASN A N 1
ATOM 5817 C CA . ASN A 1 706 ? -5.449 18.193 26.464 1.00 84.69 706 ASN A CA 1
ATOM 5818 C C . ASN A 1 706 ? -6.117 16.819 26.646 1.00 84.69 706 ASN A C 1
ATOM 5820 O O . ASN A 1 706 ? -6.465 16.394 27.751 1.00 84.69 706 ASN A O 1
ATOM 5824 N N . ILE A 1 707 ? -6.373 16.146 25.524 1.00 89.62 707 ILE A N 1
ATOM 5825 C CA . ILE A 1 707 ? -6.890 14.778 25.514 1.00 89.62 707 ILE A CA 1
ATOM 5826 C C . ILE A 1 707 ? -5.697 13.849 25.758 1.00 89.62 707 ILE A C 1
ATOM 5828 O O . ILE A 1 707 ? -4.961 13.518 24.831 1.00 89.62 707 ILE A O 1
ATOM 5832 N N . THR A 1 708 ? -5.472 13.481 27.019 1.00 91.75 708 THR A N 1
ATOM 5833 C CA . THR A 1 708 ? -4.402 12.559 27.433 1.00 91.75 708 THR A CA 1
ATOM 5834 C C . THR A 1 708 ? -4.746 11.104 27.092 1.00 91.75 708 THR A C 1
ATOM 5836 O O . THR A 1 708 ? -5.894 10.791 26.766 1.00 91.75 708 THR A O 1
ATOM 5839 N N . GLU A 1 709 ? -3.771 10.193 27.217 1.00 92.75 709 GLU A N 1
ATOM 5840 C CA . GLU A 1 709 ? -4.013 8.743 27.105 1.00 92.75 709 GLU A CA 1
ATOM 5841 C C . GLU A 1 709 ? -5.156 8.293 28.032 1.00 92.75 709 GLU A C 1
ATOM 5843 O O . GLU A 1 709 ? -6.052 7.567 27.607 1.00 92.75 709 GLU A O 1
ATOM 5848 N N . GLU A 1 710 ? -5.170 8.771 29.278 1.00 92.50 710 GLU A N 1
ATOM 5849 C CA . GLU A 1 710 ? -6.199 8.426 30.264 1.00 92.50 710 GLU A CA 1
ATOM 5850 C C . GLU A 1 710 ? -7.600 8.868 29.826 1.00 92.50 710 GLU A C 1
ATOM 5852 O O . GLU A 1 710 ? -8.558 8.122 30.010 1.00 92.50 710 GLU A O 1
ATOM 5857 N N . VAL A 1 711 ? -7.735 10.047 29.205 1.00 92.88 711 VAL A N 1
ATOM 5858 C CA . VAL A 1 711 ? -9.027 10.524 28.681 1.00 92.88 711 VAL A CA 1
ATOM 5859 C C . VAL A 1 711 ? -9.520 9.616 27.553 1.00 92.88 711 VAL A C 1
ATOM 5861 O O . VAL A 1 711 ? -10.689 9.237 27.556 1.00 92.88 711 VAL A O 1
ATOM 5864 N N . VAL A 1 712 ? -8.640 9.222 26.625 1.00 92.69 712 VAL A N 1
ATOM 5865 C CA . VAL A 1 712 ? -8.987 8.295 25.530 1.00 92.69 712 VAL A CA 1
ATOM 5866 C C . VAL A 1 712 ? -9.379 6.920 26.075 1.00 92.69 712 VAL A C 1
ATOM 5868 O O . VAL A 1 712 ? -10.385 6.357 25.649 1.00 92.69 712 VAL A O 1
ATOM 5871 N N . LEU A 1 713 ? -8.614 6.382 27.030 1.00 93.00 713 LEU A N 1
ATOM 5872 C CA . LEU A 1 713 ? -8.879 5.070 27.622 1.00 93.00 713 LEU A CA 1
ATOM 5873 C C . LEU A 1 713 ? -10.167 5.044 28.450 1.00 93.00 713 LEU A C 1
ATOM 5875 O O . LEU A 1 713 ? -10.919 4.079 28.342 1.00 93.00 713 LEU A O 1
ATOM 5879 N N . ASN A 1 714 ? -10.449 6.091 29.228 1.00 91.12 714 ASN A N 1
ATOM 5880 C CA . ASN A 1 714 ? -11.694 6.203 29.989 1.00 91.12 714 ASN A CA 1
ATOM 5881 C C . ASN A 1 714 ? -12.908 6.321 29.059 1.00 91.12 714 ASN A C 1
ATOM 5883 O O . ASN A 1 714 ? -13.902 5.632 29.266 1.00 91.12 714 ASN A O 1
ATOM 5887 N N . GLU A 1 715 ? -12.820 7.130 28.000 1.00 89.50 715 GLU A N 1
ATOM 5888 C CA . GLU A 1 715 ? -13.899 7.257 27.015 1.00 89.50 715 GLU A CA 1
ATOM 5889 C C . GLU A 1 715 ? -14.183 5.919 26.313 1.00 89.50 715 GLU A C 1
ATOM 5891 O O . GLU A 1 715 ? -15.335 5.504 26.195 1.00 89.50 715 GLU A O 1
ATOM 5896 N N . ILE A 1 716 ? -13.130 5.204 25.907 1.00 89.12 716 ILE A N 1
ATOM 5897 C CA . ILE A 1 716 ? -13.229 3.865 25.313 1.00 89.12 716 ILE A CA 1
ATOM 5898 C C . ILE A 1 716 ? -13.806 2.847 26.305 1.00 89.12 716 ILE A C 1
ATOM 5900 O O . ILE A 1 716 ? -14.632 2.026 25.914 1.00 89.12 716 ILE A O 1
ATOM 5904 N N . TYR A 1 717 ? -13.406 2.896 27.577 1.00 84.94 717 TYR A N 1
ATOM 5905 C CA . TYR A 1 717 ? -13.942 2.024 28.622 1.00 84.94 717 TYR A CA 1
ATOM 5906 C C . TYR A 1 717 ? -15.450 2.225 28.813 1.00 84.94 717 TYR A C 1
ATOM 5908 O O . TYR A 1 717 ? -16.187 1.242 28.873 1.00 84.94 717 TYR A O 1
ATOM 5916 N N . GLU A 1 718 ? -15.920 3.474 28.825 1.00 82.94 718 GLU A N 1
ATOM 5917 C CA . GLU A 1 718 ? -17.352 3.768 28.872 1.00 82.94 718 GLU A CA 1
ATOM 5918 C C . GLU A 1 718 ? -18.065 3.286 27.596 1.00 82.94 718 GLU A C 1
ATOM 5920 O O . GLU A 1 718 ? -19.092 2.623 27.709 1.00 82.94 718 GLU A O 1
ATOM 5925 N N . ILE A 1 719 ? -17.495 3.496 26.398 1.00 79.19 719 ILE A N 1
ATOM 5926 C CA . ILE A 1 719 ? -18.047 2.983 25.124 1.00 79.19 719 ILE A CA 1
ATOM 5927 C C . ILE A 1 719 ? -18.228 1.460 25.142 1.00 79.19 719 ILE A C 1
ATOM 5929 O O . ILE A 1 719 ? -19.277 0.968 24.741 1.00 79.19 719 ILE A O 1
ATOM 5933 N N . ILE A 1 720 ? -17.235 0.704 25.619 1.00 71.25 720 ILE A N 1
ATOM 5934 C CA . ILE A 1 720 ? -17.288 -0.771 25.676 1.00 71.25 720 ILE A CA 1
ATOM 5935 C C . ILE A 1 720 ? -18.382 -1.266 26.635 1.00 71.25 720 ILE A C 1
ATOM 5937 O O . ILE A 1 720 ? -18.848 -2.397 26.509 1.00 71.25 720 ILE A O 1
ATOM 5941 N N . ARG A 1 721 ? -18.785 -0.434 27.601 1.00 67.44 721 ARG A N 1
ATOM 5942 C CA . ARG A 1 721 ? -19.830 -0.748 28.580 1.00 67.44 721 ARG A CA 1
ATOM 5943 C C . ARG A 1 721 ? -21.227 -0.309 28.147 1.00 67.44 721 ARG A C 1
ATOM 5945 O O . ARG A 1 721 ? -22.172 -0.671 28.839 1.00 67.44 721 ARG A O 1
ATOM 5952 N N . LEU A 1 722 ? -21.368 0.412 27.032 1.00 60.56 722 LEU A N 1
ATOM 5953 C CA . LEU A 1 722 ? -22.665 0.688 26.414 1.00 60.56 722 LEU A CA 1
ATOM 5954 C C . LEU A 1 722 ? -23.167 -0.583 25.696 1.00 60.56 722 LEU A C 1
ATOM 5956 O O . LEU A 1 722 ? -22.518 -1.025 24.742 1.00 60.56 722 LEU A O 1
ATOM 5960 N N . PRO A 1 723 ? -24.313 -1.172 26.090 1.00 52.41 723 PRO A N 1
ATOM 5961 C CA . PRO A 1 723 ? -24.907 -2.307 25.391 1.00 52.41 723 PRO A CA 1
ATOM 5962 C C . PRO A 1 723 ? -25.579 -1.829 24.093 1.00 52.41 723 PRO A C 1
ATOM 5964 O O . PRO A 1 723 ? -26.794 -1.637 24.023 1.00 52.41 723 PRO A O 1
ATOM 5967 N N . ILE A 1 724 ? -24.785 -1.623 23.037 1.00 60.81 724 ILE A N 1
ATOM 5968 C CA . ILE A 1 724 ? -25.307 -1.253 21.715 1.00 60.81 724 ILE A CA 1
ATOM 5969 C C . ILE A 1 724 ? -26.043 -2.457 21.116 1.00 60.81 724 ILE A C 1
ATOM 5971 O O . ILE A 1 724 ? -25.459 -3.304 20.443 1.00 60.81 724 ILE A O 1
ATOM 5975 N N . CYS A 1 725 ? -27.348 -2.516 21.364 1.00 68.75 725 CYS A N 1
ATOM 5976 C CA . CYS A 1 725 ? -28.268 -3.309 20.566 1.00 68.75 725 CYS A CA 1
ATOM 5977 C C . CYS A 1 725 ? -28.400 -2.685 19.174 1.00 68.75 725 CYS A C 1
ATOM 5979 O O . CYS A 1 725 ? -28.613 -1.479 19.056 1.00 68.75 725 CYS A O 1
ATOM 5981 N N . LEU A 1 726 ? -28.310 -3.503 18.127 1.00 74.12 726 LEU A N 1
ATOM 5982 C CA . LEU A 1 726 ? -28.527 -3.038 16.759 1.00 74.12 726 LEU A CA 1
ATOM 5983 C C . LEU A 1 726 ? -30.018 -2.717 16.523 1.00 74.12 726 LEU A C 1
ATOM 5985 O O . LEU A 1 726 ? -30.903 -3.438 16.993 1.00 74.12 726 LEU A O 1
ATOM 5989 N N . ASP A 1 727 ? -30.315 -1.657 15.766 1.00 76.81 727 ASP A N 1
ATOM 5990 C CA . ASP A 1 727 ? -31.696 -1.202 15.521 1.00 76.81 727 ASP A CA 1
ATOM 5991 C C . ASP A 1 727 ? -32.574 -2.260 14.823 1.00 76.81 727 ASP A C 1
ATOM 5993 O O . ASP A 1 727 ? -33.777 -2.346 15.087 1.00 76.81 727 ASP A O 1
ATOM 5997 N N . ASP A 1 728 ? -31.993 -3.098 13.957 1.00 80.38 728 ASP A N 1
ATOM 5998 C CA . ASP A 1 728 ? -32.689 -4.224 13.327 1.00 80.38 728 ASP A CA 1
ATOM 5999 C C . ASP A 1 728 ? -33.057 -5.293 14.365 1.00 80.38 728 ASP A C 1
ATOM 6001 O O . ASP A 1 728 ? -34.202 -5.740 14.402 1.00 80.38 728 ASP A O 1
ATOM 6005 N N . GLN A 1 729 ? -32.134 -5.636 15.268 1.00 86.81 729 GLN A N 1
ATOM 6006 C CA . GLN A 1 729 ? -32.358 -6.596 16.348 1.00 86.81 729 GLN A CA 1
ATOM 6007 C C . GLN A 1 729 ? -33.420 -6.083 17.330 1.00 86.81 729 GLN A C 1
ATOM 6009 O O . GLN A 1 729 ? -34.349 -6.817 17.675 1.00 86.81 729 GLN A O 1
ATOM 6014 N N . LYS A 1 730 ? -33.362 -4.797 17.704 1.00 87.44 730 LYS A N 1
ATOM 6015 C CA . LYS A 1 730 ? -34.406 -4.129 18.497 1.00 87.44 730 LYS A CA 1
ATOM 6016 C C . LYS A 1 730 ? -35.763 -4.184 17.788 1.00 87.44 730 LYS A C 1
ATOM 6018 O O . LYS A 1 730 ? -36.772 -4.514 18.416 1.00 87.44 730 LYS A O 1
ATOM 6023 N N . SER A 1 731 ? -35.799 -3.906 16.482 1.00 88.00 731 SER A N 1
ATOM 6024 C CA . SER A 1 731 ? -37.025 -3.992 15.681 1.00 88.00 731 SER A CA 1
ATOM 6025 C C . SER A 1 731 ? -37.583 -5.417 15.654 1.00 88.00 731 SER A C 1
ATOM 6027 O O . SER A 1 731 ? -38.777 -5.602 15.885 1.00 88.00 731 SER A O 1
ATOM 6029 N N . LEU A 1 732 ? -36.735 -6.431 15.458 1.00 90.19 732 LEU A N 1
ATOM 6030 C CA . LEU A 1 732 ? -37.126 -7.842 15.486 1.00 90.19 732 LEU A CA 1
ATOM 6031 C C . LEU A 1 732 ? -37.682 -8.265 16.852 1.00 90.19 732 LEU A C 1
ATOM 6033 O O . LEU A 1 732 ? -38.693 -8.961 16.896 1.00 90.19 732 LEU A O 1
ATOM 6037 N N . LEU A 1 733 ? -37.101 -7.809 17.966 1.00 91.81 733 LEU A N 1
ATOM 6038 C CA . LEU A 1 733 ? -37.623 -8.086 19.313 1.00 91.81 733 LEU A CA 1
ATOM 6039 C C . LEU A 1 733 ? -38.991 -7.430 19.555 1.00 91.81 733 LEU A C 1
ATOM 6041 O O . LEU A 1 733 ? -39.886 -8.057 20.125 1.00 91.81 733 LEU A O 1
ATOM 6045 N N . LEU A 1 734 ? -39.190 -6.189 19.098 1.00 91.06 734 LEU A N 1
ATOM 6046 C CA . LEU A 1 734 ? -40.483 -5.500 19.202 1.00 91.06 734 LEU A CA 1
ATOM 6047 C C . LEU A 1 734 ? -41.548 -6.131 18.291 1.00 91.06 734 LEU A C 1
ATOM 6049 O O . LEU A 1 734 ? -42.697 -6.277 18.711 1.00 91.06 734 LEU A O 1
ATOM 6053 N N . GLN A 1 735 ? -41.174 -6.562 17.083 1.00 90.00 735 GLN A N 1
ATOM 6054 C CA . GLN A 1 735 ? -42.046 -7.326 16.185 1.00 90.00 735 GLN A CA 1
ATOM 6055 C C . GLN A 1 735 ? -42.401 -8.695 16.777 1.00 90.00 735 GLN A C 1
ATOM 6057 O O . GLN A 1 735 ? -43.568 -9.083 16.750 1.00 90.00 735 GLN A O 1
ATOM 6062 N N . LEU A 1 736 ? -41.427 -9.397 17.372 1.00 91.06 736 LEU A N 1
ATOM 6063 C CA . LEU A 1 736 ? -41.651 -10.649 18.091 1.00 91.06 736 LEU A CA 1
ATOM 6064 C C . LEU A 1 736 ? -42.662 -10.427 19.218 1.00 91.06 736 LEU A C 1
ATOM 6066 O O . LEU A 1 736 ? -43.717 -11.055 19.197 1.00 91.06 736 LEU A O 1
ATOM 6070 N N . LYS A 1 737 ? -42.415 -9.475 20.126 1.00 91.62 737 LYS A N 1
ATOM 6071 C CA . LYS A 1 737 ? -43.360 -9.103 21.192 1.00 91.62 737 LYS A CA 1
ATOM 6072 C C . LYS A 1 737 ? -44.759 -8.793 20.651 1.00 91.62 737 LYS A C 1
ATOM 6074 O O . LYS A 1 737 ? -45.735 -9.277 21.211 1.00 91.62 737 LYS A O 1
ATOM 6079 N N . GLY A 1 738 ? -44.861 -8.021 19.568 1.00 88.25 738 GLY A N 1
ATOM 6080 C CA . GLY A 1 738 ? -46.138 -7.688 18.929 1.00 88.25 738 GLY A CA 1
ATOM 6081 C C . GLY A 1 738 ? -46.864 -8.880 18.291 1.00 88.25 738 GLY A C 1
ATOM 6082 O O . GLY A 1 738 ? -48.074 -8.810 18.093 1.00 88.25 738 GLY A O 1
ATOM 6083 N N . SER A 1 739 ? -46.149 -9.970 17.987 1.00 89.19 739 SER A N 1
ATOM 6084 C CA . SER A 1 739 ? -46.723 -11.213 17.453 1.00 89.19 739 SER A CA 1
ATOM 6085 C C . SER A 1 739 ? -47.209 -12.198 18.526 1.00 89.19 739 SER A C 1
ATOM 6087 O O . SER A 1 739 ? -48.037 -13.051 18.216 1.00 89.19 739 SER A O 1
ATOM 6089 N N . LEU A 1 740 ? -46.730 -12.089 19.772 1.00 89.69 740 LEU A N 1
ATOM 6090 C CA . LEU A 1 740 ? -47.047 -13.026 20.856 1.00 89.69 740 LEU A CA 1
ATOM 6091 C C . LEU A 1 740 ? -48.361 -12.669 21.568 1.00 89.69 740 LEU A C 1
ATOM 6093 O O . LEU A 1 740 ? -48.569 -11.533 21.990 1.00 89.69 740 LEU A O 1
ATOM 6097 N N . GLN A 1 741 ? -49.214 -13.669 21.795 1.00 89.38 741 GLN A N 1
ATOM 6098 C CA . GLN A 1 741 ? -50.376 -13.564 22.681 1.00 89.38 741 GLN A CA 1
ATOM 6099 C C . GLN A 1 741 ? -49.998 -14.040 24.085 1.00 89.38 741 GLN A C 1
ATOM 6101 O O . GLN A 1 741 ? -49.804 -15.237 24.304 1.00 89.38 741 GLN A O 1
ATOM 6106 N N . TYR A 1 742 ? -49.905 -13.120 25.041 1.00 90.00 742 TYR A N 1
ATOM 6107 C CA . TYR A 1 742 ? -49.507 -13.399 26.423 1.00 90.00 742 TYR A CA 1
ATOM 6108 C C . TYR A 1 742 ? -50.302 -12.537 27.415 1.00 90.00 742 TYR A C 1
ATOM 6110 O O . TYR A 1 742 ? -50.824 -11.481 27.048 1.00 90.00 742 TYR A O 1
ATOM 6118 N N . ASP A 1 743 ? -50.396 -12.962 28.679 1.00 86.38 743 ASP A N 1
ATOM 6119 C CA . ASP A 1 743 ? -51.073 -12.169 29.711 1.00 86.38 743 ASP A CA 1
ATOM 6120 C C . ASP A 1 743 ? -50.130 -11.110 30.307 1.00 86.38 743 ASP A C 1
ATOM 6122 O O . ASP A 1 743 ? -49.234 -11.399 31.105 1.00 86.38 743 ASP A O 1
ATOM 6126 N N . SER A 1 744 ? -50.364 -9.847 29.942 1.00 85.25 744 SER A N 1
ATOM 6127 C CA . SER A 1 744 ? -49.596 -8.695 30.428 1.00 85.25 744 SER A CA 1
ATOM 6128 C C . SER A 1 744 ? -49.657 -8.462 31.944 1.00 85.25 744 SER A C 1
ATOM 6130 O O . SER A 1 744 ? -48.823 -7.727 32.462 1.00 85.25 744 SER A O 1
ATOM 6132 N N . SER A 1 745 ? -50.619 -9.048 32.666 1.00 86.69 745 SER A N 1
ATOM 6133 C CA . SER A 1 745 ? -50.700 -8.940 34.130 1.00 86.69 745 SER A CA 1
ATOM 6134 C C . SER A 1 745 ? -49.799 -9.936 34.867 1.00 86.69 745 SER A C 1
ATOM 6136 O O . SER A 1 745 ? -49.566 -9.759 36.061 1.00 86.69 745 SER A O 1
ATOM 6138 N N . PHE A 1 746 ? -49.273 -10.947 34.168 1.00 82.75 746 PHE A N 1
ATOM 6139 C CA . PHE A 1 746 ? -48.379 -11.968 34.727 1.00 82.75 746 PHE A CA 1
ATOM 6140 C C . PHE A 1 746 ? -47.001 -12.013 34.049 1.00 82.75 746 PHE A C 1
ATOM 6142 O O . PHE A 1 746 ? -46.045 -12.468 34.671 1.00 82.75 746 PHE A O 1
ATOM 6149 N N . SER A 1 747 ? -46.876 -11.520 32.812 1.00 88.44 747 SER A N 1
ATOM 6150 C CA . SER A 1 747 ? -45.596 -11.405 32.104 1.00 88.44 747 SER A CA 1
ATOM 6151 C C . SER A 1 747 ? -44.618 -10.471 32.828 1.00 88.44 747 SER A C 1
ATOM 6153 O O . SER A 1 747 ? -44.884 -9.287 33.064 1.00 88.44 747 SER A O 1
ATOM 6155 N N . THR A 1 748 ? -43.448 -11.018 33.143 1.00 87.44 748 THR A N 1
ATOM 6156 C CA . THR A 1 748 ? -42.367 -10.354 33.880 1.00 87.44 748 THR A CA 1
ATOM 6157 C C . THR A 1 748 ? -41.308 -9.737 32.973 1.00 87.44 748 THR A C 1
ATOM 6159 O O . THR A 1 748 ? -40.674 -8.756 33.365 1.00 87.44 748 THR A O 1
ATOM 6162 N N . LYS A 1 749 ? -41.140 -10.289 31.766 1.00 90.62 749 LYS A N 1
ATOM 6163 C CA . LYS A 1 749 ? -40.078 -9.954 30.813 1.00 90.62 749 LYS A CA 1
ATOM 6164 C C . LYS A 1 749 ? -40.634 -9.122 29.658 1.00 90.62 749 LYS A C 1
ATOM 6166 O O . LYS A 1 749 ? -40.266 -7.958 29.491 1.00 90.62 749 LYS A O 1
ATOM 6171 N N . LEU A 1 750 ? -41.605 -9.666 28.916 1.00 88.06 750 LEU A N 1
ATOM 6172 C CA . LEU A 1 750 ? -42.165 -9.038 27.711 1.00 88.06 750 LEU A CA 1
ATOM 6173 C C . LEU A 1 750 ? -42.837 -7.691 28.006 1.00 88.06 750 LEU A C 1
ATOM 6175 O O . LEU A 1 750 ? -42.818 -6.800 27.159 1.00 88.06 750 LEU A O 1
ATOM 6179 N N . THR A 1 751 ? -43.406 -7.478 29.196 1.00 87.06 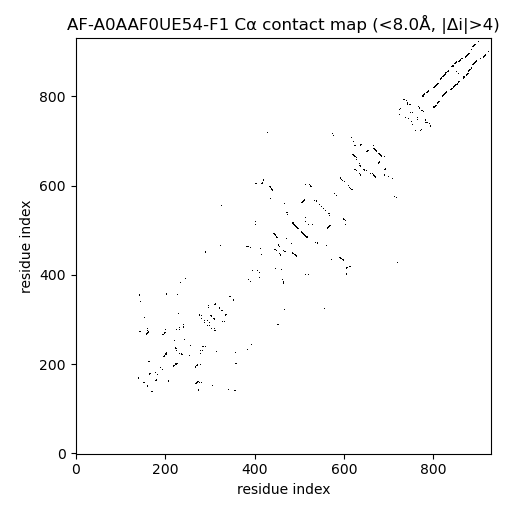751 THR A N 1
ATOM 6180 C CA . THR A 1 751 ? -43.961 -6.169 29.597 1.00 87.06 751 THR A CA 1
ATOM 6181 C C . THR A 1 751 ? -42.917 -5.048 29.606 1.00 87.06 751 THR A C 1
ATOM 6183 O O . THR A 1 751 ? -43.253 -3.923 29.230 1.00 87.06 751 THR A O 1
ATOM 6186 N N . ARG A 1 752 ? -41.656 -5.346 29.944 1.00 84.00 752 ARG A N 1
ATOM 6187 C CA . ARG A 1 752 ? -40.561 -4.364 30.060 1.00 84.00 752 ARG A CA 1
ATOM 6188 C C . ARG A 1 752 ? -39.907 -3.999 28.732 1.00 84.00 752 ARG A C 1
ATOM 6190 O O . ARG A 1 752 ? -39.381 -2.897 28.615 1.00 84.00 752 ARG A O 1
ATOM 6197 N N . TRP A 1 753 ? -39.987 -4.866 27.724 1.00 88.81 753 TRP A N 1
ATOM 6198 C CA . TRP A 1 753 ? -39.463 -4.610 26.378 1.00 88.81 753 TRP A CA 1
ATOM 6199 C C . TRP A 1 753 ? -40.171 -3.394 25.760 1.00 88.81 753 TRP A C 1
ATOM 6201 O O . TRP A 1 753 ? -41.370 -3.459 25.466 1.00 88.81 753 TRP A O 1
ATOM 6211 N N . ASN A 1 754 ? -39.482 -2.263 25.598 1.00 79.75 754 ASN A N 1
ATOM 6212 C CA . ASN A 1 754 ? -40.127 -1.013 25.195 1.00 79.75 754 ASN A CA 1
ATOM 6213 C C . ASN A 1 754 ? -39.212 -0.108 24.361 1.00 79.75 754 ASN A C 1
ATOM 6215 O O . ASN A 1 754 ? -38.009 -0.017 24.595 1.00 79.75 754 ASN A O 1
ATOM 6219 N N . ASP A 1 755 ? -39.812 0.614 23.417 1.00 73.56 755 ASP A N 1
ATOM 6220 C CA . ASP A 1 755 ? -39.072 1.411 22.436 1.00 73.56 755 ASP A CA 1
ATOM 6221 C C . ASP A 1 755 ? -38.387 2.660 23.030 1.00 73.56 755 ASP A C 1
ATOM 6223 O O . ASP A 1 755 ? -37.434 3.179 22.453 1.00 73.56 755 ASP A O 1
ATOM 6227 N N . ASN A 1 756 ? -38.795 3.095 24.231 1.00 64.62 756 ASN A N 1
ATOM 6228 C CA . ASN A 1 756 ? -38.212 4.253 24.924 1.00 64.62 756 ASN A CA 1
ATOM 6229 C C . ASN A 1 756 ? -36.825 3.963 25.533 1.00 64.62 756 ASN A C 1
ATOM 6231 O O . ASN A 1 756 ? -36.206 4.868 26.090 1.00 64.62 756 ASN A O 1
ATOM 6235 N N . THR A 1 757 ? -36.346 2.719 25.455 1.00 59.88 757 THR A N 1
ATOM 6236 C CA . THR A 1 757 ? -34.988 2.323 25.859 1.00 59.88 757 THR A CA 1
ATOM 6237 C C . THR A 1 757 ? -34.125 2.070 24.622 1.00 59.88 757 THR A C 1
ATOM 6239 O O . THR A 1 757 ? -34.581 1.469 23.645 1.00 59.88 757 THR A O 1
ATOM 6242 N N . SER A 1 758 ? -32.883 2.557 24.637 1.00 58.94 758 SER A N 1
ATOM 6243 C CA . SER A 1 758 ? -31.895 2.350 23.564 1.00 58.94 758 SER A CA 1
ATOM 6244 C C . SER A 1 758 ? -31.264 0.954 23.591 1.00 58.94 758 SER A C 1
ATOM 6246 O O . SER A 1 758 ? -30.799 0.465 22.569 1.00 58.94 758 SER A O 1
ATOM 6248 N N . GLU A 1 759 ? -31.269 0.298 24.748 1.00 71.75 759 GLU A N 1
ATOM 6249 C CA . GLU A 1 759 ? -30.422 -0.860 25.046 1.00 71.75 759 GLU A CA 1
ATOM 6250 C C . GLU A 1 759 ? -31.275 -2.137 25.111 1.00 71.75 759 GLU A C 1
ATOM 6252 O O . GLU A 1 759 ? -31.616 -2.631 26.182 1.00 71.75 759 GLU A O 1
ATOM 6257 N N . CYS A 1 760 ? -31.665 -2.681 23.949 1.00 80.75 760 CYS A N 1
ATOM 6258 C CA . CYS A 1 760 ? -32.502 -3.893 23.914 1.00 80.75 760 CYS A CA 1
ATOM 6259 C C . CYS A 1 760 ? -31.811 -5.137 24.505 1.00 80.75 760 CYS A C 1
ATOM 6261 O O . CYS A 1 760 ? -32.481 -6.085 24.906 1.00 80.75 760 CYS A O 1
ATOM 6263 N N . CYS A 1 761 ? -30.475 -5.136 24.557 1.00 83.75 761 CYS A N 1
ATOM 6264 C CA . CYS A 1 761 ? -29.672 -6.223 25.114 1.00 83.75 761 CYS A CA 1
ATOM 6265 C C . CYS A 1 761 ? -29.790 -6.333 26.643 1.00 83.75 761 CYS A C 1
ATOM 6267 O O . CYS A 1 761 ? -29.480 -7.390 27.185 1.00 83.75 761 CYS A O 1
ATOM 6269 N N . ASP A 1 762 ? -30.283 -5.278 27.302 1.00 80.25 762 ASP A N 1
ATOM 6270 C CA . ASP A 1 762 ? -30.563 -5.228 28.741 1.00 80.25 762 ASP A CA 1
ATOM 6271 C C . ASP A 1 762 ? -32.036 -5.554 29.056 1.00 80.25 762 ASP A C 1
ATOM 6273 O O . ASP A 1 762 ? -32.467 -5.510 30.211 1.00 80.25 762 ASP A O 1
ATOM 6277 N N . TRP A 1 763 ? -32.848 -5.885 28.045 1.00 88.38 763 TRP A N 1
ATOM 6278 C CA . TRP A 1 763 ? -34.214 -6.346 28.273 1.00 88.38 763 TRP A CA 1
ATOM 6279 C C . TRP A 1 763 ? -34.208 -7.726 28.926 1.00 88.38 763 TRP A C 1
ATOM 6281 O O . TRP A 1 763 ? -33.546 -8.650 28.454 1.00 88.38 763 TRP A O 1
ATOM 6291 N N . ASP A 1 764 ? -35.002 -7.889 29.988 1.00 87.69 764 ASP A N 1
ATOM 6292 C CA . ASP A 1 764 ? -35.147 -9.172 30.674 1.00 87.69 764 ASP A CA 1
ATOM 6293 C C . ASP A 1 764 ? -35.476 -10.290 29.670 1.00 87.69 764 ASP A C 1
ATOM 6295 O O . ASP A 1 764 ? -36.423 -10.189 28.886 1.00 87.69 764 ASP A O 1
ATOM 6299 N N . GLY A 1 765 ? -34.682 -11.361 29.691 1.00 88.12 765 GLY A N 1
ATOM 6300 C CA . GLY A 1 765 ? -34.818 -12.484 28.763 1.00 88.12 765 GLY A CA 1
ATOM 6301 C C . GLY A 1 765 ? -34.167 -12.292 27.387 1.00 88.12 765 GLY A C 1
ATOM 6302 O O . GLY A 1 765 ? -34.330 -13.168 26.543 1.00 88.12 765 GLY A O 1
ATOM 6303 N N . VAL A 1 766 ? -33.423 -11.211 27.141 1.00 91.75 766 VAL A N 1
ATOM 6304 C CA . VAL A 1 766 ? -32.587 -11.027 25.941 1.00 91.75 766 VAL A CA 1
ATOM 6305 C C . VAL A 1 766 ? -31.112 -11.176 26.317 1.00 91.75 766 VAL A C 1
ATOM 6307 O O . VAL A 1 766 ? -30.687 -10.767 27.394 1.00 91.75 766 VAL A O 1
ATOM 6310 N N . LYS A 1 767 ? -30.306 -11.769 25.430 1.00 88.50 767 LYS A N 1
ATOM 6311 C CA . LYS A 1 767 ? -28.843 -11.718 25.525 1.00 88.50 767 LYS A CA 1
ATOM 6312 C C . LYS A 1 767 ? -28.223 -11.501 24.154 1.00 88.50 767 LYS A C 1
ATOM 6314 O O . LYS A 1 767 ? -28.509 -12.253 23.219 1.00 88.50 767 LYS A O 1
ATOM 6319 N N . CYS A 1 768 ? -27.326 -10.525 24.078 1.00 86.12 768 CYS A N 1
ATOM 6320 C CA . CYS A 1 768 ? -26.560 -10.222 22.878 1.00 86.12 768 CYS A CA 1
ATOM 6321 C C . CYS A 1 768 ? -25.125 -10.771 22.928 1.00 86.12 768 CYS A C 1
ATOM 6323 O O . CYS A 1 768 ? -24.608 -11.110 23.998 1.00 86.12 768 CYS A O 1
ATOM 6325 N N . ASP A 1 769 ? -24.484 -10.860 21.764 1.00 78.12 769 ASP A N 1
ATOM 6326 C CA . ASP A 1 769 ? -23.031 -10.997 21.652 1.00 78.12 769 ASP A CA 1
ATOM 6327 C C . ASP A 1 769 ? -22.310 -9.639 21.817 1.00 78.12 769 ASP A C 1
ATOM 6329 O O . ASP A 1 769 ? -22.926 -8.601 22.056 1.00 78.12 769 ASP A O 1
ATOM 6333 N N . LEU A 1 770 ? -20.979 -9.642 21.675 1.00 61.78 770 LEU A N 1
ATOM 6334 C CA . LEU A 1 770 ? -20.134 -8.436 21.730 1.00 61.78 770 LEU A CA 1
ATOM 6335 C C . LEU A 1 770 ? -20.341 -7.468 20.544 1.00 61.78 770 LEU A C 1
ATOM 6337 O O . LEU A 1 770 ? -19.684 -6.428 20.493 1.00 61.78 770 LEU A O 1
ATOM 6341 N N . TYR A 1 771 ? -21.197 -7.817 19.583 1.00 65.50 771 TYR A N 1
ATOM 6342 C CA . TYR A 1 771 ? -21.490 -7.047 18.376 1.00 65.50 771 TYR A CA 1
ATOM 6343 C C . TYR A 1 771 ? -22.937 -6.520 18.349 1.00 65.50 771 TYR A C 1
ATOM 6345 O O . TYR A 1 771 ? -23.286 -5.777 17.435 1.00 65.50 771 TYR A O 1
ATOM 6353 N N . GLY A 1 772 ? -23.759 -6.856 19.352 1.00 74.31 772 GLY A N 1
ATOM 6354 C CA . GLY A 1 772 ? -25.152 -6.417 19.467 1.00 74.31 772 GLY A CA 1
ATOM 6355 C C . GLY A 1 772 ? -26.180 -7.341 18.803 1.00 74.31 772 GLY A C 1
ATOM 6356 O O . GLY A 1 772 ? -27.356 -6.979 18.747 1.00 74.31 772 GLY A O 1
ATOM 6357 N N . HIS A 1 773 ? -25.782 -8.525 18.319 1.00 85.31 773 HIS A N 1
ATOM 6358 C CA . HIS A 1 773 ? -26.711 -9.520 17.769 1.00 85.31 773 HIS A CA 1
ATOM 6359 C C . HIS A 1 773 ? -27.383 -10.320 18.886 1.00 85.31 773 HIS A C 1
ATOM 6361 O O . HIS A 1 773 ? -26.705 -10.757 19.817 1.00 85.31 773 HIS A O 1
ATOM 6367 N N . VAL A 1 774 ? -28.686 -10.597 18.776 1.00 90.06 774 VAL A N 1
ATOM 6368 C CA . VAL A 1 774 ? -29.406 -11.424 19.758 1.00 90.06 774 VAL A CA 1
ATOM 6369 C C . VAL A 1 774 ? -29.026 -12.897 19.581 1.00 90.06 774 VAL A C 1
ATOM 6371 O O . VAL A 1 774 ? -29.386 -13.532 18.590 1.00 90.06 774 VAL A O 1
ATOM 6374 N N . ILE A 1 775 ? -28.326 -13.449 20.575 1.00 91.06 775 ILE A N 1
ATOM 6375 C CA . ILE A 1 775 ? -27.854 -14.844 20.595 1.00 91.06 775 ILE A CA 1
ATOM 6376 C C . ILE A 1 775 ? -28.657 -15.747 21.537 1.00 91.06 775 ILE A C 1
ATOM 6378 O O . ILE A 1 775 ? -28.635 -16.969 21.370 1.00 91.06 775 ILE A O 1
ATOM 6382 N N . ALA A 1 776 ? -29.380 -15.180 22.512 1.00 91.81 776 ALA A N 1
ATOM 6383 C CA . ALA A 1 776 ? -30.300 -15.943 23.352 1.00 91.81 776 ALA A CA 1
ATOM 6384 C C . ALA A 1 776 ? -31.604 -15.201 23.661 1.00 91.81 776 ALA A C 1
ATOM 6386 O O . ALA A 1 776 ? -31.607 -13.989 23.884 1.00 91.81 776 ALA A O 1
ATOM 6387 N N . LEU A 1 777 ? -32.685 -15.980 23.745 1.00 94.44 777 LEU A N 1
ATOM 6388 C CA . LEU A 1 777 ? -34.005 -15.566 24.209 1.00 94.44 777 LEU A CA 1
ATOM 6389 C C . LEU A 1 777 ? -34.489 -16.499 25.329 1.00 94.44 777 LEU A C 1
ATOM 6391 O O . LEU A 1 777 ? -34.605 -17.711 25.134 1.00 94.44 777 LEU A O 1
ATOM 6395 N N . GLU A 1 778 ? -34.785 -15.932 26.497 1.00 93.38 778 GLU A N 1
ATOM 6396 C CA . GLU A 1 778 ? -35.275 -16.634 27.690 1.00 93.38 778 GLU A CA 1
ATOM 6397 C C . GLU A 1 778 ? -36.690 -16.165 28.050 1.00 93.38 778 GLU A C 1
ATOM 6399 O O . GLU A 1 778 ? -36.908 -15.327 28.922 1.00 93.38 778 GLU A O 1
ATOM 6404 N N . LEU A 1 779 ? -37.665 -16.717 27.327 1.00 92.25 779 LEU A N 1
ATOM 6405 C CA . LEU A 1 779 ? -39.090 -16.374 27.359 1.00 92.25 779 LEU A CA 1
ATOM 6406 C C . LEU A 1 779 ? -39.926 -17.398 28.147 1.00 92.25 779 LEU A C 1
ATOM 6408 O O . LEU A 1 779 ? -41.127 -17.550 27.926 1.00 92.25 779 LEU A O 1
ATOM 6412 N N . ASP A 1 780 ? -39.294 -18.129 29.061 1.00 91.38 780 ASP A N 1
ATOM 6413 C CA . ASP A 1 780 ? -39.950 -19.051 29.985 1.00 91.38 780 ASP A CA 1
ATOM 6414 C C . ASP A 1 780 ? -40.922 -18.343 30.942 1.00 91.38 780 ASP A C 1
ATOM 6416 O O . ASP A 1 780 ? -40.668 -17.219 31.382 1.00 91.38 780 ASP A O 1
ATOM 6420 N N . ASN A 1 781 ? -42.011 -19.039 31.284 1.00 90.06 781 ASN A N 1
ATOM 6421 C CA . ASN A 1 781 ? -43.027 -18.634 32.264 1.00 90.06 781 ASN A CA 1
ATOM 6422 C C . ASN A 1 781 ? -43.696 -17.263 31.995 1.00 90.06 781 ASN A C 1
ATOM 6424 O O . ASN A 1 781 ? -44.192 -16.615 32.913 1.00 90.06 781 ASN A O 1
ATOM 6428 N N . GLU A 1 782 ? -43.767 -16.830 30.734 1.00 90.69 782 GLU A N 1
ATOM 6429 C CA . GLU A 1 782 ? -44.397 -15.560 30.329 1.00 90.69 782 GLU A CA 1
ATOM 6430 C C . GLU A 1 782 ? -45.891 -15.708 29.958 1.00 90.69 782 GLU A C 1
ATOM 6432 O O . GLU A 1 782 ? -46.513 -14.761 29.480 1.00 90.69 782 GLU A O 1
ATOM 6437 N N . LEU A 1 783 ? -46.481 -16.892 30.184 1.00 87.88 783 LEU A N 1
ATOM 6438 C CA . LEU A 1 783 ? -47.855 -17.268 29.808 1.00 87.88 783 LEU A CA 1
ATOM 6439 C C . LEU A 1 783 ? -48.184 -17.016 28.323 1.00 87.88 783 LEU A C 1
ATOM 6441 O O . LEU A 1 783 ? -49.305 -16.645 27.971 1.00 87.88 783 LEU A O 1
ATOM 6445 N N . ILE A 1 784 ? -47.212 -17.257 27.442 1.00 88.00 784 ILE A N 1
ATOM 6446 C CA . ILE A 1 784 ? -47.400 -17.200 25.989 1.00 88.00 784 ILE A CA 1
ATOM 6447 C C . ILE A 1 784 ? -48.366 -18.317 25.568 1.00 88.00 784 ILE A C 1
ATOM 6449 O O . ILE A 1 784 ? -48.164 -19.484 25.908 1.00 88.00 784 ILE A O 1
ATOM 6453 N N . SER A 1 785 ? -49.410 -17.949 24.827 1.00 85.31 785 SER A N 1
ATOM 6454 C CA . SER A 1 785 ? -50.540 -18.812 24.451 1.00 85.31 785 SER A CA 1
ATOM 6455 C C . SER A 1 785 ? -50.673 -19.062 22.941 1.00 85.31 785 SER A C 1
ATOM 6457 O O . SER A 1 785 ? -51.250 -20.062 22.528 1.00 85.31 785 SER A O 1
ATOM 6459 N N . SER A 1 786 ? -50.136 -18.167 22.110 1.00 82.38 786 SER A N 1
ATOM 6460 C CA . SER A 1 786 ? -50.099 -18.254 20.640 1.00 82.38 786 SER A CA 1
ATOM 6461 C C . SER A 1 786 ? -49.128 -17.190 20.105 1.00 82.38 786 SER A C 1
ATOM 6463 O O . SER A 1 786 ? -48.693 -16.303 20.847 1.00 82.38 786 SER A O 1
ATOM 6465 N N . GLY A 1 787 ? -48.773 -17.274 18.826 1.00 79.94 787 GLY A N 1
ATOM 6466 C CA . GLY A 1 787 ? -47.954 -16.312 18.092 1.00 79.94 787 GLY A CA 1
ATOM 6467 C C . GLY A 1 787 ? -46.543 -16.807 17.782 1.00 79.94 787 GLY A C 1
ATOM 6468 O O . GLY A 1 787 ? -45.946 -16.365 16.802 1.00 79.94 787 GLY A O 1
ATOM 6469 N N . VAL A 1 788 ? -46.027 -17.770 18.551 1.00 79.50 788 VAL A N 1
ATOM 6470 C CA . VAL A 1 788 ? -44.702 -18.385 18.335 1.00 79.50 788 VAL A CA 1
ATOM 6471 C C . VAL A 1 788 ? -44.677 -19.129 16.999 1.00 79.50 788 VAL A C 1
ATOM 6473 O O . VAL A 1 788 ? -43.721 -19.031 16.233 1.00 79.50 788 VAL A O 1
ATOM 6476 N N . GLU A 1 789 ? -45.766 -19.830 16.701 1.00 69.94 789 GLU A N 1
ATOM 6477 C CA . GLU A 1 789 ? -45.939 -20.750 15.582 1.00 69.94 789 GLU A CA 1
ATOM 6478 C C . GLU A 1 789 ? -45.912 -20.104 14.187 1.00 69.94 789 GLU A C 1
ATOM 6480 O O . GLU A 1 789 ? -45.661 -20.793 13.199 1.00 69.94 789 GLU A O 1
ATOM 6485 N N . ASN A 1 790 ? -46.143 -18.789 14.109 1.00 66.19 790 ASN A N 1
ATOM 6486 C CA . ASN A 1 790 ? -46.182 -18.013 12.866 1.00 66.19 790 ASN A CA 1
ATOM 6487 C C . ASN A 1 790 ? -45.288 -16.755 12.912 1.00 66.19 790 ASN A C 1
ATOM 6489 O O . ASN A 1 790 ? -45.396 -15.894 12.036 1.00 66.19 790 ASN A O 1
ATOM 6493 N N . SER A 1 791 ? -44.414 -16.608 13.917 1.00 77.94 791 SER A N 1
ATOM 6494 C CA . SER A 1 791 ? -43.602 -15.394 14.066 1.00 77.94 791 SER A CA 1
ATOM 6495 C C . SER A 1 791 ? -42.467 -15.339 13.038 1.00 77.94 791 SER A C 1
ATOM 6497 O O . SER A 1 791 ? -41.395 -15.919 13.222 1.00 77.94 791 SER A O 1
ATOM 6499 N N . SER A 1 792 ? -42.667 -14.573 11.962 1.00 80.00 792 SER A N 1
ATOM 6500 C CA . SER A 1 792 ? -41.603 -14.256 10.998 1.00 80.00 792 SER A CA 1
ATOM 6501 C C . SER A 1 792 ? -40.419 -13.537 11.652 1.00 80.00 792 SER A C 1
ATOM 6503 O O . SER A 1 792 ? -39.287 -13.702 11.204 1.00 80.00 792 SER A O 1
ATOM 6505 N N . ALA A 1 793 ? -40.666 -12.778 12.726 1.00 83.75 793 ALA A N 1
ATOM 6506 C CA . ALA A 1 793 ? -39.629 -12.115 13.508 1.00 83.75 793 ALA A CA 1
ATOM 6507 C C . ALA A 1 793 ? -38.724 -13.130 14.224 1.00 83.75 793 ALA A C 1
ATOM 6509 O O . ALA A 1 793 ? -37.506 -13.038 14.096 1.00 83.75 793 ALA A O 1
ATOM 6510 N N . LEU A 1 794 ? -39.297 -14.154 14.879 1.00 85.19 794 LEU A N 1
ATOM 6511 C CA . LEU A 1 794 ? -38.510 -15.220 15.516 1.00 85.19 794 LEU A CA 1
ATOM 6512 C C . LEU A 1 794 ? -37.606 -15.939 14.502 1.00 85.19 794 LEU A C 1
ATOM 6514 O O . LEU A 1 794 ? -36.447 -16.213 14.793 1.00 85.19 794 LEU A O 1
ATOM 6518 N N . LEU A 1 795 ? -38.120 -16.191 13.293 1.00 82.31 795 LEU A N 1
ATOM 6519 C CA . LEU A 1 795 ? -37.367 -16.822 12.202 1.00 82.31 795 LEU A CA 1
ATOM 6520 C C . LEU A 1 795 ? -36.297 -15.924 11.559 1.00 82.31 795 LEU A C 1
ATOM 6522 O O . LEU A 1 795 ? -35.494 -16.428 10.777 1.00 82.31 795 LEU A O 1
ATOM 6526 N N . SER A 1 796 ? -36.288 -14.624 11.860 1.00 86.31 796 SER A N 1
ATOM 6527 C CA . SER A 1 796 ? -35.350 -13.651 11.282 1.00 86.31 796 SER A CA 1
ATOM 6528 C C . SER A 1 796 ? -34.118 -13.389 12.161 1.00 86.31 796 SER A C 1
ATOM 6530 O O . SER A 1 796 ? -33.208 -12.687 11.726 1.00 86.31 796 SER A O 1
ATOM 6532 N N . PHE A 1 797 ? -34.042 -13.956 13.372 1.00 88.31 797 PHE A N 1
ATOM 6533 C CA . PHE A 1 797 ? -32.832 -13.888 14.198 1.00 88.31 797 PHE A CA 1
ATOM 6534 C C . PHE A 1 797 ? -31.761 -14.863 13.683 1.00 88.31 797 PHE A C 1
ATOM 6536 O O . PHE A 1 797 ? -31.666 -16.005 14.133 1.00 88.31 797 PHE A O 1
ATOM 6543 N N . GLU A 1 798 ? -30.931 -14.399 12.746 1.00 86.19 798 GLU A N 1
ATOM 6544 C CA . GLU A 1 798 ? -29.854 -15.189 12.123 1.00 86.19 798 GLU A CA 1
ATOM 6545 C C . GLU A 1 798 ? -28.860 -15.776 13.147 1.00 86.19 798 GLU A C 1
ATOM 6547 O O . GLU A 1 798 ? -28.373 -16.893 12.968 1.00 86.19 798 GLU A O 1
ATOM 6552 N N . TYR A 1 799 ? -28.608 -15.061 14.247 1.00 89.94 799 TYR A N 1
ATOM 6553 C CA . TYR A 1 799 ? -27.591 -15.389 15.254 1.00 89.94 799 TYR A CA 1
ATOM 6554 C C . TYR A 1 799 ? -28.125 -16.132 16.493 1.00 89.94 799 TYR A C 1
ATOM 6556 O O . TYR A 1 799 ? -27.357 -16.409 17.413 1.00 89.94 799 TYR A O 1
ATOM 6564 N N . LEU A 1 800 ? -29.419 -16.471 16.544 1.00 92.12 800 LEU A N 1
ATOM 6565 C CA . LEU A 1 800 ? -30.038 -17.060 17.735 1.00 92.12 800 LEU A CA 1
ATOM 6566 C C . LEU A 1 800 ? -29.556 -18.502 17.976 1.00 92.12 800 LEU A C 1
ATOM 6568 O O . LEU A 1 800 ? -29.931 -19.428 17.256 1.00 92.12 800 LEU A O 1
ATOM 6572 N N . GLU A 1 801 ? -28.767 -18.702 19.034 1.00 93.81 801 GLU A N 1
ATOM 6573 C CA . GLU A 1 801 ? -28.230 -20.014 19.420 1.00 93.81 801 GLU A CA 1
ATOM 6574 C C . GLU A 1 801 ? -29.014 -20.675 20.568 1.00 93.81 801 GLU A C 1
ATOM 6576 O O . GLU A 1 801 ? -29.029 -21.904 20.671 1.00 93.81 801 GLU A O 1
ATOM 6581 N N . LYS A 1 802 ? -29.673 -19.890 21.432 1.00 94.19 802 LYS A N 1
ATOM 6582 C CA . LYS A 1 802 ? -30.412 -20.386 22.606 1.00 94.19 802 LYS A CA 1
ATOM 6583 C C . LYS A 1 802 ? -31.843 -19.847 22.648 1.00 94.19 802 LYS A C 1
ATOM 6585 O O . LYS A 1 802 ? -32.049 -18.638 22.684 1.00 94.19 802 LYS A O 1
ATOM 6590 N N . LEU A 1 803 ? -32.822 -20.744 22.750 1.00 93.62 803 LEU A N 1
ATOM 6591 C CA . LEU A 1 803 ? -34.232 -20.401 22.941 1.00 93.62 803 LEU A CA 1
ATOM 6592 C C . LEU A 1 803 ? -34.823 -21.209 24.102 1.00 93.62 803 LEU A C 1
ATOM 6594 O O . LEU A 1 803 ? -34.877 -22.439 24.060 1.00 93.62 803 LEU A O 1
ATOM 6598 N N . ASN A 1 804 ? -35.276 -20.510 25.140 1.00 92.69 804 ASN A N 1
ATOM 6599 C CA . ASN A 1 804 ? -36.032 -21.083 26.247 1.00 92.69 804 ASN A CA 1
ATOM 6600 C C . ASN A 1 804 ? -37.467 -20.543 26.214 1.00 92.69 804 ASN A C 1
ATOM 6602 O O . ASN A 1 804 ? -37.683 -19.334 26.257 1.00 92.69 804 ASN A O 1
ATOM 6606 N N . LEU A 1 805 ? -38.434 -21.452 26.124 1.00 90.81 805 LEU A N 1
ATOM 6607 C CA . LEU A 1 805 ? -39.873 -21.189 26.066 1.00 90.81 805 LEU A CA 1
ATOM 6608 C C . LEU A 1 805 ? -40.643 -22.058 27.080 1.00 90.81 805 LEU A C 1
ATOM 6610 O O . LEU A 1 805 ? -41.854 -22.250 26.939 1.00 90.81 805 LEU A O 1
ATOM 6614 N N . ALA A 1 806 ? -39.955 -22.575 28.101 1.00 88.38 806 ALA A N 1
ATOM 6615 C CA . ALA A 1 806 ? -40.530 -23.446 29.119 1.00 88.38 806 ALA A CA 1
ATOM 6616 C C . ALA A 1 806 ? -41.741 -22.824 29.847 1.00 88.38 806 ALA A C 1
ATOM 6618 O O . ALA A 1 806 ? -41.842 -21.607 29.996 1.00 88.38 806 ALA A O 1
ATOM 6619 N N . TYR A 1 807 ? -42.655 -23.657 30.346 1.00 87.88 807 TYR A N 1
ATOM 6620 C CA . TYR A 1 807 ? -43.831 -23.251 31.142 1.00 87.88 807 TYR A CA 1
ATOM 6621 C C . TYR A 1 807 ? -44.818 -22.275 30.459 1.00 87.88 807 TYR A C 1
ATOM 6623 O O . TYR A 1 807 ? -45.649 -21.657 31.126 1.00 87.88 807 TYR A O 1
ATOM 6631 N N . ASN A 1 808 ? -44.777 -22.161 29.131 1.00 86.88 808 ASN A N 1
ATOM 6632 C CA . ASN A 1 808 ? -45.809 -21.489 28.331 1.00 86.88 808 ASN A CA 1
ATOM 6633 C C . ASN A 1 808 ? -46.888 -22.491 27.850 1.00 86.88 808 ASN A C 1
ATOM 6635 O O . ASN A 1 808 ? -46.921 -23.629 28.317 1.00 86.88 808 ASN A O 1
ATOM 6639 N N . ARG A 1 809 ? -47.827 -22.083 26.982 1.00 80.12 809 ARG A N 1
ATOM 6640 C CA . ARG A 1 809 ? -48.949 -22.925 26.504 1.00 80.12 809 ARG A CA 1
ATOM 6641 C C . ARG A 1 809 ? -49.337 -22.622 25.048 1.00 80.12 809 ARG A C 1
ATOM 6643 O O . ARG A 1 809 ? -50.431 -22.121 24.811 1.00 80.12 809 ARG A O 1
ATOM 6650 N N . PHE A 1 810 ? -48.450 -22.904 24.096 1.00 76.88 810 PHE A N 1
ATOM 6651 C CA . PHE A 1 810 ? -48.614 -22.547 22.676 1.00 76.88 810 PHE A CA 1
ATOM 6652 C C . PHE A 1 810 ? -48.504 -23.768 21.739 1.00 76.88 810 PHE A C 1
ATOM 6654 O O . PHE A 1 810 ? -47.918 -24.789 22.102 1.00 76.88 810 PHE A O 1
ATOM 6661 N N . ASP A 1 811 ? -49.049 -23.655 20.523 1.00 69.25 811 ASP A N 1
ATOM 6662 C CA . ASP A 1 811 ? -48.964 -24.696 19.486 1.00 69.25 811 ASP A CA 1
ATOM 6663 C C . ASP A 1 811 ? -47.613 -24.679 18.743 1.00 69.25 811 ASP A C 1
ATOM 6665 O O . ASP A 1 811 ? -46.926 -23.665 18.651 1.00 69.25 811 ASP A O 1
ATOM 6669 N N . VAL A 1 812 ? -47.179 -25.824 18.210 1.00 62.72 812 VAL A N 1
ATOM 6670 C CA . VAL A 1 812 ? -45.779 -25.995 17.777 1.00 62.72 812 VAL A CA 1
ATOM 6671 C C . VAL A 1 812 ? -45.488 -25.390 16.396 1.00 62.72 812 VAL A C 1
ATOM 6673 O O . VAL A 1 812 ? -46.061 -25.819 15.397 1.00 62.72 812 VAL A O 1
ATOM 6676 N N . GLY A 1 813 ? -44.494 -24.494 16.302 1.00 64.00 813 GLY A N 1
ATOM 6677 C CA . GLY A 1 813 ? -44.016 -23.972 15.008 1.00 64.00 813 GLY A CA 1
ATOM 6678 C C . GLY A 1 813 ? -42.551 -23.510 14.939 1.00 64.00 813 GLY A C 1
ATOM 6679 O O . GLY A 1 813 ? -42.215 -22.620 14.166 1.00 64.00 813 GLY A O 1
ATOM 6680 N N . ILE A 1 814 ? -41.652 -24.115 15.721 1.00 67.31 814 ILE A N 1
ATOM 6681 C CA . ILE A 1 814 ? -40.242 -23.687 15.859 1.00 67.31 814 ILE A CA 1
ATOM 6682 C C . ILE A 1 814 ? -39.311 -24.544 14.972 1.00 67.31 814 ILE A C 1
ATOM 6684 O O . ILE A 1 814 ? -38.395 -25.205 15.448 1.00 67.31 814 ILE A O 1
ATOM 6688 N N . TYR A 1 815 ? -39.575 -24.606 13.663 1.00 65.56 815 TYR A N 1
ATOM 6689 C CA . TYR A 1 815 ? -38.963 -25.601 12.755 1.00 65.56 815 TYR A CA 1
ATOM 6690 C C . TYR A 1 815 ? -37.951 -25.055 11.728 1.00 65.56 815 TYR A C 1
ATOM 6692 O O . TYR A 1 815 ? -37.522 -25.787 10.834 1.00 65.56 815 TYR A O 1
ATOM 6700 N N . ASN A 1 816 ? -37.593 -23.772 11.814 1.00 69.00 816 ASN A N 1
ATOM 6701 C CA . ASN A 1 816 ? -36.705 -23.094 10.854 1.00 69.00 816 ASN A CA 1
ATOM 6702 C C . ASN A 1 816 ? -35.490 -22.393 11.509 1.00 69.00 816 ASN A C 1
ATOM 6704 O O . ASN A 1 816 ? -34.714 -21.760 10.799 1.00 69.00 816 ASN A O 1
ATOM 6708 N N . LEU A 1 817 ? -35.283 -22.520 12.826 1.00 79.25 817 LEU A N 1
ATOM 6709 C CA . LEU A 1 817 ? -34.160 -21.901 13.555 1.00 79.25 817 LEU A CA 1
ATOM 6710 C C . LEU A 1 817 ? -32.864 -22.724 13.423 1.00 79.25 817 LEU A C 1
ATOM 6712 O O . LEU A 1 817 ? -32.364 -23.287 14.390 1.00 79.25 817 LEU A O 1
ATOM 6716 N N . VAL A 1 818 ? -32.322 -22.833 12.209 1.00 80.38 818 VAL A N 1
ATOM 6717 C CA . VAL A 1 818 ? -31.228 -23.775 11.878 1.00 80.38 818 VAL A CA 1
ATOM 6718 C C . VAL A 1 818 ? -29.912 -23.572 12.649 1.00 80.38 818 VAL A C 1
ATOM 6720 O O . VAL A 1 818 ? -29.087 -24.482 12.677 1.00 80.38 818 VAL A O 1
ATOM 6723 N N . ASN A 1 819 ? -29.708 -22.410 13.279 1.00 86.88 819 ASN A N 1
ATOM 6724 C CA . ASN A 1 819 ? -28.519 -22.093 14.082 1.00 86.88 819 ASN A CA 1
ATOM 6725 C C . ASN A 1 819 ? -28.657 -22.416 15.580 1.00 86.88 819 ASN A C 1
ATOM 6727 O O . ASN A 1 819 ? -27.690 -22.261 16.328 1.00 86.88 819 ASN A O 1
ATOM 6731 N N . LEU A 1 820 ? -29.825 -22.897 16.009 1.00 91.06 820 LEU A N 1
ATOM 6732 C CA . LEU A 1 820 ? -30.128 -23.153 17.409 1.00 91.06 820 LEU A CA 1
ATOM 6733 C C . LEU A 1 820 ? -29.343 -24.359 17.958 1.00 91.06 820 LEU A C 1
ATOM 6735 O O . LEU A 1 820 ? -29.414 -25.458 17.411 1.00 91.06 820 LEU A O 1
ATOM 6739 N N . LYS A 1 821 ? -28.642 -24.152 19.078 1.00 91.00 821 LYS A N 1
ATOM 6740 C CA . LYS A 1 821 ? -27.895 -25.170 19.839 1.00 91.00 821 LYS A CA 1
ATOM 6741 C C . LYS A 1 821 ? -28.633 -25.629 21.096 1.00 91.00 821 LYS A C 1
ATOM 6743 O O . LYS A 1 821 ? -28.450 -26.763 21.528 1.00 91.00 821 LYS A O 1
ATOM 6748 N N . TYR A 1 822 ? -29.456 -24.762 21.685 1.00 92.38 822 TYR A N 1
ATOM 6749 C CA . TYR A 1 822 ? -30.229 -25.052 22.894 1.00 92.38 822 TYR A CA 1
ATOM 6750 C C . TYR A 1 822 ? -31.705 -24.715 22.682 1.00 92.38 822 TYR A C 1
ATOM 6752 O O . TYR A 1 822 ? -32.040 -23.565 22.379 1.00 92.38 822 TYR A O 1
ATOM 6760 N N . LEU A 1 823 ? -32.578 -25.697 22.912 1.00 91.50 823 LEU A N 1
ATOM 6761 C CA . LEU A 1 823 ? -34.029 -25.536 22.876 1.00 91.50 823 LEU A CA 1
ATOM 6762 C C . LEU A 1 823 ? -34.665 -26.126 24.136 1.00 91.50 823 LEU A C 1
ATOM 6764 O O . LEU A 1 823 ? -34.607 -27.336 24.351 1.00 91.50 823 LEU A O 1
ATOM 6768 N N . ASN A 1 824 ? -35.312 -25.284 24.942 1.00 88.62 824 ASN A N 1
ATOM 6769 C CA . ASN A 1 824 ? -36.126 -25.745 26.066 1.00 88.62 824 ASN A CA 1
ATOM 6770 C C . ASN A 1 824 ? -37.603 -25.420 25.836 1.00 88.62 824 ASN A C 1
ATOM 6772 O O . ASN A 1 824 ? -37.988 -24.259 25.679 1.00 88.62 824 ASN A O 1
ATOM 6776 N N . LEU A 1 825 ? -38.411 -26.476 25.814 1.00 87.06 825 LEU A N 1
ATOM 6777 C CA . LEU A 1 825 ? -39.859 -26.463 25.651 1.00 87.06 825 LEU A CA 1
ATOM 6778 C C . LEU A 1 825 ? -40.549 -27.265 26.771 1.00 87.06 825 LEU A C 1
ATOM 6780 O O . LEU A 1 825 ? -41.690 -27.710 26.618 1.00 87.06 825 LEU A O 1
ATOM 6784 N N . SER A 1 826 ? -39.865 -27.468 27.901 1.00 85.38 826 SER A N 1
ATOM 6785 C CA . SER A 1 826 ? -40.418 -28.192 29.042 1.00 85.38 826 SER A CA 1
ATOM 6786 C C . SER A 1 826 ? -41.698 -27.529 29.542 1.00 85.38 826 SER A C 1
ATOM 6788 O O . SER A 1 826 ? -41.795 -26.310 29.691 1.00 85.38 826 SER A O 1
ATOM 6790 N N . ASN A 1 827 ? -42.727 -28.337 29.782 1.00 81.19 827 ASN A N 1
ATOM 6791 C CA . ASN A 1 827 ? -44.048 -27.887 30.212 1.00 81.19 827 ASN A CA 1
ATOM 6792 C C . ASN A 1 827 ? -44.702 -26.818 29.307 1.00 81.19 827 ASN A C 1
ATOM 6794 O O . ASN A 1 827 ? -45.627 -26.151 29.763 1.00 81.19 827 ASN A O 1
ATOM 6798 N N . ALA A 1 828 ? -44.301 -26.686 28.033 1.00 77.25 828 ALA A N 1
ATOM 6799 C CA . ALA A 1 828 ? -44.843 -25.700 27.082 1.00 77.25 828 ALA A CA 1
ATOM 6800 C C . ALA A 1 828 ? -46.292 -25.978 26.598 1.00 77.25 828 ALA A C 1
ATOM 6802 O O . ALA A 1 828 ? -46.759 -25.392 25.623 1.00 77.25 828 ALA A O 1
ATOM 6803 N N . GLY A 1 829 ? -47.022 -26.868 27.280 1.00 67.88 829 GLY A N 1
ATOM 6804 C CA . GLY A 1 829 ? -48.450 -27.114 27.058 1.00 67.88 829 GLY A CA 1
ATOM 6805 C C . GLY A 1 829 ? -48.811 -28.036 25.889 1.00 67.88 829 GLY A C 1
ATOM 6806 O O . GLY A 1 829 ? -49.993 -28.133 25.574 1.00 67.88 829 GLY A O 1
ATOM 6807 N N . PHE A 1 830 ? -47.847 -28.724 25.267 1.00 64.88 830 PHE A N 1
ATOM 6808 C CA . PHE A 1 830 ? -48.098 -29.562 24.088 1.00 64.88 830 PHE A CA 1
ATOM 6809 C C . PHE A 1 830 ? -49.173 -30.637 24.303 1.00 64.88 830 PHE A C 1
ATOM 6811 O O . PHE A 1 830 ? -49.059 -31.499 25.178 1.00 64.88 830 PHE A O 1
ATOM 6818 N N . LEU A 1 831 ? -50.176 -30.632 23.424 1.00 55.16 831 LEU A N 1
ATOM 6819 C CA . LEU A 1 831 ? -51.223 -31.645 23.336 1.00 55.16 831 LEU A CA 1
ATOM 6820 C C . LEU A 1 831 ? -51.083 -32.403 22.009 1.00 55.16 831 LEU A C 1
ATOM 6822 O O . LEU A 1 831 ? -51.477 -31.902 20.962 1.00 55.16 831 LEU A O 1
ATOM 6826 N N . GLY A 1 832 ? -50.543 -33.625 22.045 1.00 57.28 832 GLY A N 1
ATOM 6827 C CA . GLY A 1 832 ? -50.444 -34.493 20.866 1.00 57.28 832 GLY A CA 1
ATOM 6828 C C . GLY A 1 832 ? -49.039 -35.036 20.615 1.00 57.28 832 GLY A C 1
ATOM 6829 O O . GLY A 1 832 ? -48.370 -35.479 21.546 1.00 57.28 832 GLY A O 1
ATOM 6830 N N . GLN A 1 833 ? -48.636 -35.049 19.344 1.00 58.53 833 GLN A N 1
ATOM 6831 C CA . GLN A 1 833 ? -47.363 -35.579 18.853 1.00 58.53 833 GLN A CA 1
ATOM 6832 C C . GLN A 1 833 ? -46.390 -34.426 18.581 1.00 58.53 833 GLN A C 1
ATOM 6834 O O . GLN A 1 833 ? -46.773 -33.402 18.016 1.00 58.53 833 GLN A O 1
ATOM 6839 N N . ILE A 1 834 ? -45.125 -34.593 18.964 1.00 63.94 834 ILE A N 1
ATOM 6840 C CA . ILE A 1 834 ? -44.076 -33.609 18.675 1.00 63.94 834 ILE A CA 1
ATOM 6841 C C . ILE A 1 834 ? -43.790 -33.642 17.166 1.00 63.94 834 ILE A C 1
ATOM 6843 O O . ILE A 1 834 ? -43.578 -34.729 16.622 1.00 63.94 834 ILE A O 1
ATOM 6847 N N . PRO A 1 835 ? -43.802 -32.501 16.454 1.00 66.44 835 PRO A N 1
ATOM 6848 C CA . PRO A 1 835 ? -43.696 -32.517 15.005 1.00 66.44 835 PRO A CA 1
ATOM 6849 C C . PRO A 1 835 ? -42.288 -32.914 14.555 1.00 66.44 835 PRO A C 1
ATOM 6851 O O . PRO A 1 835 ? -41.289 -32.313 14.957 1.00 66.44 835 PRO A O 1
ATOM 6854 N N . MET A 1 836 ? -42.233 -33.867 13.619 1.00 69.00 836 MET A N 1
ATOM 6855 C CA . MET A 1 836 ? -41.006 -34.350 12.966 1.00 69.00 836 MET A CA 1
ATOM 6856 C C . MET A 1 836 ? -40.115 -33.227 12.420 1.00 69.00 836 MET A C 1
ATOM 6858 O O . MET A 1 836 ? -38.912 -33.401 12.280 1.00 69.00 836 MET A O 1
ATOM 6862 N N . THR A 1 837 ? -40.679 -32.050 12.147 1.00 72.31 837 THR A N 1
ATOM 6863 C CA . THR A 1 837 ? -39.956 -30.872 11.666 1.00 72.31 837 THR A CA 1
ATOM 6864 C C . THR A 1 837 ? -38.880 -30.346 12.625 1.00 72.31 837 THR A C 1
ATOM 6866 O O . THR A 1 837 ? -38.021 -29.592 12.170 1.00 72.31 837 THR A O 1
ATOM 6869 N N . LEU A 1 838 ? -38.870 -30.746 13.908 1.00 78.56 838 LEU A N 1
ATOM 6870 C CA . LEU A 1 838 ? -37.730 -30.492 14.806 1.00 78.56 838 LEU A CA 1
ATOM 6871 C C . LEU A 1 838 ? -36.431 -31.153 14.315 1.00 78.56 838 LEU A C 1
ATOM 6873 O O . LEU A 1 838 ? -35.357 -30.625 14.587 1.00 78.56 838 LEU A O 1
ATOM 6877 N N . SER A 1 839 ? -36.506 -32.227 13.516 1.00 77.12 839 SER A N 1
ATOM 6878 C CA . SER A 1 839 ? -35.340 -32.907 12.923 1.00 77.12 839 SER A CA 1
ATOM 6879 C C . SER A 1 839 ? -34.490 -32.012 12.009 1.00 77.12 839 SER A C 1
ATOM 6881 O O . SER A 1 839 ? -33.408 -32.404 11.584 1.00 77.12 839 SER A O 1
ATOM 6883 N N . ARG A 1 840 ? -34.990 -30.820 11.653 1.00 82.31 840 ARG A N 1
ATOM 6884 C CA . ARG A 1 840 ? -34.300 -29.832 10.811 1.00 82.31 840 ARG A CA 1
ATOM 6885 C C . ARG A 1 840 ? -33.339 -28.937 11.597 1.00 82.31 840 ARG A C 1
ATOM 6887 O O . ARG A 1 840 ? -32.566 -28.207 10.984 1.00 82.31 840 ARG A O 1
ATOM 6894 N N . LEU A 1 841 ? -33.381 -28.981 12.928 1.00 86.06 841 LEU A N 1
ATOM 6895 C CA . LEU A 1 841 ? -32.522 -28.199 13.818 1.00 86.06 841 LEU A CA 1
ATOM 6896 C C . LEU A 1 841 ? -31.202 -28.948 14.082 1.00 86.06 841 LEU A C 1
ATOM 6898 O O . LEU A 1 841 ? -30.846 -29.221 15.223 1.00 86.06 841 LEU A O 1
ATOM 6902 N N . THR A 1 842 ? -30.486 -29.329 13.019 1.00 85.75 842 THR A N 1
ATOM 6903 C CA . THR A 1 842 ? -29.380 -30.314 13.059 1.00 85.75 842 THR A CA 1
ATOM 6904 C C . THR A 1 842 ? -28.185 -29.917 13.940 1.00 85.75 842 THR A C 1
ATOM 6906 O O . THR A 1 842 ? -27.350 -30.765 14.241 1.00 85.75 842 THR A O 1
ATOM 6909 N N . ARG A 1 843 ? -28.110 -28.642 14.348 1.00 88.44 843 ARG A N 1
ATOM 6910 C CA . ARG A 1 843 ? -27.092 -28.057 15.240 1.00 88.44 843 ARG A CA 1
ATOM 6911 C C . ARG A 1 843 ? -27.479 -28.082 16.728 1.00 88.44 843 ARG A C 1
ATOM 6913 O O . ARG A 1 843 ? -26.738 -27.551 17.555 1.00 88.44 843 ARG A O 1
ATOM 6920 N N . LEU A 1 844 ? -28.633 -28.658 17.082 1.00 87.62 844 LEU A N 1
ATOM 6921 C CA . LEU A 1 844 ? -29.050 -28.806 18.477 1.00 87.62 844 LEU A CA 1
ATOM 6922 C C . LEU A 1 844 ? -28.080 -29.699 19.247 1.00 87.62 844 LEU A C 1
ATOM 6924 O O . LEU A 1 844 ? -27.824 -30.830 18.851 1.00 87.62 844 LEU A O 1
ATOM 6928 N N . VAL A 1 845 ? -27.628 -29.196 20.392 1.00 82.06 845 VAL A N 1
ATOM 6929 C CA . VAL A 1 845 ? -26.811 -29.904 21.384 1.00 82.06 845 VAL A CA 1
ATOM 6930 C C . VAL A 1 845 ? -27.668 -30.323 22.581 1.00 82.06 845 VAL A C 1
ATOM 6932 O O . VAL A 1 845 ? -27.524 -31.446 23.068 1.00 82.06 845 VAL A O 1
ATOM 6935 N N . THR A 1 846 ? -28.598 -29.460 23.006 1.00 79.81 846 THR A N 1
ATOM 6936 C CA . THR A 1 846 ? -29.507 -29.700 24.137 1.00 79.81 846 THR A CA 1
ATOM 6937 C C . THR A 1 846 ? -30.961 -29.485 23.726 1.00 79.81 846 THR A C 1
ATOM 6939 O O . THR A 1 846 ? -31.315 -28.418 23.213 1.00 79.81 846 THR A O 1
ATOM 6942 N N . LEU A 1 847 ? -31.811 -30.477 24.005 1.00 86.75 847 LEU A N 1
ATOM 6943 C CA . LEU A 1 847 ? -33.254 -30.437 23.770 1.00 86.75 847 LEU A CA 1
ATOM 6944 C C . LEU A 1 847 ? -34.025 -30.905 25.015 1.00 86.75 847 LEU A C 1
ATOM 6946 O O . LEU A 1 847 ? -33.853 -32.032 25.476 1.00 86.75 847 LEU A O 1
ATOM 6950 N N . ASP A 1 848 ? -34.908 -30.056 25.539 1.00 84.31 848 ASP A N 1
ATOM 6951 C CA . ASP A 1 848 ? -35.791 -30.387 26.665 1.00 84.31 848 ASP A CA 1
ATOM 6952 C C . ASP A 1 848 ? -37.266 -30.305 26.249 1.00 84.31 848 ASP A C 1
ATOM 6954 O O . ASP A 1 848 ? -37.750 -29.262 25.803 1.00 84.31 848 ASP A O 1
ATOM 6958 N N . LEU A 1 849 ? -37.961 -31.436 26.381 1.00 81.94 849 LEU A N 1
ATOM 6959 C CA . LEU A 1 849 ? -39.363 -31.656 26.010 1.00 81.94 849 LEU A CA 1
ATOM 6960 C C . LEU A 1 849 ? -40.172 -32.226 27.196 1.00 81.94 849 LEU A C 1
ATOM 6962 O O . LEU A 1 849 ? -41.257 -32.781 27.006 1.00 81.94 849 LEU A O 1
ATOM 6966 N N . SER A 1 850 ? -39.633 -32.124 28.414 1.00 79.06 850 SER A N 1
ATOM 6967 C CA . SER A 1 850 ? -40.189 -32.729 29.629 1.00 79.06 850 SER A CA 1
ATOM 6968 C C . SER A 1 850 ? -41.579 -32.179 29.978 1.00 79.06 850 SER A C 1
ATOM 6970 O O . SER A 1 850 ? -41.872 -31.005 29.752 1.00 79.06 850 SER A O 1
ATOM 6972 N N . THR A 1 851 ? -42.456 -32.997 30.565 1.00 74.06 851 THR A N 1
ATOM 6973 C CA . THR A 1 851 ? -43.852 -32.629 30.861 1.00 74.06 851 THR A CA 1
ATOM 6974 C C . THR A 1 851 ? -44.335 -33.151 32.213 1.00 74.06 851 THR A C 1
ATOM 6976 O O . THR A 1 851 ? -44.087 -34.292 32.593 1.00 74.06 851 THR A O 1
ATOM 6979 N N . LEU A 1 852 ? -45.089 -32.323 32.936 1.00 66.44 852 LEU A N 1
ATOM 6980 C CA . LEU A 1 852 ? -45.714 -32.670 34.216 1.00 66.44 852 LEU A CA 1
ATOM 6981 C C . LEU A 1 852 ? -47.238 -32.871 34.116 1.00 66.44 852 LEU A C 1
ATOM 6983 O O . LEU A 1 852 ? -47.849 -33.356 35.067 1.00 66.44 852 LEU A O 1
ATOM 6987 N N . LEU A 1 853 ? -47.875 -32.474 33.003 1.00 55.44 853 LEU A N 1
ATOM 6988 C CA . LEU A 1 853 ? -49.329 -32.223 32.964 1.00 55.44 853 LEU A CA 1
ATOM 6989 C C . LEU A 1 853 ? -50.174 -33.233 32.172 1.00 55.44 853 LEU A C 1
ATOM 6991 O O . LEU A 1 853 ? -51.396 -33.244 32.332 1.00 55.44 853 LEU A O 1
ATOM 6995 N N . GLN A 1 854 ? -49.560 -34.090 31.353 1.00 54.03 854 GLN A N 1
ATOM 6996 C CA . GLN A 1 854 ? -50.169 -35.294 30.763 1.00 54.03 854 GLN A CA 1
ATOM 6997 C C . GLN A 1 854 ? -49.099 -36.100 30.007 1.00 54.03 854 GLN A C 1
ATOM 6999 O O . GLN A 1 854 ? -48.128 -35.504 29.538 1.00 54.03 854 GLN A O 1
ATOM 7004 N N . PRO A 1 855 ? -49.258 -37.429 29.843 1.00 54.03 855 PRO A N 1
ATOM 7005 C CA . PRO A 1 855 ? -48.335 -38.215 29.037 1.00 54.03 855 PRO A CA 1
ATOM 7006 C C . PRO A 1 855 ? -48.504 -37.856 27.555 1.00 54.03 855 PRO A C 1
ATOM 7008 O O . PRO A 1 855 ? -49.386 -38.387 26.874 1.00 54.03 855 PRO A O 1
ATOM 7011 N N . LEU A 1 856 ? -47.625 -36.981 27.058 1.00 53.88 856 LEU A N 1
ATOM 7012 C CA . LEU A 1 856 ? -47.282 -36.905 25.636 1.00 53.88 856 LEU A CA 1
ATOM 7013 C C . LEU A 1 856 ? -47.006 -38.331 25.132 1.00 53.88 856 LEU A C 1
ATOM 7015 O O . LEU A 1 856 ? -46.391 -39.125 25.845 1.00 53.88 856 LEU A O 1
ATOM 7019 N N . LYS A 1 857 ? -47.481 -38.674 23.934 1.00 50.78 857 LYS A N 1
ATOM 7020 C CA . LYS A 1 857 ? -47.257 -39.997 23.339 1.00 50.78 857 LYS A CA 1
ATOM 7021 C C . LYS A 1 857 ? -46.296 -39.877 22.168 1.00 50.78 857 LYS A C 1
ATOM 7023 O O . LYS A 1 857 ? -46.621 -39.227 21.178 1.00 50.78 857 LYS A O 1
ATOM 7028 N N . PHE A 1 858 ? -4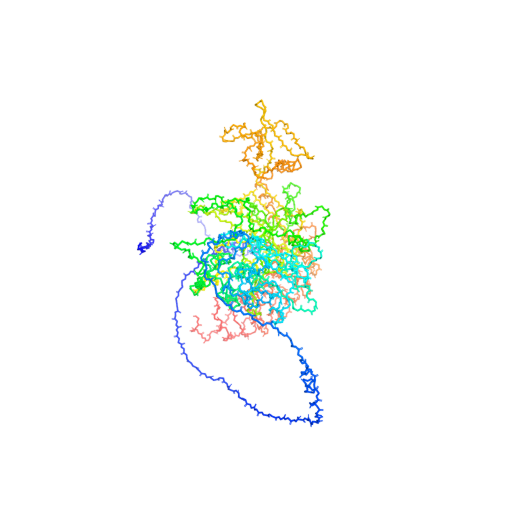5.158 -40.557 22.259 1.00 56.12 858 PHE A N 1
ATOM 7029 C CA . PHE A 1 858 ? -44.318 -40.820 21.095 1.00 56.12 858 PHE A CA 1
ATOM 7030 C C . PHE A 1 858 ? -44.794 -42.088 20.384 1.00 56.12 858 PHE A C 1
ATOM 7032 O O . PHE A 1 858 ? -44.829 -43.167 20.983 1.00 56.12 858 PHE A O 1
ATOM 7039 N N . GLU A 1 859 ? -45.117 -41.952 19.098 1.00 49.12 859 GLU A N 1
ATOM 7040 C CA . GLU A 1 859 ? -45.228 -43.090 18.173 1.00 49.12 859 GLU A CA 1
ATOM 7041 C C . GLU A 1 859 ? -43.850 -43.535 17.659 1.00 49.12 859 GLU A C 1
ATOM 7043 O O . GLU A 1 859 ? -43.659 -44.714 17.391 1.00 49.12 859 GLU A O 1
ATOM 7048 N N . SER A 1 860 ? -42.892 -42.604 17.548 1.00 56.50 860 SER A N 1
ATOM 7049 C CA . SER A 1 860 ? -41.494 -42.873 17.193 1.00 56.50 860 SER A CA 1
ATOM 7050 C C . SER A 1 860 ? -40.569 -41.730 17.643 1.00 56.50 860 SER A C 1
ATOM 7052 O O . SER A 1 860 ? -41.035 -40.618 17.916 1.00 56.50 860 SER A O 1
ATOM 7054 N N . LEU A 1 861 ? -39.262 -42.004 17.705 1.00 62.38 861 LEU A N 1
ATOM 7055 C CA . LEU A 1 861 ? -38.183 -41.047 17.982 1.00 62.38 861 LEU A CA 1
ATOM 7056 C C . LEU A 1 861 ? -37.360 -40.665 16.733 1.00 62.38 861 LEU A C 1
ATOM 7058 O O . LEU A 1 861 ? -36.362 -39.957 16.867 1.00 62.38 861 LEU A O 1
ATOM 7062 N N . ASP A 1 862 ? -37.781 -41.075 15.529 1.00 64.00 862 ASP A N 1
ATOM 7063 C CA . ASP A 1 862 ? -37.064 -40.891 14.246 1.00 64.00 862 ASP A CA 1
ATOM 7064 C C . ASP A 1 862 ? -36.562 -39.456 13.982 1.00 64.00 862 ASP A C 1
ATOM 7066 O O . ASP A 1 862 ? -35.567 -39.254 13.288 1.00 64.00 862 ASP A O 1
ATOM 7070 N N . PHE A 1 863 ? -37.207 -38.426 14.547 1.00 70.44 863 PHE A N 1
ATOM 7071 C CA . PHE A 1 863 ? -36.765 -37.034 14.386 1.00 70.44 863 PHE A CA 1
ATOM 7072 C C . PHE A 1 863 ? -35.346 -36.780 14.932 1.00 70.44 863 PHE A C 1
ATOM 7074 O O . PHE A 1 863 ? -34.690 -35.842 14.481 1.00 70.44 863 PHE A O 1
ATOM 7081 N N . ILE A 1 864 ? -34.872 -37.613 15.866 1.00 68.62 864 ILE A N 1
ATOM 7082 C CA . ILE A 1 864 ? -33.534 -37.531 16.464 1.00 68.62 864 ILE A CA 1
ATOM 7083 C C . ILE A 1 864 ? -32.448 -38.012 15.490 1.00 68.62 864 ILE A C 1
ATOM 7085 O O . ILE A 1 864 ? -31.330 -37.515 15.574 1.00 68.62 864 ILE A O 1
ATOM 7089 N N . GLU A 1 865 ? -32.749 -38.886 14.516 1.00 66.94 865 GLU A N 1
ATOM 7090 C CA . GLU A 1 865 ? -31.737 -39.429 13.584 1.00 66.94 865 GLU A CA 1
ATOM 7091 C C . GLU A 1 865 ? -30.980 -38.334 12.804 1.00 66.94 865 GLU A C 1
ATOM 7093 O O . GLU A 1 865 ? -29.815 -38.507 12.452 1.00 66.94 865 GLU A O 1
ATOM 7098 N N . ASN A 1 866 ? -31.620 -37.183 12.561 1.00 72.06 866 ASN A N 1
ATOM 7099 C CA . ASN A 1 866 ? -31.009 -36.037 11.872 1.00 72.06 866 ASN A CA 1
ATOM 7100 C C . ASN A 1 866 ? -30.327 -35.024 12.818 1.00 72.06 866 ASN A C 1
ATOM 7102 O O . ASN A 1 866 ? -29.684 -34.085 12.350 1.00 72.06 866 ASN A O 1
ATOM 7106 N N . LEU A 1 867 ? -30.458 -35.181 14.138 1.00 78.44 867 LEU A N 1
ATOM 7107 C CA . LEU A 1 867 ? -29.884 -34.285 15.148 1.00 78.44 867 LEU A CA 1
ATOM 7108 C C . LEU A 1 867 ? -28.482 -34.757 15.560 1.00 78.44 867 LEU A C 1
ATOM 7110 O O . LEU A 1 867 ? -28.226 -35.082 16.715 1.00 78.44 867 LEU A O 1
ATOM 7114 N N . THR A 1 868 ? -27.559 -34.804 14.598 1.00 76.31 868 THR A N 1
ATOM 7115 C CA . THR A 1 868 ? -26.229 -35.422 14.762 1.00 76.31 868 THR A CA 1
ATOM 7116 C C . THR A 1 868 ? -25.313 -34.740 15.786 1.00 76.31 868 THR A C 1
ATOM 7118 O O . THR A 1 868 ? -24.298 -35.318 16.167 1.00 76.31 868 THR A O 1
ATOM 7121 N N . GLU A 1 869 ? -25.629 -33.514 16.214 1.00 78.69 869 GLU A N 1
ATOM 7122 C CA . GLU A 1 869 ? -24.894 -32.781 17.259 1.00 78.69 869 GLU A CA 1
ATOM 7123 C C . GLU A 1 869 ? -25.503 -32.940 18.672 1.00 78.69 869 GLU A C 1
ATOM 7125 O O . GLU A 1 869 ? -24.916 -32.447 19.640 1.00 78.69 869 GLU A O 1
ATOM 7130 N N . LEU A 1 870 ? -26.636 -33.647 18.814 1.00 76.62 870 LEU A N 1
ATOM 7131 C CA . LEU A 1 870 ? -27.397 -33.740 20.063 1.00 76.62 870 LEU A CA 1
ATOM 7132 C C . LEU A 1 870 ? -26.655 -34.564 21.124 1.00 76.62 870 LEU A C 1
ATOM 7134 O O . LEU A 1 870 ? -26.274 -35.711 20.896 1.00 76.62 870 LEU A O 1
ATOM 7138 N N . ARG A 1 871 ? -26.482 -33.978 22.312 1.00 70.31 871 ARG A N 1
ATOM 7139 C CA . ARG A 1 871 ? -25.787 -34.588 23.461 1.00 70.31 871 ARG A CA 1
ATOM 7140 C C . ARG A 1 871 ? -26.693 -34.791 24.669 1.00 70.31 871 ARG A C 1
ATOM 7142 O O . ARG A 1 871 ? -26.493 -35.738 25.431 1.00 70.31 871 ARG A O 1
ATOM 7149 N N . GLU A 1 872 ? -27.670 -33.906 24.838 1.00 69.56 872 GLU A N 1
ATOM 7150 C CA . GLU A 1 872 ? -28.559 -33.854 25.994 1.00 69.56 872 GLU A CA 1
ATOM 7151 C C . GLU A 1 872 ? -30.020 -33.863 25.538 1.00 69.56 872 GLU A C 1
ATOM 7153 O O . GLU A 1 872 ? -30.458 -32.973 24.804 1.00 69.56 872 GLU A O 1
ATOM 7158 N N . LEU A 1 873 ? -30.779 -34.860 25.997 1.00 79.06 873 LEU A N 1
ATOM 7159 C CA . LEU A 1 873 ? -32.203 -34.995 25.711 1.00 79.06 873 LEU A CA 1
ATOM 7160 C C . LEU A 1 873 ? -32.990 -35.291 26.993 1.00 79.06 873 LEU A C 1
ATOM 7162 O O . LEU A 1 873 ? -32.776 -36.316 27.647 1.00 79.06 873 LEU A O 1
ATOM 7166 N N . TYR A 1 874 ? -33.940 -34.413 27.313 1.00 74.62 874 TYR A N 1
ATOM 7167 C CA . TYR A 1 874 ? -34.806 -34.534 28.485 1.00 74.62 874 TYR A CA 1
ATOM 7168 C C . TYR A 1 874 ? -36.251 -34.807 28.049 1.00 74.62 874 TYR A C 1
ATOM 7170 O O . TYR A 1 874 ? -36.863 -33.997 27.349 1.00 74.62 874 TYR A O 1
ATOM 7178 N N . LEU A 1 875 ? -36.777 -35.973 28.444 1.00 73.38 875 LEU A N 1
ATOM 7179 C CA . LEU A 1 875 ? -38.123 -36.467 28.117 1.00 73.38 875 LEU A CA 1
ATOM 7180 C C . LEU A 1 875 ? -38.914 -36.841 29.387 1.00 73.38 875 LEU A C 1
ATOM 7182 O O . LEU A 1 875 ? -39.770 -37.729 29.350 1.00 73.38 875 LEU A O 1
ATOM 7186 N N . ASP A 1 876 ? -38.617 -36.212 30.528 1.00 69.06 876 ASP A N 1
ATOM 7187 C CA . ASP A 1 876 ? -39.216 -36.603 31.806 1.00 69.06 876 ASP A CA 1
ATOM 7188 C C . ASP A 1 876 ? -40.752 -36.462 31.758 1.00 69.06 876 ASP A C 1
ATOM 7190 O O . ASP A 1 876 ? -41.298 -35.495 31.225 1.00 69.06 876 ASP A O 1
ATOM 7194 N N . GLY A 1 877 ? -41.461 -37.466 32.282 1.00 63.09 877 GLY A N 1
ATOM 7195 C CA . GLY A 1 877 ? -42.927 -37.559 32.244 1.00 63.09 877 GLY A CA 1
ATOM 7196 C C . GLY A 1 877 ? -43.565 -37.910 30.887 1.00 63.09 877 GLY A C 1
ATOM 7197 O O . GLY A 1 877 ? -44.793 -38.030 30.815 1.00 63.09 877 GLY A O 1
ATOM 7198 N N . VAL A 1 878 ? -42.785 -38.130 29.821 1.00 63.44 878 VAL A N 1
ATOM 7199 C CA . VAL A 1 878 ? -43.315 -38.478 28.491 1.00 63.44 878 VAL A CA 1
ATOM 7200 C C . VAL A 1 878 ? -43.565 -39.993 28.339 1.00 63.44 878 VAL A C 1
ATOM 7202 O O . VAL A 1 878 ? -42.838 -40.840 28.854 1.00 63.44 878 VAL A O 1
ATOM 7205 N N . GLY A 1 879 ? -44.633 -40.370 27.631 1.00 55.09 879 GLY A N 1
ATOM 7206 C CA . GLY A 1 879 ? -44.977 -41.758 27.319 1.00 55.09 879 GLY A CA 1
ATOM 7207 C C . GLY A 1 879 ? -44.321 -42.248 26.026 1.00 55.09 879 GLY A C 1
ATOM 7208 O O . GLY A 1 879 ? -44.795 -41.944 24.931 1.00 55.09 879 GLY A O 1
ATOM 7209 N N . LEU A 1 880 ? -43.266 -43.053 26.155 1.00 52.97 880 LEU A N 1
ATOM 7210 C CA . LEU A 1 880 ? -42.589 -43.716 25.036 1.00 52.97 880 LEU A CA 1
ATOM 7211 C C . LEU A 1 880 ? -43.232 -45.073 24.709 1.00 52.97 880 LEU A C 1
ATOM 7213 O O . LEU A 1 880 ? -43.363 -45.925 25.589 1.00 52.97 880 LEU A O 1
ATOM 7217 N N . SER A 1 881 ? -43.558 -45.299 23.433 1.00 47.06 881 SER A N 1
ATOM 7218 C CA . SER A 1 881 ? -43.629 -46.649 22.858 1.00 47.06 881 SER A CA 1
ATOM 7219 C C . SER A 1 881 ? -42.336 -46.907 22.076 1.00 47.06 881 SER A C 1
ATOM 7221 O O . SER A 1 881 ? -41.833 -46.008 21.408 1.00 47.06 881 SER A O 1
ATOM 7223 N N . ALA A 1 882 ? -41.712 -48.067 22.280 1.00 38.34 882 ALA A N 1
ATOM 7224 C CA . ALA A 1 882 ? -40.290 -48.253 21.985 1.00 38.34 882 ALA A CA 1
ATOM 7225 C C . ALA A 1 882 ? -39.982 -48.534 20.504 1.00 38.34 882 ALA A C 1
ATOM 7227 O O . ALA A 1 882 ? -40.567 -49.457 19.944 1.00 38.34 882 ALA A O 1
ATOM 7228 N N . GLN A 1 883 ? -38.970 -47.847 19.951 1.00 40.81 883 GLN A N 1
ATOM 7229 C CA . GLN A 1 883 ? -37.789 -48.448 19.294 1.00 40.81 883 GLN A CA 1
ATOM 7230 C C . GLN A 1 883 ? -36.767 -47.378 18.846 1.00 40.81 883 GLN A C 1
ATOM 7232 O O . GLN A 1 883 ? -37.174 -46.289 18.464 1.00 40.81 883 GLN A O 1
ATOM 7237 N N . ARG A 1 884 ? -35.467 -47.745 18.873 1.00 38.00 884 ARG A N 1
ATOM 7238 C CA . ARG A 1 884 ? -34.270 -47.082 18.280 1.00 38.00 884 ARG A CA 1
ATOM 7239 C C . ARG A 1 884 ? -33.964 -45.601 18.615 1.00 38.00 884 ARG A C 1
ATOM 7241 O O . ARG A 1 884 ? -34.821 -44.740 18.496 1.00 38.00 884 ARG A O 1
ATOM 7248 N N . ASN A 1 885 ? -32.696 -45.320 18.976 1.00 44.44 885 ASN A N 1
ATOM 7249 C CA . ASN A 1 885 ? -31.838 -44.201 18.496 1.00 44.44 885 ASN A CA 1
ATOM 7250 C C . ASN A 1 885 ? -30.601 -43.970 19.384 1.00 44.44 885 ASN A C 1
ATOM 7252 O O . ASN A 1 885 ? -30.667 -44.203 20.585 1.00 44.44 885 ASN A O 1
ATOM 7256 N N . GLU A 1 886 ? -29.490 -43.502 18.795 1.00 42.00 886 GLU A N 1
ATOM 7257 C CA . GLU A 1 886 ? -28.180 -43.312 19.452 1.00 42.00 886 GLU A CA 1
ATOM 7258 C C . GLU A 1 886 ? -28.096 -42.014 20.293 1.00 42.00 886 GLU A C 1
ATOM 7260 O O . GLU A 1 886 ? -28.216 -40.918 19.756 1.00 42.00 886 GLU A O 1
ATOM 7265 N N . LEU A 1 887 ? -27.884 -42.126 21.617 1.00 42.50 887 LEU A N 1
ATOM 7266 C CA . LEU A 1 887 ? -27.862 -41.012 22.588 1.00 42.50 887 LEU A CA 1
ATOM 7267 C C . LEU A 1 887 ? -26.750 -41.177 23.645 1.00 42.50 887 LEU A C 1
ATOM 7269 O O . LEU A 1 887 ? -26.420 -42.297 24.035 1.00 42.50 887 LEU A O 1
ATOM 7273 N N . THR A 1 888 ? -26.209 -40.058 24.146 1.00 41.03 888 THR A N 1
ATOM 7274 C CA . THR A 1 888 ? -25.131 -39.999 25.164 1.00 41.03 888 THR A CA 1
ATOM 7275 C C . THR A 1 888 ? -25.612 -39.897 26.614 1.00 41.03 888 THR A C 1
ATOM 7277 O O . THR A 1 888 ? -24.951 -40.416 27.514 1.00 41.03 888 THR A O 1
ATOM 7280 N N . ALA A 1 889 ? -26.761 -39.265 26.861 1.00 37.03 889 ALA A N 1
ATOM 7281 C CA . ALA A 1 889 ? -27.405 -39.206 28.173 1.00 37.03 889 ALA A CA 1
ATOM 7282 C C . ALA A 1 889 ? -28.930 -39.151 28.004 1.00 37.03 889 ALA A C 1
ATOM 7284 O O . ALA A 1 889 ? -29.425 -38.490 27.090 1.00 37.03 889 ALA A O 1
ATOM 7285 N N . LEU A 1 890 ? -29.670 -39.850 28.870 1.00 51.84 890 LEU A N 1
ATOM 7286 C CA . LEU A 1 890 ? -31.129 -39.969 28.771 1.00 51.84 890 LEU A CA 1
ATOM 7287 C C . LEU A 1 890 ? -31.788 -39.950 30.161 1.00 51.84 890 LEU A C 1
ATOM 7289 O O . LEU A 1 890 ? -31.517 -40.813 31.000 1.00 51.84 890 LEU A O 1
ATOM 7293 N N . SER A 1 891 ? -32.691 -38.994 30.398 1.00 47.78 891 SER A N 1
ATOM 7294 C CA . SER A 1 891 ? -33.559 -38.978 31.586 1.00 47.78 891 SER A CA 1
ATOM 7295 C C . SER A 1 891 ? -34.974 -39.426 31.224 1.00 47.78 891 SER A C 1
ATOM 7297 O O . SER A 1 891 ? -35.566 -38.901 30.281 1.00 47.78 891 SER A O 1
ATOM 7299 N N . LEU A 1 892 ? -35.491 -40.413 31.966 1.00 54.44 892 LEU A N 1
ATOM 7300 C CA . LEU A 1 892 ? -36.844 -40.972 31.829 1.00 54.44 892 LEU A CA 1
ATOM 7301 C C . LEU A 1 892 ? -37.587 -40.975 33.176 1.00 54.44 892 LEU A C 1
ATOM 7303 O O . LEU A 1 892 ? -38.395 -41.868 33.464 1.00 54.44 892 LEU A O 1
ATOM 7307 N N . ARG A 1 893 ? -37.315 -40.006 34.054 1.00 47.12 893 ARG A N 1
ATOM 7308 C CA . ARG A 1 893 ? -37.965 -39.940 35.368 1.00 47.12 893 ARG A CA 1
ATOM 7309 C C . ARG A 1 893 ? -39.466 -39.700 35.195 1.00 47.12 893 ARG A C 1
ATOM 7311 O O . ARG A 1 893 ? -39.912 -38.984 34.300 1.00 47.12 893 ARG A O 1
ATOM 7318 N N . GLY A 1 894 ? -40.272 -40.377 36.013 1.00 41.25 894 GLY A N 1
ATOM 7319 C CA . GLY A 1 894 ? -41.736 -40.343 35.915 1.00 41.25 894 GLY A CA 1
ATOM 7320 C C . GLY A 1 894 ? -42.348 -41.000 34.664 1.00 41.25 894 GLY A C 1
ATOM 7321 O O . GLY A 1 894 ? -43.576 -41.051 34.560 1.00 41.25 894 GLY A O 1
ATOM 7322 N N . CYS A 1 895 ? -41.553 -41.539 33.732 1.00 42.62 895 CYS A N 1
ATOM 7323 C CA . CYS A 1 895 ? -42.077 -42.199 32.536 1.00 42.62 895 CYS A CA 1
ATOM 7324 C C . CYS A 1 895 ? -42.762 -43.528 32.901 1.00 42.62 895 CYS A C 1
ATOM 7326 O O . CYS A 1 895 ? -42.174 -44.396 33.550 1.00 42.62 895 CYS A O 1
ATOM 7328 N N . ARG A 1 896 ? -44.004 -43.737 32.440 1.00 38.84 896 ARG A N 1
ATOM 7329 C CA . ARG A 1 896 ? -44.727 -45.017 32.594 1.00 38.84 896 ARG A CA 1
ATOM 7330 C C . ARG A 1 896 ? -44.244 -46.056 31.573 1.00 38.84 896 ARG A C 1
ATOM 7332 O O . ARG A 1 896 ? -45.010 -46.486 30.716 1.00 38.84 896 ARG A O 1
ATOM 7339 N N . VAL A 1 897 ? -42.974 -46.445 31.656 1.00 45.25 897 VAL A N 1
ATOM 7340 C CA . VAL A 1 897 ? -42.396 -47.479 30.787 1.00 45.25 897 VAL A CA 1
ATOM 7341 C C . VAL A 1 897 ? -42.971 -48.845 31.183 1.00 45.25 897 VAL A C 1
ATOM 7343 O O . VAL A 1 897 ? -42.741 -49.318 32.295 1.00 45.25 897 VAL A O 1
ATOM 7346 N N . SER A 1 898 ? -43.738 -49.478 30.290 1.00 37.62 898 SER A N 1
ATOM 7347 C CA . SER A 1 898 ? -44.290 -50.824 30.495 1.00 37.62 898 SER A CA 1
ATOM 7348 C C . SER A 1 898 ? -44.034 -51.706 29.274 1.00 37.62 898 SER A C 1
ATOM 7350 O O . SER A 1 898 ? -44.660 -51.524 28.230 1.00 37.62 898 SER A O 1
ATOM 7352 N N . GLY A 1 899 ? -43.131 -52.671 29.421 1.00 40.75 899 GLY A N 1
ATOM 7353 C CA . GLY A 1 899 ? -42.677 -53.567 28.358 1.00 40.75 899 GLY A CA 1
ATOM 7354 C C . GLY A 1 899 ? -41.179 -53.851 28.492 1.00 40.75 899 GLY A C 1
ATOM 7355 O O . GLY A 1 899 ? -40.505 -53.163 29.263 1.00 40.75 899 GLY A O 1
ATOM 7356 N N . PRO A 1 900 ? -40.643 -54.860 27.785 1.00 37.34 900 PRO A N 1
ATOM 7357 C CA . PRO A 1 900 ? -39.202 -55.008 27.663 1.00 37.34 900 PRO A CA 1
ATOM 7358 C C . PRO A 1 900 ? -38.626 -53.788 26.938 1.00 37.34 900 PRO A C 1
ATOM 7360 O O . PRO A 1 900 ? -39.202 -53.297 25.965 1.00 37.34 900 PRO A O 1
ATOM 7363 N N . ILE A 1 901 ? -37.479 -53.315 27.414 1.00 48.44 901 ILE A N 1
ATOM 7364 C CA . ILE A 1 901 ? -36.629 -52.421 26.636 1.00 48.44 901 ILE A CA 1
ATOM 7365 C C . ILE A 1 901 ? -36.110 -53.232 25.444 1.00 48.44 901 ILE A C 1
ATOM 7367 O O . ILE A 1 901 ? -35.612 -54.341 25.622 1.00 48.44 901 ILE A O 1
ATOM 7371 N N . ASP A 1 902 ? -36.274 -52.692 24.240 1.00 41.59 902 ASP A N 1
ATOM 7372 C CA . ASP A 1 902 ? -35.809 -53.314 23.001 1.00 41.59 902 ASP A CA 1
ATOM 7373 C C . ASP A 1 902 ? -34.269 -53.362 22.953 1.00 41.59 902 ASP A C 1
ATOM 7375 O O . ASP A 1 902 ? -33.601 -52.436 23.428 1.00 41.59 902 ASP A O 1
ATOM 7379 N N . ASP A 1 903 ? -33.704 -54.410 22.339 1.00 41.41 903 ASP A N 1
ATOM 7380 C CA . ASP A 1 903 ? -32.249 -54.600 22.199 1.00 41.41 903 ASP A CA 1
ATOM 7381 C C . ASP A 1 903 ? -31.551 -53.398 21.523 1.00 41.41 903 ASP A C 1
ATOM 7383 O O . ASP A 1 903 ? -30.340 -53.229 21.633 1.00 41.41 903 ASP A O 1
ATOM 7387 N N . SER A 1 904 ? -32.288 -52.497 20.863 1.00 39.25 904 SER A N 1
ATOM 7388 C CA . SER A 1 904 ? -31.746 -51.244 20.333 1.00 39.25 904 SER A CA 1
ATOM 7389 C C . SER A 1 904 ? -31.066 -50.317 21.359 1.00 39.25 904 SER A C 1
ATOM 7391 O O . SER A 1 904 ? -30.180 -49.574 20.932 1.00 39.25 904 SER A O 1
ATOM 7393 N N . LEU A 1 905 ? -31.338 -50.394 22.677 1.00 44.12 905 LEU A N 1
ATOM 7394 C CA . LEU A 1 905 ? -30.501 -49.674 23.665 1.00 44.12 905 LEU A CA 1
ATOM 7395 C C . LEU A 1 905 ? -29.079 -50.262 23.803 1.00 44.12 905 LEU A C 1
ATOM 7397 O O . LEU A 1 905 ? -28.179 -49.564 24.265 1.00 44.12 905 LEU A O 1
ATOM 7401 N N . SER A 1 906 ? -28.819 -51.506 23.383 1.00 41.34 906 SER A N 1
ATOM 7402 C CA . SER A 1 906 ? -27.464 -52.083 23.445 1.00 41.34 906 SER A CA 1
ATOM 7403 C C . SER A 1 906 ? -26.535 -51.574 22.335 1.00 41.34 906 SER A C 1
ATOM 7405 O O . SER A 1 906 ? -25.344 -51.876 22.345 1.00 41.34 906 SER A O 1
ATOM 7407 N N . ASN A 1 907 ? -27.057 -50.812 21.365 1.00 38.19 907 ASN A N 1
ATOM 7408 C CA . ASN A 1 907 ? -26.258 -50.175 20.313 1.00 38.19 907 ASN A CA 1
ATOM 7409 C C . ASN A 1 907 ? -25.772 -48.762 20.697 1.00 38.19 907 ASN A C 1
ATOM 7411 O O . ASN A 1 907 ? -25.047 -48.143 19.923 1.00 38.19 907 ASN A O 1
ATOM 7415 N N . LEU A 1 908 ? -26.110 -48.260 21.892 1.00 48.00 908 LEU A N 1
ATOM 7416 C CA . LEU A 1 908 ? -25.757 -46.914 22.363 1.00 48.00 908 LEU A CA 1
ATOM 7417 C C . LEU A 1 908 ? -24.294 -46.803 22.817 1.00 48.00 908 LEU A C 1
ATOM 7419 O O . LEU A 1 908 ? -23.997 -46.685 24.003 1.00 48.00 908 LEU A O 1
ATOM 7423 N N . ARG A 1 909 ? -23.358 -46.811 21.863 1.00 41.44 909 ARG A N 1
ATOM 7424 C CA . ARG A 1 909 ? -21.902 -46.890 22.121 1.00 41.44 909 ARG A CA 1
ATOM 7425 C C . ARG A 1 909 ? -21.290 -45.731 22.923 1.00 41.44 909 ARG A C 1
ATOM 7427 O O . ARG A 1 909 ? -20.121 -45.824 23.286 1.00 41.44 909 ARG A O 1
ATOM 7434 N N . PHE A 1 910 ? -22.042 -44.662 23.184 1.00 40.84 910 PHE A N 1
ATOM 7435 C CA . PHE A 1 910 ? -21.577 -43.468 23.900 1.00 40.84 910 PHE A CA 1
ATOM 7436 C C . PHE A 1 910 ? -22.449 -43.087 25.112 1.00 40.84 910 PHE A C 1
ATOM 7438 O O . PHE A 1 910 ? -22.236 -42.029 25.703 1.00 40.84 910 PHE A O 1
ATOM 7445 N N . LEU A 1 911 ? -23.427 -43.918 25.491 1.00 41.28 911 LEU A N 1
ATOM 7446 C CA . LEU A 1 911 ? -24.315 -43.644 26.622 1.00 41.28 911 LEU A CA 1
ATOM 7447 C C . LEU A 1 911 ? -23.560 -43.764 27.952 1.00 41.28 911 LEU A C 1
ATOM 7449 O O . LEU A 1 911 ? -23.112 -44.850 28.312 1.00 41.28 911 LEU A O 1
ATOM 7453 N N . SER A 1 912 ? -23.437 -42.661 28.693 1.00 40.56 912 SER A N 1
ATOM 7454 C CA . SER A 1 912 ? -22.687 -42.622 29.958 1.00 40.56 912 SER A CA 1
ATOM 7455 C C . SER A 1 912 ? -23.576 -42.586 31.204 1.00 40.56 912 SER A C 1
ATOM 7457 O O . SER A 1 912 ? -23.173 -43.090 32.251 1.00 40.56 912 SER A O 1
ATOM 7459 N N . VAL A 1 913 ? -24.782 -42.010 31.112 1.00 42.06 913 VAL A N 1
ATOM 7460 C CA . VAL A 1 913 ? -25.703 -41.845 32.249 1.00 42.06 913 VAL A CA 1
ATOM 7461 C C . VAL A 1 913 ? -27.163 -42.023 31.815 1.00 42.06 913 VAL A C 1
ATOM 7463 O O . VAL A 1 913 ? -27.623 -41.389 30.864 1.00 42.06 913 VAL A O 1
ATOM 7466 N N . ILE A 1 914 ? -27.913 -42.842 32.562 1.00 50.69 914 ILE A N 1
ATOM 7467 C CA . ILE A 1 914 ? -29.378 -42.945 32.474 1.00 50.69 914 ILE A CA 1
ATOM 7468 C C . ILE A 1 914 ? -29.981 -42.609 33.839 1.00 50.69 914 ILE A C 1
ATOM 7470 O O . ILE A 1 914 ? -29.580 -43.186 34.852 1.00 50.69 914 ILE A O 1
ATOM 7474 N N . TYR A 1 915 ? -30.993 -41.741 33.872 1.00 47.12 915 TYR A N 1
ATOM 7475 C CA . TYR A 1 915 ? -31.776 -41.479 35.082 1.00 47.12 915 TYR A CA 1
ATOM 7476 C C . TYR A 1 915 ? -33.156 -42.148 35.003 1.00 47.12 915 TYR A C 1
ATOM 7478 O O . TYR A 1 915 ? -34.047 -41.695 34.284 1.00 47.12 915 TYR A O 1
ATOM 7486 N N . LEU A 1 916 ? -33.332 -43.220 35.783 1.00 52.50 916 LEU A N 1
ATOM 7487 C CA . LEU A 1 916 ? -34.599 -43.940 35.978 1.00 52.50 916 LEU A CA 1
ATOM 7488 C C . LEU A 1 916 ? -35.166 -43.684 37.386 1.00 52.50 916 LEU A C 1
ATOM 7490 O O . LEU A 1 916 ? -34.442 -43.253 38.285 1.00 52.50 916 LEU A O 1
ATOM 7494 N N . ASP A 1 917 ? -36.458 -43.956 37.576 1.00 45.56 917 ASP A N 1
ATOM 7495 C CA . ASP A 1 917 ? -37.164 -43.799 38.856 1.00 45.56 917 ASP A CA 1
ATOM 7496 C C . ASP A 1 917 ? -37.486 -45.165 39.507 1.00 45.56 917 ASP A C 1
ATOM 7498 O O . ASP A 1 917 ? -37.562 -46.195 38.834 1.00 45.56 917 ASP A O 1
ATOM 7502 N N . GLN A 1 918 ? -37.702 -45.192 40.826 1.00 39.41 918 GLN A N 1
ATOM 7503 C CA . GLN A 1 918 ? -37.744 -46.397 41.677 1.00 39.41 918 GLN A CA 1
ATOM 7504 C C . GLN A 1 918 ? -38.868 -47.409 41.363 1.00 39.41 918 GLN A C 1
ATOM 7506 O O . GLN A 1 918 ? -38.954 -48.451 42.013 1.00 39.41 918 GLN A O 1
ATOM 7511 N N . LYS A 1 919 ? -39.748 -47.128 40.394 1.00 36.56 919 LYS A N 1
ATOM 7512 C CA . LYS A 1 919 ? -40.852 -48.014 39.976 1.00 36.56 919 LYS A CA 1
ATOM 7513 C C . LYS A 1 919 ? -40.647 -48.679 38.609 1.00 36.56 919 LYS A C 1
ATOM 7515 O O . LYS A 1 919 ? -41.553 -49.361 38.133 1.00 36.56 919 LYS A O 1
ATOM 7520 N N . CYS A 1 920 ? -39.477 -48.531 37.988 1.00 37.19 920 CYS A N 1
ATOM 7521 C CA . CYS A 1 920 ? -39.123 -49.273 36.778 1.00 37.19 920 CYS A CA 1
ATOM 7522 C C . CYS A 1 920 ? -38.843 -50.754 37.106 1.00 37.19 920 CYS A C 1
ATOM 7524 O O . CYS A 1 920 ? -37.821 -51.081 37.705 1.00 37.19 920 CYS A O 1
ATOM 7526 N N . VAL A 1 921 ? -39.728 -51.666 36.687 1.00 31.70 921 VAL A N 1
ATOM 7527 C CA . VAL A 1 921 ? -39.462 -53.117 36.728 1.00 31.70 921 VAL A CA 1
ATOM 7528 C C . VAL A 1 921 ? -38.678 -53.498 35.475 1.00 31.70 921 VAL A C 1
ATOM 7530 O O . VAL A 1 921 ? -39.249 -53.590 34.391 1.00 31.70 921 VAL A O 1
ATOM 7533 N N . ILE A 1 922 ? -37.370 -53.707 35.621 1.00 35.94 922 ILE A N 1
ATOM 7534 C CA . ILE A 1 922 ? -36.475 -54.039 34.507 1.00 35.94 922 ILE A CA 1
ATOM 7535 C C . ILE A 1 922 ? -36.224 -55.552 34.482 1.00 35.94 922 ILE A C 1
ATOM 7537 O O . ILE A 1 922 ? -35.662 -56.111 35.423 1.00 35.94 922 ILE A O 1
ATOM 7541 N N . LEU A 1 923 ? -36.606 -56.212 33.387 1.00 27.23 923 LEU A N 1
ATOM 7542 C CA . LEU A 1 923 ? -36.152 -57.564 33.050 1.00 27.23 923 LEU A CA 1
ATOM 7543 C C . LEU A 1 923 ? -34.973 -57.444 32.078 1.00 27.23 923 LEU A C 1
ATOM 7545 O O . LEU A 1 923 ? -35.174 -57.211 30.890 1.00 27.23 923 LEU A O 1
ATOM 7549 N N . ILE A 1 924 ? -33.749 -57.578 32.594 1.00 32.16 924 ILE A N 1
ATOM 7550 C CA . ILE A 1 924 ? -32.514 -57.556 31.796 1.00 32.16 924 ILE A CA 1
ATOM 7551 C C . ILE A 1 924 ? -32.196 -58.990 31.356 1.00 32.16 924 ILE A C 1
ATOM 7553 O O . ILE A 1 924 ? -31.952 -59.852 32.198 1.00 32.16 924 ILE A O 1
ATOM 7557 N N . SER A 1 925 ? -32.202 -59.254 30.048 1.00 27.14 925 SER A N 1
ATOM 7558 C CA . SER A 1 925 ? -31.998 -60.594 29.473 1.00 27.14 925 SER A CA 1
ATOM 7559 C C . SER A 1 925 ? -30.546 -60.924 29.097 1.00 27.14 925 SER A C 1
ATOM 7561 O O . SER A 1 925 ? -30.262 -62.089 28.833 1.00 27.14 925 SER A O 1
ATOM 7563 N N . ASN A 1 926 ? -29.618 -59.958 29.108 1.00 28.86 926 ASN A N 1
ATOM 7564 C CA . ASN A 1 926 ? -28.175 -60.196 28.964 1.00 28.86 926 ASN A CA 1
ATOM 7565 C C . ASN A 1 926 ? -27.355 -59.143 29.727 1.00 28.86 926 ASN A C 1
ATOM 7567 O O . ASN A 1 926 ? -27.601 -57.948 29.599 1.00 28.86 926 ASN A O 1
ATOM 7571 N N . LEU A 1 927 ? -26.371 -59.594 30.511 1.00 30.28 927 LEU A N 1
ATOM 7572 C CA . LEU A 1 927 ? -25.635 -58.782 31.497 1.00 30.28 927 LEU A CA 1
ATOM 7573 C C . LEU A 1 927 ? -24.106 -58.914 31.304 1.00 30.28 927 LEU A C 1
ATOM 7575 O O . LEU A 1 927 ? -23.362 -59.064 32.265 1.00 30.28 927 LEU A O 1
ATOM 7579 N N . MET A 1 928 ? -23.645 -58.973 30.046 1.00 28.78 928 MET A N 1
ATOM 7580 C CA . MET A 1 928 ? -22.266 -59.371 29.687 1.00 28.78 928 MET A CA 1
ATOM 7581 C C . MET A 1 928 ? -21.507 -58.392 28.770 1.00 28.78 928 MET A C 1
ATOM 7583 O O . MET A 1 928 ? -20.376 -58.685 28.393 1.00 28.78 928 MET A O 1
ATOM 7587 N N . THR A 1 929 ? -22.086 -57.238 28.426 1.00 32.25 929 THR A N 1
ATOM 7588 C CA . THR A 1 929 ? -21.398 -56.162 27.683 1.00 32.25 929 THR A CA 1
ATOM 7589 C C . THR A 1 929 ? -21.922 -54.790 28.103 1.00 32.25 929 THR A C 1
ATOM 7591 O O . THR A 1 929 ? -22.748 -54.196 27.409 1.00 32.25 929 THR A O 1
ATOM 7594 N N . LEU A 1 930 ? -21.433 -54.325 29.253 1.00 26.95 930 LEU A N 1
ATOM 7595 C CA . LEU A 1 930 ? -21.405 -52.931 29.701 1.00 26.95 930 LEU A CA 1
ATOM 7596 C C . LEU A 1 930 ? -20.116 -52.746 30.514 1.00 26.95 930 LEU A C 1
ATOM 7598 O O . LEU A 1 930 ? -19.880 -53.617 31.383 1.00 26.95 930 LEU A O 1
#